Protein AF-A0AA88PFM5-F1 (afdb_monomer_lite)

pLDDT: mean 82.97, std 17.05, range [23.45, 98.25]

Organism: NCBI:txid172907

Secondary structure (DSSP, 8-state):
-----SSHHHHHHHHHHHHTT----------EEEEESS--SS--TTEEEEEEEEESSSEEEEEEEEEEETTS-EEEEEEEEEEE-SSS-EEEEEEE---HHHHS---SSS-----EEEEEEEEEEESS----SS--SS-EEEEEEPPPPTTTSPPP-----TTSHHHHHHHHTTT-SPPPPPPPSEEEEESS-EEEESSS-EEEE-PPPPSSHHHHHHHHHHTTS-EEEEEEEEEESS--SSSEEEEEEEE-TTS-EEEEEEEEETTSEEEEEEEBTTS-EEEEEEEEEPPBTSEEEEEEEEETTEEEEEEEEEETTEEEEEEEEEE-SS-B---TTSSEEEEE-BTTBEE-EEEEEEEEEEETS---GGGGS----HHHHHH-HHHHHHHHHHHHHHHH--HHHHHHHHHHHHTT---HHHHHHHTT------------S-HHHHHHHHHHHHHHHHHHSS--HHHHHHHHHHHHHHHHHT-SSTHHHHHHHHHHHHHHHTT-HHHHHHHHHHHHHTSSS---HHHHHHHHHHHHTTT-HHHHHHHHHHHHH-BTTB---HHHHHHHHHHHHHHHHHHHHS--TT--------TT-HHHHHT---TTSHHHHHHHHHHHHT-HHHHHHHHHHHHHT-TTPPP-HHHHHHHHHHIIIII--HHHHHHHHHHHHHTSSS---HHHHHHHHHHHHHTT-HHHHHHHHHHIIIII--HHHHHHHHHHHHHTT-HHHHHHHHHHHHHT-STT----HHHHHHHHHHHHHTT-HHHHHHHHHHHHH-BTTTB---HHHHHHHHHHHHHT-HHHHHHHHHHHHHHHTT-HHHHHHHHHHHHTTT-HHHHHHHHHHHHHTTTTS-HHHHHHHHHHHHHHHHTSSS--HHHHHHHHHHHH-HHHHSS--HHHHHHHHHHHHHTT-HHHHHHHHHHHHTTPPPPHHHHHHTT-GGGSSS-HHHHHHHHHHHHHHHSPP-

InterPro domains:
  IPR006597 Sel1-like repeat [PF08238] (511-538)
  IPR006597 Sel1-like repeat [PF08238] (543-575)
  IPR006597 Sel1-like repeat [PF08238] (624-657)
  IPR006597 Sel1-like repeat [PF08238] (663-697)
  IPR006597 Sel1-like repeat [PF08238] (700-725)
  IPR006597 Sel1-like repeat [PF08238] (731-768)
  IPR006597 Sel1-like repeat [PF08238] (881-915)
  IPR006597 Sel1-like repeat [SM00671] (505-540)
  IPR006597 Sel1-like repeat [SM00671] (541-577)
  IPR006597 Sel1-like repeat [SM00671] (624-660)
  IPR006597 Sel1-like repeat [SM00671] (662-697)
  IPR006597 Sel1-like repeat [SM00671] (698-730)
  IPR006597 Sel1-like repeat [SM00671] (731-768)
  IPR006597 Sel1-like repeat [SM00671] (881-917)
  IPR011990 Tetratricopeptide-like helical domain superfamily [G3DSA:1.25.40.10] (489-587)
  IPR011990 Tetratricopeptide-like helical domain superfamily [G3DSA:1.25.40.10] (594-814)
  IPR011990 Tetratricopeptide-like helical domain superfamily [G3DSA:1.25.40.10] (815-942)
  IPR013320 Concanavalin A-like lectin/glucanase domain superfamily [SSF49899] (226-376)
  IPR042756 Protein sel-1 homolog 3 [PTHR44444] (17-961)

Foldseek 3Di:
DDDDDDPVVVVVVVVVVVVPPPPDDDDDPAFWAKDWPDDDQADDAWDWTKIKIAGQAWWKKKKWKWWQALLRDIDTQDIDMDIHHHDDIDIDIDTDGGDCLQQAADDPVNHHNGHTDWIKIKIWIGRDDDDDDDDDPYYMDIDTHDGDDSVVHHHDDDPDDPPPPVVVVVCVVVPVDDDPPDDDLKDWQDAAKAQAQQAQFFFKFADAADPDPVLNVLLVSCQQWFWKKKKWKWAAQDARPDQWWFAKFFAFLVRDTAPWTWIAGSQQWIKTWFAFPVRDIDIDTDPDGDDHLWIKMWMWTGGFQKIKIKIWTDDPPDIDIDIDIDGHPGTTGDDRNGFIMGGAHHPVHTGGRGMIGIMMMRGRHHDDPVCPPDDDPPNCVLLCLSVLLVVLVVLVCVLPDDPVVCVVVVVVVVVPDDDPVVVVVVVPDDDDDPPPDPPPDDDPVSVVLSVVSVVCCVVPNDDQLLVSLVVLVVVLLVQLLPDPAQLSVLVSLVSLSSSVSSPDLVSLLLSLLCLCLVRNHDNDNSNSVSSLSSSPHPNNLLSLLLQLQCLCPPDPPHHRDLSSSLSSLLSLLVVQVVCVLPPDLLFAFADLDFPVPVVLVVQQDECPGPVVVVLVVCLVVPPLVSLQVNLCCQCRVPSPYRHDNLVSLVSLCCSVPPVVHLVSLQVNLVCLCSVPNHDRDNVSSLVSLVSSVVVPDLSSLQVVLVCCVPPVVNNVSSLVSLVVSVVVQALVSLQVQLVCLCCVVRPPGGRDNLSSLVSLVSSVVSPNSVSLSVNLVCQCRDNPPRGHRDSSSSSVSSSVSSSRHRNLNSLQSQLSVCVVVVSLSSVLSSLSSVQSSLDQSSLSNNLVSLVVVVVNDDVLSNLSSLQVSLVSNCPDPDHDLVSLQSNLVSLCDCVRPVDRDNASSLVSLLVSVVVLNLVSLVVNLVCLVVVHQYDPVSCVVVVNNVCNPPDSVVVSVVSNVSSVVSDPDD

Structure (mmCIF, N/CA/C/O backbone):
data_AF-A0AA88PFM5-F1
#
_entry.id   AF-A0AA88PFM5-F1
#
loop_
_atom_site.group_PDB
_atom_site.id
_atom_site.type_symbol
_atom_site.label_atom_id
_atom_site.label_alt_id
_atom_site.label_comp_id
_atom_site.label_asym_id
_atom_site.label_entity_id
_atom_site.label_seq_id
_atom_site.pdbx_PDB_ins_code
_atom_site.Cartn_x
_atom_site.Cartn_y
_atom_site.Cartn_z
_atom_site.occupancy
_atom_site.B_iso_or_equiv
_atom_site.auth_seq_id
_atom_site.auth_comp_id
_atom_site.auth_asym_id
_atom_site.auth_atom_id
_atom_site.pdbx_PDB_model_num
ATOM 1 N N . MET A 1 1 ? 43.210 20.206 -13.735 1.00 28.59 1 MET A N 1
ATOM 2 C CA . MET A 1 1 ? 44.020 18.973 -13.771 1.00 28.59 1 MET A CA 1
ATOM 3 C C . MET A 1 1 ? 43.053 17.826 -13.563 1.00 28.59 1 MET A C 1
ATOM 5 O O . MET A 1 1 ? 42.715 17.518 -12.433 1.00 28.59 1 MET A O 1
ATOM 9 N N . MET A 1 2 ? 42.473 17.347 -14.661 1.00 23.45 2 MET A N 1
ATOM 10 C CA . MET A 1 2 ? 41.419 16.332 -14.698 1.00 23.45 2 MET A CA 1
ATOM 11 C C . MET A 1 2 ? 41.977 15.132 -15.452 1.00 23.45 2 MET A C 1
ATOM 13 O O . MET A 1 2 ? 42.693 15.314 -16.435 1.00 23.45 2 MET A O 1
ATOM 17 N N . GLY A 1 3 ? 41.715 13.945 -14.912 1.00 24.78 3 GLY A N 1
ATOM 18 C CA . GLY A 1 3 ? 42.299 12.685 -15.337 1.00 24.78 3 GLY A CA 1
ATOM 19 C C . GLY A 1 3 ? 41.865 12.275 -16.737 1.00 24.78 3 GLY A C 1
ATOM 20 O O . GLY A 1 3 ? 40.743 11.827 -16.946 1.00 24.78 3 GLY A O 1
ATOM 21 N N . ASP A 1 4 ? 42.805 12.356 -17.668 1.00 31.19 4 ASP A N 1
ATOM 22 C CA . ASP A 1 4 ? 42.871 11.445 -18.800 1.00 31.19 4 ASP A CA 1
ATOM 23 C C . ASP A 1 4 ? 43.565 10.175 -18.309 1.00 31.19 4 ASP A C 1
ATOM 25 O O . ASP A 1 4 ? 44.770 10.219 -18.091 1.00 31.19 4 ASP A O 1
ATOM 29 N N . LEU A 1 5 ? 42.804 9.099 -18.073 1.00 33.84 5 LEU A N 1
ATOM 30 C CA . LEU A 1 5 ? 43.200 7.673 -17.999 1.00 33.84 5 LEU A CA 1
ATOM 31 C C . LEU A 1 5 ? 42.074 6.939 -17.239 1.00 33.84 5 LEU A C 1
ATOM 33 O O . LEU A 1 5 ? 42.089 6.923 -16.011 1.00 33.84 5 LEU A O 1
ATOM 37 N N . PRO A 1 6 ? 41.052 6.403 -17.944 1.00 32.19 6 PRO A N 1
ATOM 38 C CA . PRO A 1 6 ? 41.188 5.056 -18.499 1.00 32.19 6 PRO A CA 1
ATOM 39 C C . PRO A 1 6 ? 40.372 4.869 -19.801 1.00 32.19 6 PRO A C 1
ATOM 41 O O . PRO A 1 6 ? 39.325 4.235 -19.819 1.00 32.19 6 PRO A O 1
ATOM 44 N N . LYS A 1 7 ? 40.841 5.411 -20.933 1.00 33.88 7 LYS A N 1
ATOM 45 C CA . LYS A 1 7 ? 40.303 5.077 -22.278 1.00 33.88 7 LYS A CA 1
ATOM 46 C C . LYS A 1 7 ? 41.279 4.267 -23.139 1.00 33.88 7 LYS A C 1
ATOM 48 O O . LYS A 1 7 ? 40.929 3.815 -24.227 1.00 33.88 7 LYS A O 1
ATOM 53 N N . SER A 1 8 ? 42.493 4.036 -22.643 1.00 30.00 8 SER A N 1
ATOM 54 C CA . SER A 1 8 ? 43.540 3.289 -23.346 1.00 30.00 8 SER A CA 1
ATOM 55 C C . SER A 1 8 ? 43.314 1.772 -23.347 1.00 30.00 8 SER A C 1
ATOM 57 O O . SER A 1 8 ? 43.718 1.118 -24.304 1.00 30.00 8 SER A O 1
ATOM 59 N N . PHE A 1 9 ? 42.610 1.209 -22.356 1.00 30.11 9 PHE A N 1
ATOM 60 C CA . PHE A 1 9 ? 42.326 -0.236 -22.304 1.00 30.11 9 PHE A CA 1
ATOM 61 C C . PHE A 1 9 ? 41.206 -0.669 -23.273 1.00 30.11 9 PHE A C 1
ATOM 63 O O . PHE A 1 9 ? 41.288 -1.736 -23.879 1.00 30.11 9 PHE A O 1
ATOM 70 N N . TYR A 1 10 ? 40.215 0.198 -23.517 1.00 35.00 10 TYR A N 1
ATOM 71 C CA . TYR A 1 10 ? 39.125 -0.050 -24.475 1.00 35.00 10 TYR A CA 1
ATOM 72 C C . TYR A 1 10 ? 39.562 0.053 -25.947 1.00 35.00 10 TYR A C 1
ATOM 74 O O . TYR A 1 10 ? 38.996 -0.624 -26.805 1.00 35.00 10 TYR A O 1
ATOM 82 N N . ARG A 1 11 ? 40.609 0.841 -26.250 1.00 34.78 11 ARG A N 1
ATOM 83 C CA . ARG A 1 11 ? 41.174 0.941 -27.611 1.00 34.78 11 ARG A CA 1
ATOM 84 C C . ARG A 1 11 ? 41.787 -0.381 -28.095 1.00 34.78 11 ARG A C 1
ATOM 86 O O . ARG A 1 11 ? 41.722 -0.659 -29.287 1.00 34.78 11 ARG A O 1
ATOM 93 N N . LEU A 1 12 ? 42.313 -1.213 -27.190 1.00 31.00 12 LEU A N 1
ATOM 94 C CA . LEU A 1 12 ? 42.986 -2.471 -27.539 1.00 31.00 12 LEU A CA 1
ATOM 95 C C . LEU A 1 12 ? 42.020 -3.652 -27.746 1.00 31.00 12 LEU A C 1
ATOM 97 O O . LEU A 1 12 ? 42.253 -4.464 -28.637 1.00 31.00 12 LEU A O 1
ATOM 101 N N . CYS A 1 13 ? 40.906 -3.736 -27.006 1.00 27.70 13 CYS A N 1
ATOM 102 C CA . CYS A 1 13 ? 39.960 -4.857 -27.151 1.00 27.70 13 CYS A CA 1
ATOM 103 C C . CYS A 1 13 ? 39.036 -4.736 -28.378 1.00 27.70 13 CYS A C 1
ATOM 105 O O . CYS A 1 13 ? 38.772 -5.734 -29.044 1.00 27.70 13 CYS A O 1
ATOM 107 N N . LEU A 1 14 ? 38.603 -3.526 -28.757 1.00 31.64 14 LEU A N 1
ATOM 108 C CA . LEU A 1 14 ? 37.796 -3.324 -29.974 1.00 31.64 14 LEU A CA 1
ATOM 109 C C . LEU A 1 14 ? 38.630 -3.415 -31.263 1.00 31.64 14 LEU A C 1
ATOM 111 O O . LEU A 1 14 ? 38.135 -3.900 -32.281 1.00 31.64 14 LEU A O 1
ATOM 115 N N . GLN A 1 15 ? 39.917 -3.045 -31.213 1.00 32.75 15 GLN A N 1
ATOM 116 C CA . GLN A 1 15 ? 40.853 -3.348 -32.301 1.00 32.75 15 GLN A CA 1
ATOM 117 C C . GLN A 1 15 ? 41.108 -4.857 -32.437 1.00 32.75 15 GLN A C 1
ATOM 119 O O . GLN A 1 15 ? 41.299 -5.325 -33.558 1.00 32.75 15 GLN A O 1
ATOM 124 N N . ALA A 1 16 ? 41.049 -5.633 -31.348 1.00 29.14 16 ALA A N 1
ATOM 125 C CA . ALA A 1 16 ? 41.217 -7.088 -31.383 1.00 29.14 16 ALA A CA 1
ATOM 126 C C . ALA A 1 16 ? 39.998 -7.826 -31.978 1.00 29.14 16 ALA A C 1
ATOM 128 O O . ALA A 1 16 ? 40.167 -8.771 -32.743 1.00 29.14 16 ALA A O 1
ATOM 129 N N . ILE A 1 17 ? 38.769 -7.371 -31.714 1.00 29.95 17 ILE A N 1
ATOM 130 C CA . ILE A 1 17 ? 37.552 -8.068 -32.178 1.00 29.95 17 ILE A CA 1
ATOM 131 C C . ILE A 1 17 ? 37.249 -7.791 -33.662 1.00 29.95 17 ILE A C 1
ATOM 133 O O . ILE A 1 17 ? 36.758 -8.671 -34.364 1.00 29.95 17 ILE A O 1
ATOM 137 N N . ILE A 1 18 ? 37.628 -6.622 -34.189 1.00 30.45 18 ILE A N 1
ATOM 138 C CA . ILE A 1 18 ? 37.511 -6.331 -35.632 1.00 30.45 18 ILE A CA 1
ATOM 139 C C . ILE A 1 18 ? 38.681 -6.946 -36.430 1.00 30.45 18 ILE A C 1
ATOM 141 O O . ILE A 1 18 ? 38.562 -7.160 -37.635 1.00 30.45 18 ILE A O 1
ATOM 145 N N . SER A 1 19 ? 39.799 -7.293 -35.777 1.00 27.27 19 SER A N 1
ATOM 146 C CA . SER A 1 19 ? 40.944 -7.951 -36.431 1.00 27.27 19 SER A CA 1
ATOM 147 C C . SER A 1 19 ? 40.929 -9.485 -36.356 1.00 27.27 19 SER A C 1
ATOM 149 O O . SER A 1 19 ? 41.592 -10.129 -37.168 1.00 27.27 19 SER A O 1
ATOM 151 N N . MET A 1 20 ? 40.138 -10.097 -35.466 1.00 27.77 20 MET A N 1
ATOM 152 C CA . MET A 1 20 ? 40.022 -11.558 -35.330 1.00 27.77 20 MET A CA 1
ATOM 153 C C . MET A 1 20 ? 38.760 -12.133 -35.991 1.00 27.77 20 MET A C 1
ATOM 155 O O . MET A 1 20 ? 37.938 -12.776 -35.349 1.00 27.77 20 MET A O 1
ATOM 159 N N . SER A 1 21 ? 38.605 -11.933 -37.299 1.00 29.52 21 SER A N 1
ATOM 160 C CA . SER A 1 21 ? 37.746 -12.796 -38.135 1.00 29.52 21 SER A CA 1
ATOM 161 C C . SER A 1 21 ? 38.097 -12.720 -39.624 1.00 29.52 21 SER A C 1
ATOM 163 O O . SER A 1 21 ? 37.223 -12.758 -40.476 1.00 29.52 21 SER A O 1
ATOM 165 N N . LEU A 1 22 ? 39.385 -12.631 -39.968 1.00 30.34 22 LEU A N 1
ATOM 166 C CA . LEU A 1 22 ? 39.854 -12.735 -41.357 1.00 30.34 22 LEU A CA 1
ATOM 167 C C . LEU A 1 22 ? 41.203 -13.471 -41.416 1.00 30.34 22 LEU A C 1
ATOM 169 O O . LEU A 1 22 ? 42.197 -12.965 -41.925 1.00 30.34 22 LEU A O 1
ATOM 173 N N . THR A 1 23 ? 41.248 -14.695 -40.893 1.00 32.56 23 THR A N 1
ATOM 174 C CA . THR A 1 23 ? 42.270 -15.675 -41.290 1.00 32.56 23 THR A CA 1
ATOM 175 C C . THR A 1 23 ? 41.589 -16.802 -42.044 1.00 32.56 23 THR A C 1
ATOM 177 O O . THR A 1 23 ? 41.511 -17.920 -41.550 1.00 32.56 23 THR A O 1
ATOM 180 N N . ASP A 1 24 ? 41.095 -16.492 -43.240 1.00 26.11 24 ASP A N 1
ATOM 181 C CA . ASP A 1 24 ? 40.798 -17.508 -44.243 1.00 26.11 24 ASP A CA 1
ATOM 182 C C . ASP A 1 24 ? 41.775 -17.347 -45.405 1.00 26.11 24 ASP A C 1
ATOM 184 O O . ASP A 1 24 ? 41.869 -16.302 -46.054 1.00 26.11 24 ASP A O 1
ATOM 188 N N . CYS A 1 25 ? 42.544 -18.411 -45.627 1.00 31.27 25 CYS A N 1
ATOM 189 C CA . CYS A 1 25 ? 43.410 -18.590 -46.777 1.00 31.27 25 CYS A CA 1
ATOM 190 C C . CYS A 1 25 ? 42.574 -18.518 -48.058 1.00 31.27 25 CYS A C 1
ATOM 192 O O . CYS A 1 25 ? 41.950 -19.501 -48.448 1.00 31.27 25 CYS A O 1
ATOM 194 N N . VAL A 1 26 ? 42.604 -17.379 -48.749 1.00 27.22 26 VAL A N 1
ATOM 195 C CA . VAL A 1 26 ? 42.110 -17.279 -50.123 1.00 27.22 26 VAL A CA 1
ATOM 196 C C . VAL A 1 26 ? 43.232 -16.764 -51.014 1.00 27.22 26 VAL A C 1
ATOM 198 O O . VAL A 1 26 ? 43.815 -15.703 -50.811 1.00 27.22 26 VAL A O 1
ATOM 201 N N . SER A 1 27 ? 43.555 -17.622 -51.974 1.00 27.89 27 SER A N 1
ATOM 202 C CA . SER A 1 27 ? 44.432 -17.456 -53.127 1.00 27.89 27 SER A CA 1
ATOM 203 C C . SER A 1 27 ? 44.691 -16.011 -53.567 1.00 27.89 27 SER A C 1
ATOM 205 O O . SER A 1 27 ? 43.766 -15.272 -53.899 1.00 27.89 27 SER A O 1
ATOM 207 N N . ARG A 1 28 ? 45.980 -15.668 -53.695 1.00 36.91 28 ARG A N 1
ATOM 208 C CA . ARG A 1 28 ? 46.483 -14.511 -54.450 1.00 36.91 28 ARG A CA 1
ATOM 209 C C . ARG A 1 28 ? 45.888 -14.489 -55.866 1.00 36.91 28 ARG A C 1
ATOM 211 O O . ARG A 1 28 ? 46.415 -15.140 -56.763 1.00 36.91 28 ARG A O 1
ATOM 218 N N . SER A 1 29 ? 44.863 -13.676 -56.087 1.00 38.53 29 SER A N 1
ATOM 219 C CA . SER A 1 29 ? 44.572 -13.077 -57.392 1.00 38.53 29 SER A CA 1
ATOM 220 C C . SER A 1 29 ? 44.890 -11.586 -57.292 1.00 38.53 29 SER A C 1
ATOM 222 O O . SER A 1 29 ? 44.063 -10.775 -56.887 1.00 38.53 29 SER A O 1
ATOM 224 N N . SER A 1 30 ? 46.144 -11.234 -57.573 1.00 50.00 30 SER A N 1
ATOM 225 C CA . SER A 1 30 ? 46.660 -9.865 -57.520 1.00 50.00 30 SER A CA 1
ATOM 226 C C . SER A 1 30 ? 46.014 -8.995 -58.604 1.00 50.00 30 SER A C 1
ATOM 228 O O . SER A 1 30 ? 46.403 -9.070 -59.768 1.00 50.00 30 SER A O 1
ATOM 230 N N . THR A 1 31 ? 45.039 -8.164 -58.235 1.00 56.03 31 THR A N 1
ATOM 231 C CA . THR A 1 31 ? 44.350 -7.235 -59.155 1.00 56.03 31 THR A CA 1
ATOM 232 C C . THR A 1 31 ? 44.933 -5.814 -59.171 1.00 56.03 31 THR A C 1
ATOM 234 O O . THR A 1 31 ? 44.548 -5.010 -60.018 1.00 56.03 31 THR A O 1
ATOM 237 N N . GLY A 1 32 ? 45.938 -5.508 -58.344 1.00 66.69 32 GLY A N 1
ATOM 238 C CA . GLY A 1 32 ? 46.648 -4.224 -58.359 1.00 66.69 32 GLY A CA 1
ATOM 239 C C . GLY A 1 32 ? 47.361 -3.918 -57.041 1.00 66.69 32 GLY A C 1
ATOM 240 O O . GLY A 1 32 ? 47.426 -4.787 -56.174 1.00 66.69 32 GLY A O 1
ATOM 241 N N . ASN A 1 33 ? 47.876 -2.698 -56.883 1.00 78.88 33 ASN A N 1
ATOM 242 C CA . ASN A 1 33 ? 48.358 -2.135 -55.616 1.00 78.88 33 ASN A CA 1
ATOM 243 C C . ASN A 1 33 ? 47.709 -0.758 -55.395 1.00 78.88 33 ASN A C 1
ATOM 245 O O . ASN A 1 33 ? 47.532 -0.019 -56.359 1.00 78.88 33 ASN A O 1
ATOM 249 N N . VAL A 1 34 ? 47.360 -0.405 -54.157 1.00 83.38 34 VAL A N 1
ATOM 250 C CA . VAL A 1 34 ? 46.882 0.936 -53.762 1.00 83.38 34 VAL A CA 1
ATOM 251 C C . VAL A 1 34 ? 47.581 1.308 -52.469 1.00 83.38 34 VAL A C 1
ATOM 253 O O . VAL A 1 34 ? 47.682 0.461 -51.593 1.00 83.38 34 VAL A O 1
ATOM 256 N N . ALA A 1 35 ? 48.036 2.550 -52.329 1.00 84.31 35 ALA A N 1
ATOM 257 C CA . ALA A 1 35 ? 48.615 3.077 -51.100 1.00 84.31 35 ALA A CA 1
ATOM 258 C C . ALA A 1 35 ? 48.273 4.563 -50.914 1.00 84.31 35 ALA A C 1
ATOM 260 O O . ALA A 1 35 ? 48.135 5.321 -51.879 1.00 84.31 35 ALA A O 1
ATOM 261 N N . PHE A 1 36 ? 48.150 4.986 -49.656 1.00 87.25 36 PHE A N 1
ATOM 262 C CA . PHE A 1 36 ? 48.034 6.393 -49.276 1.00 87.25 36 PHE A CA 1
ATOM 263 C C . PHE A 1 36 ? 49.404 6.897 -48.824 1.00 87.25 36 PHE A C 1
ATOM 265 O O . PHE A 1 36 ? 49.996 6.304 -47.927 1.00 87.25 36 PHE A O 1
ATOM 272 N N . LEU A 1 37 ? 49.907 7.966 -49.447 1.00 83.19 37 LEU A N 1
ATOM 273 C CA . LEU A 1 37 ? 51.243 8.497 -49.143 1.00 83.19 37 LEU A CA 1
ATOM 274 C C . LEU A 1 37 ? 51.230 9.510 -47.988 1.00 83.19 37 LEU A C 1
ATOM 276 O O . LEU A 1 37 ? 52.146 9.503 -47.176 1.00 83.19 37 LEU A O 1
ATOM 280 N N . ASP A 1 38 ? 50.182 10.338 -47.887 1.00 83.56 38 ASP A N 1
ATOM 281 C CA . ASP A 1 38 ? 50.009 11.326 -46.806 1.00 83.56 38 ASP A CA 1
ATOM 282 C C . ASP A 1 38 ? 48.564 11.300 -46.290 1.00 83.56 38 ASP A C 1
ATOM 284 O O . ASP A 1 38 ? 47.755 12.189 -46.567 1.00 83.56 38 ASP A O 1
ATOM 288 N N . ALA A 1 39 ? 48.194 10.229 -45.590 1.00 83.06 39 ALA A N 1
ATOM 289 C CA . ALA A 1 39 ? 46.927 10.218 -44.868 1.00 83.06 39 ALA A CA 1
ATOM 290 C C . ALA A 1 39 ? 47.018 11.186 -43.668 1.00 83.06 39 ALA A C 1
ATOM 292 O O . ALA A 1 39 ? 48.043 11.185 -42.987 1.00 83.06 39 ALA A O 1
ATOM 293 N N . PRO A 1 40 ? 45.996 12.023 -43.410 1.00 84.31 40 PRO A N 1
ATOM 294 C CA . PRO A 1 40 ? 46.003 12.899 -42.244 1.00 84.31 40 PRO A CA 1
ATOM 295 C C . PRO A 1 40 ? 45.894 12.075 -40.956 1.00 84.31 40 PRO A C 1
ATOM 297 O O . PRO A 1 40 ? 45.275 11.018 -40.962 1.00 84.31 40 PRO A O 1
ATOM 300 N N . ASP A 1 41 ? 46.427 12.583 -39.846 1.00 82.69 41 ASP A N 1
ATOM 301 C CA . ASP A 1 41 ? 46.273 11.912 -38.549 1.00 82.69 41 ASP A CA 1
ATOM 302 C C . ASP A 1 41 ? 44.845 12.069 -37.997 1.00 82.69 41 ASP A C 1
ATOM 304 O O . ASP A 1 41 ? 44.344 11.174 -37.328 1.00 82.69 41 ASP A O 1
ATOM 308 N N . ALA A 1 42 ? 44.151 13.171 -38.316 1.00 84.75 42 ALA A N 1
ATOM 309 C CA . ALA A 1 42 ? 42.802 13.487 -37.830 1.00 84.75 42 ALA A CA 1
ATOM 310 C C . ALA A 1 42 ? 41.897 14.081 -38.938 1.00 84.75 42 ALA A C 1
ATOM 312 O O . ALA A 1 42 ? 42.402 14.550 -39.963 1.00 84.75 42 ALA A O 1
ATOM 313 N N . PRO A 1 43 ? 40.557 14.107 -38.770 1.00 84.75 43 PRO A N 1
ATOM 314 C CA . PRO A 1 43 ? 39.641 14.748 -39.717 1.00 84.75 43 PRO A CA 1
ATOM 315 C C . PRO A 1 43 ? 39.879 16.264 -39.803 1.00 84.75 43 PRO A C 1
ATOM 317 O O . PRO A 1 43 ? 39.665 16.992 -38.835 1.00 84.75 43 PRO A O 1
ATOM 320 N N . VAL A 1 44 ? 40.281 16.759 -40.976 1.00 85.25 44 VAL A N 1
ATOM 321 C CA . VAL A 1 44 ? 40.549 18.188 -41.228 1.00 85.25 44 VAL A CA 1
ATOM 322 C C . VAL A 1 44 ? 39.794 18.644 -42.470 1.00 85.25 44 VAL A C 1
ATOM 324 O O . VAL A 1 44 ? 39.728 17.923 -43.461 1.00 85.25 44 VAL A O 1
ATOM 327 N N . SER A 1 45 ? 39.239 19.855 -42.452 1.00 81.44 45 SER A N 1
ATOM 328 C CA . SER A 1 45 ? 38.528 20.402 -43.612 1.00 81.44 45 SER A CA 1
ATOM 329 C C . SER A 1 45 ? 39.446 20.524 -44.842 1.00 81.44 45 SER A C 1
ATOM 331 O O . SER A 1 45 ? 40.513 21.129 -44.766 1.00 81.44 45 SER A O 1
ATOM 333 N N . ASN A 1 46 ? 39.004 19.970 -45.978 1.00 80.19 46 ASN A N 1
ATOM 334 C CA . ASN A 1 46 ? 39.641 20.057 -47.301 1.00 80.19 46 ASN A CA 1
ATOM 335 C C . ASN A 1 46 ? 41.117 19.604 -47.362 1.00 80.19 46 ASN A C 1
ATOM 337 O O . ASN A 1 46 ? 42.004 20.375 -47.729 1.00 80.19 46 ASN A O 1
ATOM 341 N N . CYS A 1 47 ? 41.378 18.327 -47.070 1.00 83.44 47 CYS A N 1
ATOM 342 C CA . CYS A 1 47 ? 42.723 17.742 -47.094 1.00 83.44 47 CYS A CA 1
ATOM 343 C C . CYS A 1 47 ? 43.087 17.155 -48.483 1.00 83.44 47 CYS A C 1
ATOM 345 O O . CYS A 1 47 ? 42.319 16.346 -49.014 1.00 83.44 47 CYS A O 1
ATOM 347 N N . PRO A 1 48 ? 44.233 17.517 -49.101 1.00 87.31 48 PRO A N 1
ATOM 348 C CA . PRO A 1 48 ? 44.707 16.893 -50.338 1.00 87.31 48 PRO A CA 1
ATOM 349 C C . PRO A 1 48 ? 45.415 15.553 -50.060 1.00 87.31 48 PRO A C 1
ATOM 351 O O . PRO A 1 48 ? 46.535 15.524 -49.564 1.00 87.31 48 PRO A O 1
ATOM 354 N N . LEU A 1 49 ? 44.788 14.440 -50.440 1.00 88.94 49 LEU A N 1
ATOM 355 C CA . LEU A 1 49 ? 45.304 13.080 -50.269 1.00 88.94 49 LEU A CA 1
ATOM 356 C C . LEU A 1 49 ? 45.998 12.584 -51.546 1.00 88.94 49 LEU A C 1
ATOM 358 O O . LEU A 1 49 ? 45.377 12.526 -52.611 1.00 88.94 49 LEU A O 1
ATOM 362 N N . ARG A 1 50 ? 47.272 12.181 -51.455 1.00 88.69 50 ARG A N 1
ATOM 363 C CA . ARG A 1 50 ? 48.000 11.522 -52.555 1.00 88.69 50 ARG A CA 1
ATOM 364 C C . ARG A 1 50 ? 47.776 10.010 -52.513 1.00 88.69 50 ARG A C 1
ATOM 366 O O . ARG A 1 50 ? 48.210 9.339 -51.579 1.00 88.69 50 ARG A O 1
ATOM 373 N N . VAL A 1 51 ? 47.106 9.489 -53.540 1.00 87.75 51 VAL A N 1
ATOM 374 C CA . VAL A 1 51 ? 46.794 8.062 -53.700 1.00 87.75 51 VAL A CA 1
ATOM 375 C C . VAL A 1 51 ? 47.672 7.486 -54.803 1.00 87.75 51 VAL A C 1
ATOM 377 O O . VAL A 1 51 ? 47.560 7.900 -55.959 1.00 87.75 51 VAL A O 1
ATOM 380 N N . GLU A 1 52 ? 48.545 6.550 -54.452 1.00 88.12 52 GLU A N 1
ATOM 381 C CA . GLU A 1 52 ? 49.333 5.764 -55.399 1.00 88.12 52 GLU A CA 1
ATOM 382 C C . GLU A 1 52 ? 48.573 4.484 -55.744 1.00 88.12 52 GLU A C 1
ATOM 384 O O . GLU A 1 52 ? 48.067 3.808 -54.851 1.00 88.12 52 GLU A O 1
ATOM 389 N N . TYR A 1 53 ? 48.459 4.155 -57.029 1.00 86.88 53 TYR A N 1
ATOM 390 C CA . TYR A 1 53 ? 47.762 2.950 -57.462 1.00 86.88 53 TYR A CA 1
ATOM 391 C C . TYR A 1 53 ? 48.350 2.352 -58.747 1.00 86.88 53 TYR A C 1
ATOM 393 O O . TYR A 1 53 ? 48.878 3.062 -59.605 1.00 86.88 53 TYR A O 1
ATOM 401 N N . SER A 1 54 ? 48.237 1.034 -58.895 1.00 84.38 54 SER A N 1
ATOM 402 C CA . SER A 1 54 ? 48.549 0.285 -60.116 1.00 84.38 54 SER A CA 1
ATOM 403 C C . SER A 1 54 ? 47.534 -0.833 -60.319 1.00 84.38 54 SER A C 1
ATOM 405 O O . SER A 1 54 ? 47.109 -1.468 -59.357 1.00 84.38 54 SER A O 1
ATOM 407 N N . CYS A 1 55 ? 47.138 -1.086 -61.566 1.00 79.62 55 CYS A N 1
ATOM 408 C CA . CYS A 1 55 ? 46.151 -2.114 -61.898 1.00 79.62 55 CYS A CA 1
ATOM 409 C C . CYS A 1 55 ? 46.687 -3.027 -62.998 1.00 79.62 55 CYS A C 1
ATOM 411 O O . CYS A 1 55 ? 47.412 -2.581 -63.885 1.00 79.62 55 CYS A O 1
ATOM 413 N N . PHE A 1 56 ? 46.338 -4.313 -62.937 1.00 72.12 56 PHE A N 1
ATOM 414 C CA . PHE A 1 56 ? 46.731 -5.299 -63.956 1.00 72.12 56 PHE A CA 1
ATOM 415 C C . PHE A 1 56 ? 45.697 -5.440 -65.083 1.00 72.12 56 PHE A C 1
ATOM 417 O O . PHE A 1 56 ? 46.034 -5.871 -66.182 1.00 72.12 56 PHE A O 1
ATOM 424 N N . GLN A 1 57 ? 44.444 -5.064 -64.823 1.00 73.38 57 GLN A N 1
ATOM 425 C CA . GLN A 1 57 ? 43.327 -5.047 -65.772 1.00 73.38 57 GLN A CA 1
ATOM 426 C C . GLN A 1 57 ? 42.569 -3.721 -65.628 1.00 73.38 57 GLN A C 1
ATOM 428 O O . GLN A 1 57 ? 42.784 -3.004 -64.651 1.00 73.38 57 GLN A O 1
ATOM 433 N N . SER A 1 58 ? 41.700 -3.384 -66.590 1.00 77.44 58 SER A N 1
ATOM 434 C CA . SER A 1 58 ? 40.840 -2.200 -66.472 1.00 77.44 58 SER A CA 1
ATOM 435 C C . SER A 1 58 ? 39.908 -2.362 -65.269 1.00 77.44 58 SER A C 1
ATOM 437 O O . SER A 1 58 ? 39.084 -3.274 -65.234 1.00 77.44 58 SER A O 1
ATOM 439 N N . SER A 1 59 ? 40.094 -1.518 -64.259 1.00 80.00 59 SER A N 1
ATOM 440 C CA . SER A 1 59 ? 39.407 -1.597 -62.967 1.00 80.00 59 SER A CA 1
ATOM 441 C C . SER A 1 59 ? 39.087 -0.198 -62.441 1.00 80.00 59 SER A C 1
ATOM 443 O O . SER A 1 59 ? 39.427 0.802 -63.069 1.00 80.00 59 SER A O 1
ATOM 445 N N . VAL A 1 60 ? 38.408 -0.096 -61.303 1.00 84.38 60 VAL A N 1
ATOM 446 C CA . VAL A 1 60 ? 38.033 1.172 -60.669 1.00 84.38 60 VAL A CA 1
ATOM 447 C C . VAL A 1 60 ? 38.709 1.267 -59.305 1.00 84.38 60 VAL A C 1
ATOM 449 O O . VAL A 1 60 ? 38.597 0.355 -58.488 1.00 84.38 60 VAL A O 1
ATOM 452 N N . VAL A 1 61 ? 39.420 2.369 -59.056 1.00 86.25 61 VAL A N 1
ATOM 453 C CA . VAL A 1 61 ? 39.951 2.700 -57.727 1.00 86.25 61 VAL A CA 1
ATOM 454 C C . VAL A 1 61 ? 38.881 3.470 -56.971 1.00 86.25 61 VAL A C 1
ATOM 456 O O . VAL A 1 61 ? 38.395 4.488 -57.466 1.00 86.25 61 VAL A O 1
ATOM 459 N N . HIS A 1 62 ? 38.545 3.018 -55.771 1.00 86.00 62 HIS A N 1
ATOM 460 C CA . HIS A 1 62 ? 37.632 3.697 -54.860 1.00 86.00 62 HIS A CA 1
ATOM 461 C C . HIS A 1 62 ? 38.408 4.269 -53.679 1.00 86.00 62 HIS A C 1
ATOM 463 O O . HIS A 1 62 ? 39.320 3.626 -53.167 1.00 86.00 62 HIS A O 1
ATOM 469 N N . VAL A 1 63 ? 38.017 5.460 -53.234 1.00 87.88 63 VAL A N 1
ATOM 470 C CA . VAL A 1 63 ? 38.452 6.088 -51.984 1.00 87.88 63 VAL A CA 1
ATOM 471 C C . VAL A 1 63 ? 37.204 6.472 -51.204 1.00 87.88 63 VAL A C 1
ATOM 473 O O . VAL A 1 63 ? 36.344 7.190 -51.718 1.00 87.88 63 VAL A O 1
ATOM 476 N N . GLN A 1 64 ? 37.095 5.992 -49.972 1.00 87.81 64 GLN A N 1
ATOM 477 C CA . GLN A 1 64 ? 35.923 6.176 -49.126 1.00 87.81 64 GLN A CA 1
ATOM 478 C C . GLN A 1 64 ? 36.337 6.536 -47.699 1.00 87.81 64 GLN A C 1
ATOM 480 O O . GLN A 1 64 ? 37.299 5.983 -47.173 1.00 87.81 64 GLN A O 1
ATOM 485 N N . VAL A 1 65 ? 35.593 7.435 -47.060 1.00 87.12 65 VAL A N 1
ATOM 486 C CA . VAL A 1 65 ? 35.685 7.688 -45.618 1.00 87.12 65 VAL A CA 1
ATOM 487 C C . VAL A 1 65 ? 34.449 7.102 -44.965 1.00 87.12 65 VAL A C 1
ATOM 489 O O . VAL A 1 65 ? 33.329 7.505 -45.283 1.00 87.12 65 VAL A O 1
ATOM 492 N N . LEU A 1 66 ? 34.662 6.161 -44.055 1.00 86.31 66 LEU A N 1
ATOM 493 C CA . LEU A 1 66 ? 33.607 5.493 -43.312 1.00 86.31 66 LEU A CA 1
ATOM 494 C C . LEU A 1 66 ? 33.672 5.930 -41.853 1.00 86.31 66 LEU A C 1
ATOM 496 O O . LEU A 1 66 ? 34.709 5.809 -41.204 1.00 86.31 66 LEU A O 1
ATOM 500 N N . VAL A 1 67 ? 32.564 6.465 -41.362 1.00 85.75 67 VAL A N 1
ATOM 501 C CA . VAL A 1 67 ? 32.425 6.988 -40.007 1.00 85.75 67 VAL A CA 1
ATOM 502 C C . VAL A 1 67 ? 31.474 6.082 -39.248 1.00 85.75 67 VAL A C 1
ATOM 504 O O . VAL A 1 67 ? 30.355 5.848 -39.701 1.00 85.75 67 VAL A O 1
ATOM 507 N N . SER A 1 68 ? 31.929 5.568 -38.110 1.00 82.12 68 SER A N 1
ATOM 508 C CA . SER A 1 68 ? 31.117 4.768 -37.197 1.00 82.12 68 SER A CA 1
ATOM 509 C C . SER A 1 68 ? 30.713 5.630 -36.012 1.00 82.12 68 SER A C 1
ATOM 511 O O . SER A 1 68 ? 31.576 6.148 -35.294 1.00 82.12 68 SER A O 1
ATOM 513 N N . PHE A 1 69 ? 29.414 5.789 -35.812 1.00 77.31 69 PHE A N 1
ATOM 514 C CA . PHE A 1 69 ? 28.852 6.572 -34.719 1.00 77.31 69 PHE A CA 1
ATOM 515 C C . PHE A 1 69 ? 28.800 5.758 -33.424 1.00 77.31 69 PHE A C 1
ATOM 517 O O . PHE A 1 69 ? 28.863 4.529 -33.441 1.00 77.31 69 PHE A O 1
ATOM 524 N N . ASP A 1 70 ? 28.666 6.454 -32.300 1.00 64.38 70 ASP A N 1
ATOM 525 C CA . ASP A 1 70 ? 28.366 5.876 -30.981 1.00 64.38 70 ASP A CA 1
ATOM 526 C C . ASP A 1 70 ? 27.056 5.073 -30.946 1.00 64.38 70 ASP A C 1
ATOM 528 O O . ASP A 1 70 ? 26.941 4.122 -30.181 1.00 64.38 70 ASP A O 1
ATOM 532 N N . THR A 1 71 ? 26.124 5.381 -31.847 1.00 61.31 71 THR A N 1
ATOM 533 C CA . THR A 1 71 ? 24.885 4.624 -32.096 1.00 61.31 71 THR A CA 1
ATOM 534 C C . THR A 1 71 ? 25.091 3.269 -32.790 1.00 61.31 71 THR A C 1
ATOM 536 O O . THR A 1 71 ? 24.121 2.577 -33.086 1.00 61.31 71 THR A O 1
ATOM 539 N N . GLY A 1 72 ? 26.329 2.892 -33.130 1.00 64.75 72 GLY A N 1
ATOM 540 C CA . GLY A 1 72 ? 26.644 1.652 -33.853 1.00 64.75 72 GLY A CA 1
ATOM 541 C C . GLY A 1 72 ? 26.372 1.701 -35.364 1.00 64.75 72 GLY A C 1
ATOM 542 O O . GLY A 1 72 ? 26.722 0.766 -36.084 1.00 64.75 72 GLY A O 1
ATOM 543 N N . SER A 1 73 ? 25.796 2.794 -35.875 1.00 69.81 73 SER A N 1
ATOM 544 C CA . SER A 1 73 ? 25.609 3.008 -37.312 1.00 69.81 73 SER A CA 1
ATOM 545 C C . SER A 1 73 ? 26.931 3.352 -38.005 1.00 69.81 73 SER A C 1
ATOM 547 O O . SER A 1 73 ? 27.796 4.030 -37.446 1.00 69.81 73 SER A O 1
ATOM 549 N N . THR A 1 74 ? 27.096 2.890 -39.246 1.00 78.19 74 THR A N 1
ATOM 550 C CA . THR A 1 74 ? 28.242 3.247 -40.088 1.00 78.19 74 THR A CA 1
ATOM 551 C C . THR A 1 74 ? 27.757 3.982 -41.328 1.00 78.19 74 THR A C 1
ATOM 553 O O . THR A 1 74 ? 26.842 3.528 -42.010 1.00 78.19 74 THR A O 1
ATOM 556 N N . SER A 1 75 ? 28.345 5.142 -41.613 1.00 80.94 75 SER A N 1
ATOM 557 C CA . SER A 1 75 ? 27.989 5.956 -42.775 1.00 80.94 75 SER A CA 1
ATOM 558 C C . SER A 1 75 ? 29.220 6.302 -43.597 1.00 80.94 75 SER A C 1
ATOM 560 O O . SER A 1 75 ? 30.280 6.641 -43.064 1.00 80.94 75 SER A O 1
ATOM 562 N N . ALA A 1 76 ? 29.075 6.227 -44.918 1.00 83.44 76 ALA A N 1
ATOM 563 C CA . ALA A 1 76 ? 30.083 6.687 -45.855 1.00 83.44 76 ALA A CA 1
ATOM 564 C C . ALA A 1 76 ? 29.942 8.201 -46.040 1.00 83.44 76 ALA A C 1
ATOM 566 O O . ALA A 1 76 ? 29.075 8.680 -46.766 1.00 83.44 76 ALA A O 1
ATOM 567 N N . VAL A 1 77 ? 30.807 8.956 -45.372 1.00 85.56 77 VAL A N 1
ATOM 568 C CA . VAL A 1 77 ? 30.750 10.423 -45.345 1.00 85.56 77 VAL A CA 1
ATOM 569 C C . VAL A 1 77 ? 31.410 11.050 -46.579 1.00 85.56 77 VAL A C 1
ATOM 571 O O . VAL A 1 77 ? 31.092 12.172 -46.968 1.00 85.56 77 VAL A O 1
ATOM 574 N N . PHE A 1 78 ? 32.308 10.312 -47.231 1.00 85.81 78 PHE A N 1
ATOM 575 C CA . PHE A 1 78 ? 32.938 10.702 -48.489 1.00 85.81 78 PHE A CA 1
ATOM 576 C C . PHE A 1 78 ? 33.154 9.461 -49.353 1.00 85.81 78 PHE A C 1
ATOM 578 O O . PHE A 1 78 ? 33.613 8.437 -48.849 1.00 85.81 78 PHE A O 1
ATOM 585 N N . HIS A 1 79 ? 32.871 9.549 -50.652 1.00 87.00 79 HIS A N 1
ATOM 586 C CA . HIS A 1 79 ? 33.167 8.491 -51.620 1.00 87.00 79 HIS A CA 1
ATOM 587 C C . HIS A 1 79 ? 33.536 9.104 -52.966 1.00 87.00 79 HIS A C 1
ATOM 589 O O . HIS A 1 79 ? 32.820 9.952 -53.495 1.00 87.00 79 HIS A O 1
ATOM 595 N N . LYS A 1 80 ? 34.669 8.681 -53.526 1.00 87.31 80 LYS A N 1
ATOM 596 C CA . LYS A 1 80 ? 35.119 9.086 -54.857 1.00 87.31 80 LYS A CA 1
ATOM 597 C C . LYS A 1 80 ? 35.798 7.914 -55.543 1.00 87.31 80 LYS A C 1
ATOM 599 O O . LYS A 1 80 ? 36.543 7.176 -54.905 1.00 87.31 80 LYS A O 1
ATOM 604 N N . TYR A 1 81 ? 35.562 7.755 -56.838 1.00 88.38 81 TYR A N 1
ATOM 605 C CA . TYR A 1 81 ? 36.138 6.663 -57.611 1.00 88.38 81 TYR A CA 1
ATOM 606 C C . TYR A 1 81 ? 36.577 7.117 -59.002 1.00 88.38 81 TYR A C 1
ATOM 608 O O . TYR A 1 81 ? 36.152 8.169 -59.487 1.00 88.38 81 TYR A O 1
ATOM 616 N N . TRP A 1 82 ? 37.482 6.362 -59.621 1.00 87.19 82 TRP A N 1
ATOM 617 C CA . TRP A 1 82 ? 37.925 6.605 -60.993 1.00 87.19 82 TRP A CA 1
ATOM 618 C C . TRP A 1 82 ? 38.467 5.346 -61.664 1.00 87.19 82 TRP A C 1
ATOM 620 O O . TRP A 1 82 ? 38.932 4.419 -61.005 1.00 87.19 82 TRP A O 1
ATOM 630 N N . THR A 1 83 ? 38.446 5.344 -62.994 1.00 83.50 83 THR A N 1
ATOM 631 C CA . THR A 1 83 ? 38.959 4.245 -63.812 1.00 83.50 83 THR A CA 1
ATOM 632 C C . THR A 1 83 ? 40.483 4.170 -63.768 1.00 83.50 83 THR A C 1
ATOM 634 O O . THR A 1 83 ? 41.187 5.176 -63.881 1.00 83.50 83 THR A O 1
ATOM 637 N N . CYS A 1 84 ? 40.985 2.953 -63.636 1.00 80.56 84 CYS A N 1
ATOM 638 C CA . CYS A 1 84 ? 42.382 2.582 -63.640 1.00 80.56 84 CYS A CA 1
ATOM 639 C C . CYS A 1 84 ? 42.706 1.826 -64.926 1.00 80.56 84 CYS A C 1
ATOM 641 O O . CYS A 1 84 ? 42.108 0.791 -65.227 1.00 80.56 84 CYS A O 1
ATOM 643 N N . GLU A 1 85 ? 43.658 2.346 -65.689 1.00 79.00 85 GLU A N 1
ATOM 644 C CA . GLU A 1 85 ? 44.180 1.667 -66.871 1.00 79.00 85 GLU A CA 1
ATOM 645 C C . GLU A 1 85 ? 45.358 0.769 -66.475 1.00 79.00 85 GLU A C 1
ATOM 647 O O . GLU A 1 85 ? 46.150 1.156 -65.609 1.00 79.00 85 GLU A O 1
ATOM 652 N N . PRO A 1 86 ? 45.505 -0.410 -67.099 1.00 76.31 86 PRO A N 1
ATOM 653 C CA . PRO A 1 86 ? 46.574 -1.334 -66.756 1.00 76.31 86 PRO A CA 1
ATOM 654 C C . PRO A 1 86 ? 47.960 -0.764 -67.102 1.00 76.31 86 PRO A C 1
ATOM 656 O O . PRO A 1 86 ? 48.171 -0.287 -68.218 1.00 76.31 86 PRO A O 1
ATOM 659 N N . GLY A 1 87 ? 48.915 -0.807 -66.163 1.00 72.75 87 GLY A N 1
ATOM 660 C CA . GLY A 1 87 ? 50.268 -0.273 -66.384 1.00 72.75 87 GLY A CA 1
ATOM 661 C C . GLY A 1 87 ? 51.028 0.166 -65.123 1.00 72.75 87 GLY A C 1
ATOM 662 O O . GLY A 1 87 ? 50.770 -0.318 -64.022 1.00 72.75 87 GLY A O 1
ATOM 663 N N . HIS A 1 88 ? 52.003 1.068 -65.304 1.00 73.12 88 HIS A N 1
ATOM 664 C CA . HIS A 1 88 ? 52.883 1.596 -64.247 1.00 73.12 88 HIS A CA 1
ATOM 665 C C . HIS A 1 88 ? 52.117 2.320 -63.124 1.00 73.12 88 HIS A C 1
ATOM 667 O O . HIS A 1 88 ? 51.024 2.842 -63.350 1.00 73.12 88 HIS A O 1
ATOM 673 N N . THR A 1 89 ? 52.709 2.384 -61.926 1.00 80.50 89 THR A N 1
ATOM 674 C CA . THR A 1 89 ? 52.158 3.098 -60.764 1.00 80.50 89 THR A CA 1
ATOM 675 C C . THR A 1 89 ? 51.874 4.565 -61.094 1.00 80.50 89 THR A C 1
ATOM 677 O O . THR A 1 89 ? 52.743 5.294 -61.573 1.00 80.50 89 THR A O 1
ATOM 680 N N . ARG A 1 90 ? 50.635 5.001 -60.847 1.00 84.56 90 ARG A N 1
ATOM 681 C CA . ARG A 1 90 ? 50.183 6.388 -61.011 1.00 84.56 90 ARG A CA 1
ATOM 682 C C . ARG A 1 90 ? 49.849 6.968 -59.641 1.00 84.56 90 ARG A C 1
ATOM 684 O O . ARG A 1 90 ? 49.248 6.297 -58.807 1.00 84.56 90 ARG A O 1
ATOM 691 N N . THR A 1 91 ? 50.168 8.242 -59.437 1.00 86.69 91 THR A N 1
ATOM 692 C CA . THR A 1 91 ? 49.770 8.987 -58.236 1.00 86.69 91 THR A CA 1
ATOM 693 C C . THR A 1 91 ? 48.697 10.004 -58.607 1.00 86.69 91 THR A C 1
ATOM 695 O O . THR A 1 91 ? 48.879 10.791 -59.536 1.00 86.69 91 THR A O 1
ATOM 698 N N . ARG A 1 92 ? 47.570 10.013 -57.888 1.00 85.81 92 ARG A N 1
ATOM 699 C CA . ARG A 1 92 ? 46.494 11.001 -58.061 1.00 85.81 92 ARG A CA 1
ATOM 700 C C . ARG A 1 92 ? 46.244 11.745 -56.758 1.00 85.81 92 ARG A C 1
ATOM 702 O O . ARG A 1 92 ? 46.161 11.134 -55.698 1.00 85.81 92 ARG A O 1
ATOM 709 N N . VAL A 1 93 ? 46.091 13.063 -56.853 1.00 88.00 93 VAL A N 1
ATOM 710 C CA . VAL A 1 93 ? 45.701 13.908 -55.718 1.00 88.00 93 VAL A CA 1
ATOM 711 C C . VAL A 1 93 ? 44.176 13.977 -55.648 1.00 88.00 93 VAL A C 1
ATOM 713 O O . VAL A 1 93 ? 43.520 14.328 -56.632 1.00 88.00 93 VAL A O 1
ATOM 716 N N . VAL A 1 94 ? 43.610 13.640 -54.493 1.00 86.81 94 VAL A N 1
ATOM 717 C CA . VAL A 1 94 ? 42.175 13.688 -54.207 1.00 86.81 94 VAL A CA 1
ATOM 718 C C . VAL A 1 94 ? 41.939 14.597 -53.009 1.00 86.81 94 VAL A C 1
ATOM 720 O O . VAL A 1 94 ? 42.438 14.334 -51.926 1.00 86.81 94 VAL A O 1
ATOM 723 N N . THR A 1 95 ? 41.155 15.657 -53.180 1.00 87.56 95 THR A N 1
ATOM 724 C CA . THR A 1 95 ? 40.702 16.487 -52.061 1.00 87.56 95 THR A CA 1
ATOM 725 C C . THR A 1 95 ? 39.568 15.793 -51.311 1.00 87.56 95 THR A C 1
ATOM 727 O O . THR A 1 95 ? 38.489 15.580 -51.866 1.00 87.56 95 THR A O 1
ATOM 730 N N . VAL A 1 96 ? 39.827 15.429 -50.055 1.00 86.38 96 VAL A N 1
ATOM 731 C CA . VAL A 1 96 ? 38.856 14.824 -49.139 1.00 86.38 96 VAL A CA 1
ATOM 732 C C . VAL A 1 96 ? 38.249 15.930 -48.277 1.00 86.38 96 VAL A C 1
ATOM 734 O O . VAL A 1 96 ? 38.954 16.613 -47.531 1.00 86.38 96 VAL A O 1
ATOM 737 N N . SER A 1 97 ? 36.938 16.128 -48.398 1.00 84.75 97 SER A N 1
ATOM 738 C CA . SER A 1 97 ? 36.179 17.103 -47.610 1.00 84.75 97 SER A CA 1
ATOM 739 C C . SER A 1 97 ? 35.416 16.389 -46.496 1.00 84.75 97 SER A C 1
ATOM 741 O O . SER A 1 97 ? 34.479 15.639 -46.775 1.00 84.75 97 SER A O 1
ATOM 743 N N . PHE A 1 98 ? 35.802 16.630 -45.244 1.00 87.00 98 PHE A N 1
ATOM 744 C CA . PHE A 1 98 ? 35.061 16.150 -44.079 1.00 87.00 98 PHE A CA 1
ATOM 745 C C . PHE A 1 98 ? 33.950 17.152 -43.704 1.00 87.00 98 PHE A C 1
ATOM 747 O O . PHE A 1 98 ? 34.166 18.359 -43.840 1.00 87.00 98 PHE A O 1
ATOM 754 N N . PRO A 1 99 ? 32.777 16.695 -43.229 1.00 87.25 99 PRO A N 1
ATOM 755 C CA . PRO A 1 99 ? 31.693 17.571 -42.804 1.00 87.25 99 PRO A CA 1
ATOM 756 C C . PRO A 1 99 ? 32.064 18.412 -41.590 1.00 87.25 99 PRO A C 1
ATOM 758 O O . PRO A 1 99 ? 32.799 17.968 -40.707 1.00 87.25 99 PRO A O 1
ATOM 761 N N . ASP A 1 100 ? 31.456 19.592 -41.493 1.00 85.62 100 ASP A N 1
ATOM 762 C CA . ASP A 1 100 ? 31.714 20.522 -40.395 1.00 85.62 100 ASP A CA 1
ATOM 763 C C . ASP A 1 100 ? 31.399 19.931 -39.014 1.00 85.62 100 ASP A C 1
ATOM 765 O O . ASP A 1 100 ? 32.142 20.180 -38.069 1.00 85.62 100 ASP A O 1
ATOM 769 N N . TRP A 1 101 ? 30.353 19.105 -38.899 1.00 85.44 101 TRP A N 1
ATOM 770 C CA . TRP A 1 101 ? 29.973 18.458 -37.638 1.00 85.44 101 TRP A CA 1
ATOM 771 C C . TRP A 1 101 ? 31.022 17.457 -37.130 1.00 85.44 101 TRP A C 1
ATOM 773 O O . TRP A 1 101 ? 31.076 17.196 -35.932 1.00 85.44 101 TRP A O 1
ATOM 783 N N . LEU A 1 102 ? 31.870 16.909 -38.010 1.00 86.75 102 LEU A N 1
ATOM 784 C CA . LEU A 1 102 ? 32.931 15.961 -37.652 1.00 86.75 102 LEU A CA 1
ATOM 785 C C . LEU A 1 102 ? 34.232 16.676 -37.265 1.00 86.75 102 LEU A C 1
ATOM 787 O O . LEU A 1 102 ? 34.983 16.187 -36.423 1.00 86.75 102 LEU A O 1
ATOM 791 N N . VAL A 1 103 ? 34.500 17.824 -37.891 1.00 87.50 103 VAL A N 1
ATOM 792 C CA . VAL A 1 103 ? 35.760 18.569 -37.747 1.00 87.50 103 VAL A CA 1
ATOM 793 C C . VAL A 1 103 ? 35.683 19.608 -36.629 1.00 87.50 103 VAL A C 1
ATOM 795 O O . VAL A 1 103 ? 36.660 19.808 -35.911 1.00 87.50 103 VAL A O 1
ATOM 798 N N . TYR A 1 104 ? 34.535 20.266 -36.461 1.00 85.50 104 TYR A N 1
ATOM 799 C CA . TYR A 1 104 ? 34.396 21.430 -35.589 1.00 85.50 104 TYR A CA 1
ATOM 800 C C . TYR A 1 104 ? 33.472 21.174 -34.390 1.00 85.50 104 TYR A C 1
ATOM 802 O O . TYR A 1 104 ? 32.605 20.292 -34.394 1.00 85.50 104 TYR A O 1
ATOM 810 N N . ARG A 1 105 ? 33.692 21.964 -33.335 1.00 82.06 105 ARG A N 1
ATOM 811 C CA . ARG A 1 105 ? 32.856 22.022 -32.126 1.00 82.06 105 ARG A CA 1
ATOM 812 C C . ARG A 1 105 ? 31.452 22.555 -32.474 1.00 82.06 105 ARG A C 1
ATOM 814 O O . ARG A 1 105 ? 31.355 23.393 -33.371 1.00 82.06 105 ARG A O 1
ATOM 821 N N . PRO A 1 106 ? 30.375 22.116 -31.786 1.00 74.75 106 PRO A N 1
ATOM 822 C CA . PRO A 1 106 ? 29.043 22.630 -32.074 1.00 74.75 106 PRO A CA 1
ATOM 823 C C . PRO A 1 106 ? 28.932 24.106 -31.680 1.00 74.75 106 PRO A C 1
ATOM 825 O O . PRO A 1 106 ? 29.449 24.531 -30.645 1.00 74.75 106 PRO A O 1
ATOM 828 N N . ASP A 1 107 ? 28.233 24.870 -32.510 1.00 73.94 107 ASP A N 1
ATOM 829 C CA . ASP A 1 107 ? 27.915 26.279 -32.295 1.00 73.94 107 ASP A CA 1
ATOM 830 C C . ASP A 1 107 ? 26.512 26.591 -32.849 1.00 73.94 107 ASP A C 1
ATOM 832 O O . ASP A 1 107 ? 25.747 25.691 -33.195 1.00 73.94 107 ASP A O 1
ATOM 836 N N . TRP A 1 108 ? 26.122 27.866 -32.896 1.00 64.25 108 TRP A N 1
ATOM 837 C CA . TRP A 1 108 ? 24.782 28.244 -33.355 1.00 64.25 108 TRP A CA 1
ATOM 838 C C . TRP A 1 108 ? 24.513 27.897 -34.835 1.00 64.25 108 TRP A C 1
ATOM 840 O O .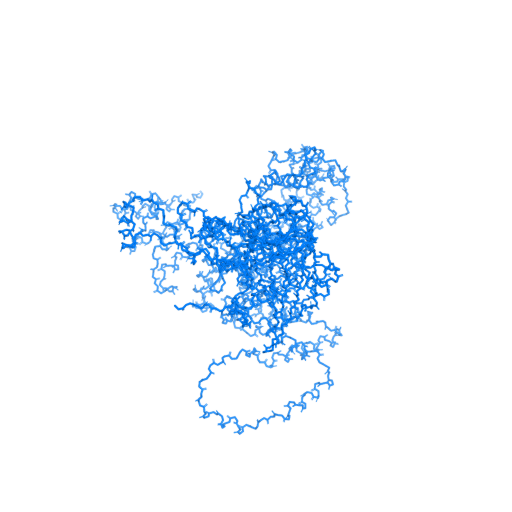 TRP A 1 108 ? 23.359 27.670 -35.213 1.00 64.25 108 TRP A O 1
ATOM 850 N N . ILE A 1 109 ? 25.558 27.860 -35.673 1.00 72.06 109 ILE A N 1
ATOM 851 C CA . ILE A 1 109 ? 25.478 27.555 -37.110 1.00 72.06 109 ILE A CA 1
ATOM 852 C C . ILE A 1 109 ? 25.676 26.053 -37.344 1.00 72.06 109 ILE A C 1
ATOM 854 O O . ILE A 1 109 ? 24.899 25.430 -38.067 1.00 72.06 109 ILE A O 1
ATOM 858 N N . ILE A 1 110 ? 26.687 25.459 -36.714 1.00 74.31 110 ILE A N 1
ATOM 859 C CA . ILE A 1 110 ? 26.954 24.021 -36.709 1.00 74.31 110 ILE A CA 1
ATOM 860 C C . ILE A 1 110 ? 26.133 23.403 -35.581 1.00 74.31 110 ILE A C 1
ATOM 862 O O . ILE A 1 110 ? 26.620 23.157 -34.473 1.00 74.31 110 ILE A O 1
ATOM 866 N N . ARG A 1 111 ? 24.854 23.163 -35.875 1.00 61.47 111 ARG A N 1
ATOM 867 C CA . ARG A 1 111 ? 23.948 22.487 -34.949 1.00 61.47 111 ARG A CA 1
ATOM 868 C C . ARG A 1 111 ? 24.321 21.008 -34.857 1.00 61.47 111 ARG A C 1
ATOM 870 O O . ARG A 1 111 ? 24.138 20.274 -35.819 1.00 61.47 111 ARG A O 1
ATOM 877 N N . GLY A 1 112 ? 24.805 20.597 -33.685 1.00 68.81 112 GLY A N 1
ATOM 878 C CA . GLY A 1 112 ? 25.084 19.199 -33.348 1.00 68.81 112 GLY A CA 1
ATOM 879 C C . GLY A 1 112 ? 26.404 18.683 -33.926 1.00 68.81 112 GLY A C 1
ATOM 880 O O . GLY A 1 112 ? 26.524 18.417 -35.114 1.00 68.81 112 GLY A O 1
ATOM 881 N N . SER A 1 113 ? 27.403 18.516 -33.061 1.00 75.25 113 SER A N 1
ATOM 882 C CA . SER A 1 113 ? 28.656 17.825 -33.372 1.00 75.25 113 SER A CA 1
ATOM 883 C C . SER A 1 113 ? 28.559 16.450 -32.724 1.00 75.25 113 SER A C 1
ATOM 885 O O . SER A 1 113 ? 28.523 16.348 -31.496 1.00 75.25 113 SER A O 1
ATOM 887 N N . ASP A 1 114 ? 28.419 15.409 -33.542 1.00 69.88 114 ASP A N 1
ATOM 888 C CA . ASP A 1 114 ? 28.152 14.060 -33.048 1.00 69.88 114 ASP A CA 1
ATOM 889 C C . ASP A 1 114 ? 29.415 13.384 -32.498 1.00 69.88 114 ASP A C 1
ATOM 891 O O . ASP A 1 114 ? 30.551 13.632 -32.943 1.00 69.88 114 ASP A O 1
ATOM 895 N N . TRP A 1 115 ? 29.203 12.513 -31.509 1.00 70.75 115 TRP A N 1
ATOM 896 C CA . TRP A 1 115 ? 30.222 11.605 -31.004 1.00 70.75 115 TRP A CA 1
ATOM 897 C C . TRP A 1 115 ? 30.445 10.486 -32.020 1.00 70.75 115 TRP A C 1
ATOM 899 O O . TRP A 1 115 ? 29.515 9.874 -32.537 1.00 70.75 115 TRP A O 1
ATOM 909 N N . VAL A 1 116 ? 31.711 10.242 -32.339 1.00 77.31 116 VAL A N 1
ATOM 910 C CA . VAL A 1 116 ? 32.116 9.278 -33.361 1.00 77.31 116 VAL A CA 1
ATOM 911 C C . VAL A 1 116 ? 33.108 8.313 -32.732 1.00 77.31 116 VAL A C 1
ATOM 913 O O . VAL A 1 116 ? 34.070 8.751 -32.100 1.00 77.31 116 VAL A O 1
ATOM 916 N N . LEU A 1 117 ? 32.873 7.011 -32.904 1.00 73.75 117 LEU A N 1
ATOM 917 C CA . LEU A 1 117 ? 33.721 5.947 -32.363 1.00 73.75 117 LEU A CA 1
ATOM 918 C C . LEU A 1 117 ? 34.957 5.710 -33.225 1.00 73.75 117 LEU A C 1
ATOM 920 O O . LEU A 1 117 ? 36.058 5.544 -32.704 1.00 73.75 117 LEU A O 1
ATOM 924 N N . SER A 1 118 ? 34.779 5.660 -34.545 1.00 82.75 118 SER A N 1
ATOM 925 C CA . SER A 1 118 ? 35.877 5.424 -35.482 1.00 82.75 118 SER A CA 1
ATOM 926 C C . SER A 1 118 ? 35.652 6.128 -36.814 1.00 82.75 118 SER A C 1
ATOM 928 O O . SER A 1 118 ? 34.523 6.311 -37.263 1.00 82.75 118 SER A O 1
ATOM 930 N N . CYS A 1 119 ? 36.747 6.539 -37.446 1.00 86.88 119 CYS A N 1
ATOM 931 C CA . CYS A 1 119 ? 36.759 7.128 -38.775 1.00 86.88 119 CYS A CA 1
ATOM 932 C C . CYS A 1 119 ? 37.858 6.419 -39.561 1.00 86.88 119 CYS A C 1
ATOM 934 O O . CYS A 1 119 ? 39.020 6.416 -39.152 1.00 86.88 119 CYS A O 1
ATOM 936 N N . LEU A 1 120 ? 37.477 5.748 -40.643 1.00 87.19 120 LEU A N 1
ATOM 937 C CA . LEU A 1 120 ? 38.359 4.908 -41.442 1.00 87.19 120 LEU A CA 1
ATOM 938 C C . LEU A 1 120 ? 38.445 5.471 -42.856 1.00 87.19 120 LEU A C 1
ATOM 940 O O . LEU A 1 120 ? 37.436 5.565 -43.556 1.00 87.19 120 LEU A O 1
ATOM 944 N N . LEU A 1 121 ? 39.659 5.787 -43.294 1.00 87.62 121 LEU A N 1
ATOM 945 C CA . LEU A 1 121 ? 39.963 6.106 -44.681 1.00 87.62 121 LEU A CA 1
ATOM 946 C C . LEU A 1 121 ? 40.305 4.808 -45.418 1.00 87.62 121 LEU A C 1
ATOM 948 O O . LEU A 1 121 ? 41.288 4.140 -45.099 1.00 87.62 121 LEU A O 1
ATOM 952 N N . ARG A 1 122 ? 39.482 4.432 -46.394 1.00 86.94 122 ARG A N 1
ATOM 953 C CA . ARG A 1 122 ? 39.587 3.177 -47.144 1.00 86.94 122 ARG A CA 1
ATOM 954 C C . ARG A 1 122 ? 39.859 3.445 -48.616 1.00 86.94 122 ARG A C 1
ATOM 956 O O . ARG A 1 122 ? 39.268 4.350 -49.202 1.00 86.94 122 ARG A O 1
ATOM 963 N N . GLY A 1 123 ? 40.715 2.631 -49.223 1.00 86.12 123 GLY A N 1
ATOM 964 C CA . GLY A 1 123 ? 40.947 2.615 -50.662 1.00 86.12 123 GLY A CA 1
ATOM 965 C C . GLY A 1 123 ? 41.045 1.191 -51.189 1.00 86.12 123 GLY A C 1
ATOM 966 O O . GLY A 1 123 ? 41.740 0.376 -50.592 1.00 86.12 123 GLY A O 1
ATOM 967 N N . TRP A 1 124 ? 40.353 0.867 -52.280 1.00 85.31 124 TRP A N 1
ATOM 968 C CA . TRP A 1 124 ? 40.401 -0.471 -52.886 1.00 85.31 124 TRP A CA 1
ATOM 969 C C . TRP A 1 124 ? 40.223 -0.426 -54.404 1.00 85.31 124 TRP A C 1
ATOM 971 O O . TRP A 1 124 ? 39.735 0.563 -54.952 1.00 85.31 124 TRP A O 1
ATOM 981 N N . ILE A 1 125 ? 40.613 -1.509 -55.080 1.00 81.06 125 ILE A N 1
ATOM 982 C CA . ILE A 1 125 ? 40.419 -1.697 -56.526 1.00 81.06 125 ILE A CA 1
ATOM 983 C C . ILE A 1 125 ? 39.308 -2.725 -56.759 1.00 81.06 125 ILE A C 1
ATOM 985 O O . ILE A 1 125 ? 39.398 -3.852 -56.273 1.00 81.06 125 ILE A O 1
ATOM 989 N N . GLY A 1 126 ? 38.274 -2.347 -57.515 1.00 75.50 126 GLY A N 1
ATOM 990 C CA . GLY A 1 126 ? 37.130 -3.195 -57.869 1.00 75.50 126 GLY A CA 1
ATOM 991 C C . GLY A 1 126 ? 36.870 -3.260 -59.378 1.00 75.50 126 GLY A C 1
ATOM 992 O O . GLY A 1 126 ? 37.360 -2.434 -60.143 1.00 75.50 126 GLY A O 1
ATOM 993 N N . LEU A 1 127 ? 36.095 -4.255 -59.820 1.00 62.03 127 LEU A N 1
ATOM 994 C CA . LEU A 1 127 ? 35.726 -4.470 -61.233 1.00 62.03 127 LEU A CA 1
ATOM 995 C C . LEU A 1 127 ? 34.422 -3.745 -61.649 1.00 62.03 127 LEU A C 1
ATOM 997 O O . LEU A 1 127 ? 33.968 -3.914 -62.776 1.00 62.03 127 LEU A O 1
ATOM 1001 N N . GLY A 1 128 ? 33.818 -2.930 -60.773 1.00 63.53 128 GLY A N 1
ATOM 1002 C CA . GLY A 1 128 ? 32.590 -2.175 -61.060 1.00 63.53 128 GLY A CA 1
ATOM 1003 C C . GLY A 1 128 ? 32.224 -1.165 -59.966 1.00 63.53 128 GLY A C 1
ATOM 1004 O O . GLY A 1 128 ? 32.882 -1.106 -58.932 1.00 63.53 128 GLY A O 1
ATOM 1005 N N . GLU A 1 129 ? 31.154 -0.391 -60.177 1.00 56.12 129 GLU A N 1
ATOM 1006 C CA . GLU A 1 129 ? 30.671 0.693 -59.291 1.00 56.12 129 GLU A CA 1
ATOM 1007 C C . GLU A 1 129 ? 29.933 0.206 -58.018 1.00 56.12 129 GLU A C 1
ATOM 1009 O O . GLU A 1 129 ? 29.040 0.881 -57.509 1.00 56.12 129 GLU A O 1
ATOM 1014 N N . PHE A 1 130 ? 30.256 -0.977 -57.486 1.00 54.72 130 PHE A N 1
ATOM 1015 C CA . PHE A 1 130 ? 29.529 -1.542 -56.340 1.00 54.72 130 PHE A CA 1
ATOM 1016 C C . PHE A 1 130 ? 29.862 -0.832 -55.014 1.00 54.72 130 PHE A C 1
ATOM 1018 O O . PHE A 1 130 ? 31.025 -0.605 -54.682 1.00 54.72 130 PHE A O 1
ATOM 1025 N N . THR A 1 131 ? 28.821 -0.528 -54.233 1.00 50.44 131 THR A N 1
ATOM 1026 C CA . THR A 1 131 ? 28.850 0.239 -52.970 1.00 50.44 131 THR A CA 1
ATOM 1027 C C . THR A 1 131 ? 28.611 -0.612 -51.708 1.00 50.44 131 THR A C 1
ATOM 1029 O O . THR A 1 131 ? 28.403 -0.062 -50.629 1.00 50.44 131 THR A O 1
ATOM 1032 N N . GLY A 1 132 ? 28.625 -1.947 -51.819 1.00 47.81 132 GLY A N 1
ATOM 1033 C CA . GLY A 1 132 ? 28.337 -2.872 -50.711 1.00 47.81 132 GLY A CA 1
ATOM 1034 C C . GLY A 1 132 ? 29.489 -3.051 -49.710 1.00 47.81 132 GLY A C 1
ATOM 1035 O O . GLY A 1 132 ? 30.657 -2.998 -50.085 1.00 47.81 132 GLY A O 1
ATOM 1036 N N . VAL A 1 133 ? 29.141 -3.283 -48.436 1.00 49.00 133 VAL A N 1
ATOM 1037 C CA . VAL A 1 133 ? 30.058 -3.328 -47.274 1.00 49.00 133 VAL A CA 1
ATOM 1038 C C . VAL A 1 133 ? 30.810 -4.664 -47.131 1.00 49.00 133 VAL A C 1
ATOM 1040 O O . VAL A 1 133 ? 31.857 -4.698 -46.486 1.00 49.00 133 VAL A O 1
ATOM 1043 N N . ASP A 1 134 ? 30.362 -5.737 -47.793 1.00 45.03 134 ASP A N 1
ATOM 1044 C CA . ASP A 1 134 ? 30.880 -7.087 -47.552 1.00 45.03 134 ASP A CA 1
ATOM 1045 C C . ASP A 1 134 ? 31.624 -7.695 -48.758 1.00 45.03 134 ASP A C 1
ATOM 1047 O O . ASP A 1 134 ? 31.038 -8.007 -49.793 1.00 45.03 134 ASP A O 1
ATOM 1051 N N . ARG A 1 135 ? 32.926 -7.941 -48.529 1.00 45.28 135 ARG A N 1
ATOM 1052 C CA . ARG A 1 135 ? 33.927 -8.696 -49.322 1.00 45.28 135 ARG A CA 1
ATOM 1053 C C . ARG A 1 135 ? 34.511 -8.016 -50.573 1.00 45.28 135 ARG A C 1
ATOM 1055 O O . ARG A 1 135 ? 33.852 -7.803 -51.584 1.00 45.28 135 ARG A O 1
ATOM 1062 N N . PHE A 1 136 ? 35.832 -7.802 -50.525 1.00 52.28 136 PHE A N 1
ATOM 1063 C CA . PHE A 1 136 ? 36.641 -7.222 -51.602 1.00 52.28 136 PHE A CA 1
ATOM 1064 C C . PHE A 1 136 ? 37.445 -8.306 -52.345 1.00 52.28 136 PHE A C 1
ATOM 1066 O O . PHE A 1 136 ? 38.216 -9.019 -51.705 1.00 52.28 136 PHE A O 1
ATOM 1073 N N . PRO A 1 137 ? 37.355 -8.415 -53.683 1.00 47.59 137 PRO A N 1
ATOM 1074 C CA . PRO A 1 137 ? 38.170 -9.360 -54.457 1.00 47.59 137 PRO A CA 1
ATOM 1075 C C . PRO A 1 137 ? 39.596 -8.866 -54.795 1.00 47.59 137 PRO A C 1
ATOM 1077 O O . PRO A 1 137 ? 40.263 -9.480 -55.627 1.00 47.59 137 PRO A O 1
ATOM 1080 N N . GLY A 1 138 ? 40.067 -7.739 -54.239 1.00 59.97 138 GLY A N 1
ATOM 1081 C CA . GLY A 1 138 ? 41.288 -7.061 -54.703 1.00 59.97 138 GLY A CA 1
ATOM 1082 C C . GLY A 1 138 ? 42.104 -6.335 -53.629 1.00 59.97 138 GLY A C 1
ATOM 1083 O O . GLY A 1 138 ? 41.795 -6.411 -52.444 1.00 59.97 138 GLY A O 1
ATOM 1084 N N . ALA A 1 139 ? 43.171 -5.643 -54.048 1.00 60.88 139 ALA A N 1
ATOM 1085 C CA . ALA A 1 139 ? 44.062 -4.908 -53.144 1.00 60.88 139 ALA A CA 1
ATOM 1086 C C . ALA A 1 139 ? 43.332 -3.754 -52.438 1.00 60.88 139 ALA A C 1
ATOM 1088 O O . ALA A 1 139 ? 42.682 -2.933 -53.092 1.00 60.88 139 ALA A O 1
ATOM 1089 N N . SER A 1 140 ? 43.463 -3.692 -51.110 1.00 79.31 140 SER A N 1
ATOM 1090 C CA . SER A 1 140 ? 42.798 -2.713 -50.246 1.00 79.31 140 SER A CA 1
ATOM 1091 C C . SER A 1 140 ? 43.748 -2.136 -49.198 1.00 79.31 140 SER A C 1
ATOM 1093 O O . SER A 1 140 ? 44.510 -2.882 -48.584 1.00 79.31 140 SER A O 1
ATOM 1095 N N . VAL A 1 141 ? 43.636 -0.837 -48.925 1.00 81.25 141 VAL A N 1
ATOM 1096 C CA . VAL A 1 141 ? 44.318 -0.133 -47.830 1.00 81.25 141 VAL A CA 1
ATOM 1097 C C . VAL A 1 141 ? 43.287 0.549 -46.944 1.00 81.25 141 VAL A C 1
ATOM 1099 O O . VAL A 1 141 ? 42.357 1.185 -47.433 1.00 81.25 141 VAL A O 1
ATOM 1102 N N . THR A 1 142 ? 43.458 0.417 -45.629 1.00 82.69 142 THR A N 1
ATOM 1103 C CA . THR A 1 142 ? 42.624 1.079 -44.619 1.00 82.69 142 THR A CA 1
ATOM 1104 C C . THR A 1 142 ? 43.522 1.791 -43.615 1.00 82.69 142 THR A C 1
ATOM 1106 O O . THR A 1 142 ? 44.413 1.163 -43.049 1.00 82.69 142 THR A O 1
ATOM 1109 N N . VAL A 1 143 ? 43.281 3.082 -43.389 1.00 85.00 143 VAL A N 1
ATOM 1110 C CA . VAL A 1 143 ? 43.990 3.914 -42.407 1.00 85.00 143 VAL A CA 1
ATOM 1111 C C . VAL A 1 143 ? 42.977 4.458 -41.391 1.00 85.00 143 VAL A C 1
ATOM 1113 O O . VAL A 1 143 ? 42.005 5.099 -41.802 1.00 85.00 143 VAL A O 1
ATOM 1116 N N . PRO A 1 144 ? 43.146 4.195 -40.083 1.00 85.62 144 PRO A N 1
ATOM 1117 C CA . PRO A 1 144 ? 42.319 4.805 -39.047 1.00 85.62 144 PRO A CA 1
ATOM 1118 C C . PRO A 1 144 ? 42.744 6.257 -38.786 1.00 85.62 144 PRO A C 1
ATOM 1120 O O . PRO A 1 144 ? 43.934 6.541 -38.710 1.00 85.62 144 PRO A O 1
ATOM 1123 N N . LEU A 1 145 ? 41.770 7.156 -38.629 1.00 86.44 145 LEU A N 1
ATOM 1124 C CA . LEU A 1 145 ? 41.984 8.557 -38.250 1.00 86.44 145 LEU A CA 1
ATOM 1125 C C . LEU A 1 145 ? 41.689 8.757 -36.756 1.00 86.44 145 LEU A C 1
ATOM 1127 O O . LEU A 1 145 ? 40.701 8.222 -36.241 1.00 86.44 145 LEU A O 1
ATOM 1131 N N . ASP A 1 146 ? 42.496 9.565 -36.070 1.00 83.31 146 ASP A N 1
ATOM 1132 C CA . ASP A 1 146 ? 42.284 9.960 -34.681 1.00 83.31 146 ASP A CA 1
ATOM 1133 C C . ASP A 1 146 ? 41.134 10.968 -34.566 1.00 83.31 146 ASP A C 1
ATOM 1135 O O . ASP A 1 146 ? 41.138 12.055 -35.146 1.00 83.31 146 ASP A O 1
ATOM 1139 N N . ILE A 1 147 ? 40.116 10.601 -33.788 1.00 81.50 147 ILE A N 1
ATOM 1140 C CA . ILE A 1 147 ? 38.927 11.423 -33.567 1.00 81.50 147 ILE A CA 1
ATOM 1141 C C . ILE A 1 147 ? 39.031 12.146 -32.230 1.00 81.50 147 ILE A C 1
ATOM 1143 O O . ILE A 1 147 ? 39.245 11.538 -31.180 1.00 81.50 147 ILE A O 1
ATOM 1147 N N . HIS A 1 148 ? 38.774 13.449 -32.271 1.00 80.12 148 HIS A N 1
ATOM 1148 C CA . HIS A 1 148 ? 38.604 14.284 -31.089 1.00 80.12 148 HIS A CA 1
ATOM 1149 C C . HIS A 1 148 ? 37.143 14.294 -30.617 1.00 80.12 148 HIS A C 1
ATOM 1151 O O . HIS A 1 148 ? 36.206 14.222 -31.426 1.00 80.12 148 HIS A O 1
ATOM 1157 N N . SER A 1 149 ? 36.938 14.412 -29.300 1.00 71.19 149 SER A N 1
ATOM 1158 C CA . SER A 1 149 ? 35.598 14.581 -28.733 1.00 71.19 149 SER A CA 1
ATOM 1159 C C . SER A 1 149 ? 34.965 15.876 -29.257 1.00 71.19 149 SER A C 1
ATOM 1161 O O . SER A 1 149 ? 35.692 16.842 -29.493 1.00 71.19 149 SER A O 1
ATOM 1163 N N . PRO A 1 150 ? 33.631 15.950 -29.421 1.00 78.38 150 PRO A N 1
ATOM 1164 C CA . PRO A 1 150 ? 32.951 17.151 -29.917 1.00 78.38 150 PRO A CA 1
ATOM 1165 C C . PRO A 1 150 ? 33.375 18.440 -29.207 1.00 78.38 150 PRO A C 1
ATOM 1167 O O . PRO A 1 150 ? 33.495 19.495 -29.826 1.00 78.38 150 PRO A O 1
ATOM 1170 N N . LEU A 1 151 ? 33.665 18.343 -27.906 1.00 74.25 151 LEU A N 1
ATOM 1171 C CA . LEU A 1 151 ? 34.146 19.460 -27.106 1.00 74.25 151 LEU A CA 1
ATOM 1172 C C . LEU A 1 151 ? 35.641 19.744 -27.299 1.00 74.25 151 LEU A C 1
ATOM 1174 O O . LEU A 1 151 ? 36.019 20.900 -27.195 1.00 74.25 151 LEU A O 1
ATOM 1178 N N . SER A 1 152 ? 36.516 18.786 -27.602 1.00 79.44 152 SER A N 1
ATOM 1179 C CA . SER A 1 152 ? 37.937 19.091 -27.857 1.00 79.44 152 SER A CA 1
ATOM 1180 C C . SER A 1 152 ? 38.235 19.536 -29.295 1.00 79.44 152 SER A C 1
ATOM 1182 O O . SER A 1 152 ? 39.360 19.941 -29.583 1.00 79.44 152 SER A O 1
ATOM 1184 N N . ARG A 1 153 ? 37.233 19.522 -30.186 1.00 84.50 153 ARG A N 1
ATOM 1185 C CA . ARG A 1 153 ? 37.342 20.015 -31.568 1.00 84.50 153 ARG A CA 1
ATOM 1186 C C . ARG A 1 153 ? 37.554 21.541 -31.632 1.00 84.50 153 ARG A C 1
ATOM 1188 O O . ARG A 1 153 ? 37.072 22.270 -30.758 1.00 84.50 153 ARG A O 1
ATOM 1195 N N . PRO A 1 154 ? 38.245 22.048 -32.671 1.00 83.19 154 PRO A N 1
ATOM 1196 C CA . PRO A 1 154 ? 38.422 23.482 -32.886 1.00 83.19 154 PRO A CA 1
ATOM 1197 C C . PRO A 1 154 ? 37.098 24.182 -33.234 1.00 83.19 154 PRO A C 1
ATOM 1199 O O . PRO A 1 154 ? 36.169 23.576 -33.768 1.00 83.19 154 PRO A O 1
ATOM 1202 N N . PHE A 1 155 ? 37.018 25.486 -32.964 1.00 77.81 155 PHE A N 1
ATOM 1203 C CA . PHE A 1 155 ? 35.900 26.324 -33.408 1.00 77.81 155 PHE A CA 1
ATOM 1204 C C . PHE A 1 155 ? 36.012 26.631 -34.904 1.00 77.81 155 PHE A C 1
ATOM 1206 O O . PHE A 1 155 ? 37.100 26.958 -35.389 1.00 77.81 155 PHE A O 1
ATOM 1213 N N . LYS A 1 156 ? 34.889 26.593 -35.633 1.00 81.75 156 LYS A N 1
ATOM 1214 C CA . LYS A 1 156 ? 34.848 27.111 -37.003 1.00 81.75 156 LYS A CA 1
ATOM 1215 C C . LYS A 1 156 ? 34.767 28.634 -36.949 1.00 81.75 156 LYS A C 1
ATOM 1217 O O . LYS A 1 156 ? 33.881 29.198 -36.314 1.00 81.75 156 LYS A O 1
ATOM 1222 N N . GLN A 1 157 ? 35.695 29.316 -37.614 1.00 74.12 157 GLN A N 1
ATOM 1223 C CA . GLN A 1 157 ? 35.609 30.765 -37.775 1.00 74.12 157 GLN A CA 1
ATOM 1224 C C . GLN A 1 157 ? 34.501 31.087 -38.782 1.00 74.12 157 GLN A C 1
ATOM 1226 O O . GLN A 1 157 ? 34.706 31.024 -39.994 1.00 74.12 157 GLN A O 1
ATOM 1231 N N . HIS A 1 158 ? 33.311 31.405 -38.276 1.00 71.12 158 HIS A N 1
ATOM 1232 C CA . HIS A 1 158 ? 32.226 31.932 -39.099 1.00 71.12 158 HIS A CA 1
ATOM 1233 C C . HIS A 1 158 ? 32.495 33.400 -39.416 1.00 71.12 158 HIS A C 1
ATOM 1235 O O . HIS A 1 158 ? 32.863 34.176 -38.536 1.00 71.12 158 HIS A O 1
ATOM 1241 N N . GLN A 1 159 ? 32.283 33.809 -40.665 1.00 66.12 159 GLN A N 1
ATOM 1242 C CA . GLN A 1 159 ? 32.276 35.226 -41.026 1.00 66.12 159 GLN A CA 1
ATOM 1243 C C . GLN A 1 159 ? 30.980 35.873 -40.505 1.00 66.12 159 GLN A C 1
ATOM 1245 O O . GLN A 1 159 ? 30.028 36.059 -41.257 1.00 66.12 159 GLN A O 1
ATOM 1250 N N . LEU A 1 160 ? 30.911 36.179 -39.206 1.00 57.03 160 LEU A N 1
ATOM 1251 C CA . LEU A 1 160 ? 29.795 36.905 -38.589 1.00 57.03 160 LEU A CA 1
ATOM 1252 C C . LEU A 1 160 ? 30.267 38.224 -37.958 1.00 57.03 160 LEU A C 1
ATOM 1254 O O . LEU A 1 160 ? 31.372 38.331 -37.435 1.00 57.03 160 LEU A O 1
ATOM 1258 N N . CYS A 1 161 ? 29.422 39.255 -38.053 1.00 54.78 161 CYS A N 1
ATOM 1259 C CA . CYS A 1 161 ? 29.732 40.637 -37.679 1.00 54.78 161 CYS A CA 1
ATOM 1260 C C . CYS A 1 161 ? 29.992 40.841 -36.170 1.00 54.78 161 CYS A C 1
ATOM 1262 O O . CYS A 1 161 ? 29.220 40.396 -35.325 1.00 54.78 161 CYS A O 1
ATOM 1264 N N . ALA A 1 162 ? 30.995 41.667 -35.854 1.00 54.12 162 ALA A N 1
ATOM 1265 C CA . ALA A 1 162 ? 31.572 41.940 -34.527 1.00 54.12 162 ALA A CA 1
ATOM 1266 C C . ALA A 1 162 ? 30.675 42.635 -33.463 1.00 54.12 162 ALA A C 1
ATOM 1268 O O . ALA A 1 162 ? 31.191 43.200 -32.501 1.00 54.12 162 ALA A O 1
ATOM 1269 N N . LYS A 1 163 ? 29.341 42.660 -33.607 1.00 56.34 163 LYS A N 1
ATOM 1270 C CA . LYS A 1 163 ? 28.443 43.339 -32.641 1.00 56.34 163 LYS A CA 1
ATOM 1271 C C . LYS A 1 163 ? 27.928 42.445 -31.507 1.00 56.34 163 LYS A C 1
ATOM 1273 O O . LYS A 1 163 ? 27.350 42.969 -30.562 1.00 56.34 163 LYS A O 1
ATOM 1278 N N . TRP A 1 164 ? 28.107 41.129 -31.593 1.00 55.12 164 TRP A N 1
ATOM 1279 C CA . TRP A 1 164 ? 27.539 40.174 -30.632 1.00 55.12 164 TRP A CA 1
ATOM 1280 C C . TRP A 1 164 ? 28.413 39.937 -29.387 1.00 55.12 164 TRP A C 1
ATOM 1282 O O . TRP A 1 164 ? 27.881 39.728 -28.295 1.00 55.12 164 TRP A O 1
ATOM 1292 N N . ASP A 1 165 ? 29.737 40.041 -29.513 1.00 56.75 165 ASP A N 1
ATOM 1293 C CA . ASP A 1 165 ? 30.670 39.533 -28.494 1.00 56.75 165 ASP A CA 1
ATOM 1294 C C . ASP A 1 165 ? 30.720 40.397 -27.223 1.00 56.75 165 ASP A C 1
ATOM 1296 O O . ASP A 1 165 ? 30.846 39.888 -26.107 1.00 56.75 165 ASP A O 1
ATOM 1300 N N . THR A 1 166 ? 30.558 41.715 -27.360 1.00 60.69 166 THR A N 1
ATOM 1301 C CA . THR A 1 166 ? 30.640 42.658 -26.232 1.00 60.69 166 THR A CA 1
ATOM 1302 C C . THR A 1 166 ? 29.438 42.563 -25.294 1.00 60.69 166 THR A C 1
ATOM 1304 O O . THR A 1 166 ? 29.602 42.682 -24.082 1.00 60.69 166 THR A O 1
ATOM 1307 N N . TYR A 1 167 ? 28.240 42.296 -25.822 1.00 61.59 167 TYR A N 1
ATOM 1308 C CA . TYR A 1 167 ? 27.009 42.159 -25.035 1.00 61.59 167 TYR A CA 1
ATOM 1309 C C . TYR A 1 167 ? 27.021 40.906 -24.144 1.00 61.59 167 TYR A C 1
ATOM 1311 O O . TYR A 1 167 ? 26.591 40.947 -22.990 1.00 61.59 167 TYR A O 1
ATOM 1319 N N . LEU A 1 168 ? 27.558 39.797 -24.660 1.00 58.12 168 LEU A N 1
ATOM 1320 C CA . LEU A 1 168 ? 27.637 38.517 -23.953 1.00 58.12 168 LEU A CA 1
ATOM 1321 C C . LEU A 1 168 ? 28.717 38.541 -22.859 1.00 58.12 168 LEU A C 1
ATOM 1323 O O . LEU A 1 168 ? 28.439 38.153 -21.724 1.00 58.12 168 LEU A O 1
ATOM 1327 N N . LEU A 1 169 ? 29.897 39.104 -23.151 1.00 59.31 169 LEU A N 1
ATOM 1328 C CA . LEU A 1 169 ? 30.950 39.359 -22.154 1.00 59.31 169 LEU A CA 1
ATOM 1329 C C . LEU A 1 169 ? 30.458 40.256 -21.004 1.00 59.31 169 LEU A C 1
ATOM 1331 O O . LEU A 1 169 ? 30.817 40.033 -19.846 1.00 59.31 169 LEU A O 1
ATOM 1335 N N . TRP A 1 170 ? 29.597 41.233 -21.307 1.00 60.31 170 TRP A N 1
ATOM 1336 C CA . TRP A 1 170 ? 29.008 42.133 -20.312 1.00 60.31 170 TRP A CA 1
ATOM 1337 C C . TRP A 1 170 ? 27.980 41.444 -19.395 1.00 60.31 170 TRP A C 1
ATOM 1339 O O . TRP A 1 170 ? 27.855 41.816 -18.233 1.00 60.31 170 TRP A O 1
ATOM 1349 N N . ARG A 1 171 ? 27.270 40.410 -19.873 1.00 55.09 171 ARG A N 1
ATOM 1350 C CA . ARG A 1 171 ? 26.361 39.593 -19.041 1.00 55.09 171 ARG A CA 1
ATOM 1351 C C . ARG A 1 171 ? 27.090 38.540 -18.205 1.00 55.09 171 ARG A C 1
ATOM 1353 O O . ARG A 1 171 ? 26.703 38.305 -17.063 1.00 55.09 171 ARG A O 1
ATOM 1360 N N . VAL A 1 172 ? 28.149 37.927 -18.742 1.00 57.16 172 VAL A N 1
ATOM 1361 C CA . VAL A 1 172 ? 28.974 36.939 -18.015 1.00 57.16 172 VAL A CA 1
ATOM 1362 C C . VAL A 1 172 ? 29.624 37.578 -16.783 1.00 57.16 172 VAL A C 1
ATOM 1364 O O . VAL A 1 172 ? 29.646 36.973 -15.712 1.00 57.16 172 VAL A O 1
ATOM 1367 N N . SER A 1 173 ? 30.106 38.821 -16.904 1.00 56.22 173 SER A N 1
ATOM 1368 C CA . SER A 1 173 ? 30.777 39.526 -15.805 1.00 56.22 173 SER A CA 1
ATOM 1369 C C . SER A 1 173 ? 29.852 39.880 -14.633 1.00 56.22 173 SER A C 1
ATOM 1371 O O . SER A 1 173 ? 30.335 40.013 -13.510 1.00 56.22 173 SER A O 1
ATOM 1373 N N . ARG A 1 174 ? 28.532 39.973 -14.852 1.00 58.06 174 ARG A N 1
ATOM 1374 C CA . ARG A 1 174 ? 27.551 40.343 -13.817 1.00 58.06 174 ARG A CA 1
ATOM 1375 C C . ARG A 1 174 ? 26.981 39.194 -12.984 1.00 58.06 174 ARG A C 1
ATOM 1377 O O . ARG A 1 174 ? 26.212 39.470 -12.077 1.00 58.06 174 ARG A O 1
ATOM 1384 N N . HIS A 1 175 ? 27.343 37.933 -13.244 1.00 56.53 175 HIS A N 1
ATOM 1385 C CA . HIS A 1 175 ? 26.671 36.774 -12.618 1.00 56.53 175 HIS A CA 1
ATOM 1386 C C . HIS A 1 175 ? 25.140 36.742 -12.868 1.00 56.53 175 HIS A C 1
ATOM 1388 O O . HIS A 1 175 ? 24.418 36.030 -12.180 1.00 56.53 175 HIS A O 1
ATOM 1394 N N . ASP A 1 176 ? 24.648 37.449 -13.896 1.00 56.81 176 ASP A N 1
ATOM 1395 C CA . ASP A 1 176 ? 23.228 37.497 -14.290 1.00 56.81 176 ASP A CA 1
ATOM 1396 C C . ASP A 1 176 ? 22.809 36.292 -15.163 1.00 56.81 176 ASP A C 1
ATOM 1398 O O . ASP A 1 176 ? 21.683 36.237 -15.661 1.00 56.81 176 ASP A O 1
ATOM 1402 N N . MET A 1 177 ? 23.708 35.326 -15.404 1.00 56.88 177 MET A N 1
ATOM 1403 C CA . MET A 1 177 ? 23.347 34.100 -16.117 1.00 56.88 177 MET A CA 1
ATOM 1404 C C . MET A 1 177 ? 22.765 33.069 -15.147 1.00 56.88 177 MET A C 1
ATOM 1406 O O . MET A 1 177 ? 23.453 32.684 -14.197 1.00 56.88 177 MET A O 1
ATOM 1410 N N . PRO A 1 178 ? 21.536 32.578 -15.390 1.00 57.34 178 PRO A N 1
ATOM 1411 C CA . PRO A 1 178 ? 20.987 31.483 -14.611 1.00 57.34 178 PRO A CA 1
ATOM 1412 C C . PRO A 1 178 ? 21.916 30.274 -14.748 1.00 57.34 178 PRO A C 1
ATOM 1414 O O . PRO A 1 178 ? 22.176 29.793 -15.853 1.00 57.34 178 PRO A O 1
ATOM 1417 N N . LYS A 1 179 ? 22.455 29.799 -13.622 1.00 62.47 179 LYS A N 1
ATOM 1418 C CA . LYS A 1 179 ? 23.166 28.520 -13.585 1.00 62.47 179 LYS A CA 1
ATOM 1419 C C . LYS A 1 179 ? 22.150 27.432 -13.928 1.00 62.47 179 LYS A C 1
ATOM 1421 O O . LYS A 1 179 ? 21.081 27.389 -13.321 1.00 62.47 179 LYS A O 1
ATOM 1426 N N . CYS A 1 180 ? 22.460 26.595 -14.916 1.00 59.81 180 CYS A N 1
ATOM 1427 C CA . CYS A 1 180 ? 21.627 25.437 -15.226 1.00 59.81 180 CYS A CA 1
ATOM 1428 C C . CYS A 1 180 ? 21.536 24.563 -13.972 1.00 59.81 180 CYS A C 1
ATOM 1430 O O . CYS A 1 180 ? 22.553 24.335 -13.316 1.00 59.81 180 CYS A O 1
ATOM 1432 N N . ALA A 1 181 ? 20.330 24.121 -13.620 1.00 64.38 181 ALA A N 1
ATOM 1433 C CA . ALA A 1 181 ? 20.172 23.145 -12.554 1.00 64.38 181 ALA A CA 1
ATOM 1434 C C . ALA A 1 181 ? 20.936 21.874 -12.951 1.00 64.38 181 ALA A C 1
ATOM 1436 O O . ALA A 1 181 ? 20.782 21.395 -14.075 1.00 64.38 181 ALA A O 1
ATOM 1437 N N . GLU A 1 182 ? 21.782 21.367 -12.056 1.00 70.00 182 GLU A N 1
ATOM 1438 C CA . GLU A 1 182 ? 22.452 20.085 -12.258 1.00 70.00 182 GLU A CA 1
ATOM 1439 C C . GLU A 1 182 ? 21.383 18.985 -12.285 1.00 70.00 182 GLU A C 1
ATOM 1441 O O . GLU A 1 182 ? 20.586 18.851 -11.355 1.00 70.00 182 GLU A O 1
ATOM 1446 N N . GLU A 1 183 ? 21.320 18.244 -13.389 1.00 79.38 183 GLU A N 1
ATOM 1447 C CA . GLU A 1 183 ? 20.408 17.119 -13.563 1.00 79.38 183 GLU A CA 1
ATOM 1448 C C . GLU A 1 183 ? 21.201 15.821 -13.413 1.00 79.38 183 GLU A C 1
ATOM 1450 O O . GLU A 1 183 ? 22.210 15.621 -14.087 1.00 79.38 183 GLU A O 1
ATOM 1455 N N . ASN A 1 184 ? 20.766 14.954 -12.497 1.00 79.88 184 ASN A N 1
ATOM 1456 C CA . ASN A 1 184 ? 21.464 13.707 -12.208 1.00 79.88 184 ASN A CA 1
ATOM 1457 C C . ASN A 1 184 ? 21.134 12.644 -13.262 1.00 79.88 184 ASN A C 1
ATOM 1459 O O . ASN A 1 184 ? 19.977 12.273 -13.449 1.00 79.88 184 ASN A O 1
ATOM 1463 N N . GLU A 1 185 ? 22.171 12.077 -13.874 1.00 84.94 185 GLU A N 1
ATOM 1464 C CA . GLU A 1 185 ? 22.076 10.931 -14.790 1.00 84.94 185 GLU A CA 1
ATOM 1465 C C . GLU A 1 185 ? 21.810 9.599 -14.057 1.00 84.94 185 GLU A C 1
ATOM 1467 O O . GLU A 1 185 ? 21.545 8.572 -14.679 1.00 84.94 185 GLU A O 1
ATOM 1472 N N . VAL A 1 186 ? 21.865 9.593 -12.721 1.00 89.12 186 VAL A N 1
ATOM 1473 C CA . VAL A 1 186 ? 21.583 8.419 -11.884 1.00 89.12 186 VAL A CA 1
ATOM 1474 C C . VAL A 1 186 ? 20.205 8.558 -11.249 1.00 89.12 186 VAL A C 1
ATOM 1476 O O . VAL A 1 186 ? 19.955 9.481 -10.471 1.00 89.12 186 VAL A O 1
ATOM 1479 N N . ALA A 1 187 ? 19.323 7.608 -11.541 1.00 90.44 187 ALA A N 1
ATOM 1480 C CA . ALA A 1 187 ? 18.013 7.496 -10.922 1.00 90.44 187 ALA A CA 1
ATOM 1481 C C . ALA A 1 187 ? 18.047 6.477 -9.772 1.00 90.44 187 ALA A C 1
ATOM 1483 O O . ALA A 1 187 ? 18.506 5.346 -9.925 1.00 90.44 187 ALA A O 1
ATOM 1484 N N . SER A 1 188 ? 17.535 6.864 -8.604 1.00 91.38 188 SER A N 1
ATOM 1485 C CA . SER A 1 188 ? 17.319 5.937 -7.488 1.00 91.38 188 SER A CA 1
ATOM 1486 C C . SER A 1 188 ? 15.935 5.304 -7.629 1.00 91.38 188 SER A C 1
ATOM 1488 O O . SER A 1 188 ? 14.926 5.993 -7.476 1.00 91.38 188 SER A O 1
ATOM 1490 N N . LEU A 1 189 ? 15.881 4.008 -7.951 1.00 92.94 189 LEU A N 1
ATOM 1491 C CA . LEU A 1 189 ? 14.621 3.263 -8.047 1.00 92.94 189 LEU A CA 1
ATOM 1492 C C . LEU A 1 189 ? 14.128 2.817 -6.664 1.00 92.94 189 LEU A C 1
ATOM 1494 O O . LEU A 1 189 ? 12.927 2.738 -6.433 1.00 92.94 189 LEU A O 1
ATOM 1498 N N . LEU A 1 190 ? 15.045 2.554 -5.732 1.00 94.12 190 LEU A N 1
ATOM 1499 C CA . LEU A 1 190 ? 14.740 2.276 -4.331 1.00 94.12 190 LEU A CA 1
ATOM 1500 C C . LEU A 1 190 ? 15.894 2.785 -3.467 1.00 94.12 190 LEU A C 1
ATOM 1502 O O . LEU A 1 190 ? 17.039 2.395 -3.666 1.00 94.12 190 LEU A O 1
ATOM 1506 N N . SER A 1 191 ? 15.609 3.645 -2.493 1.00 90.69 191 SER A N 1
ATOM 1507 C CA . SER A 1 191 ? 16.624 4.177 -1.572 1.00 90.69 191 SER A CA 1
ATOM 1508 C C . SER A 1 191 ? 16.708 3.408 -0.249 1.00 90.69 191 SER A C 1
ATOM 1510 O O . SER A 1 191 ? 17.705 3.533 0.460 1.00 90.69 191 SER A O 1
ATOM 1512 N N . THR A 1 192 ? 15.687 2.615 0.095 1.00 91.94 192 THR A N 1
ATOM 1513 C CA . THR A 1 192 ? 15.537 1.962 1.407 1.00 91.94 192 THR A CA 1
ATOM 1514 C C . THR A 1 192 ? 15.411 0.440 1.286 1.00 91.94 192 THR A C 1
ATOM 1516 O O . THR A 1 192 ? 15.607 -0.134 0.220 1.00 91.94 192 THR A O 1
ATOM 1519 N N . LEU A 1 193 ? 15.095 -0.234 2.396 1.00 93.31 193 LEU A N 1
ATOM 1520 C CA . LEU A 1 193 ? 14.744 -1.654 2.398 1.00 93.31 193 LEU A CA 1
ATOM 1521 C C . LEU A 1 193 ? 13.264 -1.867 2.059 1.00 93.31 193 LEU A C 1
ATOM 1523 O O . LEU A 1 193 ? 12.410 -1.113 2.527 1.00 93.31 193 LEU A O 1
ATOM 1527 N N . TYR A 1 194 ? 12.970 -2.936 1.324 1.00 94.56 194 TYR A N 1
ATOM 1528 C CA . TYR A 1 194 ? 11.624 -3.423 1.031 1.00 94.56 194 TYR A CA 1
ATOM 1529 C C . TYR A 1 194 ? 11.507 -4.904 1.408 1.00 94.56 194 TYR A C 1
ATOM 1531 O O . TYR A 1 194 ? 12.275 -5.734 0.926 1.00 94.56 194 TYR A O 1
ATOM 1539 N N . ALA A 1 195 ? 10.565 -5.233 2.294 1.00 94.88 195 ALA A N 1
ATOM 1540 C CA . ALA A 1 195 ? 10.235 -6.602 2.671 1.00 94.88 195 ALA A CA 1
ATOM 1541 C C . ALA A 1 195 ? 9.202 -7.163 1.690 1.00 94.88 195 ALA A C 1
ATOM 1543 O O . ALA A 1 195 ? 8.022 -6.817 1.752 1.00 94.88 195 ALA A O 1
ATOM 1544 N N . SER A 1 196 ? 9.663 -8.028 0.794 1.00 94.06 196 SER A N 1
ATOM 1545 C CA . SER A 1 196 ? 8.815 -8.701 -0.182 1.00 94.06 196 SER A CA 1
ATOM 1546 C C . SER A 1 196 ? 8.337 -10.033 0.371 1.00 94.06 196 SER A C 1
ATOM 1548 O O . SER A 1 196 ? 9.138 -10.848 0.835 1.00 94.06 196 SER A O 1
ATOM 1550 N N . THR A 1 197 ? 7.029 -10.259 0.295 1.00 90.94 197 THR A N 1
ATOM 1551 C CA . THR A 1 197 ? 6.369 -11.476 0.781 1.00 90.94 197 THR A CA 1
ATOM 1552 C C . THR A 1 197 ? 6.280 -12.580 -0.270 1.00 90.94 197 THR A C 1
ATOM 1554 O O . THR A 1 197 ? 5.783 -13.657 0.034 1.00 90.94 197 THR A O 1
ATOM 1557 N N . GLY A 1 198 ? 6.780 -12.335 -1.488 1.00 90.06 198 GLY A N 1
ATOM 1558 C CA . GLY A 1 198 ? 6.672 -13.266 -2.615 1.00 90.06 198 GLY A CA 1
ATOM 1559 C C . GLY A 1 198 ? 5.374 -13.129 -3.419 1.00 90.06 198 GLY A C 1
ATOM 1560 O O . GLY A 1 198 ? 5.108 -13.936 -4.303 1.00 90.06 198 GLY A O 1
ATOM 1561 N N . GLU A 1 199 ? 4.563 -12.110 -3.142 1.00 91.06 199 GLU A N 1
ATOM 1562 C CA . GLU A 1 199 ? 3.305 -11.854 -3.848 1.00 91.06 199 GLU A CA 1
ATOM 1563 C C . GLU A 1 199 ? 3.509 -11.195 -5.227 1.00 91.06 199 GLU A C 1
ATOM 1565 O O . GLU A 1 199 ? 4.619 -10.835 -5.622 1.00 91.06 199 GLU A O 1
ATOM 1570 N N . ARG A 1 200 ? 2.423 -11.028 -5.993 1.00 91.12 200 ARG A N 1
ATOM 1571 C CA . ARG A 1 200 ? 2.420 -10.442 -7.358 1.00 91.12 200 ARG A CA 1
ATOM 1572 C C . ARG A 1 200 ? 2.450 -8.909 -7.390 1.00 91.12 200 ARG A C 1
ATOM 1574 O O . ARG A 1 200 ? 1.964 -8.287 -8.332 1.00 91.12 200 ARG A O 1
ATOM 1581 N N . TYR A 1 201 ? 2.988 -8.299 -6.344 1.00 87.38 201 TYR A N 1
ATOM 1582 C CA . TYR A 1 201 ? 3.028 -6.851 -6.182 1.00 87.38 201 TYR A CA 1
ATOM 1583 C C . TYR A 1 201 ? 4.454 -6.406 -5.878 1.00 87.38 201 TYR A C 1
ATOM 1585 O O . TYR A 1 201 ? 5.255 -7.156 -5.316 1.00 87.38 201 TYR A O 1
ATOM 1593 N N . GLY A 1 202 ? 4.762 -5.177 -6.265 1.00 90.81 202 GLY A N 1
ATOM 1594 C CA . GLY A 1 202 ? 6.101 -4.623 -6.187 1.00 90.81 202 GLY A CA 1
ATOM 1595 C C . GLY A 1 202 ? 6.070 -3.105 -6.230 1.00 90.81 202 GLY A C 1
ATOM 1596 O O . GLY A 1 202 ? 5.010 -2.478 -6.292 1.00 90.81 202 GLY A O 1
ATOM 1597 N N . ILE A 1 203 ? 7.252 -2.508 -6.177 1.00 95.19 203 ILE A N 1
ATOM 1598 C CA . ILE A 1 203 ? 7.432 -1.059 -6.199 1.00 95.19 203 ILE A CA 1
ATOM 1599 C C . ILE A 1 203 ? 7.438 -0.605 -7.651 1.00 95.19 203 ILE A C 1
ATOM 1601 O O . ILE A 1 203 ? 8.306 -1.024 -8.413 1.00 95.19 203 ILE A O 1
ATOM 1605 N N . ILE A 1 204 ? 6.500 0.265 -8.016 1.00 94.44 204 ILE A N 1
ATOM 1606 C CA . ILE A 1 204 ? 6.347 0.773 -9.382 1.00 94.44 204 ILE A CA 1
ATOM 1607 C C . ILE A 1 204 ? 6.999 2.152 -9.490 1.00 94.44 204 ILE A C 1
ATOM 1609 O O . ILE A 1 204 ? 6.602 3.086 -8.791 1.00 94.44 204 ILE A O 1
ATOM 1613 N N . LYS A 1 205 ? 7.973 2.298 -10.389 1.00 93.50 205 LYS A N 1
ATOM 1614 C CA . LYS A 1 205 ? 8.703 3.546 -10.648 1.00 93.50 205 LYS A CA 1
ATOM 1615 C C . LYS A 1 205 ? 8.643 3.903 -12.127 1.00 93.50 205 LYS A C 1
ATOM 1617 O O . LYS A 1 205 ? 8.871 3.064 -12.986 1.00 93.50 205 LYS A O 1
ATOM 1622 N N . THR A 1 206 ? 8.402 5.172 -12.425 1.00 92.19 206 THR A N 1
ATOM 1623 C CA . THR A 1 206 ? 8.462 5.719 -13.790 1.00 92.19 206 THR A CA 1
ATOM 1624 C C . THR A 1 206 ? 9.611 6.707 -13.887 1.00 92.19 206 THR A C 1
ATOM 1626 O O . THR A 1 206 ? 9.717 7.590 -13.030 1.00 92.19 206 THR A O 1
ATOM 1629 N N . LEU A 1 207 ? 10.429 6.608 -14.932 1.00 91.62 207 LEU A N 1
ATOM 1630 C CA . LEU A 1 207 ? 11.474 7.588 -15.212 1.00 91.62 207 LEU A CA 1
ATOM 1631 C C . LEU A 1 207 ? 10.944 8.638 -16.186 1.00 91.62 207 LEU A C 1
ATOM 1633 O O . LEU A 1 207 ? 10.291 8.314 -17.171 1.00 91.62 207 LEU A O 1
ATOM 1637 N N . GLN A 1 208 ? 11.211 9.906 -15.890 1.00 89.38 208 GLN A N 1
ATOM 1638 C CA . GLN A 1 208 ? 10.826 11.009 -16.766 1.00 89.38 208 GLN A CA 1
ATOM 1639 C C . GLN A 1 208 ? 11.940 11.297 -17.790 1.00 89.38 208 GLN A C 1
ATOM 1641 O O . GLN A 1 208 ? 13.116 11.007 -17.516 1.00 89.38 208 GLN A O 1
ATOM 1646 N N . PRO A 1 209 ? 11.599 11.879 -18.954 1.00 91.06 209 PRO A N 1
ATOM 1647 C CA . PRO A 1 209 ? 12.583 12.435 -19.880 1.00 91.06 209 PRO A CA 1
ATOM 1648 C C . PRO A 1 209 ? 13.508 13.438 -19.187 1.00 91.06 209 PRO A C 1
ATOM 1650 O O . PRO A 1 209 ? 13.108 14.082 -18.208 1.00 91.06 209 PRO A O 1
ATOM 1653 N N . PHE A 1 210 ? 14.736 13.579 -19.687 1.00 89.62 210 PHE A N 1
ATOM 1654 C CA . PHE A 1 210 ? 15.647 14.596 -19.165 1.00 89.62 210 PHE A CA 1
ATOM 1655 C C . PHE A 1 210 ? 15.111 15.995 -19.480 1.00 89.62 210 PHE A C 1
ATOM 1657 O O . PHE A 1 210 ? 14.609 16.262 -20.572 1.00 89.62 210 PHE A O 1
ATOM 1664 N N . ARG A 1 211 ? 15.236 16.917 -18.522 1.00 87.19 211 ARG A N 1
ATOM 1665 C CA . ARG A 1 211 ? 14.936 18.340 -18.740 1.00 87.19 211 ARG A CA 1
ATOM 1666 C C . ARG A 1 211 ? 15.995 18.990 -19.624 1.00 87.19 211 ARG A C 1
ATOM 1668 O O . ARG A 1 211 ? 15.699 19.947 -20.335 1.00 87.19 211 ARG A O 1
ATOM 1675 N N . ASN A 1 212 ? 17.228 18.496 -19.561 1.00 84.56 212 ASN A N 1
ATOM 1676 C CA . ASN A 1 212 ? 18.318 18.919 -20.419 1.00 84.56 212 ASN A CA 1
ATOM 1677 C C . ASN A 1 212 ? 18.174 18.315 -21.826 1.00 84.56 212 ASN A C 1
ATOM 1679 O O . ASN A 1 212 ? 18.324 17.109 -22.015 1.00 84.56 212 ASN A O 1
ATOM 1683 N N . GLU A 1 213 ? 17.967 19.174 -22.826 1.00 81.94 213 GLU A N 1
ATOM 1684 C CA . GLU A 1 213 ? 17.798 18.773 -24.230 1.00 81.94 213 GLU A CA 1
ATOM 1685 C C . GLU A 1 213 ? 18.992 17.983 -24.796 1.00 81.94 213 GLU A C 1
ATOM 1687 O O . GLU A 1 213 ? 18.814 17.142 -25.675 1.00 81.94 213 GLU A O 1
ATOM 1692 N N . VAL A 1 214 ? 20.215 18.226 -24.305 1.00 79.25 214 VAL A N 1
ATOM 1693 C CA . VAL A 1 214 ? 21.414 17.503 -24.757 1.00 79.25 214 VAL A CA 1
ATOM 1694 C C . VAL A 1 214 ? 21.409 16.072 -24.227 1.00 79.25 214 VAL A C 1
ATOM 1696 O O . VAL A 1 214 ? 21.646 15.147 -25.003 1.00 79.25 214 VAL A O 1
ATOM 1699 N N . LEU A 1 215 ? 21.118 15.889 -22.935 1.00 82.69 215 LEU A N 1
ATOM 1700 C CA . LEU A 1 215 ? 21.020 14.560 -22.321 1.00 82.69 215 LEU A CA 1
ATOM 1701 C C . LEU A 1 215 ? 19.843 13.777 -22.906 1.00 82.69 215 LEU A C 1
ATOM 1703 O O . LEU A 1 215 ? 19.993 12.605 -23.239 1.00 82.69 215 LEU A O 1
ATOM 1707 N N . GLU A 1 216 ? 18.704 14.434 -23.128 1.00 88.75 216 GLU A N 1
ATOM 1708 C CA . GLU A 1 216 ? 17.552 13.811 -23.781 1.00 88.75 216 GLU A CA 1
ATOM 1709 C C . GLU A 1 216 ? 17.864 13.424 -25.232 1.00 88.75 216 GLU A C 1
ATOM 1711 O O . GLU A 1 216 ? 17.557 12.316 -25.668 1.00 88.75 216 GLU A O 1
ATOM 1716 N N . GLY A 1 217 ? 18.561 14.287 -25.976 1.00 84.12 217 GLY A N 1
ATOM 1717 C CA . GLY A 1 217 ? 19.025 13.972 -27.325 1.00 84.12 217 GLY A CA 1
ATOM 1718 C C . GLY A 1 217 ? 19.987 12.779 -27.363 1.00 84.12 217 GLY A C 1
ATOM 1719 O O . GLY A 1 217 ? 19.933 11.981 -28.299 1.00 84.12 217 GLY A O 1
ATOM 1720 N N . GLN A 1 218 ? 20.848 12.624 -26.354 1.00 81.69 218 GLN A N 1
ATOM 1721 C CA . GLN A 1 218 ? 21.724 11.455 -26.211 1.00 81.69 218 GLN A CA 1
ATOM 1722 C C . GLN A 1 218 ? 20.942 10.190 -25.851 1.00 81.69 218 GLN A C 1
ATOM 1724 O O . GLN A 1 218 ? 21.188 9.141 -26.443 1.00 81.69 218 GLN A O 1
ATOM 1729 N N . ARG A 1 219 ? 19.968 10.297 -24.944 1.00 88.62 219 ARG A N 1
ATOM 1730 C CA . ARG A 1 219 ? 19.066 9.206 -24.560 1.00 88.62 219 ARG A CA 1
ATOM 1731 C C . ARG A 1 219 ? 18.308 8.650 -25.762 1.00 88.62 219 ARG A C 1
ATOM 1733 O O . ARG A 1 219 ? 18.314 7.451 -25.998 1.00 88.62 219 ARG A O 1
ATOM 1740 N N . ILE A 1 220 ? 17.701 9.528 -26.563 1.00 88.00 220 ILE A N 1
ATOM 1741 C CA . ILE A 1 220 ? 16.937 9.129 -27.753 1.00 88.00 220 ILE A CA 1
ATOM 1742 C C . ILE A 1 220 ? 17.850 8.430 -28.772 1.00 88.00 220 ILE A C 1
ATOM 1744 O O . ILE A 1 220 ? 17.457 7.441 -29.389 1.00 88.00 220 ILE A O 1
ATOM 1748 N N . LYS A 1 221 ? 19.092 8.905 -28.933 1.00 83.56 221 LYS A N 1
ATOM 1749 C CA . LYS A 1 221 ? 20.083 8.265 -29.813 1.00 83.56 221 LYS A CA 1
ATOM 1750 C C . LYS A 1 221 ? 20.513 6.882 -29.316 1.00 83.56 221 LYS A C 1
ATOM 1752 O O . LYS A 1 221 ? 20.784 6.016 -30.146 1.00 83.56 221 LYS A O 1
ATOM 1757 N N . SER A 1 222 ? 20.566 6.658 -28.003 1.00 84.38 222 SER A N 1
ATOM 1758 C CA . SER A 1 222 ? 20.990 5.381 -27.420 1.00 84.38 222 SER A CA 1
ATOM 1759 C C . SER A 1 222 ? 19.893 4.311 -27.385 1.00 84.38 222 SER A C 1
ATOM 1761 O O . SER A 1 222 ? 20.200 3.170 -27.058 1.00 84.38 222 SER A O 1
ATOM 1763 N N . ILE A 1 223 ? 18.654 4.603 -27.807 1.00 88.38 223 ILE A N 1
ATOM 1764 C CA . ILE A 1 223 ? 17.546 3.625 -27.791 1.00 88.38 223 ILE A CA 1
ATOM 1765 C C . ILE A 1 223 ? 17.890 2.322 -28.532 1.00 88.38 223 ILE A C 1
ATOM 1767 O O . ILE A 1 223 ? 17.585 1.236 -28.043 1.00 88.38 223 ILE A O 1
ATOM 1771 N N . TYR A 1 224 ? 18.548 2.418 -29.692 1.00 85.31 224 TYR A N 1
ATOM 1772 C CA . TYR A 1 224 ? 18.914 1.268 -30.539 1.00 85.31 224 TYR A CA 1
ATOM 1773 C C . TYR A 1 224 ? 20.316 0.706 -30.257 1.00 85.31 224 TYR A C 1
ATOM 1775 O O . TYR A 1 224 ? 20.709 -0.317 -30.821 1.00 85.31 224 TYR A O 1
ATOM 1783 N N . TYR A 1 225 ? 21.087 1.393 -29.415 1.00 84.62 225 TYR A N 1
ATOM 1784 C CA . TYR A 1 225 ? 22.406 0.965 -28.965 1.00 84.62 225 TYR A CA 1
ATOM 1785 C C . TYR A 1 225 ? 22.600 1.424 -27.514 1.00 84.62 225 TYR A C 1
ATOM 1787 O O . TYR A 1 225 ? 23.269 2.430 -27.252 1.00 84.62 225 TYR A O 1
ATOM 1795 N N . PRO A 1 226 ? 21.945 0.743 -26.560 1.00 88.88 226 PRO A N 1
ATOM 1796 C CA . PRO A 1 226 ? 21.845 1.249 -25.205 1.00 88.88 226 PRO A CA 1
ATOM 1797 C C . PRO A 1 226 ? 23.152 1.078 -24.444 1.00 88.88 226 PRO A C 1
ATOM 1799 O O . PRO A 1 226 ? 23.847 0.070 -24.574 1.00 88.88 226 PRO A O 1
ATOM 1802 N N . TRP A 1 227 ? 23.457 2.068 -23.611 1.00 88.38 227 TRP A N 1
ATOM 1803 C CA . TRP A 1 227 ? 24.527 2.004 -22.627 1.00 88.38 227 TRP A CA 1
ATOM 1804 C C . TRP A 1 227 ? 23.955 2.377 -21.265 1.00 88.38 227 TRP A C 1
ATOM 1806 O O . TRP A 1 227 ? 23.612 3.533 -21.030 1.00 88.38 227 TRP A O 1
ATOM 1816 N N . PHE A 1 228 ? 23.774 1.394 -20.390 1.00 92.19 228 PHE A N 1
ATOM 1817 C CA . PHE A 1 228 ? 23.218 1.626 -19.060 1.00 92.19 228 PHE A CA 1
ATOM 1818 C C . PHE A 1 228 ? 23.686 0.561 -18.076 1.00 92.19 228 PHE A C 1
ATOM 1820 O O . PHE A 1 228 ? 24.099 -0.536 -18.466 1.00 92.19 228 PHE A O 1
ATOM 1827 N N . ALA A 1 229 ? 23.549 0.870 -16.791 1.00 93.69 229 ALA A N 1
ATOM 1828 C CA . ALA A 1 229 ? 23.764 -0.099 -15.735 1.00 93.69 229 ALA A CA 1
ATOM 1829 C C . ALA A 1 229 ? 22.678 -0.038 -14.661 1.00 93.69 229 ALA A C 1
ATOM 1831 O O . ALA A 1 229 ? 22.100 1.007 -14.367 1.00 93.69 229 ALA A O 1
ATOM 1832 N N . VAL A 1 230 ? 22.431 -1.179 -14.034 1.00 94.69 230 VAL A N 1
ATOM 1833 C CA . VAL A 1 230 ? 21.506 -1.340 -12.915 1.00 94.69 230 VAL A CA 1
ATOM 1834 C C . VAL A 1 230 ? 22.246 -2.019 -11.782 1.00 94.69 230 VAL A C 1
ATOM 1836 O O . VAL A 1 230 ? 22.921 -3.020 -12.003 1.00 94.69 230 VAL A O 1
ATOM 1839 N N . SER A 1 231 ? 22.090 -1.518 -10.562 1.00 93.94 231 SER A N 1
ATOM 1840 C CA . SER A 1 231 ? 22.567 -2.175 -9.348 1.00 93.94 231 SER A CA 1
ATOM 1841 C C . SER A 1 231 ? 21.409 -2.369 -8.378 1.00 93.94 231 SER A C 1
ATOM 1843 O O . SER A 1 231 ? 20.716 -1.411 -8.052 1.00 93.94 231 SER A O 1
ATOM 1845 N N . LEU A 1 232 ? 21.226 -3.590 -7.879 1.00 95.06 232 LEU A N 1
ATOM 1846 C CA . LEU A 1 232 ? 20.152 -3.977 -6.968 1.00 95.06 232 LEU A CA 1
ATOM 1847 C C . LEU A 1 232 ? 20.707 -4.831 -5.825 1.00 95.06 232 LEU A C 1
ATOM 1849 O O . LEU A 1 232 ? 21.359 -5.845 -6.066 1.00 95.06 232 LEU A O 1
ATOM 1853 N N . TRP A 1 233 ? 20.418 -4.460 -4.579 1.00 95.06 233 TRP A N 1
ATOM 1854 C CA . TRP A 1 233 ? 20.714 -5.306 -3.419 1.00 95.06 233 TRP A CA 1
ATOM 1855 C C . TRP A 1 233 ? 19.556 -6.253 -3.113 1.00 95.06 233 TRP A C 1
ATOM 1857 O O . TRP A 1 233 ? 18.403 -5.830 -3.072 1.00 95.06 233 TRP A O 1
ATOM 1867 N N . VAL A 1 234 ? 19.861 -7.524 -2.860 1.00 95.50 234 VAL A N 1
ATOM 1868 C CA . VAL A 1 234 ? 18.867 -8.565 -2.575 1.00 95.50 234 VAL A CA 1
ATOM 1869 C C . VAL A 1 234 ? 19.335 -9.464 -1.433 1.00 95.50 234 VAL A C 1
ATOM 1871 O O . VAL A 1 234 ? 20.522 -9.771 -1.311 1.00 95.50 234 VAL A O 1
ATOM 1874 N N . TRP A 1 235 ? 18.378 -9.901 -0.620 1.00 94.56 235 TRP A N 1
ATOM 1875 C CA . TRP A 1 235 ? 18.502 -10.946 0.388 1.00 94.56 235 TRP A CA 1
ATOM 1876 C C . TRP A 1 235 ? 17.381 -11.963 0.201 1.00 94.56 235 TRP A C 1
ATOM 1878 O O . TRP A 1 235 ? 16.205 -11.609 0.302 1.00 94.56 235 TRP A O 1
ATOM 1888 N N . LEU A 1 236 ? 17.725 -13.234 0.006 1.00 93.69 236 LEU A N 1
ATOM 1889 C CA . LEU A 1 236 ? 16.744 -14.312 -0.123 1.00 93.69 236 LEU A CA 1
ATOM 1890 C C . LEU A 1 236 ? 16.510 -15.010 1.221 1.00 93.69 236 LEU A C 1
ATOM 1892 O O . LEU A 1 236 ? 17.460 -15.465 1.862 1.00 93.69 236 LEU A O 1
ATOM 1896 N N . GLU A 1 237 ? 15.248 -15.104 1.652 1.00 90.00 237 GLU A N 1
ATOM 1897 C CA . GLU A 1 237 ? 14.862 -15.936 2.802 1.00 90.00 237 GLU A CA 1
ATOM 1898 C C . GLU A 1 237 ? 14.594 -17.379 2.365 1.00 90.00 237 GLU A C 1
ATOM 1900 O O . GLU A 1 237 ? 15.013 -18.319 3.040 1.00 90.00 237 GLU A O 1
ATOM 1905 N N . LYS A 1 238 ? 13.919 -17.557 1.227 1.00 90.12 238 LYS A N 1
ATOM 1906 C CA . LYS A 1 238 ? 13.625 -18.863 0.632 1.00 90.12 238 LYS A CA 1
ATOM 1907 C C . LYS A 1 238 ? 13.964 -18.866 -0.860 1.00 90.12 238 LYS A C 1
ATOM 1909 O O . LYS A 1 238 ? 13.981 -17.799 -1.476 1.00 90.12 238 LYS A O 1
ATOM 1914 N N . PRO A 1 239 ? 14.233 -20.044 -1.454 1.00 92.12 239 PRO A N 1
ATOM 1915 C CA . PRO A 1 239 ? 14.336 -20.153 -2.904 1.00 92.12 239 PRO A CA 1
ATOM 1916 C C . PRO A 1 239 ? 13.010 -19.761 -3.568 1.00 92.12 239 PRO A C 1
ATOM 1918 O O . PRO A 1 239 ? 11.945 -19.851 -2.951 1.00 92.12 239 PRO A O 1
ATOM 1921 N N . CYS A 1 240 ? 13.078 -19.337 -4.831 1.00 91.44 240 CYS A N 1
ATOM 1922 C CA . CYS A 1 240 ? 11.887 -19.022 -5.611 1.00 91.44 240 CYS A CA 1
ATOM 1923 C C . CYS A 1 240 ? 10.988 -20.266 -5.712 1.00 91.44 240 CYS A C 1
ATOM 1925 O O . CYS A 1 240 ? 11.440 -21.344 -6.091 1.00 91.44 240 CYS A O 1
ATOM 1927 N N . THR A 1 241 ? 9.720 -20.126 -5.327 1.00 87.12 241 THR A N 1
ATOM 1928 C CA . THR A 1 241 ? 8.740 -21.227 -5.321 1.00 87.12 241 THR A CA 1
ATOM 1929 C C . THR A 1 241 ? 8.120 -21.474 -6.694 1.00 87.12 241 THR A C 1
ATOM 1931 O O . THR A 1 241 ? 7.616 -22.564 -6.956 1.00 87.12 241 THR A O 1
ATOM 1934 N N . ASN A 1 242 ? 8.153 -20.466 -7.566 1.00 89.94 242 ASN A N 1
ATOM 1935 C CA . ASN A 1 242 ? 7.651 -20.517 -8.934 1.00 89.94 242 ASN A CA 1
ATOM 1936 C C . ASN A 1 242 ? 8.803 -20.716 -9.929 1.00 89.94 242 ASN A C 1
ATOM 1938 O O . ASN A 1 242 ? 9.969 -20.589 -9.574 1.00 89.94 242 ASN A O 1
ATOM 1942 N N . SER A 1 243 ? 8.482 -20.968 -11.201 1.00 91.56 243 SER A N 1
ATOM 1943 C CA . SER A 1 243 ? 9.503 -21.089 -12.254 1.00 91.56 243 SER A CA 1
ATOM 1944 C C . SER A 1 243 ? 10.335 -19.814 -12.426 1.00 91.56 243 SER A C 1
ATOM 1946 O O . SER A 1 243 ? 11.514 -19.888 -12.757 1.00 91.56 243 SER A O 1
ATOM 1948 N N . LEU A 1 244 ? 9.712 -18.648 -12.220 1.00 94.19 244 LEU A N 1
ATOM 1949 C CA . LEU A 1 244 ? 10.342 -17.333 -12.272 1.00 94.19 244 LEU A CA 1
ATOM 1950 C C . LEU A 1 244 ? 9.778 -16.446 -11.158 1.00 94.19 244 LEU A C 1
ATOM 1952 O O . LEU A 1 244 ? 8.559 -16.370 -10.980 1.00 94.19 244 LEU A O 1
ATOM 1956 N N . CYS A 1 245 ? 10.665 -15.742 -10.460 1.00 95.62 245 CYS A N 1
ATOM 1957 C CA . CYS A 1 245 ? 10.345 -14.672 -9.522 1.00 95.62 245 CYS A CA 1
ATOM 1958 C C . CYS A 1 245 ? 10.949 -13.349 -10.015 1.00 95.62 245 CYS A C 1
ATOM 1960 O O . CYS A 1 245 ? 12.077 -13.327 -10.501 1.00 95.62 245 CYS A O 1
ATOM 1962 N N . GLY A 1 246 ? 10.230 -12.236 -9.904 1.00 95.31 246 GLY A N 1
ATOM 1963 C CA . GLY A 1 246 ? 10.689 -10.929 -10.377 1.00 95.31 246 GLY A CA 1
ATOM 1964 C C . GLY A 1 246 ? 11.794 -10.342 -9.497 1.00 95.31 246 GLY A C 1
ATOM 1965 O O . GLY A 1 246 ? 11.691 -10.351 -8.270 1.00 95.31 246 GLY A O 1
ATOM 1966 N N . LEU A 1 247 ? 12.859 -9.817 -10.111 1.00 95.69 247 LEU A N 1
ATOM 1967 C CA . LEU A 1 247 ? 13.883 -9.018 -9.425 1.00 95.69 247 LEU A CA 1
ATOM 1968 C C . LEU A 1 247 ? 13.729 -7.537 -9.782 1.00 95.69 247 LEU A C 1
ATOM 1970 O O . LEU A 1 247 ? 13.442 -6.717 -8.913 1.00 95.69 247 LEU A O 1
ATOM 1974 N N . LEU A 1 248 ? 13.874 -7.226 -11.069 1.00 96.25 248 LEU A N 1
ATOM 1975 C CA . LEU A 1 248 ? 13.581 -5.925 -11.662 1.00 96.25 248 LEU A CA 1
ATOM 1976 C C . LEU A 1 248 ? 12.942 -6.171 -13.022 1.00 96.25 248 LEU A C 1
ATOM 1978 O O . LEU A 1 248 ? 13.531 -6.848 -13.860 1.00 96.25 248 LEU A O 1
ATOM 1982 N N . LEU A 1 249 ? 11.764 -5.613 -13.243 1.00 95.31 249 LEU A N 1
ATOM 1983 C CA . LEU A 1 249 ? 10.994 -5.796 -14.465 1.00 95.31 249 LEU A CA 1
ATOM 1984 C C . LEU A 1 249 ? 10.812 -4.435 -15.121 1.00 95.31 249 LEU A C 1
ATOM 1986 O O . LEU A 1 249 ? 10.382 -3.501 -14.449 1.00 95.31 249 LEU A O 1
ATOM 1990 N N . HIS A 1 250 ? 11.110 -4.318 -16.408 1.00 94.62 250 HIS A N 1
ATOM 1991 C CA . HIS A 1 250 ? 10.691 -3.170 -17.200 1.00 94.62 250 HIS A CA 1
ATOM 1992 C C . HIS A 1 250 ? 9.452 -3.565 -18.005 1.00 94.62 250 HIS A C 1
ATOM 1994 O O . HIS A 1 250 ? 9.451 -4.607 -18.662 1.00 94.62 250 HIS A O 1
ATOM 2000 N N . ILE A 1 251 ? 8.383 -2.781 -17.902 1.00 92.06 251 ILE A N 1
ATOM 2001 C CA . ILE A 1 251 ? 7.102 -3.031 -18.562 1.00 92.06 251 ILE A CA 1
ATOM 2002 C C . ILE A 1 251 ? 6.784 -1.821 -19.432 1.00 92.06 251 ILE A C 1
ATOM 2004 O O . ILE A 1 251 ? 6.787 -0.696 -18.937 1.00 92.06 251 ILE A O 1
ATOM 2008 N N . ASP A 1 252 ? 6.525 -2.056 -20.715 1.00 89.31 252 ASP A N 1
ATOM 2009 C CA . ASP A 1 252 ? 6.177 -1.007 -21.671 1.00 89.31 252 ASP A CA 1
ATOM 2010 C C . ASP A 1 252 ? 4.726 -0.509 -21.508 1.00 89.31 252 ASP A C 1
ATOM 2012 O O . ASP A 1 252 ? 3.954 -0.985 -20.670 1.00 89.31 252 ASP A O 1
ATOM 2016 N N . THR A 1 253 ? 4.331 0.481 -22.313 1.00 85.06 253 THR A N 1
ATOM 2017 C CA . THR A 1 253 ? 2.966 1.038 -22.258 1.00 85.06 253 THR A CA 1
ATOM 2018 C C . THR A 1 253 ? 1.879 0.071 -22.736 1.00 85.06 253 THR A C 1
ATOM 2020 O O . THR A 1 253 ? 0.705 0.274 -22.425 1.00 85.06 253 THR A O 1
ATOM 2023 N N . GLU A 1 254 ? 2.253 -1.003 -23.435 1.00 82.62 254 GLU A N 1
ATOM 2024 C CA . GLU A 1 254 ? 1.353 -2.067 -23.887 1.00 82.62 254 GLU A CA 1
ATOM 2025 C C . GLU A 1 254 ? 1.230 -3.203 -22.850 1.00 82.62 254 GLU A C 1
ATOM 2027 O O . GLU A 1 254 ? 0.561 -4.208 -23.100 1.00 82.62 254 GLU A O 1
ATOM 2032 N N . ASN A 1 255 ? 1.815 -3.035 -21.656 1.00 84.19 255 ASN A N 1
ATOM 2033 C CA . ASN A 1 255 ? 1.906 -4.035 -20.587 1.00 84.19 255 ASN A CA 1
ATOM 2034 C C . ASN A 1 255 ? 2.703 -5.301 -20.960 1.00 84.19 255 ASN A C 1
ATOM 2036 O O . ASN A 1 255 ? 2.459 -6.376 -20.398 1.00 84.19 255 ASN A O 1
ATOM 2040 N N . SER A 1 256 ? 3.669 -5.187 -21.870 1.00 88.44 256 SER A N 1
ATOM 2041 C CA . SER A 1 256 ? 4.602 -6.254 -22.236 1.00 88.44 256 SER A CA 1
ATOM 2042 C C . SER A 1 256 ? 5.964 -6.071 -21.562 1.00 88.44 256 SER A C 1
ATOM 2044 O O . SER A 1 256 ? 6.383 -4.966 -21.219 1.00 88.44 256 SER A O 1
ATOM 2046 N N . TYR A 1 257 ? 6.666 -7.183 -21.325 1.00 90.88 257 TYR A N 1
ATOM 2047 C CA . TYR A 1 257 ? 8.002 -7.151 -20.728 1.00 90.88 257 TYR A CA 1
ATOM 2048 C C . TYR A 1 257 ? 9.029 -6.588 -21.716 1.00 90.88 257 TYR A C 1
ATOM 2050 O O . TYR A 1 257 ? 9.275 -7.173 -22.773 1.00 90.88 257 TYR A O 1
ATOM 2058 N N . ALA A 1 258 ? 9.660 -5.485 -21.327 1.00 91.75 258 ALA A N 1
ATOM 2059 C CA . ALA A 1 258 ? 10.669 -4.763 -22.087 1.00 91.75 258 ALA A CA 1
ATOM 2060 C C . ALA A 1 258 ? 12.085 -4.979 -21.512 1.00 91.75 258 ALA A C 1
ATOM 2062 O O . ALA A 1 258 ? 12.298 -5.660 -20.502 1.00 91.75 258 ALA A O 1
ATOM 2063 N N . THR A 1 259 ? 13.090 -4.410 -22.179 1.00 91.69 259 THR A N 1
ATOM 2064 C CA . THR A 1 259 ? 14.492 -4.440 -21.734 1.00 91.69 259 THR A CA 1
ATOM 2065 C C . THR A 1 259 ? 14.714 -3.478 -20.564 1.00 91.69 259 THR A C 1
ATOM 2067 O O . THR A 1 259 ? 14.329 -2.328 -20.711 1.00 91.69 259 THR A O 1
ATOM 2070 N N . PRO A 1 260 ? 15.425 -3.835 -19.481 1.00 93.44 260 PRO A N 1
ATOM 2071 C CA . PRO A 1 260 ? 15.773 -5.182 -19.051 1.00 93.44 260 PRO A CA 1
ATOM 2072 C C . PRO A 1 260 ? 14.653 -5.793 -18.198 1.00 93.44 260 PRO A C 1
ATOM 2074 O O . PRO A 1 260 ? 14.067 -5.132 -17.341 1.00 93.44 260 PRO A O 1
ATOM 2077 N N . SER A 1 261 ? 14.435 -7.093 -18.352 1.00 94.81 261 SER A N 1
ATOM 2078 C CA . SER A 1 261 ? 13.609 -7.869 -17.430 1.00 94.81 261 SER A CA 1
ATOM 2079 C C . SER A 1 261 ? 14.470 -8.940 -16.763 1.00 94.81 261 SER A C 1
ATOM 2081 O O . SER A 1 261 ? 14.974 -9.848 -17.420 1.00 94.81 261 SER A O 1
ATOM 2083 N N . MET A 1 262 ? 14.687 -8.803 -15.454 1.00 95.94 262 MET A N 1
ATOM 2084 C CA . MET A 1 262 ? 15.505 -9.692 -14.630 1.00 95.94 262 MET A CA 1
ATOM 2085 C C . MET A 1 262 ? 14.629 -10.520 -13.691 1.00 95.94 262 MET A C 1
ATOM 2087 O O . MET A 1 262 ? 13.871 -9.980 -12.879 1.00 95.94 262 MET A O 1
ATOM 2091 N N . PHE A 1 263 ? 14.806 -11.834 -13.747 1.00 96.25 263 PHE A N 1
ATOM 2092 C CA . PHE A 1 263 ? 14.077 -12.809 -12.949 1.00 96.25 263 PHE A CA 1
ATOM 2093 C C . PHE A 1 263 ? 15.034 -13.754 -12.219 1.00 96.25 263 PHE A C 1
ATOM 2095 O O . PHE A 1 263 ? 16.167 -13.972 -12.642 1.00 96.25 263 PHE A O 1
ATOM 2102 N N . LEU A 1 264 ? 14.556 -14.356 -11.137 1.00 96.19 264 LEU A N 1
ATOM 2103 C CA . LEU A 1 264 ? 15.203 -15.444 -10.418 1.00 96.19 264 LEU A CA 1
ATOM 2104 C C . LEU A 1 264 ? 14.473 -16.751 -10.732 1.00 96.19 264 LEU A C 1
ATOM 2106 O O . LEU A 1 264 ? 13.255 -16.825 -10.590 1.00 96.19 264 LEU A O 1
ATOM 2110 N N . THR A 1 265 ? 15.209 -17.771 -11.151 1.00 95.44 265 THR A N 1
ATOM 2111 C CA . THR A 1 265 ? 14.669 -19.122 -11.379 1.00 95.44 265 THR A CA 1
ATOM 2112 C C . THR A 1 265 ? 14.501 -19.893 -10.066 1.00 95.44 265 THR A C 1
ATOM 2114 O O . THR A 1 265 ? 15.082 -19.529 -9.041 1.00 95.44 265 THR A O 1
ATOM 2117 N N . ASP A 1 266 ? 13.752 -20.992 -10.099 1.00 92.56 266 ASP A N 1
ATOM 2118 C CA . ASP A 1 266 ? 13.624 -21.953 -8.993 1.00 92.56 266 ASP A CA 1
ATOM 2119 C C . ASP A 1 266 ? 14.975 -22.556 -8.554 1.00 92.56 266 ASP A C 1
ATOM 2121 O O . ASP A 1 266 ? 15.210 -22.772 -7.365 1.00 92.56 266 ASP A O 1
ATOM 2125 N N . ALA A 1 267 ? 15.906 -22.745 -9.495 1.00 91.31 267 ALA A N 1
ATOM 2126 C CA . ALA A 1 267 ? 17.282 -23.164 -9.223 1.00 91.31 267 ALA A CA 1
ATOM 2127 C C . ALA A 1 267 ? 18.149 -22.067 -8.566 1.00 91.31 267 ALA A C 1
ATOM 2129 O O . ALA A 1 267 ? 19.217 -22.360 -8.023 1.00 91.31 267 ALA A O 1
ATOM 2130 N N . GLY A 1 268 ? 17.711 -20.805 -8.598 1.00 91.50 268 GLY A N 1
ATOM 2131 C CA . GLY A 1 268 ? 18.444 -19.652 -8.068 1.00 91.50 268 GLY A CA 1
ATOM 2132 C C . GLY A 1 268 ? 19.368 -18.959 -9.076 1.00 91.50 268 GLY A C 1
ATOM 2133 O O . GLY A 1 268 ? 20.085 -18.035 -8.695 1.00 91.50 268 GLY A O 1
ATOM 2134 N N . ASN A 1 269 ? 19.362 -19.369 -10.349 1.00 95.00 269 ASN A N 1
ATOM 2135 C CA . ASN A 1 269 ? 20.034 -18.663 -11.445 1.00 95.00 269 ASN A CA 1
ATOM 2136 C C . ASN A 1 269 ? 19.246 -17.405 -11.834 1.00 95.00 269 ASN A C 1
ATOM 2138 O O . ASN A 1 269 ? 18.013 -17.391 -11.764 1.00 95.00 269 ASN A O 1
ATOM 2142 N N . ILE A 1 270 ? 19.950 -16.371 -12.288 1.00 95.88 270 ILE A N 1
ATOM 2143 C CA . ILE A 1 270 ? 19.360 -15.127 -12.779 1.00 95.88 270 ILE A CA 1
ATOM 2144 C C . ILE A 1 270 ? 19.058 -15.282 -14.270 1.00 95.88 270 ILE A C 1
ATOM 2146 O O . ILE A 1 270 ? 19.943 -15.586 -15.069 1.00 95.88 270 ILE A O 1
ATOM 2150 N N . HIS A 1 271 ? 17.801 -15.068 -14.635 1.00 95.50 271 HIS A N 1
ATOM 2151 C CA . HIS A 1 271 ? 17.315 -15.044 -16.007 1.00 95.50 271 HIS A CA 1
ATOM 2152 C C . HIS A 1 271 ? 17.156 -13.593 -16.458 1.00 95.50 271 HIS A C 1
ATOM 2154 O O . HIS A 1 271 ? 16.395 -12.840 -15.851 1.00 95.50 271 HIS A O 1
ATOM 2160 N N . VAL A 1 272 ? 17.873 -13.195 -17.508 1.00 95.62 272 VAL A N 1
ATOM 2161 C CA . VAL A 1 272 ? 17.801 -11.839 -18.067 1.00 95.62 272 VAL A CA 1
ATOM 2162 C C . VAL A 1 272 ? 17.188 -11.915 -19.454 1.00 95.62 272 VAL A C 1
ATOM 2164 O O . VAL A 1 272 ? 17.739 -12.565 -20.343 1.00 95.62 272 VAL A O 1
ATOM 2167 N N . GLN A 1 273 ? 16.066 -11.227 -19.631 1.00 93.50 273 GLN A N 1
ATOM 2168 C CA . GLN A 1 273 ? 15.354 -11.082 -20.891 1.00 93.50 273 GLN A CA 1
ATOM 2169 C C . GLN A 1 273 ? 15.497 -9.650 -21.416 1.00 93.50 273 GLN A C 1
ATOM 2171 O O . GLN A 1 273 ? 15.374 -8.675 -20.668 1.00 93.50 273 GLN A O 1
ATOM 2176 N N . VAL A 1 274 ? 15.748 -9.537 -22.719 1.00 92.81 274 VAL A N 1
ATOM 2177 C CA . VAL A 1 274 ? 15.863 -8.274 -23.453 1.00 92.81 274 VAL A CA 1
ATOM 2178 C C . VAL A 1 274 ? 15.044 -8.336 -24.742 1.00 92.81 274 VAL A C 1
ATOM 2180 O O . VAL A 1 274 ? 14.841 -9.407 -25.319 1.00 92.81 274 VAL A O 1
ATOM 2183 N N . HIS A 1 275 ? 14.585 -7.178 -25.198 1.00 90.38 275 HIS A N 1
ATOM 2184 C CA . HIS A 1 275 ? 13.849 -6.999 -26.440 1.00 90.38 275 HIS A CA 1
ATOM 2185 C C . HIS A 1 275 ? 14.779 -6.462 -27.536 1.00 90.38 275 HIS A C 1
ATOM 2187 O O . HIS A 1 275 ? 15.528 -5.509 -27.305 1.00 90.38 275 HIS A O 1
ATOM 2193 N N . GLY A 1 276 ? 14.763 -7.093 -28.712 1.00 83.94 276 GLY A N 1
ATOM 2194 C CA . GLY A 1 276 ? 15.589 -6.699 -29.853 1.00 83.94 276 GLY A CA 1
ATOM 2195 C C . GLY A 1 276 ? 14.856 -5.841 -30.888 1.00 83.94 276 GLY A C 1
ATOM 2196 O O . GLY A 1 276 ? 13.630 -5.785 -30.909 1.00 83.94 276 GLY A O 1
ATOM 2197 N N . ASP A 1 277 ? 15.618 -5.224 -31.791 1.00 74.25 277 ASP A N 1
ATOM 2198 C CA . ASP A 1 277 ? 15.121 -4.385 -32.898 1.00 74.25 277 ASP A CA 1
ATOM 2199 C C . ASP A 1 277 ? 14.144 -5.095 -33.861 1.00 74.25 277 ASP A C 1
ATOM 2201 O O . ASP A 1 277 ? 13.236 -4.470 -34.404 1.00 74.25 277 ASP A O 1
ATOM 2205 N N . ALA A 1 278 ? 14.289 -6.409 -34.046 1.00 65.81 278 ALA A N 1
ATOM 2206 C CA . ALA A 1 278 ? 13.428 -7.228 -34.904 1.00 65.81 278 ALA A CA 1
ATOM 2207 C C . ALA A 1 278 ? 12.088 -7.649 -34.256 1.00 65.81 278 ALA A C 1
ATOM 2209 O O . ALA A 1 278 ? 11.394 -8.508 -34.799 1.00 65.81 278 ALA A O 1
ATOM 2210 N N . GLY A 1 279 ? 11.742 -7.126 -33.074 1.00 71.88 279 GLY A N 1
ATOM 2211 C CA . GLY A 1 279 ? 10.546 -7.535 -32.320 1.00 71.88 279 GLY A CA 1
ATOM 2212 C C . GLY A 1 279 ? 10.663 -8.911 -31.645 1.00 71.88 279 GLY A C 1
ATOM 2213 O O . GLY A 1 279 ? 9.714 -9.401 -31.034 1.00 71.88 279 GLY A O 1
ATOM 2214 N N . HIS A 1 280 ? 11.826 -9.562 -31.745 1.00 80.75 280 HIS A N 1
ATOM 2215 C CA . HIS A 1 280 ? 12.113 -10.828 -31.076 1.00 80.75 280 HIS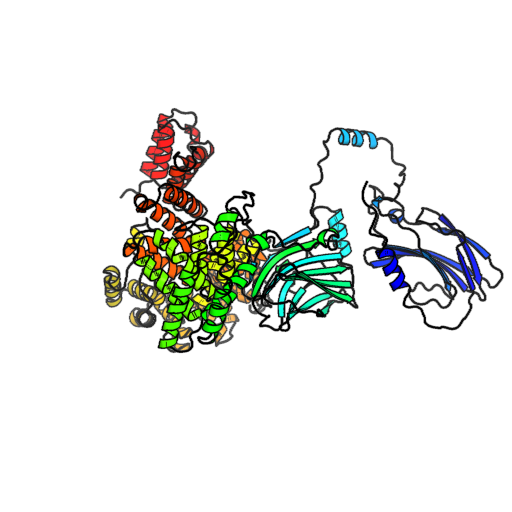 A CA 1
ATOM 2216 C C . HIS A 1 280 ? 12.761 -10.572 -29.713 1.00 80.75 280 HIS A C 1
ATOM 2218 O O . HIS A 1 280 ? 13.752 -9.849 -29.609 1.00 80.75 280 HIS A O 1
ATOM 2224 N N . SER A 1 281 ? 12.227 -11.200 -28.664 1.00 86.88 281 SER A N 1
ATOM 2225 C CA . SER A 1 281 ? 12.868 -11.219 -27.347 1.00 86.88 281 SER A CA 1
ATOM 2226 C C . SER A 1 281 ? 13.923 -12.319 -27.274 1.00 86.88 281 SER A C 1
ATOM 2228 O O . SER A 1 281 ? 13.700 -13.443 -27.725 1.00 86.88 281 SER A O 1
ATOM 2230 N N . SER A 1 282 ? 15.062 -12.002 -26.671 1.00 90.56 282 SER A N 1
ATOM 2231 C CA . SER A 1 282 ? 16.146 -12.943 -26.393 1.00 90.56 282 SER A CA 1
ATOM 2232 C C . SER A 1 282 ? 16.445 -12.959 -24.903 1.00 90.56 282 SER A C 1
ATOM 2234 O O . SER A 1 282 ? 16.297 -11.943 -24.225 1.00 90.56 282 SER A O 1
ATOM 2236 N N . ALA A 1 283 ? 16.888 -14.100 -24.384 1.00 92.38 283 ALA A N 1
ATOM 2237 C CA . ALA A 1 283 ? 17.201 -14.233 -22.971 1.00 92.38 283 ALA A CA 1
ATOM 2238 C C . ALA A 1 283 ? 18.390 -15.164 -22.736 1.00 92.38 283 ALA A C 1
ATOM 2240 O O . ALA A 1 283 ? 18.664 -16.052 -23.545 1.00 92.38 283 ALA A O 1
ATOM 2241 N N . PHE A 1 284 ? 19.064 -14.978 -21.605 1.00 93.81 284 PHE A N 1
ATOM 2242 C CA . PHE A 1 284 ? 20.129 -15.862 -21.141 1.00 93.81 284 PHE A CA 1
ATOM 2243 C C . PHE A 1 284 ? 20.013 -16.130 -19.637 1.00 93.81 284 PHE A C 1
ATOM 2245 O O . PHE A 1 284 ? 19.297 -15.439 -18.909 1.00 93.81 284 PHE A O 1
ATOM 2252 N N . LEU A 1 285 ? 20.710 -17.170 -19.182 1.00 94.62 285 LEU A N 1
ATOM 2253 C CA . LEU A 1 285 ? 20.782 -17.581 -17.781 1.00 94.62 285 LEU A CA 1
ATOM 2254 C C . LEU A 1 285 ? 22.198 -17.353 -17.245 1.00 94.62 285 LEU A C 1
ATOM 2256 O O . LEU A 1 285 ? 23.176 -17.632 -17.940 1.00 94.62 285 LEU A O 1
ATOM 2260 N N . SER A 1 286 ? 22.314 -16.874 -16.006 1.00 94.12 286 SER A N 1
ATOM 2261 C CA . SER A 1 286 ? 23.602 -16.743 -15.324 1.00 94.12 286 SER A CA 1
ATOM 2262 C C . SER A 1 286 ? 24.218 -18.110 -15.016 1.00 94.12 286 SER A C 1
ATOM 2264 O O . SER A 1 286 ? 23.523 -19.066 -14.671 1.00 94.12 286 SER A O 1
ATOM 2266 N N . SER A 1 287 ? 25.549 -18.185 -15.055 1.00 91.69 287 SER A N 1
ATOM 2267 C CA . SER A 1 287 ? 26.326 -19.383 -14.696 1.00 91.69 287 SER A CA 1
ATOM 2268 C C . SER A 1 287 ? 26.409 -19.646 -13.186 1.00 91.69 287 SER A C 1
ATOM 2270 O O . SER A 1 287 ? 26.944 -20.669 -12.766 1.00 91.69 287 SER A O 1
ATOM 2272 N N . PHE A 1 288 ? 25.901 -18.723 -12.371 1.00 91.94 288 PHE A N 1
ATOM 2273 C CA . PHE A 1 288 ? 25.954 -18.751 -10.913 1.00 91.94 288 PHE A CA 1
ATOM 2274 C C . PHE A 1 288 ? 24.569 -18.553 -10.294 1.00 91.94 288 PHE A C 1
ATOM 2276 O O . PHE A 1 288 ? 23.658 -18.031 -10.945 1.00 91.94 288 PHE A O 1
ATOM 2283 N N . ASN A 1 289 ? 24.455 -18.914 -9.014 1.00 92.62 289 ASN A N 1
ATOM 2284 C CA . ASN A 1 289 ? 23.208 -18.896 -8.258 1.00 92.62 289 ASN A CA 1
ATOM 2285 C C . ASN A 1 289 ? 23.280 -17.852 -7.135 1.00 92.62 289 ASN A C 1
ATOM 2287 O O . ASN A 1 289 ? 24.354 -17.593 -6.588 1.00 92.62 289 ASN A O 1
ATOM 2291 N N . VAL A 1 290 ? 22.137 -17.270 -6.778 1.00 92.75 290 VAL A N 1
ATOM 2292 C CA . VAL A 1 290 ? 22.029 -16.331 -5.653 1.00 92.75 290 VAL A CA 1
ATOM 2293 C C . VAL A 1 290 ? 21.944 -17.122 -4.334 1.00 92.75 290 VAL A C 1
ATOM 2295 O O . VAL A 1 290 ? 21.036 -17.944 -4.190 1.00 92.75 290 VAL A O 1
ATOM 2298 N N . PRO A 1 291 ? 22.860 -16.915 -3.367 1.00 92.31 291 PRO A N 1
ATOM 2299 C CA . PRO A 1 291 ? 22.838 -17.628 -2.093 1.00 92.31 291 PRO A CA 1
ATOM 2300 C C . PRO A 1 291 ? 21.689 -17.166 -1.183 1.00 92.31 291 PRO A C 1
ATOM 2302 O O . PRO A 1 291 ? 21.213 -16.032 -1.259 1.00 92.31 291 PRO A O 1
ATOM 2305 N N . LEU A 1 292 ? 21.262 -18.055 -0.284 1.00 91.75 292 LEU A N 1
ATOM 2306 C CA . LEU A 1 292 ? 20.262 -17.759 0.744 1.00 91.75 292 LEU A CA 1
ATOM 2307 C C . LEU A 1 292 ? 20.909 -17.094 1.965 1.00 91.75 292 LEU A C 1
ATOM 2309 O O . LEU A 1 292 ? 22.058 -17.375 2.299 1.00 91.75 292 LEU A O 1
ATOM 2313 N N . HIS A 1 293 ? 20.141 -16.258 2.668 1.00 90.12 293 HIS A N 1
ATOM 2314 C CA . HIS A 1 293 ? 20.526 -15.635 3.943 1.00 90.12 293 HIS A CA 1
ATOM 2315 C C . HIS A 1 293 ? 21.805 -14.777 3.901 1.00 90.12 293 HIS A C 1
ATOM 2317 O O . HIS A 1 293 ? 22.511 -14.652 4.904 1.00 90.12 293 HIS A O 1
ATOM 2323 N N . GLN A 1 294 ? 22.095 -14.169 2.749 1.00 90.69 294 GLN A N 1
ATOM 2324 C CA . GLN A 1 294 ? 23.221 -13.256 2.551 1.00 90.69 294 GLN A CA 1
ATOM 2325 C C . GLN A 1 294 ? 22.787 -12.047 1.715 1.00 90.69 294 GLN A C 1
ATOM 2327 O O . GLN A 1 294 ? 21.891 -12.148 0.877 1.00 90.69 294 GLN A O 1
ATOM 2332 N N . TRP A 1 295 ? 23.430 -10.897 1.941 1.00 92.19 295 TRP A N 1
ATOM 2333 C CA . TRP A 1 295 ? 23.230 -9.711 1.107 1.00 92.19 295 TRP A CA 1
ATOM 2334 C C . TRP A 1 295 ? 24.093 -9.808 -0.142 1.00 92.19 295 TRP A C 1
ATOM 2336 O O . TRP A 1 295 ? 25.319 -9.902 -0.040 1.00 92.19 295 TRP A O 1
ATOM 2346 N N . CYS A 1 296 ? 23.452 -9.716 -1.303 1.00 93.19 296 CYS A N 1
ATOM 2347 C CA . CYS A 1 296 ? 24.115 -9.725 -2.596 1.00 93.19 296 CYS A CA 1
ATOM 2348 C C . CYS A 1 296 ? 23.736 -8.491 -3.414 1.00 93.19 296 CYS A C 1
ATOM 2350 O O . CYS A 1 296 ? 22.557 -8.168 -3.553 1.00 93.19 296 CYS A O 1
ATOM 2352 N N . ARG A 1 297 ? 24.738 -7.819 -3.985 1.00 93.31 297 ARG A N 1
ATOM 2353 C CA . ARG A 1 297 ? 24.565 -6.782 -5.003 1.00 93.31 297 ARG A CA 1
ATOM 2354 C C . ARG A 1 297 ? 24.573 -7.445 -6.373 1.00 93.31 297 ARG A C 1
ATOM 2356 O O . ARG A 1 297 ? 25.598 -7.984 -6.781 1.00 93.31 297 ARG A O 1
ATOM 2363 N N . ILE A 1 298 ? 23.441 -7.408 -7.059 1.00 94.25 298 ILE A N 1
ATOM 2364 C CA . ILE A 1 298 ? 23.291 -7.837 -8.447 1.00 94.25 298 ILE A CA 1
ATOM 2365 C C . ILE A 1 298 ? 23.468 -6.602 -9.322 1.00 94.25 298 ILE A C 1
ATOM 2367 O O . ILE A 1 298 ? 22.787 -5.595 -9.125 1.00 94.25 298 ILE A O 1
ATOM 2371 N N . SER A 1 299 ? 24.383 -6.674 -10.278 1.00 93.88 299 SER A N 1
ATOM 2372 C CA . SER A 1 299 ? 24.699 -5.576 -11.180 1.00 93.88 299 SER A CA 1
ATOM 2373 C C . SER A 1 299 ? 24.610 -6.044 -12.629 1.00 93.88 299 SER A C 1
ATOM 2375 O O . SER A 1 299 ? 25.304 -6.983 -13.010 1.00 93.88 299 SER A O 1
ATOM 2377 N N . LEU A 1 300 ? 23.753 -5.399 -13.420 1.00 94.69 300 LEU A N 1
ATOM 2378 C CA . LEU A 1 300 ? 23.591 -5.643 -14.853 1.00 94.69 300 LEU A CA 1
ATOM 2379 C C . LEU A 1 300 ? 24.087 -4.417 -15.613 1.00 94.69 300 LEU A C 1
ATOM 2381 O O . LEU A 1 300 ? 23.548 -3.331 -15.429 1.00 94.69 300 LEU A O 1
ATOM 2385 N N . GLU A 1 301 ? 25.075 -4.600 -16.474 1.00 93.69 301 GLU A N 1
ATOM 2386 C CA . GLU A 1 301 ? 25.573 -3.582 -17.393 1.00 93.69 301 GLU A CA 1
ATOM 2387 C C . GLU A 1 301 ? 25.311 -4.041 -18.825 1.00 93.69 301 GLU A C 1
ATOM 2389 O O . GLU A 1 301 ? 25.619 -5.177 -19.189 1.00 93.69 301 GLU A O 1
ATOM 2394 N N . ILE A 1 302 ? 24.707 -3.172 -19.634 1.00 91.06 302 ILE A N 1
ATOM 2395 C CA . ILE A 1 302 ? 24.466 -3.434 -21.051 1.00 91.06 302 ILE A CA 1
ATOM 2396 C C . ILE A 1 302 ? 25.157 -2.352 -21.869 1.00 91.06 302 ILE A C 1
ATOM 2398 O O . ILE A 1 302 ? 24.948 -1.159 -21.645 1.00 91.06 302 ILE A O 1
ATOM 2402 N N . LEU A 1 303 ? 25.955 -2.795 -22.838 1.00 88.69 303 LEU A N 1
ATOM 2403 C CA . LEU A 1 303 ? 26.609 -1.962 -23.836 1.00 88.69 303 LEU A CA 1
ATOM 2404 C C . LEU A 1 303 ? 26.308 -2.524 -25.228 1.00 88.69 303 LEU A C 1
ATOM 2406 O O . LEU A 1 303 ? 26.935 -3.483 -25.690 1.00 88.69 303 LEU A O 1
ATOM 2410 N N . GLY A 1 304 ? 25.333 -1.927 -25.909 1.00 86.06 304 GLY A N 1
ATOM 2411 C CA . GLY A 1 304 ? 24.900 -2.344 -27.237 1.00 86.06 304 GLY A CA 1
ATOM 2412 C C . GLY A 1 304 ? 24.341 -3.767 -27.246 1.00 86.06 304 GLY A C 1
ATOM 2413 O O . GLY A 1 304 ? 23.183 -3.984 -26.910 1.00 86.06 304 GLY A O 1
ATOM 2414 N N . ARG A 1 305 ? 25.165 -4.743 -27.653 1.00 88.12 305 ARG A N 1
ATOM 2415 C CA . ARG A 1 305 ? 24.813 -6.180 -27.709 1.00 88.12 305 ARG A CA 1
ATOM 2416 C C . ARG A 1 305 ? 25.406 -7.012 -26.579 1.00 88.12 305 ARG A C 1
ATOM 2418 O O . ARG A 1 305 ? 25.088 -8.193 -26.465 1.00 88.12 305 ARG A O 1
ATOM 2425 N N . VAL A 1 306 ? 26.313 -6.434 -25.799 1.00 90.50 306 VAL A N 1
ATOM 2426 C CA . VAL A 1 306 ? 27.005 -7.138 -24.722 1.00 90.50 306 VAL A CA 1
ATOM 2427 C C . VAL A 1 306 ? 26.269 -6.846 -23.426 1.00 90.50 306 VAL A C 1
ATOM 2429 O O . VAL A 1 306 ? 26.103 -5.684 -23.060 1.00 90.50 306 VAL A O 1
ATOM 2432 N N . ALA A 1 307 ? 25.828 -7.896 -22.743 1.00 92.94 307 ALA A N 1
ATOM 2433 C CA . ALA A 1 307 ? 25.299 -7.812 -21.393 1.00 92.94 307 ALA A CA 1
ATOM 2434 C C . ALA A 1 307 ? 26.254 -8.510 -20.430 1.00 92.94 307 ALA A C 1
ATOM 2436 O O . ALA A 1 307 ? 26.581 -9.687 -20.594 1.00 92.94 307 ALA A O 1
ATOM 2437 N N . GLN A 1 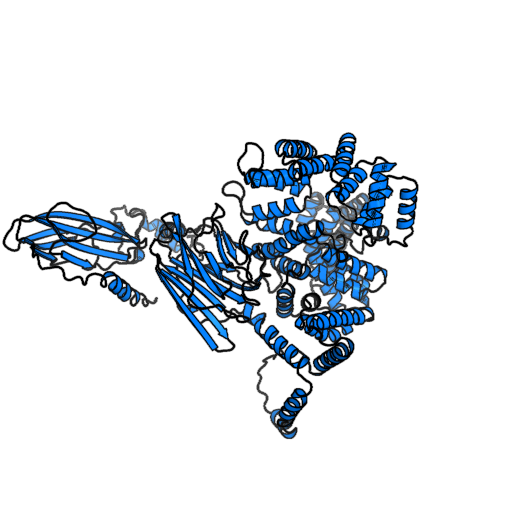308 ? 26.671 -7.781 -19.407 1.00 93.50 308 GLN A N 1
ATOM 2438 C CA . GLN A 1 308 ? 27.509 -8.270 -18.331 1.00 93.50 308 GLN A CA 1
ATOM 2439 C C . GLN A 1 308 ? 26.693 -8.257 -17.043 1.00 93.50 308 GLN A C 1
ATOM 2441 O O . GLN A 1 308 ? 26.229 -7.211 -16.592 1.00 93.50 308 GLN A O 1
ATOM 2446 N N . ILE A 1 309 ? 26.516 -9.429 -16.440 1.00 93.88 309 ILE A N 1
ATOM 2447 C CA . ILE A 1 309 ? 25.881 -9.564 -15.135 1.00 93.88 309 ILE A CA 1
ATOM 2448 C C . ILE A 1 309 ? 26.918 -9.981 -14.102 1.00 93.88 309 ILE A C 1
ATOM 2450 O O . ILE A 1 309 ? 27.666 -10.938 -14.296 1.00 93.88 309 ILE A O 1
ATOM 2454 N N . SER A 1 310 ? 26.958 -9.268 -12.985 1.00 92.38 310 SER A N 1
ATOM 2455 C CA . SER A 1 310 ? 27.813 -9.594 -11.850 1.00 92.38 310 SER A CA 1
ATOM 2456 C C . SER A 1 310 ? 27.004 -9.690 -10.565 1.00 92.38 310 SER A C 1
ATOM 2458 O O . SER A 1 310 ? 26.005 -8.995 -10.378 1.00 92.38 310 SER A O 1
ATOM 2460 N N . ILE A 1 311 ? 27.429 -10.583 -9.678 1.00 92.31 311 ILE A N 1
ATOM 2461 C CA . ILE A 1 311 ? 26.901 -10.708 -8.325 1.00 92.31 311 ILE A CA 1
ATOM 2462 C C . ILE A 1 311 ? 28.047 -10.561 -7.334 1.00 92.31 311 ILE A C 1
ATOM 2464 O O . ILE A 1 311 ? 29.080 -11.212 -7.472 1.00 92.31 311 ILE A O 1
ATOM 2468 N N . ALA A 1 312 ? 27.854 -9.709 -6.334 1.00 90.69 312 ALA A N 1
ATOM 2469 C CA . ALA A 1 312 ? 28.781 -9.521 -5.231 1.00 90.69 312 ALA A CA 1
ATOM 2470 C C . ALA A 1 312 ? 28.072 -9.790 -3.901 1.00 90.69 312 ALA A C 1
ATOM 2472 O O . ALA A 1 312 ? 27.228 -8.994 -3.490 1.00 90.69 312 ALA A O 1
ATOM 2473 N N . CYS A 1 313 ? 28.407 -10.891 -3.231 1.00 89.44 313 CYS A N 1
ATOM 2474 C CA . CYS A 1 313 ? 27.796 -11.287 -1.960 1.00 89.44 313 CYS A CA 1
ATOM 2475 C C . CYS A 1 313 ? 28.742 -11.052 -0.777 1.00 89.44 313 CYS A C 1
ATOM 2477 O O . CYS A 1 313 ? 29.960 -11.217 -0.892 1.00 89.44 313 CYS A O 1
ATOM 2479 N N . MET A 1 314 ? 28.162 -10.667 0.362 1.00 81.81 314 MET A N 1
ATOM 2480 C CA . MET A 1 314 ? 28.879 -10.393 1.609 1.00 81.81 314 MET A CA 1
ATOM 2481 C C . MET A 1 314 ? 28.682 -11.544 2.605 1.00 81.81 314 MET A C 1
ATOM 2483 O O . MET A 1 314 ? 27.581 -11.720 3.131 1.00 81.81 314 MET A O 1
ATOM 2487 N N . GLU A 1 315 ? 29.752 -12.282 2.915 1.00 70.88 315 GLU A N 1
ATOM 2488 C CA . GLU A 1 315 ? 29.764 -13.332 3.943 1.00 70.88 315 GLU A CA 1
ATOM 2489 C C . GLU A 1 315 ? 30.735 -12.946 5.071 1.00 70.88 315 GLU A C 1
ATOM 2491 O O . GLU A 1 315 ? 31.946 -13.177 5.021 1.00 70.88 315 GLU A O 1
ATOM 2496 N N . GLY A 1 316 ? 30.213 -12.268 6.096 1.00 66.62 316 GLY A N 1
ATOM 2497 C CA . GLY A 1 316 ? 31.047 -11.683 7.148 1.00 66.62 316 GLY A CA 1
ATOM 2498 C C . GLY A 1 316 ? 31.986 -10.608 6.584 1.00 66.62 316 GLY A C 1
ATOM 2499 O O . GLY A 1 316 ? 31.522 -9.563 6.132 1.00 66.62 316 GLY A O 1
ATOM 2500 N N . GLN A 1 317 ? 33.300 -10.858 6.622 1.00 58.09 317 GLN A N 1
ATOM 2501 C CA . GLN A 1 317 ? 34.328 -9.984 6.028 1.00 58.09 317 GLN A CA 1
ATOM 2502 C C . GLN A 1 317 ? 34.791 -10.438 4.631 1.00 58.09 317 GLN A C 1
ATOM 2504 O O . GLN A 1 317 ? 35.500 -9.691 3.956 1.00 58.09 317 GLN A O 1
ATOM 2509 N N . GLN A 1 318 ? 34.425 -11.646 4.193 1.00 61.69 318 GLN A N 1
ATOM 2510 C CA . GLN A 1 318 ? 34.838 -12.186 2.898 1.00 61.69 318 GLN A CA 1
ATOM 2511 C C . GLN A 1 318 ? 33.839 -11.786 1.809 1.00 61.69 318 GLN A C 1
ATOM 2513 O O . GLN A 1 318 ? 32.625 -11.767 2.022 1.00 61.69 318 GLN A O 1
ATOM 2518 N N . LYS A 1 319 ? 34.375 -11.427 0.639 1.00 74.56 319 LYS A N 1
ATOM 2519 C CA . LYS A 1 319 ? 33.608 -10.967 -0.521 1.00 74.56 319 LYS A CA 1
ATOM 2520 C C . LYS A 1 319 ? 33.757 -11.979 -1.641 1.00 74.56 319 LYS A C 1
ATOM 2522 O O . LYS A 1 319 ? 34.879 -12.324 -2.009 1.00 74.56 319 LYS A O 1
ATOM 2527 N N . PHE A 1 320 ? 32.635 -12.409 -2.197 1.00 80.56 320 PHE A N 1
ATOM 2528 C CA . PHE A 1 320 ? 32.609 -13.267 -3.372 1.00 80.56 320 PHE A CA 1
ATOM 2529 C C . PHE A 1 320 ? 32.007 -12.502 -4.543 1.00 80.56 320 PHE A C 1
ATOM 2531 O O . PHE A 1 320 ? 30.920 -11.938 -4.406 1.00 80.56 320 PHE A O 1
ATOM 2538 N N . VAL A 1 321 ? 32.719 -12.472 -5.672 1.00 84.38 321 VAL A N 1
ATOM 2539 C CA . VAL A 1 321 ? 32.279 -11.798 -6.896 1.00 84.38 321 VAL A CA 1
ATOM 2540 C C . VAL A 1 321 ? 32.313 -12.784 -8.052 1.00 84.38 321 VAL A C 1
ATOM 2542 O O . VAL A 1 321 ? 33.368 -13.329 -8.367 1.00 84.38 321 VAL A O 1
ATOM 2545 N N . ASN A 1 322 ? 31.164 -12.972 -8.691 1.00 88.00 322 ASN A N 1
ATOM 2546 C CA . ASN A 1 322 ? 31.022 -13.756 -9.909 1.00 88.00 322 ASN A CA 1
ATOM 2547 C C . ASN A 1 322 ? 30.495 -12.873 -11.032 1.00 88.00 322 ASN A C 1
ATOM 2549 O O . ASN A 1 322 ? 29.584 -12.077 -10.813 1.00 88.00 322 ASN A O 1
ATOM 2553 N N . THR A 1 323 ? 31.015 -13.075 -12.238 1.00 90.31 323 THR A N 1
ATOM 2554 C CA . THR A 1 323 ? 30.624 -12.320 -13.430 1.00 90.31 323 THR A CA 1
ATOM 2555 C C . THR A 1 323 ? 30.332 -13.285 -14.570 1.00 90.31 323 THR A C 1
ATOM 2557 O O . THR A 1 323 ? 31.050 -14.266 -14.759 1.00 90.31 323 THR A O 1
ATOM 2560 N N . ALA A 1 324 ? 29.276 -13.008 -15.326 1.00 90.81 324 ALA A N 1
ATOM 2561 C CA . ALA A 1 324 ? 28.936 -13.695 -16.558 1.00 90.81 324 ALA A CA 1
ATOM 2562 C C . ALA A 1 324 ? 28.684 -12.656 -17.653 1.00 90.81 324 ALA A C 1
ATOM 2564 O O . ALA A 1 324 ? 28.003 -11.657 -17.428 1.00 90.81 324 ALA A O 1
ATOM 2565 N N . GLU A 1 325 ? 29.228 -12.907 -18.837 1.00 92.12 325 GLU A N 1
ATOM 2566 C CA . GLU A 1 325 ? 29.047 -12.066 -20.016 1.00 92.12 325 GLU A CA 1
ATOM 2567 C C . GLU A 1 325 ? 28.280 -12.841 -21.083 1.00 92.12 325 GLU A C 1
ATOM 2569 O O . GLU A 1 325 ? 28.493 -14.040 -21.284 1.00 92.12 325 GLU A O 1
ATOM 2574 N N . HIS A 1 326 ? 27.380 -12.149 -21.772 1.00 92.62 326 HIS A N 1
ATOM 2575 C CA . HIS A 1 326 ? 26.602 -12.692 -22.869 1.00 92.62 326 HIS A CA 1
ATOM 2576 C C . HIS A 1 326 ? 26.549 -11.695 -24.026 1.00 92.62 326 HIS A C 1
ATOM 2578 O O . HIS A 1 326 ? 26.382 -10.494 -23.821 1.00 92.62 326 HIS A O 1
ATOM 2584 N N . ILE A 1 327 ? 26.675 -12.204 -25.251 1.00 91.94 327 ILE A N 1
ATOM 2585 C CA . ILE A 1 327 ? 26.613 -11.407 -26.476 1.00 91.94 327 ILE A CA 1
ATOM 2586 C C . ILE A 1 327 ? 25.356 -11.816 -27.235 1.00 91.94 327 ILE A C 1
ATOM 2588 O O . ILE A 1 327 ? 25.237 -12.961 -27.674 1.00 91.94 327 ILE A O 1
ATOM 2592 N N . PHE A 1 328 ? 24.431 -10.877 -27.407 1.00 88.06 328 PHE A N 1
ATOM 2593 C CA . PHE A 1 328 ? 23.206 -11.107 -28.161 1.00 88.06 328 PHE A CA 1
ATOM 2594 C C . PHE A 1 328 ? 23.455 -11.038 -29.674 1.00 88.06 328 PHE A C 1
ATOM 2596 O O . PHE A 1 328 ? 24.263 -10.244 -30.161 1.00 88.06 328 PHE A O 1
ATOM 2603 N N . GLY A 1 329 ? 22.735 -11.870 -30.434 1.00 82.81 329 GLY A N 1
ATOM 2604 C CA . GLY A 1 329 ? 22.839 -11.893 -31.899 1.00 82.81 329 GLY A CA 1
ATOM 2605 C C . GLY A 1 329 ? 22.290 -10.626 -32.569 1.00 82.81 329 GLY A C 1
ATOM 2606 O O . GLY A 1 329 ? 22.871 -10.148 -33.544 1.00 82.81 329 GLY A O 1
ATOM 2607 N N . ASN A 1 330 ? 21.220 -10.058 -32.006 1.00 83.44 330 ASN A N 1
ATOM 2608 C CA . ASN A 1 330 ? 20.539 -8.859 -32.503 1.00 83.44 330 ASN A CA 1
ATOM 2609 C C . ASN A 1 330 ? 20.864 -7.633 -31.634 1.00 83.44 330 ASN A C 1
ATOM 2611 O O . ASN A 1 330 ? 21.358 -7.776 -30.513 1.00 83.44 330 ASN A O 1
ATOM 2615 N N . ASN A 1 331 ? 20.588 -6.428 -32.145 1.00 83.31 331 ASN A N 1
ATOM 2616 C CA . ASN A 1 331 ? 20.708 -5.210 -31.342 1.00 83.31 331 ASN A CA 1
ATOM 2617 C C . ASN A 1 331 ? 19.623 -5.183 -30.266 1.00 83.31 331 ASN A C 1
ATOM 2619 O O . ASN A 1 331 ? 18.473 -5.530 -30.536 1.00 83.31 331 ASN A O 1
ATOM 2623 N N . ILE A 1 332 ? 19.994 -4.746 -29.066 1.00 89.19 332 ILE A N 1
ATOM 2624 C CA . ILE A 1 332 ? 19.068 -4.562 -27.953 1.00 89.19 332 ILE A CA 1
ATOM 2625 C C . ILE A 1 332 ? 18.418 -3.187 -28.084 1.00 89.19 332 ILE A C 1
ATOM 2627 O O . ILE A 1 332 ? 19.108 -2.206 -28.356 1.00 89.19 332 ILE A O 1
ATOM 2631 N N . MET A 1 333 ? 17.111 -3.115 -27.851 1.00 89.69 333 MET A N 1
ATOM 2632 C CA . MET A 1 333 ? 16.372 -1.860 -27.780 1.00 89.69 333 MET A CA 1
ATOM 2633 C C . MET A 1 333 ? 16.003 -1.543 -26.328 1.00 89.69 333 MET A C 1
ATOM 2635 O O . MET A 1 333 ? 15.557 -2.428 -25.592 1.00 89.69 333 MET A O 1
ATOM 2639 N N . LEU A 1 334 ? 16.171 -0.286 -25.917 1.00 90.88 334 LEU A N 1
ATOM 2640 C CA . LEU A 1 334 ? 15.764 0.214 -24.603 1.00 90.88 334 LEU A CA 1
ATOM 2641 C C . LEU A 1 334 ? 15.262 1.654 -24.721 1.00 90.88 334 LEU A C 1
ATOM 2643 O O . LEU A 1 334 ? 16.038 2.554 -25.019 1.00 90.88 334 LEU A O 1
ATOM 2647 N N . ASP A 1 335 ? 14.000 1.882 -24.371 1.00 91.25 335 ASP A N 1
ATOM 2648 C CA . ASP A 1 335 ? 13.497 3.216 -24.043 1.00 91.25 335 ASP A CA 1
ATOM 2649 C C . ASP A 1 335 ? 13.088 3.239 -22.570 1.00 91.25 335 ASP A C 1
ATOM 2651 O O . ASP A 1 335 ? 12.033 2.744 -22.196 1.00 91.25 335 ASP A O 1
ATOM 2655 N N . ASP A 1 336 ? 13.941 3.804 -21.722 1.00 90.75 336 ASP A N 1
ATOM 2656 C CA . ASP A 1 336 ? 13.755 3.846 -20.269 1.00 90.75 336 ASP A CA 1
ATOM 2657 C C . ASP A 1 336 ? 12.657 4.816 -19.796 1.00 90.75 336 ASP A C 1
ATOM 2659 O O . ASP A 1 336 ? 12.297 4.810 -18.620 1.00 90.75 336 ASP A O 1
ATOM 2663 N N . THR A 1 337 ? 12.133 5.659 -20.689 1.00 91.38 337 THR A N 1
ATOM 2664 C CA . THR A 1 337 ? 10.993 6.549 -20.408 1.00 91.38 337 THR A CA 1
ATOM 2665 C C . THR A 1 337 ? 9.659 5.944 -20.831 1.00 91.38 337 THR A C 1
ATOM 2667 O O . THR A 1 337 ? 8.600 6.472 -20.489 1.00 91.38 337 THR A O 1
ATOM 2670 N N . HIS A 1 338 ? 9.701 4.838 -21.573 1.00 89.88 338 HIS A N 1
ATOM 2671 C CA . HIS A 1 338 ? 8.522 4.190 -22.108 1.00 89.88 338 HIS A CA 1
ATOM 2672 C C . HIS A 1 338 ? 8.000 3.119 -21.148 1.00 89.88 338 HIS A C 1
ATOM 2674 O O . HIS A 1 338 ? 8.535 2.019 -21.074 1.00 89.88 338 HIS A O 1
ATOM 2680 N N . GLY A 1 339 ? 6.909 3.431 -20.449 1.00 90.69 339 GLY A N 1
ATOM 2681 C CA . GLY A 1 339 ? 6.298 2.526 -19.478 1.00 90.69 339 GLY A CA 1
ATOM 2682 C C . GLY A 1 339 ? 6.848 2.734 -18.067 1.00 90.69 339 GLY A C 1
ATOM 2683 O O . GLY A 1 339 ? 6.951 3.870 -17.594 1.00 90.69 339 GLY A O 1
ATOM 2684 N N . TYR A 1 340 ? 7.121 1.647 -17.347 1.00 93.19 340 TYR A N 1
ATOM 2685 C CA . TYR A 1 340 ? 7.485 1.690 -15.932 1.00 93.19 340 TYR A CA 1
ATOM 2686 C C . TYR A 1 340 ? 8.341 0.498 -15.488 1.00 93.19 340 TYR A C 1
ATOM 2688 O O . TYR A 1 340 ? 8.295 -0.598 -16.042 1.00 93.19 340 TYR A O 1
ATOM 2696 N N . PHE A 1 341 ? 9.107 0.709 -14.423 1.00 94.81 341 PHE A N 1
ATOM 2697 C CA . PHE A 1 341 ? 9.914 -0.304 -13.756 1.00 94.81 341 PHE A CA 1
ATOM 2698 C C . PHE A 1 341 ? 9.191 -0.847 -12.526 1.00 94.81 341 PHE A C 1
ATOM 2700 O O . PHE A 1 341 ? 8.563 -0.094 -11.782 1.00 94.81 341 PHE A O 1
ATOM 2707 N N . VAL A 1 342 ? 9.333 -2.146 -12.277 1.00 95.50 342 VAL A N 1
ATOM 2708 C CA . VAL A 1 342 ? 8.805 -2.835 -11.098 1.00 95.50 342 VAL A CA 1
ATOM 2709 C C . VAL A 1 342 ? 9.935 -3.549 -10.369 1.00 95.50 342 VAL A C 1
ATOM 2711 O O . VAL A 1 342 ? 10.620 -4.386 -10.952 1.00 95.50 342 VAL A O 1
ATOM 2714 N N . ILE A 1 343 ? 10.117 -3.248 -9.084 1.00 96.25 343 ILE A N 1
ATOM 2715 C CA . ILE A 1 343 ? 10.994 -4.014 -8.186 1.00 96.25 343 ILE A CA 1
ATOM 2716 C C . ILE A 1 343 ? 10.120 -4.966 -7.373 1.00 96.25 343 ILE A C 1
ATOM 2718 O O . ILE A 1 343 ? 9.224 -4.509 -6.661 1.00 96.25 343 ILE A O 1
ATOM 2722 N N . GLY A 1 344 ? 10.383 -6.270 -7.442 1.00 93.81 344 GLY A N 1
ATOM 2723 C CA . GLY A 1 344 ? 9.545 -7.276 -6.785 1.00 93.81 344 GLY A CA 1
ATOM 2724 C C . GLY A 1 344 ? 8.624 -8.023 -7.742 1.00 93.81 344 GLY A C 1
ATOM 2725 O O . GLY A 1 344 ? 8.999 -8.330 -8.875 1.00 93.81 344 GLY A O 1
ATOM 2726 N N . GLY A 1 345 ? 7.424 -8.351 -7.262 1.00 91.31 345 GLY A N 1
ATOM 2727 C CA . GLY A 1 345 ? 6.397 -9.007 -8.062 1.00 91.31 345 GLY A CA 1
ATOM 2728 C C . GLY A 1 345 ? 5.689 -8.037 -9.003 1.00 91.31 345 GLY A C 1
ATOM 2729 O O . GLY A 1 345 ? 5.510 -6.863 -8.691 1.00 91.31 345 GLY A O 1
ATOM 2730 N N . GLY A 1 346 ? 5.259 -8.539 -10.155 1.00 87.62 346 GLY A N 1
ATOM 2731 C CA . GLY A 1 346 ? 4.417 -7.815 -11.104 1.00 87.62 346 GLY A CA 1
ATOM 2732 C C . GLY A 1 346 ? 3.107 -8.555 -11.364 1.00 87.62 346 GLY A C 1
ATOM 2733 O O . GLY A 1 346 ? 2.887 -9.658 -10.871 1.00 87.62 346 GLY A O 1
ATOM 2734 N N . LYS A 1 347 ? 2.258 -7.994 -12.228 1.00 84.88 347 LYS A N 1
ATOM 2735 C CA . LYS A 1 347 ? 0.915 -8.520 -12.541 1.00 84.88 347 LYS A CA 1
ATOM 2736 C C . LYS A 1 347 ? 0.875 -10.027 -12.854 1.00 84.88 347 LYS A C 1
ATOM 2738 O O . LYS A 1 347 ? -0.064 -10.717 -12.453 1.00 84.88 347 LYS A O 1
ATOM 2743 N N . PHE A 1 348 ? 1.895 -10.539 -13.546 1.00 86.25 348 PHE A N 1
ATOM 2744 C CA . PHE A 1 348 ? 1.963 -11.932 -14.004 1.00 86.25 348 PHE A CA 1
ATOM 2745 C C . PHE A 1 348 ? 3.010 -12.791 -13.283 1.00 86.25 348 PHE A C 1
ATOM 2747 O O . PHE A 1 348 ? 2.991 -14.011 -13.434 1.00 86.25 348 PHE A O 1
ATOM 2754 N N . VAL A 1 349 ? 3.910 -12.189 -12.498 1.00 92.44 349 VAL A N 1
ATOM 2755 C CA . VAL A 1 349 ? 5.069 -12.875 -11.908 1.00 92.44 349 VAL A CA 1
ATOM 2756 C C . VAL A 1 349 ? 5.182 -12.529 -10.428 1.00 92.44 349 VAL A C 1
ATOM 2758 O O . VAL A 1 349 ? 5.071 -11.372 -10.038 1.00 92.44 349 VAL A O 1
ATOM 2761 N N . HIS A 1 350 ? 5.416 -13.540 -9.602 1.00 94.00 350 HIS A N 1
ATOM 2762 C CA . HIS A 1 350 ? 5.581 -13.379 -8.159 1.00 94.00 350 HIS A CA 1
ATOM 2763 C C . HIS A 1 350 ? 6.930 -12.735 -7.828 1.00 94.00 350 HIS A C 1
ATOM 2765 O O . HIS A 1 350 ? 7.904 -12.936 -8.549 1.00 94.00 350 HIS A O 1
ATOM 2771 N N . GLY A 1 351 ? 7.008 -11.959 -6.751 1.00 93.75 351 GLY A N 1
ATOM 2772 C CA . GLY A 1 351 ? 8.282 -11.475 -6.220 1.00 93.75 351 GLY A CA 1
ATOM 2773 C C . GLY A 1 351 ? 9.073 -12.587 -5.529 1.00 93.75 351 GLY A C 1
ATOM 2774 O O . GLY A 1 351 ? 8.615 -13.722 -5.406 1.00 93.75 351 GLY A O 1
ATOM 2775 N N . ILE A 1 352 ? 10.266 -12.262 -5.037 1.00 94.31 352 ILE A N 1
ATOM 2776 C CA . ILE A 1 352 ? 11.013 -13.168 -4.151 1.00 94.31 352 ILE A CA 1
ATOM 2777 C C . ILE A 1 352 ? 10.481 -13.077 -2.713 1.00 94.31 352 ILE A C 1
ATOM 2779 O O . ILE A 1 352 ? 10.038 -12.014 -2.275 1.00 94.31 352 ILE A O 1
ATOM 2783 N N . GLU A 1 353 ? 10.591 -14.163 -1.951 1.00 93.56 353 GLU A N 1
ATOM 2784 C CA . GLU A 1 353 ? 10.424 -14.126 -0.494 1.00 93.56 353 GLU A CA 1
ATOM 2785 C C . GLU A 1 353 ? 11.741 -13.671 0.154 1.00 93.56 353 GLU A C 1
ATOM 2787 O O . GLU A 1 353 ? 12.730 -14.416 0.195 1.00 93.56 353 GLU A O 1
ATOM 2792 N N . GLY A 1 354 ? 11.781 -12.428 0.635 1.00 93.88 354 GLY A N 1
ATOM 2793 C CA . GLY A 1 354 ? 12.999 -11.854 1.198 1.00 93.88 354 GLY A CA 1
ATOM 2794 C C . GLY A 1 354 ? 12.992 -10.332 1.256 1.00 93.88 354 GLY A C 1
ATOM 2795 O O . GLY A 1 354 ? 11.952 -9.702 1.461 1.00 93.88 354 GLY A O 1
ATOM 2796 N N . TYR A 1 355 ? 14.173 -9.734 1.097 1.00 95.31 355 TYR A N 1
ATOM 2797 C CA . TYR A 1 355 ? 14.363 -8.291 1.204 1.00 95.31 355 TYR A CA 1
ATOM 2798 C C . TYR A 1 355 ? 15.073 -7.731 -0.022 1.00 95.31 355 TYR A C 1
ATOM 2800 O O . TYR A 1 355 ? 16.125 -8.224 -0.428 1.00 95.31 355 TYR A O 1
ATOM 2808 N N . TYR A 1 356 ? 14.525 -6.653 -0.569 1.00 95.69 356 TYR A N 1
ATOM 2809 C CA . TYR A 1 356 ? 15.211 -5.799 -1.528 1.00 95.69 356 TYR A CA 1
ATOM 2810 C C . TYR A 1 356 ? 15.868 -4.648 -0.768 1.00 95.69 356 TYR A C 1
ATOM 2812 O O . TYR A 1 356 ? 15.300 -4.106 0.182 1.00 95.69 356 TYR A O 1
ATOM 2820 N N . GLY A 1 357 ? 17.087 -4.301 -1.157 1.00 93.88 357 GLY A N 1
ATOM 2821 C CA . GLY A 1 357 ? 17.806 -3.131 -0.674 1.00 93.88 357 GLY A CA 1
ATOM 2822 C C . GLY A 1 357 ? 17.886 -2.043 -1.742 1.00 93.88 357 GLY A C 1
ATOM 2823 O O . GLY A 1 357 ? 17.176 -2.114 -2.745 1.00 93.88 357 GLY A O 1
ATOM 2824 N N . PRO A 1 358 ? 18.768 -1.046 -1.557 1.00 93.94 358 PRO A N 1
ATOM 2825 C CA . PRO A 1 358 ? 18.874 0.072 -2.479 1.00 93.94 358 PRO A CA 1
ATOM 2826 C C . PRO A 1 358 ? 19.093 -0.376 -3.931 1.00 93.94 358 PRO A C 1
ATOM 2828 O O . PRO A 1 358 ? 19.925 -1.247 -4.205 1.00 93.94 358 PRO A O 1
ATOM 2831 N N . ALA A 1 359 ? 18.345 0.237 -4.846 1.00 94.69 359 ALA A N 1
ATOM 2832 C CA . ALA A 1 359 ? 18.366 -0.024 -6.275 1.00 94.69 359 ALA A CA 1
ATOM 2833 C C . ALA A 1 359 ? 18.665 1.270 -7.036 1.00 94.69 359 ALA A C 1
ATOM 2835 O O . ALA A 1 359 ? 17.917 2.248 -6.937 1.00 94.69 359 ALA A O 1
ATOM 2836 N N . THR A 1 360 ? 19.749 1.274 -7.805 1.00 93.56 360 THR A N 1
ATOM 2837 C CA . THR A 1 360 ? 20.195 2.422 -8.598 1.00 93.56 360 THR A CA 1
ATOM 2838 C C . THR A 1 360 ? 20.218 2.077 -10.079 1.00 93.56 360 THR A C 1
ATOM 2840 O O . THR A 1 360 ? 20.649 0.996 -10.484 1.00 93.56 360 THR A O 1
ATOM 2843 N N . TYR A 1 361 ? 19.735 3.015 -10.883 1.00 94.31 361 TYR A N 1
ATOM 2844 C CA . TYR A 1 361 ? 19.682 2.943 -12.332 1.00 94.31 361 TYR A CA 1
ATOM 2845 C C . TYR A 1 361 ? 20.551 4.056 -12.914 1.00 94.31 361 TYR A C 1
ATOM 2847 O O . TYR A 1 361 ? 20.289 5.242 -12.709 1.00 94.31 361 TYR A O 1
ATOM 2855 N N . TYR A 1 362 ? 21.612 3.671 -13.609 1.00 91.88 362 TYR A N 1
ATOM 2856 C CA . TYR A 1 362 ? 22.573 4.570 -14.227 1.00 91.88 362 TYR A CA 1
ATOM 2857 C C . TYR A 1 362 ? 22.176 4.768 -15.689 1.00 91.88 362 TYR A C 1
ATOM 2859 O O . TYR A 1 362 ? 22.280 3.845 -16.499 1.00 91.88 362 TYR A O 1
ATOM 2867 N N . ARG A 1 363 ? 21.685 5.966 -16.023 1.00 89.75 363 ARG A N 1
ATOM 2868 C CA . ARG A 1 363 ? 21.240 6.305 -17.379 1.00 89.75 363 ARG A CA 1
ATOM 2869 C C . ARG A 1 363 ? 22.451 6.715 -18.214 1.00 89.75 363 ARG A C 1
ATOM 2871 O O . ARG A 1 363 ? 23.220 7.559 -17.770 1.00 89.75 363 ARG A O 1
ATOM 2878 N N . ILE A 1 364 ? 22.591 6.154 -19.419 1.00 82.44 364 ILE A N 1
ATOM 2879 C CA . ILE A 1 364 ? 23.602 6.559 -20.424 1.00 82.44 364 ILE A CA 1
ATOM 2880 C C . ILE A 1 364 ? 25.048 6.432 -19.897 1.00 82.44 364 ILE A C 1
ATOM 2882 O O . ILE A 1 364 ? 25.964 7.103 -20.361 1.00 82.44 364 ILE A O 1
ATOM 2886 N N . GLN A 1 365 ? 25.272 5.567 -18.908 1.00 82.62 365 GLN A N 1
ATOM 2887 C CA . GLN A 1 365 ? 26.594 5.321 -18.345 1.00 82.62 365 GLN A CA 1
ATOM 2888 C C . GLN A 1 365 ? 26.682 3.918 -17.740 1.00 82.62 365 GLN A C 1
ATOM 2890 O O . GLN A 1 365 ? 25.680 3.340 -17.311 1.00 82.62 365 GLN A O 1
ATOM 2895 N N . GLY A 1 366 ? 27.902 3.388 -17.702 1.00 80.06 366 GLY A N 1
ATOM 2896 C CA . GLY A 1 366 ? 28.241 2.155 -16.996 1.00 80.06 366 GLY A CA 1
ATOM 2897 C C . GLY A 1 366 ? 28.398 2.380 -15.492 1.00 80.06 366 GLY A C 1
ATOM 2898 O O . GLY A 1 366 ? 28.198 3.483 -14.978 1.00 80.06 366 GLY A O 1
ATOM 2899 N N . LEU A 1 367 ? 28.791 1.333 -14.768 1.00 79.38 367 LEU A N 1
ATOM 2900 C CA . LEU A 1 367 ? 29.068 1.461 -13.337 1.00 79.38 367 LEU A CA 1
ATOM 2901 C C . LEU A 1 367 ? 30.306 2.348 -13.100 1.00 79.38 367 LEU A C 1
ATOM 2903 O O . LEU A 1 367 ? 31.331 2.151 -13.757 1.00 79.38 367 LEU A O 1
ATOM 2907 N N . PRO A 1 368 ? 30.262 3.301 -12.148 1.00 75.00 368 PRO A N 1
ATOM 2908 C CA . PRO A 1 368 ? 31.420 4.132 -11.829 1.00 75.00 368 PRO A CA 1
ATOM 2909 C C . PRO A 1 368 ? 32.614 3.283 -11.375 1.00 75.00 368 PRO A C 1
ATOM 2911 O O . PRO A 1 368 ? 32.466 2.407 -10.520 1.00 75.00 368 PRO A O 1
ATOM 2914 N N . THR A 1 369 ? 33.816 3.588 -11.873 1.00 59.53 369 THR A N 1
ATOM 2915 C CA . THR A 1 369 ? 35.060 2.876 -11.515 1.00 59.53 369 THR A CA 1
ATOM 2916 C C . THR A 1 369 ? 35.380 2.922 -10.017 1.00 59.53 369 THR A C 1
ATOM 2918 O O . THR A 1 369 ? 35.916 1.954 -9.483 1.00 59.53 369 THR A O 1
ATOM 2921 N N . ASP A 1 370 ? 34.984 3.990 -9.315 1.00 52.34 370 ASP A N 1
ATOM 2922 C CA . ASP A 1 370 ? 35.202 4.154 -7.867 1.00 52.34 370 ASP A CA 1
ATOM 2923 C C . ASP A 1 370 ? 34.300 3.240 -7.008 1.00 52.34 370 ASP A C 1
ATOM 2925 O O . ASP A 1 370 ? 34.580 3.010 -5.834 1.00 52.34 370 ASP A O 1
ATOM 2929 N N . GLN A 1 371 ? 33.239 2.650 -7.581 1.00 53.12 371 GLN A N 1
ATOM 2930 C CA . GLN A 1 371 ? 32.353 1.693 -6.893 1.00 53.12 371 GLN A CA 1
ATOM 2931 C C . GLN A 1 371 ? 32.830 0.229 -6.979 1.00 53.12 371 GLN A C 1
ATOM 2933 O O . GLN A 1 371 ? 32.085 -0.696 -6.616 1.00 53.12 371 GLN A O 1
ATOM 2938 N N . ALA A 1 372 ? 34.074 0.009 -7.426 1.00 48.84 372 ALA A N 1
ATOM 2939 C CA . ALA A 1 372 ? 34.761 -1.279 -7.332 1.00 48.84 372 ALA A CA 1
ATOM 2940 C C . ALA A 1 372 ? 34.923 -1.742 -5.869 1.00 48.84 372 ALA A C 1
ATOM 2942 O O . ALA A 1 372 ? 34.927 -2.944 -5.591 1.00 48.84 372 ALA A O 1
ATOM 2943 N N . GLU A 1 373 ? 34.960 -0.811 -4.909 1.00 57.72 373 GLU A N 1
ATOM 2944 C CA . GLU A 1 373 ? 34.838 -1.141 -3.492 1.00 57.72 373 GLU A CA 1
ATOM 2945 C C . GLU A 1 373 ? 33.368 -1.382 -3.113 1.00 57.72 373 GLU A C 1
ATOM 2947 O O . GLU A 1 373 ? 32.604 -0.469 -2.802 1.00 57.72 373 GLU A O 1
ATOM 2952 N N . ILE A 1 374 ? 32.950 -2.650 -3.137 1.00 68.12 374 ILE A N 1
ATOM 2953 C CA . ILE A 1 374 ? 31.629 -3.064 -2.646 1.00 68.12 374 ILE A CA 1
ATOM 2954 C C . ILE A 1 374 ? 31.588 -2.859 -1.127 1.00 68.12 374 ILE A C 1
ATOM 2956 O O . ILE A 1 374 ? 32.138 -3.668 -0.372 1.00 68.12 374 ILE A O 1
ATOM 2960 N N . HIS A 1 375 ? 30.944 -1.782 -0.686 1.00 75.88 375 HIS A N 1
ATOM 2961 C CA . HIS A 1 375 ? 30.607 -1.533 0.714 1.00 75.88 375 HIS A CA 1
ATOM 2962 C C . HIS A 1 375 ? 29.119 -1.785 0.938 1.00 75.88 375 HIS A C 1
ATOM 2964 O O . HIS A 1 375 ? 28.289 -1.484 0.077 1.00 75.88 375 HIS A O 1
ATOM 2970 N N . LEU A 1 376 ? 28.782 -2.354 2.096 1.00 80.38 376 LEU A N 1
ATOM 2971 C CA . LEU A 1 376 ? 27.388 -2.545 2.479 1.00 80.38 376 LEU A CA 1
ATOM 2972 C C . LEU A 1 376 ? 26.762 -1.158 2.726 1.00 80.38 376 LEU A C 1
ATOM 2974 O O . LEU A 1 376 ? 27.328 -0.388 3.506 1.00 80.38 376 LEU A O 1
ATOM 2978 N N . PRO A 1 377 ? 25.624 -0.812 2.097 1.00 85.19 377 PRO A N 1
ATOM 2979 C CA . PRO A 1 377 ? 24.980 0.474 2.333 1.00 85.19 377 PRO A CA 1
ATOM 2980 C C . PRO A 1 377 ? 24.671 0.684 3.827 1.00 85.19 377 PRO A C 1
ATOM 2982 O O . PRO A 1 377 ? 24.240 -0.266 4.489 1.00 85.19 377 PRO A O 1
ATOM 2985 N N . PRO A 1 378 ? 24.806 1.916 4.356 1.00 86.25 378 PRO A N 1
ATOM 2986 C CA . PRO A 1 378 ? 24.655 2.199 5.788 1.00 86.25 378 PRO A CA 1
ATOM 2987 C C . PRO A 1 378 ? 23.270 1.813 6.326 1.00 86.25 378 PRO A C 1
ATOM 2989 O O . PRO A 1 378 ? 23.119 1.378 7.463 1.00 86.25 378 PRO A O 1
ATOM 2992 N N . ILE A 1 379 ? 22.243 1.907 5.480 1.00 87.00 379 ILE A N 1
ATOM 2993 C CA . ILE A 1 379 ? 20.877 1.488 5.809 1.00 87.00 379 ILE A CA 1
ATOM 2994 C C . ILE A 1 379 ? 20.825 -0.016 6.118 1.00 87.00 379 ILE A C 1
ATOM 2996 O O . ILE A 1 379 ? 20.187 -0.432 7.083 1.00 87.00 379 ILE A O 1
ATOM 3000 N N . ILE A 1 380 ? 21.531 -0.835 5.332 1.00 87.75 380 ILE A N 1
ATOM 3001 C CA . ILE A 1 380 ? 21.575 -2.286 5.530 1.00 87.75 380 ILE A CA 1
ATOM 3002 C C . ILE A 1 380 ? 22.355 -2.625 6.807 1.00 87.75 380 ILE A C 1
ATOM 3004 O O . ILE A 1 380 ? 21.909 -3.468 7.592 1.00 87.75 380 ILE A O 1
ATOM 3008 N N . SER A 1 381 ? 23.487 -1.952 7.052 1.00 86.56 381 SER A N 1
ATOM 3009 C CA . SER A 1 381 ? 24.295 -2.189 8.255 1.00 86.56 381 SER A CA 1
ATOM 3010 C C . SER A 1 381 ? 23.573 -1.780 9.539 1.00 86.56 381 SER A C 1
ATOM 3012 O O . SER A 1 381 ? 23.655 -2.504 10.527 1.00 86.56 381 SER A O 1
ATOM 3014 N N . ASN A 1 382 ? 22.833 -0.667 9.526 1.00 88.44 382 ASN A N 1
ATOM 3015 C CA . ASN A 1 382 ? 22.140 -0.154 10.713 1.00 88.44 382 ASN A CA 1
ATOM 3016 C C . ASN A 1 382 ? 20.949 -1.033 11.122 1.00 88.44 382 ASN A C 1
ATOM 3018 O O . ASN A 1 382 ? 20.719 -1.245 12.312 1.00 88.44 382 ASN A O 1
ATOM 3022 N N . VAL A 1 383 ? 20.199 -1.567 10.150 1.00 85.69 383 VAL A N 1
ATOM 3023 C CA . VAL A 1 383 ? 19.054 -2.458 10.412 1.00 85.69 383 VAL A CA 1
ATOM 3024 C C . VAL A 1 383 ? 19.518 -3.858 10.837 1.00 85.69 383 VAL A C 1
ATOM 3026 O O . VAL A 1 383 ? 18.871 -4.477 11.677 1.00 85.69 383 VAL A O 1
ATOM 3029 N N . ASN A 1 384 ? 20.654 -4.345 10.319 1.00 88.12 384 ASN A N 1
ATOM 3030 C CA . ASN A 1 384 ? 21.320 -5.589 10.735 1.00 88.12 384 ASN A CA 1
ATOM 3031 C C . ASN A 1 384 ? 20.424 -6.854 10.712 1.00 88.12 384 ASN A C 1
ATOM 3033 O O . ASN A 1 384 ? 20.308 -7.593 11.695 1.00 88.12 384 ASN A O 1
ATOM 3037 N N . ILE A 1 385 ? 19.796 -7.126 9.560 1.00 88.81 385 ILE A N 1
ATOM 3038 C CA . ILE A 1 385 ? 18.995 -8.348 9.331 1.00 88.81 385 ILE A CA 1
ATOM 3039 C C . ILE A 1 385 ? 19.855 -9.616 9.499 1.00 88.81 385 ILE A C 1
ATOM 3041 O O . ILE A 1 385 ? 19.420 -10.588 10.117 1.00 88.81 385 ILE A O 1
ATOM 3045 N N . THR A 1 386 ? 21.100 -9.575 9.013 1.00 87.62 386 THR A N 1
ATOM 3046 C CA . THR A 1 386 ? 22.115 -10.636 9.144 1.00 87.62 386 THR A CA 1
ATOM 3047 C C . THR A 1 386 ? 22.292 -11.081 10.591 1.00 87.62 386 THR A C 1
ATOM 3049 O O . THR A 1 386 ? 22.134 -12.263 10.903 1.00 87.62 386 THR A O 1
ATOM 3052 N N . GLY A 1 387 ? 22.574 -10.131 11.485 1.00 86.12 387 GLY A N 1
ATOM 3053 C CA . GLY A 1 387 ? 22.810 -10.397 12.899 1.00 86.12 387 GLY A CA 1
ATOM 3054 C C . GLY A 1 387 ? 21.586 -10.971 13.610 1.00 86.12 387 GLY A C 1
ATOM 3055 O O . GLY A 1 387 ? 21.734 -11.842 14.470 1.00 86.12 387 GLY A O 1
ATOM 3056 N N . TRP A 1 388 ? 20.373 -10.553 13.227 1.00 88.62 388 TRP A N 1
ATOM 3057 C CA . TRP A 1 388 ? 19.144 -11.138 13.768 1.00 88.62 388 TRP A CA 1
ATOM 3058 C C . TRP A 1 388 ? 19.017 -12.622 13.418 1.00 88.62 388 TRP A C 1
ATOM 3060 O O . TRP A 1 388 ? 18.840 -13.442 14.320 1.00 88.62 388 TRP A O 1
ATOM 3070 N N . PHE A 1 389 ? 19.144 -12.981 12.136 1.00 88.00 389 PHE A N 1
ATOM 3071 C CA . PHE A 1 389 ? 19.020 -14.376 11.701 1.00 88.00 389 PHE A CA 1
ATOM 3072 C C . PHE A 1 389 ? 20.104 -15.267 12.315 1.00 88.00 389 PHE A C 1
ATOM 3074 O O . PHE A 1 389 ? 19.774 -16.329 12.839 1.00 88.00 389 PHE A O 1
ATOM 3081 N N . GLN A 1 390 ? 21.361 -14.815 12.351 1.00 87.00 390 GLN A N 1
ATOM 3082 C CA . GLN A 1 390 ? 22.459 -15.555 12.988 1.00 87.00 390 GLN A CA 1
ATOM 3083 C C . GLN A 1 390 ? 22.196 -15.802 14.480 1.00 87.00 390 GLN A C 1
ATOM 3085 O O . GLN A 1 390 ? 22.316 -16.926 14.968 1.00 87.00 390 GLN A O 1
ATOM 3090 N N . SER A 1 391 ? 21.777 -14.767 15.213 1.00 85.06 391 SER A N 1
ATOM 3091 C CA . SER A 1 391 ? 21.432 -14.891 16.633 1.00 85.06 391 SER A CA 1
ATOM 3092 C C . SER A 1 391 ? 20.243 -15.832 16.855 1.00 85.06 391 SER A C 1
ATOM 3094 O O . SER A 1 391 ? 20.235 -16.630 17.795 1.00 85.06 391 SER A O 1
ATOM 3096 N N . CYS A 1 392 ? 19.258 -15.791 15.957 1.00 88.06 392 CYS A N 1
ATOM 3097 C CA . CYS A 1 392 ? 18.089 -16.654 16.015 1.00 88.06 392 CYS A CA 1
ATOM 3098 C C . CYS A 1 392 ? 18.385 -18.125 15.723 1.00 88.06 392 CYS A C 1
ATOM 3100 O O . CYS A 1 392 ? 17.849 -18.992 16.410 1.00 88.06 392 CYS A O 1
ATOM 3102 N N . GLU A 1 393 ? 19.234 -18.420 14.742 1.00 86.12 393 GLU A N 1
ATOM 3103 C CA . GLU A 1 393 ? 19.714 -19.779 14.464 1.00 86.12 393 GLU A CA 1
ATOM 3104 C C . GLU A 1 393 ? 20.488 -20.346 15.664 1.00 86.12 393 GLU A C 1
ATOM 3106 O O . GLU A 1 393 ? 20.230 -21.468 16.111 1.00 86.12 393 GLU A O 1
ATOM 3111 N N . ASN A 1 394 ? 21.349 -19.532 16.283 1.00 84.12 394 ASN A N 1
ATOM 3112 C CA . ASN A 1 394 ? 22.049 -19.902 17.516 1.00 84.12 394 ASN A CA 1
ATOM 3113 C C . ASN A 1 394 ? 21.066 -20.198 18.664 1.00 84.12 394 ASN A C 1
ATOM 3115 O O . ASN A 1 394 ? 21.197 -21.198 19.362 1.00 84.12 394 ASN A O 1
ATOM 3119 N N . PHE A 1 395 ? 20.025 -19.381 18.833 1.00 83.50 395 PHE A N 1
ATOM 3120 C CA . PHE A 1 395 ? 19.006 -19.624 19.856 1.00 83.50 395 PHE A CA 1
ATOM 3121 C C . PHE A 1 395 ? 18.175 -20.887 19.582 1.00 83.50 395 PHE A C 1
ATOM 3123 O O . PHE A 1 395 ? 17.918 -21.672 20.495 1.00 83.50 395 PHE A O 1
ATOM 3130 N N . LYS A 1 396 ? 17.754 -21.114 18.332 1.00 84.00 396 LYS A N 1
ATOM 3131 C CA . LYS A 1 396 ? 16.999 -22.316 17.949 1.00 84.00 396 LYS A CA 1
ATOM 3132 C C . LYS A 1 396 ? 17.833 -23.577 18.153 1.00 84.00 396 LYS A C 1
ATOM 3134 O O . LYS A 1 396 ? 17.311 -24.558 18.679 1.00 84.00 396 LYS A O 1
ATOM 3139 N N . SER A 1 397 ? 19.110 -23.554 17.771 1.00 82.00 397 SER A N 1
ATOM 3140 C CA . SER A 1 397 ? 20.004 -24.692 17.986 1.00 82.00 397 SER A CA 1
ATOM 3141 C C . SER A 1 397 ? 20.167 -24.994 19.479 1.00 82.00 397 SER A C 1
ATOM 3143 O O . SER A 1 397 ? 19.927 -26.130 19.872 1.00 82.00 397 SER A O 1
ATOM 3145 N N . GLU A 1 398 ? 20.413 -23.994 20.337 1.00 77.50 398 GLU A N 1
ATOM 3146 C CA . GLU A 1 398 ? 20.446 -24.167 21.803 1.00 77.50 398 GLU A CA 1
ATOM 3147 C C . GLU A 1 398 ? 19.177 -24.840 22.362 1.00 77.50 398 GLU A C 1
ATOM 3149 O O . GLU A 1 398 ? 19.256 -25.683 23.257 1.00 77.50 398 GLU A O 1
ATOM 3154 N N . LEU A 1 399 ? 18.007 -24.488 21.824 1.00 75.56 399 LEU A N 1
ATOM 3155 C CA . LEU A 1 399 ? 16.701 -24.923 22.319 1.00 75.56 399 LEU A CA 1
ATOM 3156 C C . LEU A 1 399 ? 16.338 -26.371 21.940 1.00 75.56 399 LEU A C 1
ATOM 3158 O O . LEU A 1 399 ? 15.596 -27.026 22.675 1.00 75.56 399 LEU A O 1
ATOM 3162 N N . PHE A 1 400 ? 16.840 -26.861 20.800 1.00 70.44 400 PHE A N 1
ATOM 3163 C CA . PHE A 1 400 ? 16.518 -28.184 20.243 1.00 70.44 400 PHE A CA 1
ATOM 3164 C C . PHE A 1 400 ? 17.677 -29.197 20.297 1.00 70.44 400 PHE A C 1
ATOM 3166 O O . PHE A 1 400 ? 17.549 -30.293 19.747 1.00 70.44 400 PHE A O 1
ATOM 3173 N N . LEU A 1 401 ? 18.786 -28.876 20.971 1.00 6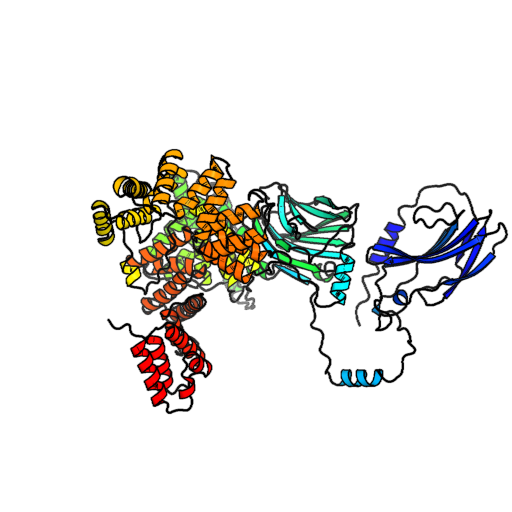4.50 401 LEU A N 1
ATOM 3174 C CA . LEU A 1 401 ? 19.875 -29.829 21.214 1.00 64.50 401 LEU A CA 1
ATOM 3175 C C . LEU A 1 401 ? 19.424 -31.024 22.076 1.00 64.50 401 LEU A C 1
ATOM 3177 O O . LEU A 1 401 ? 18.608 -30.901 22.992 1.00 64.50 401 LEU A O 1
ATOM 3181 N N . SER A 1 402 ? 19.990 -32.200 21.784 1.00 51.34 402 SER A N 1
ATOM 3182 C CA . SER A 1 402 ? 19.692 -33.445 22.495 1.00 51.34 402 SER A CA 1
ATOM 3183 C C . SER A 1 402 ? 20.256 -33.442 23.936 1.00 51.34 402 SER A C 1
ATOM 3185 O O . SER A 1 402 ? 21.282 -32.804 24.199 1.00 51.34 402 SER A O 1
ATOM 3187 N N . PRO A 1 403 ? 19.654 -34.184 24.893 1.00 47.19 403 PRO A N 1
ATOM 3188 C CA . PRO A 1 403 ? 20.141 -34.255 26.277 1.00 47.19 403 PRO A CA 1
ATOM 3189 C C . PRO A 1 403 ? 21.562 -34.823 26.407 1.00 47.19 403 PRO A C 1
ATOM 3191 O O . PRO A 1 403 ? 22.259 -34.514 27.373 1.00 47.19 403 PRO A O 1
ATOM 3194 N N . THR A 1 404 ? 21.997 -35.653 25.455 1.00 43.28 404 THR A N 1
ATOM 3195 C CA . THR A 1 404 ? 23.332 -36.266 25.445 1.00 43.28 404 THR A CA 1
ATOM 3196 C C . THR A 1 404 ? 24.426 -35.255 25.088 1.00 43.28 404 THR A C 1
ATOM 3198 O O . THR A 1 404 ? 25.508 -35.303 25.677 1.00 43.28 404 THR A O 1
ATOM 3201 N N . ASP A 1 405 ? 24.123 -34.264 24.243 1.00 43.84 405 ASP A N 1
ATOM 3202 C CA . ASP A 1 405 ? 25.094 -33.259 23.784 1.00 43.84 405 ASP A CA 1
ATOM 3203 C C . ASP A 1 405 ? 25.308 -32.116 24.779 1.00 43.84 405 ASP A C 1
ATOM 3205 O O . ASP A 1 405 ? 26.402 -31.556 24.848 1.00 43.84 405 ASP A O 1
ATOM 3209 N N . HIS A 1 406 ? 24.315 -31.810 25.623 1.00 42.06 406 HIS A N 1
ATOM 3210 C CA . HIS A 1 406 ? 24.481 -30.843 26.716 1.00 42.06 406 HIS A CA 1
ATOM 3211 C C . HIS A 1 406 ? 25.581 -31.256 27.710 1.00 42.06 406 HIS A C 1
ATOM 3213 O O . HIS A 1 406 ? 26.244 -30.394 28.284 1.00 42.06 406 HIS A O 1
ATOM 3219 N N . SER A 1 407 ? 25.821 -32.562 27.892 1.00 39.53 407 SER A N 1
ATOM 3220 C CA . SER A 1 407 ? 26.908 -33.062 28.748 1.00 39.53 407 SER A CA 1
ATOM 3221 C C . SER A 1 407 ? 28.305 -32.862 28.135 1.00 39.53 407 SER A C 1
ATOM 3223 O O . SER A 1 407 ? 29.289 -32.753 28.869 1.00 39.53 407 SER A O 1
ATOM 3225 N N . LEU A 1 408 ? 28.395 -32.765 26.801 1.00 39.44 408 LEU A N 1
ATOM 3226 C CA . LEU A 1 408 ? 29.640 -32.576 26.050 1.00 39.44 408 LEU A CA 1
ATOM 3227 C C . LEU A 1 408 ? 29.979 -31.090 25.858 1.00 39.44 408 LEU A C 1
ATOM 3229 O O . LEU A 1 408 ? 31.148 -30.718 25.953 1.00 39.44 408 LEU A O 1
ATOM 3233 N N . THR A 1 409 ? 28.984 -30.220 25.659 1.00 36.56 409 THR A N 1
ATOM 3234 C CA . THR A 1 409 ? 29.195 -28.762 25.578 1.00 36.56 409 THR A CA 1
ATOM 3235 C C . THR A 1 409 ? 29.405 -28.118 26.948 1.00 36.56 409 THR A C 1
ATOM 3237 O O . THR A 1 409 ? 30.261 -27.244 27.069 1.00 36.56 409 THR A O 1
ATOM 3240 N N . ALA A 1 410 ? 28.733 -28.596 28.005 1.00 32.69 410 ALA A N 1
ATOM 3241 C CA . ALA A 1 410 ? 28.991 -28.133 29.373 1.00 32.69 410 ALA A CA 1
ATOM 3242 C C . ALA A 1 410 ? 30.414 -28.473 29.857 1.00 32.69 410 ALA A C 1
ATOM 3244 O O . ALA A 1 410 ? 31.004 -27.680 30.583 1.00 32.69 410 ALA A O 1
ATOM 3245 N N . LYS A 1 411 ? 30.994 -29.598 29.404 1.00 34.56 411 LYS A N 1
ATOM 3246 C CA . LYS A 1 411 ? 32.401 -29.949 29.670 1.00 34.56 411 LYS A CA 1
ATOM 3247 C C . LYS A 1 411 ? 33.407 -29.099 28.887 1.00 34.56 411 LYS A C 1
ATOM 3249 O O . LYS A 1 411 ? 34.493 -28.857 29.384 1.00 34.56 411 LYS A O 1
ATOM 3254 N N . ARG A 1 412 ? 33.064 -28.608 27.689 1.00 31.88 412 ARG A N 1
ATOM 3255 C CA . ARG A 1 412 ? 33.945 -27.690 26.936 1.00 31.88 412 ARG A CA 1
ATOM 3256 C C . ARG A 1 412 ? 33.930 -26.259 27.479 1.00 31.88 412 ARG A C 1
ATOM 3258 O O . ARG A 1 412 ? 34.933 -25.572 27.360 1.00 31.88 412 ARG A O 1
ATOM 3265 N N . LEU A 1 413 ? 32.819 -25.819 28.074 1.00 31.48 413 LEU A N 1
ATOM 3266 C CA . LEU A 1 413 ? 32.694 -24.490 28.689 1.00 31.48 413 LEU A CA 1
ATOM 3267 C C . LEU A 1 413 ? 33.289 -24.413 30.107 1.00 31.48 413 LEU A C 1
ATOM 3269 O O . LEU A 1 413 ? 33.619 -23.317 30.549 1.00 31.48 413 LEU A O 1
ATOM 3273 N N . SER A 1 414 ? 33.451 -25.539 30.816 1.00 29.38 414 SER A N 1
ATOM 3274 C CA . SER A 1 414 ? 34.113 -25.562 32.132 1.00 29.38 414 SER A CA 1
ATOM 3275 C C . SER A 1 414 ? 35.637 -25.446 32.062 1.00 29.38 414 SER A C 1
ATOM 3277 O O . SER A 1 414 ? 36.251 -25.048 33.046 1.00 29.38 414 SER A O 1
ATOM 3279 N N . ASP A 1 415 ? 36.242 -25.756 30.913 1.00 33.44 415 ASP A N 1
ATOM 3280 C CA . ASP A 1 415 ? 37.703 -25.779 30.751 1.00 33.44 415 ASP A CA 1
ATOM 3281 C C . ASP A 1 415 ? 38.295 -24.410 30.357 1.00 33.44 415 ASP A C 1
ATOM 3283 O O . ASP A 1 415 ? 39.505 -24.277 30.193 1.00 33.44 415 ASP A O 1
ATOM 3287 N N . SER A 1 416 ? 37.464 -23.366 30.255 1.00 37.56 416 SER A N 1
ATOM 3288 C CA . SER A 1 416 ? 37.909 -21.981 30.055 1.00 37.56 416 SER A CA 1
ATOM 3289 C C . SER A 1 416 ? 37.254 -21.018 31.051 1.00 37.56 416 SER A C 1
ATOM 3291 O O . SER A 1 416 ? 36.701 -19.987 30.667 1.00 37.56 416 SER A O 1
ATOM 3293 N N . CYS A 1 417 ? 37.287 -21.343 32.344 1.00 32.97 417 CYS A N 1
ATOM 3294 C CA . CYS A 1 417 ? 37.141 -20.314 33.370 1.00 32.97 417 CYS A CA 1
ATOM 3295 C C . CYS A 1 417 ? 38.492 -19.610 33.533 1.00 32.97 417 CYS A C 1
ATOM 3297 O O . CYS A 1 417 ? 39.433 -20.169 34.089 1.00 32.97 417 CYS A O 1
ATOM 3299 N N . LEU A 1 418 ? 38.582 -18.389 33.008 1.00 37.56 418 LEU A N 1
ATOM 3300 C CA . LEU A 1 418 ? 39.668 -17.467 33.314 1.00 37.56 418 LEU A CA 1
ATOM 3301 C C . LEU A 1 418 ? 39.576 -17.106 34.808 1.00 37.56 418 LEU A C 1
ATOM 3303 O O . LEU A 1 418 ? 38.514 -16.696 35.277 1.00 37.56 418 LEU A O 1
ATOM 3307 N N . ASP A 1 419 ? 40.665 -17.301 35.552 1.00 35.03 419 ASP A N 1
ATOM 3308 C CA . ASP A 1 419 ? 40.734 -17.064 36.996 1.00 35.03 419 ASP A CA 1
ATOM 3309 C C . ASP A 1 419 ? 40.378 -15.611 37.347 1.00 35.03 419 ASP A C 1
ATOM 3311 O O . ASP A 1 419 ? 40.926 -14.665 36.775 1.00 35.03 419 ASP A O 1
ATOM 3315 N N . THR A 1 420 ? 39.547 -15.431 38.376 1.00 40.16 420 THR A N 1
ATOM 3316 C CA . THR A 1 420 ? 39.104 -14.145 38.957 1.00 40.16 420 THR A CA 1
ATOM 3317 C C . THR A 1 420 ? 40.242 -13.183 39.338 1.00 40.16 420 THR A C 1
ATOM 3319 O O . THR A 1 420 ? 40.012 -11.997 39.559 1.00 40.16 420 THR A O 1
ATOM 3322 N N . TYR A 1 421 ? 41.487 -13.663 39.390 1.00 40.19 421 TYR A N 1
ATOM 3323 C CA . TYR A 1 421 ? 42.683 -12.842 39.593 1.00 40.19 421 TYR A CA 1
ATOM 3324 C C . TYR A 1 421 ? 43.060 -12.003 38.353 1.00 40.19 421 TYR A C 1
ATOM 3326 O O . TYR A 1 421 ? 43.622 -10.918 38.485 1.00 40.19 421 TYR A O 1
ATOM 3334 N N . THR A 1 422 ? 42.709 -12.461 37.146 1.00 41.22 422 THR A N 1
ATOM 3335 C CA . THR A 1 422 ? 43.001 -11.755 35.883 1.00 41.22 422 THR A CA 1
ATOM 3336 C C . THR A 1 422 ? 42.000 -10.643 35.554 1.00 41.22 422 THR A C 1
ATOM 3338 O O . THR A 1 422 ? 42.401 -9.631 34.981 1.00 41.22 422 THR A O 1
ATOM 3341 N N . GLU A 1 423 ? 40.741 -10.747 36.001 1.00 43.75 423 GLU A N 1
ATOM 3342 C CA . GLU A 1 423 ? 39.752 -9.655 35.887 1.00 43.75 423 GLU A CA 1
ATOM 3343 C C . GLU A 1 423 ? 40.141 -8.419 36.714 1.00 43.75 423 GLU A C 1
ATOM 3345 O O . GLU A 1 423 ? 39.917 -7.287 36.288 1.00 43.75 423 GLU A O 1
ATOM 3350 N N . LEU A 1 424 ? 40.786 -8.606 37.871 1.00 39.75 424 LEU A N 1
ATOM 3351 C CA . LEU A 1 424 ? 41.237 -7.491 38.711 1.00 39.75 424 LEU A CA 1
ATOM 3352 C C . LEU A 1 424 ? 42.444 -6.743 38.120 1.00 39.75 424 LEU A C 1
ATOM 3354 O O . LEU A 1 424 ? 42.600 -5.550 38.375 1.00 39.75 424 LEU A O 1
ATOM 3358 N N . LEU A 1 425 ? 43.265 -7.405 37.298 1.00 36.16 425 LEU A N 1
ATOM 3359 C CA . LEU A 1 425 ? 44.435 -6.797 36.651 1.00 36.16 425 LEU A CA 1
ATOM 3360 C C . LEU A 1 425 ? 44.077 -5.940 35.424 1.00 36.16 425 LEU A C 1
ATOM 3362 O O . LEU A 1 425 ? 44.815 -5.010 35.102 1.00 36.16 425 LEU A O 1
ATOM 3366 N N . LEU A 1 426 ? 42.938 -6.193 34.770 1.00 38.88 426 LEU A N 1
ATOM 3367 C CA . LEU A 1 426 ? 42.489 -5.449 33.581 1.00 38.88 426 LEU A CA 1
ATOM 3368 C C . LEU A 1 426 ? 41.714 -4.158 33.905 1.00 38.88 426 LEU A C 1
ATOM 3370 O O . LEU A 1 426 ? 41.537 -3.315 33.028 1.00 38.88 426 LEU A O 1
ATOM 3374 N N . ASN A 1 427 ? 41.329 -3.938 35.166 1.00 38.84 427 ASN A N 1
ATOM 3375 C CA . ASN A 1 427 ? 40.624 -2.724 35.597 1.00 38.84 427 ASN A CA 1
ATOM 3376 C C . ASN A 1 427 ? 41.516 -1.467 35.727 1.00 38.84 427 ASN A C 1
ATOM 3378 O O . ASN A 1 427 ? 41.009 -0.403 36.081 1.00 38.84 427 ASN A O 1
ATOM 3382 N N . HIS A 1 428 ? 42.819 -1.543 35.420 1.00 33.91 428 HIS A N 1
ATOM 3383 C CA . HIS A 1 428 ? 43.738 -0.398 35.526 1.00 33.91 428 HIS A CA 1
ATOM 3384 C C . HIS A 1 428 ? 44.262 0.190 34.209 1.00 33.91 428 HIS A C 1
ATOM 3386 O O . HIS A 1 428 ? 45.039 1.143 34.246 1.00 33.91 428 HIS A O 1
ATOM 3392 N N . SER A 1 429 ? 43.792 -0.263 33.047 1.00 29.14 429 SER A N 1
ATOM 3393 C CA . SER A 1 429 ? 44.096 0.399 31.771 1.00 29.14 429 SER A CA 1
ATOM 3394 C C . SER A 1 429 ? 42.836 1.003 31.159 1.00 29.14 429 SER A C 1
ATOM 3396 O O . SER A 1 429 ? 42.148 0.381 30.354 1.00 29.14 429 SER A O 1
ATOM 3398 N N . ALA A 1 430 ? 42.545 2.243 31.547 1.00 40.16 430 ALA A N 1
ATOM 3399 C CA . ALA A 1 430 ? 41.587 3.089 30.856 1.00 40.16 430 ALA A CA 1
ATOM 3400 C C . ALA A 1 430 ? 42.073 3.355 29.421 1.00 40.16 430 ALA A C 1
ATOM 3402 O O . ALA A 1 430 ? 43.008 4.126 29.210 1.00 40.16 430 ALA A O 1
ATOM 3403 N N . VAL A 1 431 ? 41.418 2.738 28.437 1.00 28.84 431 VAL A N 1
ATOM 3404 C CA . VAL A 1 431 ? 41.443 3.186 27.042 1.00 28.84 431 VAL A CA 1
ATOM 3405 C C . VAL A 1 431 ? 40.006 3.223 26.538 1.00 28.84 431 VAL A C 1
ATOM 3407 O O . VAL A 1 431 ? 39.325 2.205 26.434 1.00 28.84 431 VAL A O 1
ATOM 3410 N N . ASN A 1 432 ? 39.555 4.443 26.260 1.00 34.28 432 ASN A N 1
ATOM 3411 C CA . ASN A 1 432 ? 38.270 4.768 25.665 1.00 34.28 432 ASN A CA 1
ATOM 3412 C C . ASN A 1 432 ? 38.112 4.073 24.305 1.00 34.28 432 ASN A C 1
ATOM 3414 O O . ASN A 1 432 ? 38.697 4.501 23.314 1.00 34.28 432 ASN A O 1
ATOM 3418 N N . SER A 1 433 ? 37.269 3.047 24.246 1.00 27.86 433 SER A N 1
ATOM 3419 C CA . SER A 1 433 ? 36.594 2.633 23.017 1.00 27.86 433 SER A CA 1
ATOM 3420 C C . SER A 1 433 ? 35.142 2.326 23.366 1.00 27.86 433 SER A C 1
ATOM 3422 O O . SER A 1 433 ? 34.786 1.283 23.906 1.00 27.86 433 SER A O 1
ATOM 3424 N N . THR A 1 434 ? 34.285 3.310 23.126 1.00 29.94 434 THR A N 1
ATOM 3425 C CA . THR A 1 434 ? 32.833 3.165 23.168 1.00 29.94 434 THR A CA 1
ATOM 3426 C C . THR A 1 434 ? 32.375 2.391 21.934 1.00 29.94 434 THR A C 1
ATOM 3428 O O . THR A 1 434 ? 31.753 2.957 21.040 1.00 29.94 434 THR A O 1
ATOM 3431 N N . GLU A 1 435 ? 32.678 1.097 21.871 1.00 29.50 435 GLU A N 1
ATOM 3432 C CA . GLU A 1 435 ? 31.887 0.161 21.077 1.00 29.50 435 GLU A CA 1
ATOM 3433 C C . GLU A 1 435 ? 30.773 -0.365 21.981 1.00 29.50 435 GLU A C 1
ATOM 3435 O O . GLU A 1 435 ? 30.954 -1.276 22.789 1.00 29.50 435 GLU A O 1
ATOM 3440 N N . GLN A 1 436 ? 29.598 0.260 21.882 1.00 31.47 436 GLN A N 1
ATOM 3441 C CA . GLN A 1 436 ? 28.363 -0.284 22.439 1.00 31.47 436 GLN A CA 1
ATOM 3442 C C . GLN A 1 436 ? 28.018 -1.577 21.689 1.00 31.47 436 GLN A C 1
ATOM 3444 O O . GLN A 1 436 ? 27.240 -1.587 20.738 1.00 31.47 436 GLN A O 1
ATOM 3449 N N . CYS A 1 437 ? 28.621 -2.683 22.120 1.00 26.75 437 CYS A N 1
ATOM 3450 C CA . CYS A 1 437 ? 28.255 -4.022 21.695 1.00 26.75 437 CYS A CA 1
ATOM 3451 C C . CYS A 1 437 ? 26.794 -4.306 22.075 1.00 26.75 437 CYS A C 1
ATOM 3453 O O . CYS A 1 437 ? 26.434 -4.368 23.251 1.00 26.75 437 CYS A O 1
ATOM 3455 N N . MET A 1 438 ? 25.959 -4.527 21.058 1.00 27.02 438 MET A N 1
ATOM 3456 C CA . MET A 1 438 ? 24.596 -5.054 21.160 1.00 27.02 438 MET A CA 1
ATOM 3457 C C . MET A 1 438 ? 24.621 -6.535 21.576 1.00 27.02 438 MET A C 1
ATOM 3459 O O . MET A 1 438 ? 24.312 -7.431 20.795 1.00 27.02 438 MET A O 1
ATOM 3463 N N . PHE A 1 439 ? 24.976 -6.806 22.830 1.00 33.66 439 PHE A N 1
ATOM 3464 C CA . PHE A 1 439 ? 24.658 -8.072 23.484 1.00 33.66 439 PHE A CA 1
ATOM 3465 C C . PHE A 1 439 ? 23.183 -8.033 23.879 1.00 33.66 439 PHE A C 1
ATOM 3467 O O . PHE A 1 439 ? 22.812 -7.350 24.832 1.00 33.66 439 PHE A O 1
ATOM 3474 N N . PHE A 1 440 ? 22.317 -8.740 23.151 1.00 37.41 440 PHE A N 1
ATOM 3475 C CA . PHE A 1 440 ? 20.920 -8.853 23.559 1.00 37.41 440 PHE A CA 1
ATOM 3476 C C . PHE A 1 440 ? 20.791 -9.754 24.803 1.00 37.41 440 PHE A C 1
ATOM 3478 O O . PHE A 1 440 ? 20.701 -10.975 24.715 1.00 37.41 440 PHE A O 1
ATOM 3485 N N . GLU A 1 441 ? 20.890 -9.092 25.956 1.00 37.03 441 GLU A N 1
ATOM 3486 C CA . GLU A 1 441 ? 20.341 -9.361 27.289 1.00 37.03 441 GLU A CA 1
ATOM 3487 C C . GLU A 1 441 ? 20.091 -10.828 27.701 1.00 37.03 441 GLU A C 1
ATOM 3489 O O . GLU A 1 441 ? 18.980 -11.351 27.698 1.00 37.03 441 GLU A O 1
ATOM 3494 N N . THR A 1 442 ? 21.145 -11.397 28.292 1.00 41.09 442 THR A N 1
ATOM 3495 C CA . THR A 1 442 ? 21.149 -12.337 29.428 1.00 41.09 442 THR A CA 1
ATOM 3496 C C . THR A 1 442 ? 20.714 -13.804 29.189 1.00 41.09 442 THR A C 1
ATOM 3498 O O . THR A 1 442 ? 19.603 -14.158 28.797 1.00 41.09 442 THR A O 1
ATOM 3501 N N . ASN A 1 443 ? 21.607 -14.701 29.620 1.00 55.72 443 ASN A N 1
ATOM 3502 C CA . ASN A 1 443 ? 21.497 -16.165 29.661 1.00 55.72 443 ASN A CA 1
ATOM 3503 C C . ASN A 1 443 ? 20.294 -16.764 30.471 1.00 55.72 443 ASN A C 1
ATOM 3505 O O . ASN A 1 443 ? 19.885 -17.885 30.158 1.00 55.72 443 ASN A O 1
ATOM 3509 N N . PRO A 1 444 ? 19.663 -16.111 31.485 1.00 60.94 444 PRO A N 1
ATOM 3510 C CA . PRO A 1 444 ? 18.618 -16.754 32.285 1.00 60.94 444 PRO A CA 1
ATOM 3511 C C . PRO A 1 444 ? 17.270 -16.876 31.560 1.00 60.94 444 PRO A C 1
ATOM 3513 O O . PRO A 1 444 ? 16.569 -17.865 31.773 1.00 60.94 444 PRO A O 1
ATOM 3516 N N . TYR A 1 445 ? 16.905 -15.948 30.668 1.00 70.19 445 TYR A N 1
ATOM 3517 C CA . TYR A 1 445 ? 15.632 -16.031 29.936 1.00 70.19 445 TYR A CA 1
ATOM 3518 C C . TYR A 1 445 ? 15.629 -17.171 28.916 1.00 70.19 445 TYR A C 1
ATOM 3520 O O . TYR A 1 445 ? 14.635 -17.887 28.797 1.00 70.19 445 TYR A O 1
ATOM 3528 N N . ARG A 1 446 ? 16.765 -17.408 28.243 1.00 74.25 446 ARG A N 1
ATOM 3529 C CA . ARG A 1 446 ? 16.931 -18.555 27.335 1.00 74.25 446 ARG A CA 1
ATOM 3530 C C . ARG A 1 446 ? 16.694 -19.880 28.059 1.00 74.25 446 ARG A C 1
ATOM 3532 O O . ARG A 1 446 ? 15.958 -20.729 27.560 1.00 74.25 446 ARG A O 1
ATOM 3539 N N . ARG A 1 447 ? 17.216 -20.019 29.287 1.00 72.81 447 ARG A N 1
ATOM 3540 C CA . ARG A 1 447 ? 16.986 -21.201 30.138 1.00 72.81 447 ARG A CA 1
ATOM 3541 C C . ARG A 1 447 ? 15.509 -21.406 30.468 1.00 72.81 447 ARG A C 1
ATOM 3543 O O . ARG A 1 447 ? 15.040 -22.539 30.441 1.00 72.81 447 ARG A O 1
ATOM 3550 N N . GLN A 1 448 ? 14.765 -20.338 30.753 1.00 77.06 448 GLN A N 1
ATOM 3551 C CA . GLN A 1 448 ? 13.333 -20.438 31.056 1.00 77.06 448 GLN A CA 1
ATOM 3552 C C . GLN A 1 448 ? 12.516 -20.892 29.838 1.00 77.06 448 GLN A C 1
ATOM 3554 O O . GLN A 1 448 ? 11.645 -21.753 29.971 1.00 77.06 448 GLN A O 1
ATOM 3559 N N . VAL A 1 449 ? 12.824 -20.388 28.637 1.00 79.00 449 VAL A N 1
ATOM 3560 C CA . VAL A 1 449 ? 12.157 -20.847 27.403 1.00 79.00 449 VAL A CA 1
ATOM 3561 C C . VAL A 1 449 ? 12.548 -22.293 27.070 1.00 79.00 449 VAL A C 1
ATOM 3563 O O . VAL A 1 449 ? 11.690 -23.087 26.678 1.00 79.00 449 VAL A O 1
ATOM 3566 N N . ALA A 1 450 ? 13.803 -22.687 27.301 1.00 78.25 450 ALA A N 1
ATOM 3567 C CA . ALA A 1 450 ? 14.238 -24.076 27.155 1.00 78.25 450 ALA A CA 1
ATOM 3568 C C . ALA A 1 450 ? 13.501 -25.018 28.131 1.00 78.25 450 ALA A C 1
ATOM 3570 O O . ALA A 1 450 ? 13.022 -26.078 27.729 1.00 78.25 450 ALA A O 1
ATOM 3571 N N . GLN A 1 451 ? 13.318 -24.614 29.395 1.00 78.88 451 GLN A N 1
ATOM 3572 C CA . GLN A 1 451 ? 12.524 -25.364 30.379 1.00 78.88 451 GLN A CA 1
ATOM 3573 C C . GLN A 1 451 ? 11.054 -25.498 29.961 1.00 78.88 451 GLN A C 1
ATOM 3575 O O . GLN A 1 451 ? 10.500 -26.596 30.026 1.00 78.88 451 GLN A O 1
ATOM 3580 N N . LEU A 1 452 ? 10.432 -24.415 29.483 1.00 81.44 452 LEU A N 1
ATOM 3581 C CA . LEU A 1 452 ? 9.070 -24.443 28.940 1.00 81.44 452 LEU A CA 1
ATOM 3582 C C . LEU A 1 452 ? 8.965 -25.433 27.769 1.00 81.44 452 LEU A C 1
ATOM 3584 O O . LEU A 1 452 ? 8.060 -26.265 27.730 1.00 81.44 452 LEU A O 1
ATOM 3588 N N . THR A 1 453 ? 9.916 -25.382 26.839 1.00 81.00 453 THR A N 1
ATOM 3589 C CA . THR A 1 453 ? 9.959 -26.271 25.669 1.00 81.00 453 THR A CA 1
ATOM 3590 C C . THR A 1 453 ? 10.134 -27.730 26.084 1.00 81.00 453 THR A C 1
ATOM 3592 O O . THR A 1 453 ? 9.474 -28.621 25.546 1.00 81.00 453 THR A O 1
ATOM 3595 N N . LYS A 1 454 ? 10.960 -27.990 27.102 1.00 80.69 454 LYS A N 1
ATOM 3596 C CA . LYS A 1 454 ? 11.121 -29.320 27.694 1.00 80.69 454 LYS A CA 1
ATOM 3597 C C . LYS A 1 454 ? 9.813 -29.839 28.298 1.00 80.69 454 LYS A C 1
ATOM 3599 O O . LYS A 1 454 ? 9.436 -30.975 28.041 1.00 80.69 454 LYS A O 1
ATOM 3604 N N . LEU A 1 455 ? 9.084 -29.012 29.046 1.00 82.50 455 LEU A N 1
ATOM 3605 C CA . LEU A 1 455 ? 7.783 -29.393 29.610 1.00 82.50 455 LEU A CA 1
ATOM 3606 C C . LEU A 1 455 ? 6.743 -29.679 28.518 1.00 82.50 455 LEU A C 1
ATOM 3608 O O . LEU A 1 455 ? 5.994 -30.652 28.603 1.00 82.50 455 LEU A O 1
ATOM 3612 N N . LEU A 1 456 ? 6.709 -28.855 27.469 1.00 83.38 456 LEU A N 1
ATOM 3613 C CA . LEU A 1 456 ? 5.801 -29.052 26.339 1.00 83.38 456 LEU A CA 1
ATOM 3614 C C . LEU A 1 456 ? 6.141 -30.322 25.557 1.00 83.38 456 LEU A C 1
ATOM 3616 O O . LEU A 1 456 ? 5.231 -31.059 25.182 1.00 83.38 456 LEU A O 1
ATOM 3620 N N . SER A 1 457 ? 7.429 -30.607 25.360 1.00 83.31 457 SER A N 1
ATOM 3621 C CA . SER A 1 457 ? 7.859 -31.821 24.666 1.00 83.31 457 SER A CA 1
ATOM 3622 C C . SER A 1 457 ? 7.620 -33.095 25.469 1.00 83.31 457 SER A C 1
ATOM 3624 O O . SER A 1 457 ? 7.232 -34.111 24.899 1.00 83.31 457 SER A O 1
ATOM 3626 N N . GLN A 1 458 ? 7.733 -33.034 26.797 1.00 83.81 458 GLN A N 1
ATOM 3627 C CA . GLN A 1 458 ? 7.325 -34.131 27.678 1.00 83.81 458 GLN A CA 1
ATOM 3628 C C . GLN A 1 458 ? 5.819 -34.413 27.604 1.00 83.81 458 GLN A C 1
ATOM 3630 O O . GLN A 1 458 ? 5.414 -35.568 27.683 1.00 83.81 458 GLN A O 1
ATOM 3635 N N . LYS A 1 459 ? 4.986 -33.375 27.449 1.00 85.31 459 LYS A N 1
ATOM 3636 C CA . LYS A 1 459 ? 3.523 -33.515 27.446 1.00 85.31 459 LYS A CA 1
ATOM 3637 C C . LYS A 1 459 ? 2.937 -33.889 26.080 1.00 85.31 459 LYS A C 1
ATOM 3639 O O . LYS A 1 459 ? 1.963 -34.633 26.031 1.00 85.31 459 LYS A O 1
ATOM 3644 N N . TYR A 1 460 ? 3.492 -33.357 24.991 1.00 82.75 460 TYR A N 1
ATOM 3645 C CA . TYR A 1 460 ? 2.913 -33.460 23.643 1.00 82.75 460 TYR A CA 1
ATOM 3646 C C . TYR A 1 460 ? 3.849 -34.103 22.605 1.00 82.75 460 TYR A C 1
ATOM 3648 O O . TYR A 1 460 ? 3.487 -34.193 21.434 1.00 82.75 460 TYR A O 1
ATOM 3656 N N . GLY A 1 461 ? 5.043 -34.557 22.996 1.00 79.44 461 GLY A N 1
ATOM 3657 C CA . GLY A 1 461 ? 6.026 -35.138 22.077 1.00 79.44 461 GLY A CA 1
ATOM 3658 C C . GLY A 1 461 ? 6.829 -34.080 21.312 1.00 79.44 461 GLY A C 1
ATOM 3659 O O . GLY A 1 461 ? 7.178 -33.034 21.851 1.00 79.44 461 GLY A O 1
ATOM 3660 N N . LYS A 1 462 ? 7.184 -34.334 20.048 1.00 78.50 462 LYS A N 1
ATOM 3661 C CA . LYS A 1 462 ? 7.992 -33.394 19.250 1.00 78.50 462 LYS A CA 1
ATOM 3662 C C . LYS A 1 462 ? 7.195 -32.111 18.965 1.00 78.50 462 LYS A C 1
ATOM 3664 O O . LYS A 1 462 ? 6.216 -32.142 18.226 1.00 78.50 462 LYS A O 1
ATOM 3669 N N . VAL A 1 463 ? 7.628 -30.980 19.528 1.00 80.50 463 VAL A N 1
ATOM 3670 C CA . VAL A 1 463 ? 6.945 -29.680 19.386 1.00 80.50 463 VAL A CA 1
ATOM 3671 C C . VAL A 1 463 ? 7.619 -28.836 18.305 1.00 80.50 463 VAL A C 1
ATOM 3673 O O . VAL A 1 463 ? 8.842 -28.734 18.261 1.00 80.50 463 VAL A O 1
ATOM 3676 N N . ASN A 1 464 ? 6.819 -28.205 17.443 1.00 85.44 464 ASN A N 1
ATOM 3677 C CA . ASN A 1 464 ? 7.309 -27.244 16.455 1.00 85.44 464 ASN A CA 1
ATOM 3678 C C . ASN A 1 464 ? 7.702 -25.917 17.136 1.00 85.44 464 ASN A C 1
ATOM 3680 O O . ASN A 1 464 ? 6.958 -25.418 17.982 1.00 85.44 464 ASN A O 1
ATOM 3684 N N . ALA A 1 465 ? 8.819 -25.311 16.726 1.00 85.31 465 ALA A N 1
ATOM 3685 C CA . ALA A 1 465 ? 9.296 -24.019 17.226 1.00 85.31 465 ALA A CA 1
ATOM 3686 C C . ALA A 1 465 ? 8.205 -22.936 17.189 1.00 85.31 465 ALA A C 1
ATOM 3688 O O . ALA A 1 465 ? 7.947 -22.278 18.195 1.00 85.31 465 ALA A O 1
ATOM 3689 N N . SER A 1 466 ? 7.477 -22.839 16.075 1.00 88.25 466 SER A N 1
ATOM 3690 C CA . SER A 1 466 ? 6.389 -21.863 15.915 1.00 88.25 466 SER A CA 1
ATOM 3691 C C . SER A 1 466 ? 5.251 -22.040 16.923 1.00 88.25 466 SER A C 1
ATOM 3693 O O . SER A 1 466 ? 4.671 -21.055 17.378 1.00 88.25 466 SER A O 1
ATOM 3695 N N . ALA A 1 467 ? 4.947 -23.275 17.334 1.00 87.25 467 ALA A N 1
ATOM 3696 C CA . ALA A 1 467 ? 3.933 -23.537 18.351 1.00 87.25 467 ALA A CA 1
ATOM 3697 C C . ALA A 1 467 ? 4.392 -23.051 19.734 1.00 87.25 467 ALA A C 1
ATOM 3699 O O . ALA A 1 467 ? 3.608 -22.433 20.456 1.00 87.25 467 ALA A O 1
ATOM 3700 N N . VAL A 1 468 ? 5.670 -23.261 20.074 1.00 88.88 468 VAL A N 1
ATOM 3701 C CA . VAL A 1 468 ? 6.277 -22.720 21.302 1.00 88.88 468 VAL A CA 1
ATOM 3702 C C . VAL A 1 468 ? 6.225 -21.192 21.291 1.00 88.88 468 VAL A C 1
ATOM 3704 O O . VAL A 1 468 ? 5.804 -20.595 22.281 1.00 88.88 468 VAL A O 1
ATOM 3707 N N . GLY A 1 469 ? 6.560 -20.564 20.159 1.00 90.50 469 GLY A N 1
ATOM 3708 C CA . GLY A 1 469 ? 6.467 -19.113 19.975 1.00 90.50 469 GLY A CA 1
ATOM 3709 C C . GLY A 1 469 ? 5.062 -18.571 20.256 1.00 90.50 469 GLY A C 1
ATOM 3710 O O . GLY A 1 469 ? 4.917 -17.638 21.047 1.00 90.50 469 GLY A O 1
ATOM 3711 N N . ARG A 1 470 ? 4.020 -19.210 19.705 1.00 91.56 470 ARG A N 1
ATOM 3712 C CA . ARG A 1 470 ? 2.613 -18.819 19.922 1.00 91.56 470 ARG A CA 1
ATOM 3713 C C . ARG A 1 470 ? 2.174 -18.931 21.380 1.00 91.56 470 ARG A C 1
ATOM 3715 O O . ARG A 1 470 ? 1.464 -18.055 21.873 1.00 91.56 470 ARG A O 1
ATOM 3722 N N . ILE A 1 471 ? 2.581 -20.000 22.066 1.00 90.31 471 ILE A N 1
ATOM 3723 C CA . ILE A 1 471 ? 2.284 -20.191 23.493 1.00 90.31 471 ILE A CA 1
ATOM 3724 C C . ILE A 1 471 ? 2.997 -19.120 24.318 1.00 90.31 471 ILE A C 1
ATOM 3726 O O . ILE A 1 471 ? 2.390 -18.530 25.209 1.00 90.31 471 ILE A O 1
ATOM 3730 N N . LEU A 1 472 ? 4.263 -18.836 24.002 1.00 92.00 472 LEU A N 1
ATOM 3731 C CA . LEU A 1 472 ? 5.042 -17.820 24.697 1.00 92.00 472 LEU A CA 1
ATOM 3732 C C . LEU A 1 472 ? 4.410 -16.431 24.553 1.00 92.00 472 LEU A C 1
ATOM 3734 O O . LEU A 1 472 ? 4.253 -15.732 25.551 1.00 92.00 472 LEU A O 1
ATOM 3738 N N . TYR A 1 473 ? 3.964 -16.070 23.348 1.00 94.50 473 TYR A N 1
ATOM 3739 C CA . TYR A 1 473 ? 3.240 -14.822 23.103 1.00 94.50 473 TYR A CA 1
ATOM 3740 C C . TYR A 1 473 ? 1.959 -14.726 23.944 1.00 94.50 473 TYR A C 1
ATOM 3742 O O . TYR A 1 473 ? 1.732 -13.727 24.625 1.00 94.50 473 TYR A O 1
ATOM 3750 N N . ALA A 1 474 ? 1.151 -15.791 23.977 1.00 93.25 474 ALA A N 1
ATOM 3751 C CA . ALA A 1 474 ? -0.069 -15.828 24.784 1.00 93.25 474 ALA A CA 1
ATOM 3752 C C . ALA A 1 474 ? 0.213 -15.711 26.296 1.00 93.25 474 ALA A C 1
ATOM 3754 O O . ALA A 1 474 ? -0.524 -15.034 27.016 1.00 93.25 474 ALA A O 1
ATOM 3755 N N . LEU A 1 475 ? 1.290 -16.336 26.788 1.00 91.31 475 LEU A N 1
ATOM 3756 C CA . LEU A 1 475 ? 1.724 -16.213 28.183 1.00 91.31 475 LEU A CA 1
ATOM 3757 C C . LEU A 1 475 ? 2.165 -14.787 28.521 1.00 91.31 475 LEU A C 1
ATOM 3759 O O . LEU A 1 475 ? 1.826 -14.298 29.600 1.00 91.31 475 LEU A O 1
ATOM 3763 N N . VAL A 1 476 ? 2.876 -14.120 27.608 1.00 92.44 476 VAL A N 1
ATOM 3764 C CA . VAL A 1 476 ? 3.268 -12.717 27.774 1.00 92.44 476 VAL A CA 1
ATOM 3765 C C . VAL A 1 476 ? 2.036 -11.822 27.869 1.00 92.44 476 VAL A C 1
ATOM 3767 O O . VAL A 1 476 ? 1.914 -11.085 28.845 1.00 92.44 476 VAL A O 1
ATOM 3770 N N . LEU A 1 477 ? 1.091 -11.925 26.929 1.00 92.25 477 LEU A N 1
ATOM 3771 C CA . LEU A 1 477 ? -0.136 -11.121 26.970 1.00 92.25 477 LEU A CA 1
ATOM 3772 C C . LEU A 1 477 ? -0.926 -11.351 28.263 1.00 92.25 477 LEU A C 1
ATOM 3774 O O . LEU A 1 477 ? -1.374 -10.396 28.891 1.00 92.25 477 LEU A O 1
ATOM 3778 N N . ARG A 1 478 ? -1.022 -12.604 28.726 1.00 91.62 478 ARG A N 1
ATOM 3779 C CA . ARG A 1 478 ? -1.668 -12.919 30.006 1.00 91.62 478 ARG A CA 1
ATOM 3780 C C . ARG A 1 478 ? -0.962 -12.245 31.184 1.00 91.62 478 ARG A C 1
ATOM 3782 O O . ARG A 1 478 ? -1.633 -11.725 32.069 1.00 91.62 478 ARG A O 1
ATOM 3789 N N . LYS A 1 479 ? 0.374 -12.239 31.214 1.00 91.12 479 LYS A N 1
ATOM 3790 C CA . LYS A 1 479 ? 1.143 -11.573 32.278 1.00 91.12 479 LYS A CA 1
ATOM 3791 C C . LYS A 1 479 ? 0.970 -10.058 32.261 1.00 91.12 479 LYS A C 1
ATOM 3793 O O . LYS A 1 479 ? 0.865 -9.472 33.335 1.00 91.12 479 LYS A O 1
ATOM 3798 N N . ILE A 1 480 ? 0.895 -9.456 31.077 1.00 89.75 480 ILE A N 1
ATOM 3799 C CA . ILE A 1 480 ? 0.642 -8.021 30.920 1.00 89.75 480 ILE A CA 1
ATOM 3800 C C . ILE A 1 480 ? -0.778 -7.666 31.385 1.00 89.75 480 ILE A C 1
ATOM 3802 O O . ILE A 1 480 ? -0.918 -6.737 32.166 1.00 89.75 480 ILE A O 1
ATOM 3806 N N . SER A 1 481 ? -1.803 -8.453 31.031 1.00 88.19 481 SER A N 1
ATOM 3807 C CA . SER A 1 481 ? -3.194 -8.199 31.467 1.00 88.19 481 SER A CA 1
ATOM 3808 C C . SER A 1 481 ? -3.405 -8.255 32.985 1.00 88.19 481 SER A C 1
ATOM 3810 O O . SER A 1 481 ? -4.336 -7.674 33.522 1.00 88.19 481 SER A O 1
ATOM 3812 N N . THR A 1 482 ? -2.539 -8.970 33.710 1.00 86.75 482 THR A N 1
ATOM 3813 C CA . THR A 1 482 ? -2.591 -9.031 35.181 1.00 86.75 482 THR A CA 1
ATOM 3814 C C . THR A 1 482 ? -1.765 -7.939 35.861 1.00 86.75 482 THR A C 1
ATOM 3816 O O . THR A 1 482 ? -1.698 -7.903 37.087 1.00 86.75 482 THR A O 1
ATOM 3819 N N . ALA A 1 483 ? -1.058 -7.112 35.092 1.00 83.19 483 ALA A N 1
ATOM 3820 C CA . ALA A 1 483 ? -0.151 -6.110 35.621 1.00 83.19 483 ALA A CA 1
ATOM 3821 C C . ALA A 1 483 ? -0.857 -4.771 35.847 1.00 83.19 483 ALA A C 1
ATOM 3823 O O . ALA A 1 483 ? -1.744 -4.386 35.098 1.00 83.19 483 ALA A O 1
ATOM 3824 N N . HIS A 1 484 ? -0.387 -4.027 36.849 1.00 77.62 484 HIS A N 1
ATOM 3825 C CA . HIS A 1 484 ? -0.835 -2.657 37.126 1.00 77.62 484 HIS A CA 1
ATOM 3826 C C . HIS A 1 484 ? 0.205 -1.594 36.736 1.00 77.62 484 HIS A C 1
ATOM 3828 O O . HIS A 1 484 ? -0.056 -0.406 36.870 1.00 77.62 484 HIS A O 1
ATOM 3834 N N . SER A 1 485 ? 1.394 -2.010 36.278 1.00 82.75 485 SER A N 1
ATOM 3835 C CA . SER A 1 485 ? 2.506 -1.119 35.928 1.00 82.75 485 SER A CA 1
ATOM 3836 C C . SER A 1 485 ? 3.135 -1.503 34.591 1.00 82.75 485 SER A C 1
ATOM 3838 O O . SER A 1 485 ? 3.276 -2.687 34.262 1.00 82.75 485 SER A O 1
ATOM 3840 N N . LEU A 1 486 ? 3.578 -0.480 33.856 1.00 81.94 486 LEU A N 1
ATOM 3841 C CA . LEU A 1 486 ? 4.242 -0.602 32.560 1.00 81.94 486 LEU A CA 1
ATOM 3842 C C . LEU A 1 486 ? 5.620 -1.289 32.650 1.00 81.94 486 LEU A C 1
ATOM 3844 O O . LEU A 1 486 ? 6.107 -1.807 31.650 1.00 81.94 486 LEU A O 1
ATOM 3848 N N . GLU A 1 487 ? 6.228 -1.387 33.838 1.00 83.50 487 GLU A N 1
ATOM 3849 C CA . GLU A 1 487 ? 7.493 -2.119 34.041 1.00 83.50 487 GLU A CA 1
ATOM 3850 C C . GLU A 1 487 ? 7.413 -3.600 33.648 1.00 83.50 487 GLU A C 1
ATOM 3852 O O . GLU A 1 487 ? 8.422 -4.232 33.318 1.00 83.50 487 GLU A O 1
ATOM 3857 N N . VAL A 1 488 ? 6.214 -4.191 33.706 1.00 87.31 488 VAL A N 1
ATOM 3858 C CA . VAL A 1 488 ? 6.017 -5.582 33.286 1.00 87.31 488 VAL A CA 1
ATOM 3859 C C . VAL A 1 488 ? 6.310 -5.732 31.798 1.00 87.31 488 VAL A C 1
ATOM 3861 O O . VAL A 1 488 ? 6.886 -6.745 31.408 1.00 87.31 488 VAL A O 1
ATOM 3864 N N . VAL A 1 489 ? 6.017 -4.714 30.984 1.00 85.56 489 VAL A N 1
ATOM 3865 C CA . VAL A 1 489 ? 6.356 -4.714 29.557 1.00 85.56 489 VAL A CA 1
ATOM 3866 C C . VAL A 1 489 ? 7.866 -4.856 29.386 1.00 85.56 489 VAL A C 1
ATOM 3868 O O . VAL A 1 489 ? 8.299 -5.767 28.685 1.00 85.56 489 VAL A O 1
ATOM 3871 N N . THR A 1 490 ? 8.672 -4.072 30.113 1.00 87.06 490 THR A N 1
ATOM 3872 C CA . THR A 1 490 ? 10.144 -4.151 30.081 1.00 87.06 490 THR A CA 1
ATOM 3873 C C . THR A 1 490 ? 10.646 -5.567 30.366 1.00 87.06 490 THR A C 1
ATOM 3875 O O . THR A 1 490 ? 11.465 -6.101 29.621 1.00 87.06 490 THR A O 1
ATOM 3878 N N . ARG A 1 491 ? 10.112 -6.217 31.410 1.00 86.75 491 ARG A N 1
ATOM 3879 C CA . ARG A 1 491 ? 10.498 -7.588 31.795 1.00 86.75 491 ARG A CA 1
ATOM 3880 C C . ARG A 1 491 ? 10.040 -8.640 30.783 1.00 86.75 491 ARG A C 1
ATOM 3882 O O . ARG A 1 491 ? 10.660 -9.695 30.680 1.00 86.75 491 ARG A O 1
ATOM 3889 N N . MET A 1 492 ? 8.944 -8.384 30.069 1.00 90.12 492 MET A N 1
ATOM 3890 C CA . MET A 1 492 ? 8.379 -9.322 29.097 1.00 90.12 492 MET A CA 1
ATOM 3891 C C . MET A 1 492 ? 8.996 -9.205 27.695 1.00 90.12 492 MET A C 1
ATOM 3893 O O . MET A 1 492 ? 8.898 -10.153 26.913 1.00 90.12 492 MET A O 1
ATOM 3897 N N . MET A 1 493 ? 9.672 -8.098 27.374 1.00 90.31 493 MET A N 1
ATOM 3898 C CA . MET A 1 493 ? 10.258 -7.868 26.047 1.00 90.31 493 MET A CA 1
ATOM 3899 C C . MET A 1 493 ? 11.202 -8.970 25.545 1.00 90.31 493 MET A C 1
ATOM 3901 O O . MET A 1 493 ? 11.056 -9.367 24.386 1.00 90.31 493 MET A O 1
ATOM 3905 N N . PRO A 1 494 ? 12.114 -9.542 26.358 1.00 89.31 494 PRO A N 1
ATOM 3906 C CA . PRO A 1 494 ? 12.946 -10.657 25.905 1.00 89.31 494 PRO A CA 1
ATOM 3907 C C . PRO A 1 494 ? 12.125 -11.872 25.449 1.00 89.31 494 PRO A C 1
ATOM 3909 O O . PRO A 1 494 ? 12.464 -12.515 24.457 1.00 89.31 494 PRO A O 1
ATOM 3912 N N . PHE A 1 495 ? 11.003 -12.173 26.115 1.00 90.25 495 PHE A N 1
ATOM 3913 C CA . PHE A 1 495 ? 10.123 -13.277 25.720 1.00 90.25 495 PHE A CA 1
ATOM 3914 C C . PHE A 1 495 ? 9.360 -12.990 24.428 1.00 90.25 495 PHE A C 1
ATOM 3916 O O . PHE A 1 495 ? 9.153 -13.912 23.640 1.00 90.25 495 PHE A O 1
ATOM 3923 N N . LEU A 1 496 ? 8.974 -11.735 24.177 1.00 92.19 496 LEU A N 1
ATOM 3924 C CA . LEU A 1 496 ? 8.382 -11.349 22.894 1.00 92.19 496 LEU A CA 1
ATOM 3925 C C . LEU A 1 496 ? 9.384 -11.524 21.749 1.00 92.19 496 LEU A C 1
ATOM 3927 O O . LEU A 1 496 ? 9.036 -12.082 20.711 1.00 92.19 496 LEU A O 1
ATOM 3931 N N . LEU A 1 497 ? 10.644 -11.140 21.956 1.00 91.94 497 LEU A N 1
ATOM 3932 C CA . LEU A 1 497 ? 11.691 -11.303 20.946 1.00 91.94 497 LEU A CA 1
ATOM 3933 C C . LEU A 1 497 ? 12.036 -12.777 20.704 1.00 91.94 497 LEU A C 1
ATOM 3935 O O . LEU A 1 497 ? 12.152 -13.189 19.551 1.00 91.94 497 LEU A O 1
ATOM 3939 N N . HIS A 1 498 ? 12.101 -13.603 21.755 1.00 90.56 498 HIS A N 1
ATOM 3940 C CA . HIS A 1 498 ? 12.236 -15.056 21.604 1.00 90.56 498 HIS A CA 1
ATOM 3941 C C . HIS A 1 498 ? 11.027 -15.679 20.888 1.00 90.56 498 HIS A C 1
ATOM 3943 O O . HIS A 1 498 ? 11.200 -16.549 20.040 1.00 90.56 498 HIS A O 1
ATOM 3949 N N . SER A 1 499 ? 9.804 -15.228 21.182 1.00 93.25 499 SER A N 1
ATOM 3950 C CA . SER A 1 499 ? 8.591 -15.681 20.488 1.00 93.25 499 SER A CA 1
ATOM 3951 C C . SER A 1 499 ? 8.637 -15.341 18.994 1.00 93.25 499 SER A C 1
ATOM 3953 O O . SER A 1 499 ? 8.377 -16.204 18.152 1.00 93.25 499 SER A O 1
ATOM 3955 N N . GLY A 1 500 ? 9.065 -14.121 18.661 1.00 91.56 500 GLY A N 1
ATOM 3956 C CA . GLY A 1 500 ? 9.270 -13.686 17.284 1.00 91.56 500 GLY A CA 1
ATOM 3957 C C . GLY A 1 500 ? 10.340 -14.495 16.554 1.00 91.56 500 GLY A C 1
ATOM 3958 O O . GLY A 1 500 ? 10.123 -14.950 15.436 1.00 91.56 500 GLY A O 1
ATOM 3959 N N . CYS A 1 501 ? 11.457 -14.774 17.225 1.00 90.88 501 CYS A N 1
ATOM 3960 C CA . CYS A 1 501 ? 12.531 -15.626 16.716 1.00 90.88 501 CYS A CA 1
ATOM 3961 C C . CYS A 1 501 ? 12.074 -17.062 16.392 1.00 90.88 501 CYS A C 1
ATOM 3963 O O . CYS A 1 501 ? 12.532 -17.687 15.432 1.00 90.88 501 CYS A O 1
ATOM 3965 N N . LEU A 1 502 ? 11.123 -17.579 17.174 1.00 90.06 502 LEU A N 1
ATOM 3966 C CA . LEU A 1 502 ? 10.476 -18.871 16.949 1.00 90.06 502 LEU A CA 1
ATOM 3967 C C . LEU A 1 502 ? 9.405 -18.827 15.840 1.00 90.06 502 LEU A C 1
ATOM 3969 O O . LEU A 1 502 ? 8.831 -19.864 15.510 1.00 90.06 502 LEU A O 1
ATOM 3973 N N . GLY A 1 503 ? 9.165 -17.662 15.229 1.00 87.75 503 GLY A N 1
ATOM 3974 C CA . GLY A 1 503 ? 8.321 -17.487 14.047 1.00 87.75 503 GLY A CA 1
ATOM 3975 C C . GLY A 1 503 ? 6.916 -16.940 14.315 1.00 87.75 503 GLY A C 1
ATOM 3976 O O . GLY A 1 503 ? 6.034 -17.165 13.483 1.00 87.75 503 GLY A O 1
ATOM 3977 N N . ASP A 1 504 ? 6.670 -16.274 15.453 1.00 93.00 504 ASP A N 1
ATOM 3978 C CA . ASP A 1 504 ? 5.409 -15.556 15.699 1.00 93.00 504 ASP A CA 1
ATOM 3979 C C . ASP A 1 504 ? 5.493 -14.082 15.261 1.00 93.00 504 ASP A C 1
ATOM 3981 O O . ASP A 1 504 ? 6.036 -13.224 15.963 1.00 93.00 504 ASP A O 1
ATOM 3985 N N . ASN A 1 505 ? 4.898 -13.772 14.108 1.00 93.88 505 ASN A N 1
ATOM 3986 C CA . ASN A 1 505 ? 4.899 -12.421 13.537 1.00 93.88 505 ASN A CA 1
ATOM 3987 C C . ASN A 1 505 ? 4.169 -11.395 14.422 1.00 93.88 505 ASN A C 1
ATOM 3989 O O . ASN A 1 505 ? 4.530 -10.218 14.422 1.00 93.88 505 ASN A O 1
ATOM 3993 N N . ARG A 1 506 ? 3.196 -11.828 15.240 1.00 92.31 506 ARG A N 1
ATOM 3994 C CA . ARG A 1 506 ? 2.470 -10.939 16.167 1.00 92.31 506 ARG A CA 1
ATOM 3995 C C . ARG A 1 506 ? 3.398 -10.410 17.253 1.00 92.31 506 ARG A C 1
ATOM 3997 O O . ARG A 1 506 ? 3.325 -9.240 17.621 1.00 92.31 506 ARG A O 1
ATOM 4004 N N . ALA A 1 507 ? 4.291 -11.270 17.744 1.00 94.69 507 ALA A N 1
ATOM 4005 C CA . ALA A 1 507 ? 5.281 -10.906 18.745 1.00 94.69 507 ALA A CA 1
ATOM 4006 C C . ALA A 1 507 ? 6.331 -9.948 18.167 1.00 94.69 507 ALA A C 1
ATOM 4008 O O . ALA A 1 507 ? 6.700 -8.986 18.840 1.00 94.69 507 ALA A O 1
ATOM 4009 N N . LEU A 1 508 ? 6.762 -10.161 16.917 1.00 95.31 508 LEU A N 1
ATOM 4010 C CA . LEU A 1 508 ? 7.673 -9.253 16.210 1.00 95.31 508 LEU A CA 1
ATOM 4011 C C . LEU A 1 508 ? 7.051 -7.868 16.011 1.00 95.31 508 LEU A C 1
ATOM 4013 O O . LEU A 1 508 ? 7.677 -6.866 16.355 1.00 95.31 508 LEU A O 1
ATOM 4017 N N . HIS A 1 509 ? 5.807 -7.803 15.532 1.00 95.44 509 HIS A N 1
ATOM 4018 C CA . HIS A 1 509 ? 5.126 -6.526 15.347 1.00 95.44 509 HIS A CA 1
ATOM 4019 C C . HIS A 1 509 ? 4.893 -5.794 16.664 1.00 95.44 509 HIS A C 1
ATOM 4021 O O . HIS A 1 509 ? 5.256 -4.626 16.761 1.00 95.44 509 HIS A O 1
ATOM 4027 N N . LEU A 1 510 ? 4.363 -6.469 17.691 1.00 95.06 510 LEU A N 1
ATOM 4028 C CA . LEU A 1 510 ? 4.169 -5.849 19.002 1.00 95.06 510 LEU A CA 1
ATOM 4029 C C . LEU A 1 510 ? 5.500 -5.335 19.566 1.00 95.06 510 LEU A C 1
ATOM 4031 O O . LEU A 1 510 ? 5.583 -4.205 20.036 1.00 95.06 510 LEU A O 1
ATOM 4035 N N . SER A 1 511 ? 6.568 -6.133 19.464 1.00 94.94 511 SER A N 1
ATOM 4036 C CA . SER A 1 511 ? 7.904 -5.710 19.902 1.00 94.94 511 SER A CA 1
ATOM 4037 C C . SER A 1 511 ? 8.368 -4.462 19.156 1.00 94.94 511 SER A C 1
ATOM 4039 O O . SER A 1 511 ? 8.955 -3.556 19.743 1.00 94.94 511 SER A O 1
ATOM 4041 N N . SER A 1 512 ? 8.092 -4.406 17.857 1.00 94.81 512 SER A N 1
ATOM 4042 C CA . SER A 1 512 ? 8.429 -3.267 17.024 1.00 94.81 512 SER A CA 1
ATOM 4043 C C . SER A 1 512 ? 7.650 -1.999 17.396 1.00 94.81 512 SER A C 1
ATOM 4045 O O . SER A 1 512 ? 8.240 -0.923 17.501 1.00 94.81 512 SER A O 1
ATOM 4047 N N . VAL A 1 513 ? 6.348 -2.129 17.657 1.00 94.75 513 VAL A N 1
ATOM 4048 C CA . VAL A 1 513 ? 5.469 -1.055 18.147 1.00 94.75 513 VAL A CA 1
ATOM 4049 C C . VAL A 1 513 ? 5.986 -0.505 19.477 1.00 94.75 513 VAL A C 1
ATOM 4051 O O . VAL A 1 513 ? 6.100 0.710 19.641 1.00 94.75 513 VAL A O 1
ATOM 4054 N N . LEU A 1 514 ? 6.388 -1.375 20.407 1.00 93.62 514 LEU A N 1
ATOM 4055 C CA . LEU A 1 514 ? 6.927 -0.971 21.709 1.00 93.62 514 LEU A CA 1
ATOM 4056 C C . LEU A 1 514 ? 8.266 -0.223 21.580 1.00 93.62 514 LEU A C 1
ATOM 4058 O O . LEU A 1 514 ? 8.429 0.837 22.182 1.00 93.62 514 LEU A O 1
ATOM 4062 N N . TYR A 1 515 ? 9.198 -0.694 20.741 1.00 92.19 515 TYR A N 1
ATOM 4063 C CA . TYR A 1 515 ? 10.462 0.018 20.483 1.00 92.19 515 TYR A CA 1
ATOM 4064 C C . TYR A 1 515 ? 10.284 1.337 19.719 1.00 92.19 515 TYR A C 1
ATOM 4066 O O . TYR A 1 515 ? 11.076 2.259 19.919 1.00 92.19 515 TYR A O 1
ATOM 4074 N N . SER A 1 516 ? 9.276 1.437 18.850 1.00 90.94 516 SER A N 1
ATOM 4075 C CA . SER A 1 516 ? 8.961 2.662 18.100 1.00 90.94 516 SER A CA 1
ATOM 4076 C C . SER A 1 516 ? 8.365 3.742 18.999 1.00 90.94 516 SER A C 1
ATOM 4078 O O . SER A 1 516 ? 8.782 4.904 18.967 1.00 90.94 516 SER A O 1
ATOM 4080 N N . SER A 1 517 ? 7.395 3.347 19.819 1.00 89.88 517 SER A N 1
ATOM 4081 C CA . SER A 1 517 ? 6.633 4.238 20.693 1.00 89.88 517 SER A CA 1
ATOM 4082 C C . SER A 1 517 ? 7.378 4.586 21.986 1.00 89.88 517 SER A C 1
ATOM 4084 O O . SER A 1 517 ? 7.226 5.690 22.505 1.00 89.88 517 SER A O 1
ATOM 4086 N N . GLY A 1 518 ? 8.236 3.687 22.477 1.00 88.50 518 GLY A N 1
ATOM 4087 C CA . GLY A 1 518 ? 8.974 3.861 23.727 1.00 88.50 518 GLY A CA 1
ATOM 4088 C C . GLY A 1 518 ? 8.169 3.512 24.985 1.00 88.50 518 GLY A C 1
ATOM 4089 O O . GLY A 1 518 ? 8.544 3.923 26.082 1.00 88.50 518 GLY A O 1
ATOM 4090 N N . PHE A 1 519 ? 7.062 2.771 24.858 1.00 87.12 519 PHE A N 1
ATOM 4091 C CA . PHE A 1 519 ? 6.293 2.298 26.014 1.00 87.12 519 PHE A CA 1
ATOM 4092 C C . PHE A 1 519 ? 6.966 1.084 26.656 1.00 87.12 519 PHE A C 1
ATOM 4094 O O . PHE A 1 519 ? 7.082 0.021 26.050 1.00 87.12 519 PHE A O 1
ATOM 4101 N N . GLY A 1 520 ? 7.427 1.242 27.899 1.00 82.88 520 GLY A N 1
ATOM 4102 C CA . GLY A 1 520 ? 8.097 0.181 28.657 1.00 82.88 520 GLY A CA 1
ATOM 4103 C C . GLY A 1 520 ? 9.514 -0.151 28.169 1.00 82.88 520 GLY A C 1
ATOM 4104 O O . GLY A 1 520 ? 10.182 -0.985 28.773 1.00 82.88 520 GLY A O 1
ATOM 4105 N N . VAL A 1 521 ? 10.006 0.497 27.111 1.00 87.94 521 VAL A N 1
ATOM 4106 C CA . VAL A 1 521 ? 11.368 0.335 26.581 1.00 87.94 521 VAL A CA 1
ATOM 4107 C C . VAL A 1 521 ? 11.917 1.649 26.045 1.00 87.94 521 VAL A C 1
ATOM 4109 O O . VAL A 1 521 ? 11.172 2.524 25.618 1.00 87.94 521 VAL A O 1
ATOM 4112 N N . LYS A 1 522 ? 13.245 1.782 26.007 1.00 88.44 522 LYS A N 1
ATOM 4113 C CA . LYS A 1 522 ? 13.891 2.923 25.349 1.00 88.44 522 LYS A CA 1
ATOM 4114 C C . LYS A 1 522 ? 13.620 2.881 23.840 1.00 88.44 522 LYS A C 1
ATOM 4116 O O . LYS A 1 522 ? 13.773 1.827 23.220 1.00 88.44 522 LYS A O 1
ATOM 4121 N N . ARG A 1 523 ? 13.270 4.033 23.252 1.00 88.81 523 ARG A N 1
ATOM 4122 C CA . ARG A 1 523 ? 13.031 4.166 21.806 1.00 88.81 523 ARG A CA 1
ATOM 4123 C C . ARG A 1 523 ? 14.280 3.755 21.019 1.00 88.81 523 ARG A C 1
ATOM 4125 O O . ARG A 1 523 ? 15.363 4.284 21.266 1.00 88.81 523 ARG A O 1
ATOM 4132 N N . GLN A 1 524 ? 14.114 2.814 20.091 1.00 89.69 524 GLN A N 1
ATOM 4133 C CA . GLN A 1 524 ? 15.163 2.312 19.195 1.00 89.69 524 GLN A CA 1
ATOM 4134 C C . GLN A 1 524 ? 14.588 2.164 17.775 1.00 89.69 524 GLN A C 1
ATOM 4136 O O . GLN A 1 524 ? 14.049 1.104 17.446 1.00 89.69 524 GLN A O 1
ATOM 4141 N N . PRO A 1 525 ? 14.660 3.212 16.941 1.00 88.56 525 PRO A N 1
ATOM 4142 C CA . PRO A 1 525 ? 13.970 3.264 15.649 1.00 88.56 525 PRO A CA 1
ATOM 4143 C C . PRO A 1 525 ? 14.487 2.230 14.629 1.00 88.56 525 PRO A C 1
ATOM 4145 O O . PRO A 1 525 ? 13.679 1.426 14.173 1.00 88.56 525 PRO A O 1
ATOM 4148 N N . TYR A 1 526 ? 15.799 2.102 14.382 1.00 88.62 526 TYR A N 1
ATOM 4149 C CA . TYR A 1 526 ? 16.346 1.030 13.522 1.00 88.62 526 TYR A CA 1
ATOM 4150 C C . TYR A 1 526 ? 15.935 -0.384 13.949 1.00 88.62 526 TYR A C 1
ATOM 4152 O O . TYR A 1 526 ? 15.607 -1.226 13.113 1.00 88.62 526 TYR A O 1
ATOM 4160 N N . LYS A 1 527 ? 15.907 -0.658 15.259 1.00 90.12 527 LYS A N 1
ATOM 4161 C CA . LYS A 1 527 ? 15.486 -1.965 15.775 1.00 90.12 527 LYS A CA 1
ATOM 4162 C C . LYS A 1 527 ? 13.988 -2.188 15.592 1.00 90.12 527 LYS A C 1
ATOM 4164 O O . LYS A 1 527 ? 13.566 -3.289 15.242 1.00 90.12 527 LYS A O 1
ATOM 4169 N N . ALA A 1 528 ? 13.178 -1.157 15.816 1.00 92.31 528 ALA A N 1
ATOM 4170 C CA . ALA A 1 528 ? 11.766 -1.209 15.483 1.00 92.31 528 ALA A CA 1
ATOM 4171 C C . ALA A 1 528 ? 11.603 -1.491 13.980 1.00 92.31 528 ALA A C 1
ATOM 4173 O O . ALA A 1 528 ? 10.908 -2.434 13.600 1.00 92.31 528 ALA A O 1
ATOM 4174 N N . TRP A 1 529 ? 12.303 -0.769 13.111 1.00 92.38 529 TRP A N 1
ATOM 4175 C CA . TRP A 1 529 ? 12.225 -0.976 11.670 1.00 92.38 529 TRP A CA 1
ATOM 4176 C C . TRP A 1 529 ? 12.589 -2.411 11.260 1.00 92.38 529 TRP A C 1
ATOM 4178 O O . TRP A 1 529 ? 11.771 -3.066 10.613 1.00 92.38 529 TRP A O 1
ATOM 4188 N N . LEU A 1 530 ? 13.706 -2.955 11.761 1.00 93.12 530 LEU A N 1
ATOM 4189 C CA . LEU A 1 530 ? 14.097 -4.364 11.599 1.00 93.12 530 LEU A CA 1
ATOM 4190 C C . LEU A 1 530 ? 12.950 -5.324 11.939 1.00 93.12 530 LEU A C 1
ATOM 4192 O O . LEU A 1 530 ? 12.560 -6.161 11.127 1.00 93.12 530 LEU A O 1
ATOM 4196 N N . LEU A 1 531 ? 12.386 -5.197 13.142 1.00 94.88 531 LEU A N 1
ATOM 4197 C CA . LEU A 1 531 ? 11.315 -6.078 13.611 1.00 94.88 531 LEU A CA 1
ATOM 4198 C C . LEU A 1 531 ? 10.036 -5.938 12.771 1.00 94.88 531 LEU A C 1
ATOM 4200 O O . LEU A 1 531 ? 9.285 -6.901 12.650 1.00 94.88 531 LEU A O 1
ATOM 4204 N N . SER A 1 532 ? 9.803 -4.771 12.164 1.00 94.94 532 SER A N 1
ATOM 4205 C CA . SER A 1 532 ? 8.681 -4.543 11.240 1.00 94.94 532 SER A CA 1
ATOM 4206 C C . SER A 1 532 ? 8.879 -5.295 9.930 1.00 94.94 532 SER A C 1
ATOM 4208 O O . SER A 1 532 ? 7.967 -5.986 9.487 1.00 94.94 532 SER A O 1
ATOM 4210 N N . LEU A 1 533 ? 10.080 -5.198 9.346 1.00 94.50 533 LEU A N 1
ATOM 4211 C CA . LEU A 1 533 ? 10.460 -5.904 8.120 1.00 94.50 533 LEU A CA 1
ATOM 4212 C C . LEU A 1 533 ? 10.388 -7.427 8.309 1.00 94.50 533 LEU A C 1
ATOM 4214 O O . LEU A 1 533 ? 9.923 -8.143 7.428 1.00 94.50 533 LEU A O 1
ATOM 4218 N N . LEU A 1 534 ? 10.803 -7.931 9.475 1.00 94.12 534 LEU A N 1
ATOM 4219 C CA . LEU A 1 534 ? 10.676 -9.348 9.831 1.00 94.12 534 LEU A CA 1
ATOM 4220 C C . LEU A 1 534 ? 9.210 -9.763 10.025 1.00 94.12 534 LEU A C 1
ATOM 4222 O O . LEU A 1 534 ? 8.803 -10.820 9.553 1.00 94.12 534 LEU A O 1
ATOM 4226 N N . ALA A 1 535 ? 8.408 -8.938 10.705 1.00 95.12 535 ALA A N 1
ATOM 4227 C CA . ALA A 1 535 ? 6.999 -9.232 10.955 1.00 95.12 535 ALA A CA 1
ATOM 4228 C C . ALA A 1 535 ? 6.153 -9.241 9.675 1.00 95.12 535 ALA A C 1
ATOM 4230 O O . ALA A 1 535 ? 5.186 -9.992 9.616 1.00 95.12 535 ALA A O 1
ATOM 4231 N N . ALA A 1 536 ? 6.504 -8.417 8.683 1.00 94.25 536 ALA A N 1
ATOM 4232 C CA . ALA A 1 536 ? 5.783 -8.279 7.418 1.00 94.25 536 ALA A CA 1
ATOM 4233 C C . ALA A 1 536 ? 5.821 -9.536 6.539 1.00 94.25 536 ALA A C 1
ATOM 4235 O O . ALA A 1 536 ? 4.914 -9.737 5.732 1.00 94.25 536 ALA A O 1
ATOM 4236 N N . GLN A 1 537 ? 6.825 -10.398 6.727 1.00 90.56 537 GLN A N 1
ATOM 4237 C CA . GLN A 1 537 ? 6.926 -11.673 6.020 1.00 90.56 537 GLN A CA 1
ATOM 4238 C C . GLN A 1 537 ? 5.675 -12.539 6.233 1.00 90.56 537 GLN A C 1
ATOM 4240 O O . GLN A 1 537 ? 5.029 -12.473 7.282 1.00 90.56 537 GLN A O 1
ATOM 4245 N N . LYS A 1 538 ? 5.345 -13.396 5.256 1.00 85.94 538 LYS A N 1
ATOM 4246 C CA . LYS A 1 538 ? 4.107 -14.209 5.240 1.00 85.94 538 LYS A CA 1
ATOM 4247 C C . LYS A 1 538 ? 2.823 -13.373 5.300 1.00 85.94 538 LYS A C 1
ATOM 4249 O O . LYS A 1 538 ? 1.855 -13.777 5.949 1.00 85.94 538 LYS A O 1
ATOM 4254 N N . ASP A 1 539 ? 2.845 -12.195 4.686 1.00 88.75 539 ASP A N 1
ATOM 4255 C CA . ASP A 1 539 ? 1.661 -11.356 4.498 1.00 88.75 539 ASP A CA 1
ATOM 4256 C C . ASP A 1 539 ? 0.930 -10.987 5.791 1.00 88.75 539 ASP A C 1
ATOM 4258 O O . ASP A 1 539 ? -0.305 -10.965 5.892 1.00 88.75 539 ASP A O 1
ATOM 4262 N N . TRP A 1 540 ? 1.705 -10.695 6.835 1.00 91.69 540 TRP A N 1
ATOM 4263 C CA . TRP A 1 540 ? 1.112 -10.302 8.099 1.00 91.69 540 TRP A CA 1
ATOM 4264 C C . TRP A 1 540 ? 0.636 -8.843 8.035 1.00 91.69 540 TRP A C 1
ATOM 4266 O O . TRP A 1 540 ? 1.401 -7.886 8.183 1.00 91.69 540 TRP A O 1
ATOM 4276 N N . ARG A 1 541 ? -0.675 -8.705 7.815 1.00 90.94 541 ARG A N 1
ATOM 4277 C CA . ARG A 1 541 ? -1.406 -7.472 7.473 1.00 90.94 541 ARG A CA 1
ATOM 4278 C C . ARG A 1 541 ? -1.020 -6.246 8.302 1.00 90.94 541 ARG A C 1
ATOM 4280 O O . ARG A 1 541 ? -0.698 -5.214 7.735 1.00 90.94 541 ARG A O 1
ATOM 4287 N N . LEU A 1 542 ? -0.996 -6.346 9.630 1.00 92.31 542 LEU A N 1
ATOM 4288 C CA . LEU A 1 542 ? -0.715 -5.201 10.510 1.00 92.31 542 LEU A CA 1
ATOM 4289 C C . LEU A 1 542 ? 0.742 -4.693 10.402 1.00 92.31 542 LEU A C 1
ATOM 4291 O O . LEU A 1 542 ? 0.993 -3.503 10.567 1.00 92.31 542 LEU A O 1
ATOM 4295 N N . ALA A 1 543 ? 1.723 -5.548 10.089 1.00 94.69 543 ALA A N 1
ATOM 4296 C CA . ALA A 1 543 ? 3.106 -5.095 9.901 1.00 94.69 543 ALA A CA 1
ATOM 4297 C C . ALA A 1 543 ? 3.287 -4.478 8.521 1.00 94.69 543 ALA A C 1
ATOM 4299 O O . ALA A 1 543 ? 3.994 -3.480 8.412 1.00 94.69 543 ALA A O 1
ATOM 4300 N N . LEU A 1 544 ? 2.615 -5.028 7.504 1.00 95.19 544 LEU A N 1
ATOM 4301 C CA . LEU A 1 544 ? 2.532 -4.400 6.190 1.00 95.19 544 LEU A CA 1
ATOM 4302 C C . LEU A 1 544 ? 1.851 -3.024 6.286 1.00 95.19 544 LEU A C 1
ATOM 4304 O O . LEU A 1 544 ? 2.375 -2.070 5.724 1.00 95.19 544 LEU A O 1
ATOM 4308 N N . LEU A 1 545 ? 0.762 -2.892 7.060 1.00 95.12 545 LEU A N 1
ATOM 4309 C CA . LEU A 1 545 ? 0.064 -1.616 7.288 1.00 95.12 545 LEU A CA 1
ATOM 4310 C C . LEU A 1 545 ? 1.024 -0.597 7.900 1.00 95.12 545 LEU A C 1
ATOM 4312 O O . LEU A 1 545 ? 1.168 0.515 7.403 1.00 95.12 545 LEU A O 1
ATOM 4316 N N . ARG A 1 546 ? 1.760 -1.014 8.934 1.00 94.12 546 ARG A N 1
ATOM 4317 C CA . ARG A 1 546 ? 2.765 -0.171 9.578 1.00 94.12 546 ARG A CA 1
ATOM 4318 C C . ARG A 1 546 ? 3.912 0.240 8.659 1.00 94.12 546 ARG A C 1
ATOM 4320 O O . ARG A 1 546 ? 4.306 1.402 8.692 1.00 94.12 546 ARG A O 1
ATOM 4327 N N . LEU A 1 547 ? 4.457 -0.668 7.850 1.00 94.69 547 LEU A N 1
ATOM 4328 C CA . LEU A 1 547 ? 5.488 -0.312 6.868 1.00 94.69 547 LEU A CA 1
ATOM 4329 C C . LEU A 1 547 ? 4.930 0.648 5.805 1.00 94.69 547 LEU A C 1
ATOM 4331 O O . LEU A 1 547 ? 5.578 1.642 5.483 1.00 94.69 547 LEU A O 1
ATOM 4335 N N . GLY A 1 548 ? 3.704 0.410 5.333 1.00 94.81 548 GLY A N 1
ATOM 4336 C CA . GLY A 1 548 ? 2.985 1.311 4.434 1.00 94.81 548 GLY A CA 1
ATOM 4337 C C . GLY A 1 548 ? 2.832 2.715 5.020 1.00 94.81 548 GLY A C 1
ATOM 4338 O O . GLY A 1 548 ? 3.147 3.693 4.342 1.00 94.81 548 GLY A O 1
ATOM 4339 N N . HIS A 1 549 ? 2.433 2.821 6.292 1.00 93.19 549 HIS A N 1
ATOM 4340 C CA . HIS A 1 549 ? 2.296 4.090 7.012 1.00 93.19 549 HIS A CA 1
ATOM 4341 C C . HIS A 1 549 ? 3.640 4.797 7.214 1.00 93.19 549 HIS A C 1
ATOM 4343 O O . HIS A 1 549 ? 3.752 5.992 6.942 1.00 93.19 549 HIS A O 1
ATOM 4349 N N . MET A 1 550 ? 4.675 4.052 7.608 1.00 92.19 550 MET A N 1
ATOM 4350 C CA . MET A 1 550 ? 6.031 4.573 7.795 1.00 92.19 550 MET A CA 1
ATOM 4351 C C . MET A 1 550 ? 6.576 5.218 6.516 1.00 92.19 550 MET A C 1
ATOM 4353 O O . MET A 1 550 ? 7.138 6.305 6.581 1.00 92.19 550 MET A O 1
ATOM 4357 N N . HIS A 1 551 ? 6.369 4.598 5.351 1.00 93.12 551 HIS A N 1
ATOM 4358 C CA . HIS A 1 551 ? 6.782 5.172 4.066 1.00 93.12 551 HIS A CA 1
ATOM 4359 C C . HIS A 1 551 ? 5.790 6.204 3.502 1.00 93.12 551 HIS A C 1
ATOM 4361 O O . HIS A 1 551 ? 6.153 6.956 2.603 1.00 93.12 551 HIS A O 1
ATOM 4367 N N . HIS A 1 552 ? 4.556 6.268 4.013 1.00 92.44 552 HIS A N 1
ATOM 4368 C CA . HIS A 1 552 ? 3.577 7.285 3.624 1.00 92.44 552 HIS A CA 1
ATOM 4369 C C . HIS A 1 552 ? 3.873 8.640 4.273 1.00 92.44 552 HIS A C 1
ATOM 4371 O O . HIS A 1 552 ? 3.993 9.644 3.573 1.00 92.44 552 HIS A O 1
ATOM 4377 N N . VAL A 1 553 ? 3.982 8.648 5.605 1.00 88.44 553 VAL A N 1
ATOM 4378 C CA . VAL A 1 553 ? 4.174 9.860 6.419 1.00 88.44 553 VAL A CA 1
ATOM 4379 C C . VAL A 1 553 ? 5.659 10.198 6.565 1.00 88.44 553 VAL A C 1
ATOM 4381 O O . VAL A 1 553 ? 6.032 11.368 6.589 1.00 88.44 553 VAL A O 1
ATOM 4384 N N . GLY A 1 554 ? 6.517 9.176 6.605 1.00 84.44 554 GLY A N 1
ATOM 4385 C CA . GLY A 1 554 ? 7.905 9.300 7.038 1.00 84.44 554 GLY A CA 1
ATOM 4386 C C . GLY A 1 554 ? 8.043 9.224 8.565 1.00 84.44 554 GLY A C 1
ATOM 4387 O O . GLY A 1 554 ? 7.097 9.451 9.316 1.00 84.44 554 GLY A O 1
ATOM 4388 N N . ASP A 1 555 ? 9.246 8.899 9.032 1.00 72.50 555 ASP A N 1
ATOM 4389 C CA . ASP A 1 555 ? 9.691 9.074 10.428 1.00 72.50 555 ASP A CA 1
ATOM 4390 C C . ASP A 1 555 ? 11.121 9.649 10.382 1.00 72.50 555 ASP A C 1
ATOM 4392 O O . ASP A 1 555 ? 11.717 9.735 9.310 1.00 72.50 555 ASP A O 1
ATOM 4396 N N . LEU A 1 556 ? 11.699 10.027 11.525 1.00 66.06 556 LEU A N 1
ATOM 4397 C CA . LEU A 1 556 ? 13.016 10.684 11.628 1.00 66.06 556 LEU A CA 1
ATOM 4398 C C . LEU A 1 556 ? 14.144 10.003 10.822 1.00 66.06 556 LEU A C 1
ATOM 4400 O O . LEU A 1 556 ? 15.097 10.672 10.433 1.00 66.06 556 LEU A O 1
ATOM 4404 N N . GLU A 1 557 ? 14.048 8.692 10.581 1.00 73.75 557 GLU A N 1
ATOM 4405 C CA . GLU A 1 557 ? 15.065 7.888 9.884 1.00 73.75 557 GLU A CA 1
ATOM 4406 C C . GLU A 1 557 ? 14.629 7.381 8.501 1.00 73.75 557 GLU A C 1
ATOM 4408 O O . GLU A 1 557 ? 15.457 6.872 7.745 1.00 73.75 557 GLU A O 1
ATOM 4413 N N . VAL A 1 558 ? 13.343 7.498 8.155 1.00 81.00 558 VAL A N 1
ATOM 4414 C CA . VAL A 1 558 ? 12.774 6.916 6.934 1.00 81.00 558 VAL A CA 1
ATOM 4415 C C . VAL A 1 558 ? 12.134 8.013 6.104 1.00 81.00 558 VAL A C 1
ATOM 4417 O O . VAL A 1 558 ? 11.149 8.629 6.507 1.00 81.00 558 VAL A O 1
ATOM 4420 N N . THR A 1 559 ? 12.695 8.233 4.915 1.00 85.00 559 THR A N 1
ATOM 4421 C CA . THR A 1 559 ? 12.131 9.187 3.957 1.00 85.00 559 THR A CA 1
ATOM 4422 C C . THR A 1 559 ? 10.803 8.669 3.397 1.00 85.00 559 THR A C 1
ATOM 4424 O O . THR A 1 559 ? 10.685 7.467 3.129 1.00 85.00 559 THR A O 1
ATOM 4427 N N . PRO A 1 560 ? 9.799 9.547 3.226 1.00 91.50 560 PRO A N 1
ATOM 4428 C CA . PRO A 1 560 ? 8.531 9.152 2.640 1.00 91.50 560 PRO A CA 1
ATOM 4429 C C . PRO A 1 560 ? 8.730 8.775 1.167 1.00 91.50 560 PRO A C 1
ATOM 4431 O O . PRO A 1 560 ? 9.271 9.550 0.377 1.00 91.50 560 PRO A O 1
ATOM 4434 N N . ASP A 1 561 ? 8.264 7.587 0.794 1.00 94.00 561 ASP A N 1
ATOM 4435 C CA . ASP A 1 561 ? 8.237 7.088 -0.579 1.00 94.00 561 ASP A CA 1
ATOM 4436 C C . ASP A 1 561 ? 6.837 6.540 -0.863 1.00 94.00 561 ASP A C 1
ATOM 4438 O O . ASP A 1 561 ? 6.429 5.489 -0.361 1.00 94.00 561 ASP A O 1
ATOM 4442 N N . ARG A 1 562 ? 6.088 7.280 -1.686 1.00 94.88 562 ARG A N 1
ATOM 4443 C CA . ARG A 1 562 ? 4.702 6.956 -2.042 1.00 94.88 562 ARG A CA 1
ATOM 4444 C C . ARG A 1 562 ? 4.601 5.645 -2.818 1.00 94.88 562 ARG A C 1
ATOM 4446 O O . ARG A 1 562 ? 3.628 4.924 -2.640 1.00 94.88 562 ARG A O 1
ATOM 4453 N N . ASP A 1 563 ? 5.595 5.315 -3.634 1.00 94.75 563 ASP A N 1
ATOM 4454 C CA . ASP A 1 563 ? 5.559 4.113 -4.468 1.00 94.75 563 ASP A CA 1
ATOM 4455 C C . ASP A 1 563 ? 5.828 2.861 -3.624 1.00 94.75 563 ASP A C 1
ATOM 4457 O O . ASP A 1 563 ? 5.181 1.828 -3.794 1.00 94.75 563 ASP A O 1
ATOM 4461 N N . LEU A 1 564 ? 6.738 2.975 -2.653 1.00 95.00 564 LEU A N 1
ATOM 4462 C CA . LEU A 1 564 ? 6.990 1.927 -1.665 1.00 95.00 564 LEU A CA 1
ATOM 4463 C C . LEU A 1 564 ? 5.815 1.768 -0.690 1.00 95.00 564 LEU A C 1
ATOM 4465 O O . LEU A 1 564 ? 5.418 0.649 -0.366 1.00 95.00 564 LEU A O 1
ATOM 4469 N N . SER A 1 565 ? 5.225 2.881 -0.250 1.00 95.81 565 SER A N 1
ATOM 4470 C CA . SER A 1 565 ? 4.008 2.879 0.564 1.00 95.81 565 SER A CA 1
ATOM 4471 C C . SER A 1 565 ? 2.852 2.181 -0.161 1.00 95.81 565 SER A C 1
ATOM 4473 O O . SER A 1 565 ? 2.207 1.301 0.412 1.00 95.81 565 SER A O 1
ATOM 4475 N N . TYR A 1 566 ? 2.652 2.501 -1.445 1.00 96.38 566 TYR A N 1
ATOM 4476 C CA . TYR A 1 566 ? 1.676 1.834 -2.302 1.00 96.38 566 TYR A CA 1
ATOM 4477 C C . TYR A 1 566 ? 1.918 0.323 -2.355 1.00 96.38 566 TYR A C 1
ATOM 4479 O O . TYR A 1 566 ? 0.976 -0.430 -2.126 1.00 96.38 566 TYR A O 1
ATOM 4487 N N . ALA A 1 567 ? 3.161 -0.122 -2.579 1.00 95.25 567 ALA A N 1
ATOM 4488 C CA . ALA A 1 567 ? 3.504 -1.544 -2.680 1.00 95.25 567 ALA A CA 1
ATOM 4489 C C . ALA A 1 567 ? 3.113 -2.353 -1.428 1.00 95.25 567 ALA A C 1
ATOM 4491 O O . ALA A 1 567 ? 2.645 -3.488 -1.541 1.00 95.25 567 ALA A O 1
ATOM 4492 N N . TYR A 1 568 ? 3.252 -1.773 -0.231 1.00 95.81 568 TYR A N 1
ATOM 4493 C CA . TYR A 1 568 ? 2.782 -2.413 0.999 1.00 95.81 568 TYR A CA 1
ATOM 4494 C C . TYR A 1 568 ? 1.255 -2.394 1.122 1.00 95.81 568 TYR A C 1
ATOM 4496 O O . TYR A 1 568 ? 0.654 -3.429 1.412 1.00 95.81 568 TYR A O 1
ATOM 4504 N N . TYR A 1 569 ? 0.612 -1.247 0.888 1.00 96.56 569 TYR A N 1
ATOM 4505 C CA . TYR A 1 569 ? -0.836 -1.121 1.057 1.00 96.56 569 TYR A CA 1
ATOM 4506 C C . TYR A 1 569 ? -1.641 -1.914 0.025 1.00 96.56 569 TYR A C 1
ATOM 4508 O O . TYR A 1 569 ? -2.644 -2.524 0.395 1.00 96.56 569 TYR A O 1
ATOM 4516 N N . ILE A 1 570 ? -1.212 -1.965 -1.241 1.00 95.25 570 ILE A N 1
ATOM 4517 C CA . ILE A 1 570 ? -1.926 -2.701 -2.295 1.00 95.25 570 ILE A CA 1
ATOM 4518 C C . ILE A 1 570 ? -2.000 -4.196 -1.983 1.00 95.25 570 ILE A C 1
ATOM 4520 O O . ILE A 1 570 ? -3.052 -4.807 -2.177 1.00 95.25 570 ILE A O 1
ATOM 4524 N N . ASN A 1 571 ? -0.928 -4.766 -1.422 1.00 93.62 571 ASN A N 1
ATOM 4525 C CA . ASN A 1 571 ? -0.904 -6.160 -0.995 1.00 93.62 571 ASN A CA 1
ATOM 4526 C C . ASN A 1 571 ? -2.026 -6.431 0.032 1.00 93.62 571 ASN A C 1
ATOM 4528 O O . ASN A 1 571 ? -2.839 -7.343 -0.120 1.00 93.62 571 ASN A O 1
ATOM 4532 N N . ILE A 1 572 ? -2.162 -5.554 1.029 1.00 95.12 572 ILE A N 1
ATOM 4533 C CA . ILE A 1 572 ? -3.175 -5.674 2.088 1.00 95.12 572 ILE A CA 1
ATOM 4534 C C . ILE A 1 572 ? -4.579 -5.401 1.554 1.00 95.12 572 ILE A C 1
ATOM 4536 O O . ILE A 1 572 ? -5.523 -6.090 1.933 1.00 95.12 572 ILE A O 1
ATOM 4540 N N . ALA A 1 573 ? -4.745 -4.405 0.686 1.00 95.31 573 ALA A N 1
ATOM 4541 C CA . ALA A 1 573 ? -6.037 -4.055 0.109 1.00 95.31 573 ALA A CA 1
ATOM 4542 C C . ALA A 1 573 ? -6.604 -5.223 -0.718 1.00 95.31 573 ALA A C 1
ATOM 4544 O O . ALA A 1 573 ? -7.773 -5.590 -0.577 1.00 95.31 573 ALA A O 1
ATOM 4545 N N . ARG A 1 574 ? -5.754 -5.887 -1.513 1.00 92.75 574 ARG A N 1
ATOM 4546 C CA . ARG A 1 574 ? -6.122 -7.090 -2.274 1.00 92.75 574 ARG A CA 1
ATOM 4547 C C . ARG A 1 574 ? -6.459 -8.262 -1.351 1.00 92.75 574 ARG A C 1
ATOM 4549 O O . ARG A 1 574 ? -7.479 -8.914 -1.563 1.00 92.75 574 ARG A O 1
ATOM 4556 N N . GLN A 1 575 ? -5.687 -8.476 -0.285 1.00 91.06 575 GLN A N 1
ATOM 4557 C CA . GLN A 1 575 ? -6.025 -9.469 0.744 1.00 91.06 575 GLN A CA 1
ATOM 4558 C C . GLN A 1 575 ? -7.349 -9.156 1.444 1.00 91.06 575 GLN A C 1
ATOM 4560 O O . GLN A 1 575 ? -8.138 -10.062 1.678 1.00 91.06 575 GLN A O 1
ATOM 4565 N N . THR A 1 576 ? -7.634 -7.885 1.718 1.00 93.50 576 THR A N 1
ATOM 4566 C CA . THR A 1 576 ? -8.878 -7.446 2.366 1.00 93.50 576 THR A CA 1
ATOM 4567 C C . THR A 1 576 ? -10.094 -7.788 1.505 1.00 93.50 576 THR A C 1
ATOM 4569 O O . THR A 1 576 ? -11.088 -8.296 2.017 1.00 93.50 576 THR A O 1
ATOM 4572 N N . SER A 1 577 ? -9.988 -7.618 0.183 1.00 91.50 577 SER A N 1
ATOM 4573 C CA . SER A 1 577 ? -11.014 -8.068 -0.768 1.00 91.50 577 SER A CA 1
ATOM 4574 C C . SER A 1 577 ? -11.256 -9.585 -0.713 1.00 91.50 577 SER A C 1
ATOM 4576 O O . SER A 1 577 ? -12.398 -10.042 -0.790 1.00 91.50 577 SER A O 1
ATOM 4578 N N . VAL A 1 578 ? -10.193 -10.384 -0.560 1.00 90.19 578 VAL A N 1
ATOM 4579 C CA . VAL A 1 578 ? -10.293 -11.848 -0.417 1.00 90.19 578 VAL A CA 1
ATOM 4580 C C . VAL A 1 578 ? -10.891 -12.235 0.940 1.00 90.19 578 VAL A C 1
ATOM 4582 O O . VAL A 1 578 ? -11.753 -13.111 0.998 1.00 90.19 578 VAL A O 1
ATOM 4585 N N . ASP A 1 579 ? -10.476 -11.562 2.012 1.00 87.38 579 ASP A N 1
ATOM 4586 C CA . ASP A 1 579 ? -10.935 -11.799 3.381 1.00 87.38 579 ASP A CA 1
ATOM 4587 C C . ASP A 1 579 ? -12.438 -11.515 3.524 1.00 87.38 579 ASP A C 1
ATOM 4589 O O . ASP A 1 579 ? -13.162 -12.333 4.087 1.00 87.38 579 ASP A O 1
ATOM 4593 N N . GLN A 1 580 ? -12.940 -10.422 2.935 1.00 83.50 580 GLN A N 1
ATOM 4594 C CA . GLN A 1 580 ? -14.373 -10.094 2.950 1.00 83.50 580 GLN A CA 1
ATOM 4595 C C . GLN A 1 580 ? -15.240 -11.149 2.249 1.00 83.50 580 GLN A C 1
ATOM 4597 O O . GLN A 1 580 ? -16.376 -11.385 2.657 1.00 83.50 580 GLN A O 1
ATOM 4602 N N . LYS A 1 581 ? -14.710 -11.813 1.213 1.00 81.81 581 LYS A N 1
ATOM 4603 C CA . LYS A 1 581 ? -15.405 -12.915 0.526 1.00 81.81 581 LYS A CA 1
ATOM 4604 C C . LYS A 1 581 ? -15.406 -14.207 1.347 1.00 81.81 581 LYS A C 1
ATOM 4606 O O . LYS A 1 581 ? -16.329 -15.004 1.207 1.00 81.81 581 LYS A O 1
ATOM 4611 N N . ASN A 1 582 ? -14.390 -14.409 2.188 1.00 82.62 582 ASN A N 1
ATOM 4612 C CA . ASN A 1 582 ? -14.189 -15.608 3.002 1.00 82.62 582 ASN A CA 1
ATOM 4613 C C . ASN A 1 582 ? -14.043 -15.241 4.492 1.00 82.62 582 ASN A C 1
ATOM 4615 O O . ASN A 1 582 ? -12.948 -15.371 5.054 1.00 82.62 582 ASN A O 1
ATOM 4619 N N . PRO A 1 583 ? -15.124 -14.789 5.154 1.00 73.25 583 PRO A N 1
ATOM 4620 C CA . PRO A 1 583 ? -15.039 -14.324 6.529 1.00 73.25 583 PRO A CA 1
ATOM 4621 C C . PRO A 1 583 ? -14.636 -15.465 7.467 1.00 73.25 583 PRO A C 1
ATOM 4623 O O . PRO A 1 583 ? -15.164 -16.579 7.410 1.00 73.25 583 PRO A O 1
ATOM 4626 N N . SER A 1 584 ? -13.691 -15.169 8.355 1.00 79.62 584 SER A N 1
ATOM 4627 C CA . SER A 1 584 ? -13.221 -16.086 9.394 1.00 79.62 584 SER A CA 1
ATOM 4628 C C . SER A 1 584 ? -13.640 -15.580 10.779 1.00 79.62 584 SER A C 1
ATOM 4630 O O . SER A 1 584 ? -13.777 -14.374 10.966 1.00 79.62 584 SER A O 1
ATOM 4632 N N . PRO A 1 585 ? -13.775 -16.451 11.796 1.00 77.06 585 PRO A N 1
ATOM 4633 C CA . PRO A 1 585 ? -14.123 -16.023 13.158 1.00 77.06 585 PRO A CA 1
ATOM 4634 C C . PRO A 1 585 ? -13.034 -15.169 13.834 1.00 77.06 585 PRO A C 1
ATOM 4636 O O . PRO A 1 585 ? -13.234 -14.670 14.933 1.00 77.06 585 PRO A O 1
ATOM 4639 N N . GLN A 1 586 ? -11.860 -15.039 13.208 1.00 79.88 586 GLN A N 1
ATOM 4640 C CA . GLN A 1 586 ? -10.766 -14.175 13.659 1.00 79.88 586 GLN A CA 1
ATOM 4641 C C . GLN A 1 586 ? -10.854 -12.759 13.082 1.00 79.88 586 GLN A C 1
ATOM 4643 O O . GLN A 1 586 ? -9.952 -11.962 13.324 1.00 79.88 586 GLN A O 1
ATOM 4648 N N . GLN A 1 587 ? -11.873 -12.484 12.268 1.00 84.12 587 GLN A N 1
ATOM 4649 C CA . GLN A 1 587 ? -12.136 -11.184 11.680 1.00 84.12 587 GLN A CA 1
ATOM 4650 C C . GLN A 1 587 ? -13.359 -10.571 12.356 1.00 84.12 587 GLN A C 1
ATOM 4652 O O . GLN A 1 587 ? -14.314 -11.255 12.723 1.00 84.12 587 GLN A O 1
ATOM 4657 N N . THR A 1 588 ? -13.324 -9.261 12.514 1.00 85.81 588 THR A N 1
ATOM 4658 C CA . THR A 1 588 ? -14.424 -8.460 13.043 1.00 85.81 588 THR A CA 1
ATOM 4659 C C . THR A 1 588 ? -14.507 -7.210 12.193 1.00 85.81 588 THR A C 1
ATOM 4661 O O . THR A 1 588 ? -13.482 -6.740 11.699 1.00 85.81 588 THR A O 1
ATOM 4664 N N . PHE A 1 589 ? -15.710 -6.684 11.992 1.00 86.69 589 PHE A N 1
ATOM 4665 C CA . PHE A 1 589 ? -15.884 -5.436 11.263 1.00 86.69 589 PHE A CA 1
ATOM 4666 C C . PHE A 1 589 ? -15.037 -4.303 11.877 1.00 86.69 589 PHE A C 1
ATOM 4668 O O . PHE A 1 589 ? -14.821 -4.252 13.089 1.00 86.69 589 PHE A O 1
ATOM 4675 N N . VAL A 1 590 ? -14.506 -3.423 11.028 1.00 90.44 590 VAL A N 1
ATOM 4676 C CA . VAL A 1 590 ? -13.666 -2.303 11.465 1.00 90.44 590 VAL A CA 1
ATOM 4677 C C . VAL A 1 590 ? -14.567 -1.140 11.846 1.00 90.44 590 VAL A C 1
ATOM 4679 O O . VAL A 1 590 ? -15.265 -0.588 11.002 1.00 90.44 590 VAL A O 1
ATOM 4682 N N . GLU A 1 591 ? -14.533 -0.750 13.116 1.00 87.31 591 GLU A N 1
ATOM 4683 C CA . GLU A 1 591 ? -15.313 0.374 13.630 1.00 87.31 591 GLU A CA 1
ATOM 4684 C C . GLU A 1 591 ? -14.392 1.534 14.006 1.00 87.31 591 GLU A C 1
ATOM 4686 O O . GLU A 1 591 ? -13.433 1.379 14.768 1.00 87.31 591 GLU A O 1
ATOM 4691 N N . LEU A 1 592 ? -14.705 2.715 13.477 1.00 89.12 592 LEU A N 1
ATOM 4692 C CA . LEU A 1 592 ? -14.043 3.966 13.824 1.00 89.12 592 LEU A CA 1
ATOM 4693 C C . LEU A 1 592 ? -14.697 4.536 15.093 1.00 89.12 592 LEU A C 1
ATOM 4695 O O . LEU A 1 592 ? -15.638 5.317 15.010 1.00 89.12 592 LEU A O 1
ATOM 4699 N N . ILE A 1 593 ? -14.224 4.111 16.266 1.00 91.88 593 ILE A N 1
ATOM 4700 C CA . ILE A 1 593 ? -14.750 4.563 17.565 1.00 91.88 593 ILE A CA 1
ATOM 4701 C C . ILE A 1 593 ? -13.667 5.344 18.302 1.00 91.88 593 ILE A C 1
ATOM 4703 O O . ILE A 1 593 ? -12.583 4.813 18.573 1.00 91.88 593 ILE A O 1
ATOM 4707 N N . ARG A 1 594 ? -13.981 6.591 18.658 1.00 93.88 594 ARG A N 1
ATOM 4708 C CA . ARG A 1 594 ? -13.152 7.425 19.531 1.00 93.88 594 ARG A CA 1
ATOM 4709 C C . ARG A 1 594 ? -13.654 7.298 20.967 1.00 93.88 594 ARG A C 1
ATOM 4711 O O . ARG A 1 594 ? -14.852 7.349 21.214 1.00 93.88 594 ARG A O 1
ATOM 4718 N N . LEU A 1 595 ? -12.748 7.119 21.924 1.00 93.00 595 LEU A N 1
ATOM 4719 C CA . LEU A 1 595 ? -13.099 6.831 23.322 1.00 93.00 595 LEU A CA 1
ATOM 4720 C C . LEU A 1 595 ? -13.758 8.005 24.068 1.00 93.00 595 LEU A C 1
ATOM 4722 O O . LEU A 1 595 ? -14.263 7.805 25.167 1.00 93.00 595 LEU A O 1
ATOM 4726 N N . ASN A 1 596 ? -13.743 9.213 23.504 1.00 91.62 596 ASN A N 1
ATOM 4727 C CA . ASN A 1 596 ? -14.426 10.380 24.064 1.00 91.62 596 ASN A CA 1
ATOM 4728 C C . ASN A 1 596 ? -15.880 10.527 23.573 1.00 91.62 596 ASN A C 1
ATOM 4730 O O . ASN A 1 596 ? -16.601 11.380 24.082 1.00 91.62 596 ASN A O 1
ATOM 4734 N N . ASP A 1 597 ? -16.306 9.738 22.584 1.00 90.50 597 ASP A N 1
ATOM 4735 C CA . ASP A 1 597 ? -17.648 9.799 22.010 1.00 90.50 597 ASP A CA 1
ATOM 4736 C C . ASP A 1 597 ? -18.606 8.908 22.818 1.00 90.50 597 ASP A C 1
ATOM 4738 O O . ASP A 1 597 ? -18.738 7.703 22.591 1.00 90.50 597 ASP A O 1
ATOM 4742 N N . GLU A 1 598 ? -19.271 9.502 23.810 1.00 87.19 598 GLU A N 1
ATOM 4743 C CA . GLU A 1 598 ? -20.179 8.766 24.693 1.00 87.19 598 GLU A CA 1
ATOM 4744 C C . GLU A 1 598 ? -21.382 8.147 23.972 1.00 87.19 598 GLU A C 1
ATOM 4746 O O . GLU A 1 598 ? -21.898 7.124 24.425 1.00 87.19 598 GLU A O 1
ATOM 4751 N N . GLU A 1 599 ? -21.873 8.767 22.899 1.00 86.62 599 GLU A N 1
ATOM 4752 C CA . GLU A 1 599 ? -23.063 8.298 22.189 1.00 86.62 599 GLU A CA 1
ATOM 4753 C C . GLU A 1 599 ? -22.752 7.007 21.432 1.00 86.62 599 GLU A C 1
ATOM 4755 O O . GLU A 1 599 ? -23.442 5.997 21.603 1.00 86.62 599 GLU A O 1
ATOM 4760 N N . THR A 1 600 ? -21.651 6.997 20.677 1.00 87.56 600 THR A N 1
ATOM 4761 C CA . THR A 1 600 ? -21.202 5.792 19.968 1.00 87.56 600 THR A CA 1
ATOM 4762 C C . THR A 1 600 ? -20.800 4.677 20.924 1.00 87.56 600 THR A C 1
ATOM 4764 O O . THR A 1 600 ? -21.047 3.509 20.615 1.00 87.56 600 THR A O 1
ATOM 4767 N N . LEU A 1 601 ? -20.236 5.010 22.093 1.00 87.56 601 LEU A N 1
ATOM 4768 C CA . LEU A 1 601 ? -19.932 4.043 23.147 1.00 87.56 601 LEU A CA 1
ATOM 4769 C C . LEU A 1 601 ? -21.200 3.438 23.761 1.00 87.56 601 LEU A C 1
ATOM 4771 O O . LEU A 1 601 ? -21.228 2.229 23.973 1.00 87.56 601 LEU A O 1
ATOM 4775 N N . LYS A 1 602 ? -22.259 4.227 23.996 1.00 83.62 602 LYS A N 1
ATOM 4776 C CA . LYS A 1 602 ? -23.568 3.728 24.476 1.00 83.62 602 LYS A CA 1
ATOM 4777 C C . LYS A 1 602 ? -24.271 2.843 23.445 1.00 83.62 602 LYS A C 1
ATOM 4779 O O . LYS A 1 602 ? -25.031 1.958 23.822 1.00 83.62 602 LYS A O 1
ATOM 4784 N N . ALA A 1 603 ? -24.011 3.059 22.156 1.00 83.94 603 ALA A N 1
ATOM 4785 C CA . ALA A 1 603 ? -24.503 2.197 21.085 1.00 83.94 603 ALA A CA 1
ATOM 4786 C C . ALA A 1 603 ? -23.745 0.857 20.979 1.00 83.94 603 ALA A C 1
ATOM 4788 O O . ALA A 1 603 ? -24.188 -0.035 20.252 1.00 83.94 603 ALA A O 1
ATOM 4789 N N . GLN A 1 604 ? -22.609 0.693 21.672 1.00 84.31 604 GLN A N 1
ATOM 4790 C CA . GLN A 1 604 ? -21.911 -0.590 21.741 1.00 84.31 604 GLN A CA 1
ATOM 4791 C C . GLN A 1 604 ? -22.656 -1.531 22.677 1.00 84.31 604 GLN A C 1
ATOM 4793 O O . GLN A 1 604 ? -22.858 -1.229 23.846 1.00 84.31 604 GLN A O 1
ATOM 4798 N N . THR A 1 605 ? -23.018 -2.698 22.161 1.00 77.06 605 THR A N 1
ATOM 4799 C CA . THR A 1 605 ? -23.755 -3.721 22.900 1.00 77.06 605 THR A CA 1
ATOM 4800 C C . THR A 1 605 ? -22.914 -4.981 23.043 1.00 77.06 605 THR A C 1
ATOM 4802 O O . THR A 1 605 ? -21.819 -5.103 22.502 1.00 77.06 605 THR A O 1
ATOM 4805 N N . ASN A 1 606 ? -23.428 -5.955 23.771 1.00 82.31 606 ASN A N 1
ATOM 4806 C CA . ASN A 1 606 ? -23.017 -7.345 23.645 1.00 82.31 606 ASN A CA 1
ATOM 4807 C C . ASN A 1 606 ? -24.274 -8.216 23.718 1.00 82.31 606 ASN A C 1
ATOM 4809 O O . ASN A 1 606 ? -25.381 -7.715 23.909 1.00 82.31 606 ASN A O 1
ATOM 4813 N N . GLU A 1 607 ? -24.127 -9.529 23.584 1.00 82.06 607 GLU A N 1
ATOM 4814 C CA . GLU A 1 607 ? -25.265 -10.452 23.542 1.00 82.06 607 GLU A CA 1
ATOM 4815 C C . GLU A 1 607 ? -26.099 -10.477 24.835 1.00 82.06 607 GLU A C 1
ATOM 4817 O O . GLU A 1 607 ? -27.218 -10.995 24.819 1.00 82.06 607 GLU A O 1
ATOM 4822 N N . ASN A 1 608 ? -25.559 -9.938 25.933 1.00 82.94 608 ASN A N 1
ATOM 4823 C CA . ASN A 1 608 ? -26.208 -9.846 27.241 1.00 82.94 608 ASN A CA 1
ATOM 4824 C C . ASN A 1 608 ? -26.717 -8.431 27.560 1.00 82.94 608 ASN A C 1
ATOM 4826 O O . ASN A 1 608 ? -27.231 -8.213 28.654 1.00 82.94 608 ASN A O 1
ATOM 4830 N N . ASP A 1 609 ? -26.535 -7.472 26.653 1.00 85.31 609 ASP A N 1
ATOM 4831 C CA . ASP A 1 609 ? -26.932 -6.083 26.858 1.00 85.31 609 ASP A CA 1
ATOM 4832 C C . ASP A 1 609 ? -28.444 -5.896 26.645 1.00 85.31 609 ASP A C 1
ATOM 4834 O O . ASP A 1 609 ? -29.065 -6.546 25.792 1.00 85.31 609 ASP A O 1
ATOM 4838 N N . ASP A 1 610 ? -29.041 -4.973 27.397 1.00 87.06 610 ASP A N 1
ATOM 4839 C CA . ASP A 1 610 ? -30.456 -4.624 27.304 1.00 87.06 610 ASP A CA 1
ATOM 4840 C C . ASP A 1 610 ? -30.826 -4.133 25.898 1.00 87.06 610 ASP A C 1
ATOM 4842 O O . ASP A 1 610 ? -31.892 -4.491 25.388 1.00 87.06 610 ASP A O 1
ATOM 4846 N N . LEU A 1 611 ? -29.942 -3.381 25.227 1.00 85.94 611 LEU A N 1
ATOM 4847 C CA . LEU A 1 611 ? -30.192 -2.901 23.863 1.00 85.94 611 LEU A CA 1
ATOM 4848 C C . LEU A 1 611 ? -30.265 -4.065 22.862 1.00 85.94 611 LEU A C 1
ATOM 4850 O O . LEU A 1 611 ? -31.167 -4.108 22.019 1.00 85.94 611 LEU A O 1
ATOM 4854 N N . PHE A 1 612 ? -29.383 -5.060 22.993 1.00 89.88 612 PHE A N 1
ATOM 4855 C CA . PHE A 1 612 ? -29.422 -6.263 22.160 1.00 89.88 612 PHE A CA 1
ATOM 4856 C C . PHE A 1 612 ? -30.694 -7.083 22.419 1.00 89.88 612 PHE A C 1
ATOM 4858 O O . PHE A 1 612 ? -31.359 -7.544 21.486 1.00 89.88 612 PHE A O 1
ATOM 4865 N N . HIS A 1 613 ? -31.089 -7.236 23.686 1.00 90.19 613 HIS A N 1
ATOM 4866 C CA . HIS A 1 613 ? -32.333 -7.911 24.048 1.00 90.19 613 HIS A CA 1
ATOM 4867 C C . HIS A 1 613 ? -33.579 -7.175 23.541 1.00 90.19 613 HIS A C 1
ATOM 4869 O O . HIS A 1 613 ? -34.518 -7.826 23.067 1.00 90.19 613 HIS A O 1
ATOM 4875 N N . TRP A 1 614 ? -33.578 -5.843 23.582 1.00 90.75 614 TRP A N 1
ATOM 4876 C CA . TRP A 1 614 ? -34.640 -5.010 23.032 1.00 90.75 614 TRP A CA 1
ATOM 4877 C C . TRP A 1 614 ? -34.738 -5.150 21.508 1.00 90.75 614 TRP A C 1
ATOM 4879 O O . TRP A 1 614 ? -35.824 -5.439 21.001 1.00 90.75 614 TRP A O 1
ATOM 4889 N N . LEU A 1 615 ? -33.619 -5.073 20.777 1.00 91.12 615 LEU A N 1
ATOM 4890 C CA . LEU A 1 615 ? -33.582 -5.313 19.326 1.00 91.12 615 LEU A CA 1
ATOM 4891 C C . LEU A 1 615 ? -34.099 -6.711 18.979 1.00 91.12 615 LEU A C 1
ATOM 4893 O O . LEU A 1 615 ? -34.936 -6.874 18.092 1.00 91.12 615 LEU A O 1
ATOM 4897 N N . LYS A 1 616 ? -33.683 -7.729 19.735 1.00 91.50 616 LYS A N 1
ATOM 4898 C CA . LYS A 1 616 ? -34.159 -9.107 19.572 1.00 91.50 616 LYS A CA 1
ATOM 4899 C C . LYS A 1 616 ? -35.663 -9.246 19.822 1.00 91.50 616 LYS A C 1
ATOM 4901 O O . LYS A 1 616 ? -36.312 -10.072 19.174 1.00 91.50 616 LYS A O 1
ATOM 4906 N N . LEU A 1 617 ? -36.229 -8.477 20.753 1.00 93.62 617 LEU A N 1
ATOM 4907 C CA . LEU A 1 617 ? -37.671 -8.435 20.996 1.00 93.62 617 LEU A CA 1
ATOM 4908 C C . LEU A 1 617 ? -38.415 -7.771 19.828 1.00 93.62 617 LEU A C 1
ATOM 4910 O O . LEU A 1 617 ? -39.399 -8.343 19.364 1.00 93.62 617 LEU A O 1
ATOM 4914 N N . GLN A 1 618 ? -37.924 -6.635 19.321 1.00 94.19 618 GLN A N 1
ATOM 4915 C CA . GLN A 1 618 ? -38.497 -5.942 18.155 1.00 94.19 618 GLN A CA 1
ATOM 4916 C C . GLN A 1 618 ? -38.441 -6.803 16.885 1.00 94.19 618 GLN A C 1
ATOM 4918 O O . GLN A 1 618 ? -39.398 -6.909 16.121 1.00 94.19 618 GLN A O 1
ATOM 4923 N N . ALA A 1 619 ? -37.335 -7.516 16.697 1.00 92.25 619 ALA A N 1
ATOM 4924 C CA . ALA A 1 619 ? -37.182 -8.494 15.632 1.00 92.25 619 ALA A CA 1
ATOM 4925 C C . ALA A 1 619 ? -38.277 -9.587 15.761 1.00 92.25 619 ALA A C 1
ATOM 4927 O O . ALA A 1 619 ? -39.044 -9.879 14.840 1.00 92.25 619 ALA A O 1
ATOM 4928 N N . ARG A 1 620 ? -38.472 -10.135 16.970 1.00 88.81 620 ARG A N 1
ATOM 4929 C CA . ARG A 1 620 ? -39.540 -11.118 17.242 1.00 88.81 620 ARG A CA 1
ATOM 4930 C C . ARG A 1 620 ? -40.959 -10.586 17.036 1.00 88.81 620 ARG A C 1
ATOM 4932 O O . ARG A 1 620 ? -41.803 -11.388 16.637 1.00 88.81 620 ARG A O 1
ATOM 4939 N N . SER A 1 621 ? -41.224 -9.306 17.290 1.00 89.38 621 SER A N 1
ATOM 4940 C CA . SER A 1 621 ? -42.532 -8.691 17.027 1.00 89.38 621 SER A CA 1
ATOM 4941 C C . SER A 1 621 ? -42.781 -8.403 15.542 1.00 89.38 621 SER A C 1
ATOM 4943 O O . SER A 1 621 ? -43.907 -8.072 15.182 1.00 89.38 621 SER A O 1
ATOM 4945 N N . GLY A 1 622 ? -41.784 -8.605 14.674 1.00 88.44 622 GLY A N 1
ATOM 4946 C CA . GLY A 1 622 ? -41.917 -8.467 13.224 1.00 88.44 622 GLY A CA 1
ATOM 4947 C C . GLY A 1 622 ? -41.519 -7.096 12.684 1.00 88.44 622 GLY A C 1
ATOM 4948 O O . GLY A 1 622 ? -41.918 -6.758 11.573 1.00 88.44 622 GLY A O 1
ATOM 4949 N N . VAL A 1 623 ? -40.742 -6.313 13.437 1.00 92.69 623 VAL A N 1
ATOM 4950 C CA . VAL A 1 623 ? -40.151 -5.064 12.938 1.00 92.69 623 VAL A CA 1
ATOM 4951 C C . VAL A 1 623 ? -39.029 -5.404 11.955 1.00 92.69 623 VAL A C 1
ATOM 4953 O O . VAL A 1 623 ? -38.041 -6.042 12.330 1.00 92.69 623 VAL A O 1
ATOM 4956 N N . ALA A 1 624 ? -39.185 -4.997 10.694 1.00 89.56 624 ALA A N 1
ATOM 4957 C CA . ALA A 1 624 ? -38.261 -5.346 9.615 1.00 89.56 624 ALA A CA 1
ATOM 4958 C C . ALA A 1 624 ? -36.862 -4.762 9.849 1.00 89.56 624 ALA A C 1
ATOM 4960 O O . ALA A 1 624 ? -35.865 -5.463 9.692 1.00 89.56 624 ALA A O 1
ATOM 4961 N N . GLU A 1 625 ? -36.781 -3.521 10.321 1.00 90.75 625 GLU A N 1
ATOM 4962 C CA . GLU A 1 625 ? -35.528 -2.832 10.631 1.00 90.75 625 GLU A CA 1
ATOM 4963 C C . GLU A 1 625 ? -34.742 -3.564 11.727 1.00 90.75 625 GLU A C 1
ATOM 4965 O O . GLU A 1 625 ? -33.521 -3.691 11.645 1.00 90.75 625 GLU A O 1
ATOM 4970 N N . ALA A 1 626 ? -35.440 -4.106 12.730 1.00 91.56 626 ALA A N 1
ATOM 4971 C CA . ALA A 1 626 ? -34.822 -4.882 13.799 1.00 91.56 626 ALA A CA 1
ATOM 4972 C C . ALA A 1 626 ? -34.362 -6.267 13.314 1.00 91.56 626 ALA A C 1
ATOM 4974 O O . ALA A 1 626 ? -33.295 -6.724 13.719 1.00 91.56 626 ALA A O 1
ATOM 4975 N N . GLU A 1 627 ? -35.110 -6.932 12.423 1.00 91.88 627 GLU A N 1
ATOM 4976 C CA . GLU A 1 627 ? -34.637 -8.161 11.763 1.00 91.88 627 GLU A CA 1
ATOM 4977 C C . GLU A 1 627 ? -33.364 -7.916 10.952 1.00 91.88 627 GLU A C 1
ATOM 4979 O O . GLU A 1 627 ? -32.411 -8.687 11.071 1.00 91.88 627 GLU A O 1
ATOM 4984 N N . GLN A 1 628 ? -33.334 -6.838 10.166 1.00 90.31 628 GLN A N 1
ATOM 4985 C CA . GLN A 1 628 ? -32.165 -6.450 9.380 1.00 90.31 628 GLN A CA 1
ATOM 4986 C C . GLN A 1 628 ? -30.969 -6.140 10.284 1.00 90.31 628 GLN A C 1
ATOM 4988 O O . GLN A 1 628 ? -29.867 -6.625 10.030 1.00 90.31 628 GLN A O 1
ATOM 4993 N N . ALA A 1 629 ? -31.174 -5.351 11.345 1.00 89.88 629 ALA A N 1
ATOM 4994 C CA . ALA A 1 629 ? -30.127 -5.008 12.302 1.00 89.88 629 ALA A CA 1
ATOM 4995 C C . ALA A 1 629 ? -29.553 -6.267 12.965 1.00 89.88 629 ALA A C 1
ATOM 4997 O O . ALA A 1 629 ? -28.347 -6.487 12.905 1.00 89.88 629 ALA A O 1
ATOM 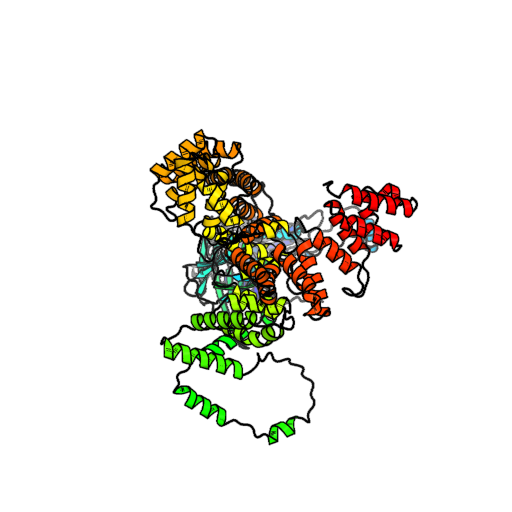4998 N N . MET A 1 630 ? -30.412 -7.145 13.490 1.00 91.62 630 MET A N 1
ATOM 4999 C CA . MET A 1 630 ? -29.995 -8.416 14.091 1.00 91.62 630 MET A CA 1
ATOM 5000 C C . MET A 1 630 ? -29.252 -9.309 13.092 1.00 91.62 630 MET A C 1
ATOM 5002 O O . MET A 1 630 ? -28.219 -9.883 13.434 1.00 91.62 630 MET A O 1
ATOM 5006 N N . GLY A 1 631 ? -29.754 -9.410 11.856 1.00 90.75 631 GLY A N 1
ATOM 5007 C CA . GLY A 1 631 ? -29.105 -10.143 10.774 1.00 90.75 631 GLY A CA 1
ATOM 5008 C C . GLY A 1 631 ? -27.692 -9.628 10.508 1.00 90.75 631 GLY A C 1
ATOM 5009 O O . GLY A 1 631 ? -26.744 -10.406 10.565 1.00 90.75 631 GLY A O 1
ATOM 5010 N N . ARG A 1 632 ? -27.526 -8.314 10.310 1.00 87.94 632 ARG A N 1
ATOM 5011 C CA . ARG A 1 632 ? -26.222 -7.691 10.030 1.00 87.94 632 ARG A CA 1
ATOM 5012 C C . ARG A 1 632 ? -25.255 -7.771 11.209 1.00 87.94 632 ARG A C 1
ATOM 5014 O O . ARG A 1 632 ? -24.109 -8.169 11.003 1.00 87.94 632 ARG A O 1
ATOM 5021 N N . MET A 1 633 ? -25.714 -7.461 12.426 1.00 88.56 633 MET A N 1
ATOM 5022 C CA . MET A 1 633 ? -24.901 -7.529 13.648 1.00 88.56 633 MET A CA 1
ATOM 5023 C C . MET A 1 633 ? -24.327 -8.931 13.847 1.00 88.56 633 MET A C 1
ATOM 5025 O O . MET A 1 633 ? -23.123 -9.076 14.039 1.00 88.56 633 MET A O 1
ATOM 5029 N N . LEU A 1 634 ? -25.167 -9.966 13.736 1.00 88.94 634 LEU A N 1
ATOM 5030 C CA . LEU A 1 634 ? -24.747 -11.358 13.901 1.00 88.94 634 LEU A CA 1
ATOM 5031 C C . LEU A 1 634 ? -23.948 -11.876 12.700 1.00 88.94 634 LEU A C 1
ATOM 5033 O O . LEU A 1 634 ? -23.103 -12.746 12.868 1.00 88.94 634 LEU A O 1
ATOM 5037 N N . PHE A 1 635 ? -24.185 -11.379 11.487 1.00 85.19 635 PHE A N 1
ATOM 5038 C CA . PHE A 1 635 ? -23.434 -11.832 10.317 1.00 85.19 635 PHE A CA 1
ATOM 5039 C C . PHE A 1 635 ? -21.995 -11.295 10.316 1.00 85.19 635 PHE A C 1
ATOM 5041 O O . PHE A 1 635 ? -21.062 -12.054 10.060 1.00 85.19 635 PHE A O 1
ATOM 5048 N N . TRP A 1 636 ? -21.815 -10.005 10.623 1.00 78.88 636 TRP A N 1
ATOM 5049 C CA . TRP A 1 636 ? -20.529 -9.298 10.523 1.00 78.88 636 TRP A CA 1
ATOM 5050 C C . TRP A 1 636 ? -19.806 -9.091 11.862 1.00 78.88 636 TRP A C 1
ATOM 5052 O O . TRP A 1 636 ? -18.644 -8.682 11.872 1.00 78.88 636 TRP A O 1
ATOM 5062 N N . GLY A 1 637 ? -20.473 -9.360 12.986 1.00 81.25 637 GLY A N 1
ATOM 5063 C CA . GLY A 1 637 ? -19.948 -9.096 14.326 1.00 81.25 637 GLY A CA 1
ATOM 5064 C C . GLY A 1 637 ? -19.812 -7.603 14.633 1.00 81.25 637 GLY A C 1
ATOM 5065 O O . GLY A 1 637 ? -18.744 -7.147 15.035 1.00 81.25 637 GLY A O 1
ATOM 5066 N N . GLN A 1 638 ? -20.861 -6.825 14.359 1.00 83.12 638 GLN A N 1
ATOM 5067 C CA . GLN A 1 638 ? -20.885 -5.368 14.563 1.00 83.12 638 GLN A CA 1
ATOM 5068 C C . GLN A 1 638 ? -21.422 -5.001 15.952 1.00 83.12 638 GLN A C 1
ATOM 5070 O O . GLN A 1 638 ? -22.126 -5.799 16.574 1.00 83.12 638 GLN A O 1
ATOM 5075 N N . GLN A 1 639 ? -21.128 -3.782 16.430 1.00 82.69 639 GLN A N 1
ATOM 5076 C CA . GLN A 1 639 ? -21.705 -3.225 17.666 1.00 82.69 639 GLN A CA 1
ATOM 5077 C C . GLN A 1 639 ? -21.497 -4.115 18.905 1.00 82.69 639 GLN A C 1
ATOM 5079 O O . GLN A 1 639 ? -22.338 -4.155 19.800 1.00 82.69 639 GLN A O 1
ATOM 5084 N N . GLY A 1 640 ? -20.376 -4.838 18.939 1.00 77.88 640 GLY A N 1
ATOM 5085 C CA . GLY A 1 640 ? -19.890 -5.637 20.066 1.00 77.88 640 GLY A CA 1
ATOM 5086 C C . GLY A 1 640 ? -20.494 -7.030 20.184 1.00 77.88 640 GLY A C 1
ATOM 5087 O O . GLY A 1 640 ? -20.158 -7.758 21.115 1.00 77.88 640 GLY A O 1
ATOM 5088 N N . VAL A 1 641 ? -21.308 -7.429 19.207 1.00 85.25 641 VAL A N 1
ATOM 5089 C CA . VAL A 1 641 ? -21.864 -8.778 19.097 1.00 85.25 641 VAL A CA 1
ATOM 5090 C C . VAL A 1 641 ? -20.882 -9.695 18.369 1.00 85.25 641 VAL A C 1
ATOM 5092 O O . VAL A 1 641 ? -20.276 -9.314 17.370 1.00 85.25 641 VAL A O 1
ATOM 5095 N N . SER A 1 642 ? -20.725 -10.923 18.852 1.00 83.00 642 SER A N 1
ATOM 5096 C CA . SER A 1 642 ? -19.907 -11.945 18.200 1.00 83.00 642 SER A CA 1
ATOM 5097 C C . SER A 1 642 ? -20.609 -12.474 16.942 1.00 83.00 642 SER A C 1
ATOM 5099 O O . SER A 1 642 ? -21.828 -12.666 16.959 1.00 83.00 642 SER A O 1
ATOM 5101 N N . PRO A 1 643 ? -19.872 -12.786 15.860 1.00 83.06 643 PRO A N 1
ATOM 5102 C CA . PRO A 1 643 ? -20.475 -13.370 14.669 1.00 83.06 643 PRO A CA 1
ATOM 5103 C C . PRO A 1 643 ? -21.181 -14.712 14.949 1.00 83.06 643 PRO A C 1
ATOM 5105 O O . PRO A 1 643 ? -20.565 -15.667 15.422 1.00 83.06 643 PRO A O 1
ATOM 5108 N N . ASP A 1 644 ? -22.457 -14.812 14.576 1.00 87.19 644 ASP A N 1
ATOM 5109 C CA . ASP A 1 644 ? -23.257 -16.038 14.508 1.00 87.19 644 ASP A CA 1
ATOM 5110 C C . ASP A 1 644 ? -24.031 -16.070 13.184 1.00 87.19 644 ASP A C 1
ATOM 5112 O O . ASP A 1 644 ? -25.203 -15.690 13.073 1.00 87.19 644 ASP A O 1
ATOM 5116 N N . ILE A 1 645 ? -23.342 -16.570 12.159 1.00 86.44 645 ILE A N 1
ATOM 5117 C CA . ILE A 1 645 ? -23.853 -16.664 10.790 1.00 86.44 645 ILE A CA 1
ATOM 5118 C C . ILE A 1 645 ? -25.145 -17.496 10.739 1.00 86.44 645 ILE A C 1
ATOM 5120 O O . ILE A 1 645 ? -26.066 -17.160 10.001 1.00 86.44 645 ILE A O 1
ATOM 5124 N N . GLN A 1 646 ? -25.261 -18.566 11.531 1.00 89.38 646 GLN A N 1
ATOM 5125 C CA . GLN A 1 646 ? -26.438 -19.441 11.492 1.00 89.38 646 GLN A CA 1
ATOM 5126 C C . GLN A 1 646 ? -27.691 -18.720 11.984 1.00 89.38 646 GLN A C 1
ATOM 5128 O O . GLN A 1 646 ? -28.770 -18.852 11.399 1.00 89.38 646 GLN A O 1
ATOM 5133 N N . THR A 1 647 ? -27.559 -17.943 13.056 1.00 90.81 647 THR A N 1
ATOM 5134 C CA . THR A 1 647 ? -28.676 -17.159 13.582 1.00 90.81 647 THR A CA 1
ATOM 5135 C C . THR A 1 647 ? -28.970 -15.954 12.689 1.00 90.81 647 THR A C 1
ATOM 5137 O O . THR A 1 647 ? -30.142 -15.690 12.416 1.00 90.81 647 THR A O 1
ATOM 5140 N N . ALA A 1 648 ? -27.944 -15.303 12.133 1.00 91.88 648 ALA A N 1
ATOM 5141 C CA . ALA A 1 648 ? -28.105 -14.232 11.150 1.00 91.88 648 ALA A CA 1
ATOM 5142 C C . ALA A 1 648 ? -28.929 -14.668 9.928 1.00 91.88 648 ALA A C 1
ATOM 5144 O O . ALA A 1 648 ? -29.876 -13.989 9.535 1.00 91.88 648 ALA A O 1
ATOM 5145 N N . ILE A 1 649 ? -28.644 -15.848 9.368 1.00 92.50 649 ILE A N 1
ATOM 5146 C CA . ILE A 1 649 ? -29.368 -16.364 8.198 1.00 92.50 649 ILE A CA 1
ATOM 5147 C C . ILE A 1 649 ? -30.844 -16.614 8.513 1.00 92.50 649 ILE A C 1
ATOM 5149 O O . ILE A 1 649 ? -31.694 -16.372 7.661 1.00 92.50 649 ILE A O 1
ATOM 5153 N N . LYS A 1 650 ? -31.181 -17.045 9.734 1.00 93.06 650 LYS A N 1
ATOM 5154 C CA . LYS A 1 650 ? -32.587 -17.191 10.150 1.00 93.06 650 LYS A CA 1
ATOM 5155 C C . LYS A 1 650 ? -33.307 -15.845 10.204 1.00 93.06 650 LYS A C 1
ATOM 5157 O O . LYS A 1 650 ? -34.491 -15.790 9.875 1.00 93.06 650 LYS A O 1
ATOM 5162 N N . HIS A 1 651 ? -32.611 -14.782 10.611 1.00 94.19 651 HIS A N 1
ATOM 5163 C CA . HIS A 1 651 ? -33.142 -13.420 10.564 1.00 94.19 651 HIS A CA 1
ATOM 5164 C C . HIS A 1 651 ? -33.375 -12.970 9.114 1.00 94.19 651 HIS A C 1
ATOM 5166 O O . HIS A 1 651 ? -34.497 -12.592 8.776 1.00 94.19 651 HIS A O 1
ATOM 5172 N N . TYR A 1 652 ? -32.389 -13.144 8.227 1.00 93.81 652 TYR A N 1
ATOM 5173 C CA . TYR A 1 652 ? -32.547 -12.839 6.799 1.00 93.81 652 TYR A CA 1
ATOM 5174 C C . TYR A 1 652 ? -33.668 -13.653 6.136 1.00 93.81 652 TYR A C 1
ATOM 5176 O O . TYR A 1 652 ? -34.512 -13.089 5.443 1.00 93.81 652 TYR A O 1
ATOM 5184 N N . GLU A 1 653 ? -33.753 -14.965 6.390 1.00 93.94 653 GLU A N 1
ATOM 5185 C CA . GLU A 1 653 ? -34.820 -15.814 5.849 1.00 93.94 653 GLU A CA 1
ATOM 5186 C C . GLU A 1 653 ? -36.196 -15.354 6.337 1.00 93.94 653 GLU A C 1
ATOM 5188 O O . GLU A 1 653 ? -37.146 -15.292 5.553 1.00 93.94 653 GLU A O 1
ATOM 5193 N N . ARG A 1 654 ? -36.329 -15.017 7.624 1.00 93.50 654 ARG A N 1
ATOM 5194 C CA . ARG A 1 654 ? -37.593 -14.536 8.187 1.00 93.50 654 ARG A CA 1
ATOM 5195 C C . ARG A 1 654 ? -37.994 -13.186 7.599 1.00 93.50 654 ARG A C 1
ATOM 5197 O O . ARG A 1 654 ? -39.160 -13.038 7.232 1.00 93.50 654 ARG A O 1
ATOM 5204 N N . GLY A 1 655 ? -37.061 -12.243 7.478 1.00 93.62 655 GLY A N 1
ATOM 5205 C CA . GLY A 1 655 ? -37.305 -10.960 6.819 1.00 93.62 655 GLY A CA 1
ATOM 5206 C C . GLY A 1 655 ? -37.752 -11.149 5.365 1.00 93.62 655 GLY A C 1
ATOM 5207 O O . GLY A 1 655 ? -38.778 -10.610 4.953 1.00 93.62 655 GLY A O 1
ATOM 5208 N N . ALA A 1 656 ? -37.066 -12.025 4.624 1.00 93.31 656 ALA A N 1
ATOM 5209 C CA . ALA A 1 656 ? -37.368 -12.320 3.226 1.00 93.31 656 ALA A CA 1
ATOM 5210 C C . ALA A 1 656 ? -38.719 -13.032 3.020 1.00 93.31 656 ALA A C 1
ATOM 5212 O O . ALA A 1 656 ? -39.428 -12.752 2.056 1.00 93.31 656 ALA A O 1
ATOM 5213 N N . THR A 1 657 ? -39.073 -13.984 3.891 1.00 93.56 657 THR A N 1
ATOM 5214 C CA . THR A 1 657 ? -40.242 -14.865 3.693 1.00 93.56 657 THR A CA 1
ATOM 5215 C C . THR A 1 657 ? -41.504 -14.407 4.408 1.00 93.56 657 THR A C 1
ATOM 5217 O O . THR A 1 657 ? -42.593 -14.600 3.872 1.00 93.56 657 THR A O 1
ATOM 5220 N N . LYS A 1 658 ? -41.387 -13.843 5.618 1.00 91.69 658 LYS A N 1
ATOM 5221 C CA . LYS A 1 658 ? -42.544 -13.454 6.440 1.00 91.69 658 LYS A CA 1
ATOM 5222 C C . LYS A 1 658 ? -42.852 -11.970 6.353 1.00 91.69 658 LYS A C 1
ATOM 5224 O O . LYS A 1 658 ? -44.021 -11.616 6.279 1.00 91.69 658 LYS A O 1
ATOM 5229 N N . LEU A 1 659 ? -41.820 -11.127 6.392 1.00 90.50 659 LEU A N 1
ATOM 5230 C CA . LEU A 1 659 ? -41.985 -9.670 6.370 1.00 90.50 659 LEU A CA 1
ATOM 5231 C C . LEU A 1 659 ? -41.989 -9.102 4.948 1.00 90.50 659 LEU A C 1
ATOM 5233 O O . LEU A 1 659 ? -42.386 -7.960 4.756 1.00 90.50 659 LEU A O 1
ATOM 5237 N N . ASN A 1 660 ? -41.598 -9.915 3.959 1.00 90.81 660 ASN A N 1
ATOM 5238 C CA . ASN A 1 660 ? -41.522 -9.528 2.552 1.00 90.81 660 ASN A CA 1
ATOM 5239 C C . ASN A 1 660 ? -40.637 -8.281 2.343 1.00 90.81 660 ASN A C 1
ATOM 5241 O O . ASN A 1 660 ? -40.917 -7.447 1.484 1.00 90.81 660 ASN A O 1
ATOM 5245 N N . ASP A 1 661 ? -39.581 -8.163 3.153 1.00 92.62 661 ASP A N 1
ATOM 5246 C CA . ASP A 1 661 ? -38.673 -7.020 3.173 1.00 92.62 661 ASP A CA 1
ATOM 5247 C C . ASP A 1 661 ? -37.633 -7.116 2.035 1.00 92.62 661 ASP A C 1
ATOM 5249 O O . ASP A 1 661 ? -36.888 -8.103 1.983 1.00 92.62 661 ASP A O 1
ATOM 5253 N N . PRO A 1 662 ? -37.535 -6.117 1.134 1.00 94.06 662 PRO A N 1
ATOM 5254 C CA . PRO A 1 662 ? -36.640 -6.166 -0.024 1.00 94.06 662 PRO A CA 1
ATOM 5255 C C . PRO A 1 662 ? -35.150 -6.273 0.335 1.00 94.06 662 PRO A C 1
ATOM 5257 O O . PRO A 1 662 ? -34.395 -6.890 -0.421 1.00 94.06 662 PRO A O 1
ATOM 5260 N N . VAL A 1 663 ? -34.716 -5.707 1.469 1.00 93.00 663 VAL A N 1
ATOM 5261 C CA . VAL A 1 663 ? -33.313 -5.783 1.921 1.00 93.00 663 VAL A CA 1
ATOM 5262 C C . VAL A 1 663 ? -32.988 -7.205 2.372 1.00 93.00 663 VAL A C 1
ATOM 5264 O O . VAL A 1 663 ? -32.062 -7.823 1.855 1.00 93.00 663 VAL A O 1
ATOM 5267 N N . SER A 1 664 ? -33.818 -7.777 3.244 1.00 93.81 664 S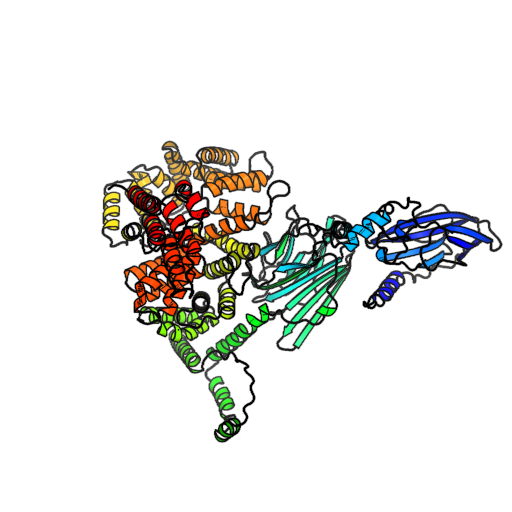ER A N 1
ATOM 5268 C CA . SER A 1 664 ? -33.665 -9.159 3.707 1.00 93.81 664 SER A CA 1
ATOM 5269 C C . SER A 1 664 ? -33.781 -10.173 2.567 1.00 93.81 664 SER A C 1
ATOM 5271 O O . SER A 1 664 ? -33.083 -11.185 2.575 1.00 93.81 664 SER A O 1
ATOM 5273 N N . MET A 1 665 ? -34.641 -9.923 1.569 1.00 95.75 665 MET A N 1
ATOM 5274 C CA . MET A 1 665 ? -34.715 -10.755 0.361 1.00 95.75 665 MET A CA 1
ATOM 5275 C C . MET A 1 665 ? -33.400 -10.766 -0.410 1.00 95.75 665 MET A C 1
ATOM 5277 O O . MET A 1 665 ? -32.964 -11.835 -0.838 1.00 95.75 665 MET A O 1
ATOM 5281 N N . TYR A 1 666 ? -32.787 -9.596 -0.593 1.00 95.19 666 TYR A N 1
ATOM 5282 C CA . TYR A 1 666 ? -31.481 -9.477 -1.226 1.00 95.19 666 TYR A CA 1
ATOM 5283 C C . TYR A 1 666 ? -30.410 -10.215 -0.412 1.00 95.19 666 TYR A C 1
ATOM 5285 O O . TYR A 1 666 ? -29.777 -11.124 -0.947 1.00 95.19 666 TYR A O 1
ATOM 5293 N N . ASP A 1 667 ? -30.274 -9.916 0.883 1.00 93.25 667 ASP A N 1
ATOM 5294 C CA . ASP A 1 667 ? -29.255 -10.525 1.749 1.00 93.25 667 ASP A CA 1
ATOM 5295 C C . ASP A 1 667 ? -29.403 -12.054 1.801 1.00 93.25 667 ASP A C 1
ATOM 5297 O O . ASP A 1 667 ? -28.434 -12.798 1.623 1.00 93.25 667 ASP A O 1
ATOM 5301 N N . TYR A 1 668 ? -30.634 -12.554 1.952 1.00 94.50 668 TYR A N 1
ATOM 5302 C CA . TYR A 1 668 ? -30.902 -13.989 1.938 1.00 94.50 668 TYR A CA 1
ATOM 5303 C C . TYR A 1 668 ? -30.607 -14.624 0.573 1.00 94.50 668 TYR A C 1
ATOM 5305 O O . TYR A 1 668 ? -30.081 -15.737 0.510 1.00 94.50 668 TYR A O 1
ATOM 5313 N N . ALA A 1 669 ? -30.897 -13.930 -0.532 1.00 95.38 669 ALA A N 1
ATOM 5314 C CA . ALA A 1 669 ? -30.541 -14.406 -1.863 1.00 95.38 669 ALA A CA 1
ATOM 5315 C C . ALA A 1 669 ? -29.020 -14.502 -2.052 1.00 95.38 669 ALA A C 1
ATOM 5317 O O . ALA A 1 669 ? -28.552 -15.502 -2.596 1.00 95.38 669 ALA A O 1
ATOM 5318 N N . ILE A 1 670 ? -28.244 -13.528 -1.564 1.00 92.25 670 ILE A N 1
ATOM 5319 C CA . ILE A 1 670 ? -26.776 -13.584 -1.594 1.00 92.25 670 ILE A CA 1
ATOM 5320 C C . ILE A 1 670 ? -26.269 -14.796 -0.814 1.00 92.25 670 ILE A C 1
ATOM 5322 O O . ILE A 1 670 ? -25.490 -15.581 -1.354 1.00 92.25 670 ILE A O 1
ATOM 5326 N N . VAL A 1 671 ? -26.769 -15.015 0.404 1.00 91.75 671 VAL A N 1
ATOM 5327 C CA . VAL A 1 671 ? -26.426 -16.192 1.218 1.00 91.75 671 VAL A CA 1
ATOM 5328 C C . VAL A 1 671 ? -26.732 -17.502 0.469 1.00 91.75 671 VAL A C 1
ATOM 5330 O O . VAL A 1 671 ? -25.918 -18.428 0.468 1.00 91.75 671 VAL A O 1
ATOM 5333 N N . LEU A 1 672 ? -27.882 -17.593 -0.209 1.00 94.00 672 LEU A N 1
ATOM 5334 C CA . LEU A 1 672 ? -28.255 -18.763 -1.014 1.00 94.00 672 LEU A CA 1
ATOM 5335 C C . LEU A 1 672 ? -27.381 -18.941 -2.270 1.00 94.00 672 LEU A C 1
ATOM 5337 O O . LEU A 1 672 ? -27.174 -20.078 -2.700 1.00 94.00 672 LEU A O 1
ATOM 5341 N N . LEU A 1 673 ? -26.877 -17.856 -2.869 1.00 91.12 673 LEU A N 1
ATOM 5342 C CA . LEU A 1 673 ? -25.967 -17.897 -4.022 1.00 91.12 673 LEU A CA 1
ATOM 5343 C C . LEU A 1 673 ? -24.551 -18.321 -3.628 1.00 91.12 673 LEU A C 1
ATOM 5345 O O . LEU A 1 673 ? -23.933 -19.115 -4.346 1.00 91.12 673 LEU A O 1
ATOM 5349 N N . THR A 1 674 ? -24.037 -17.804 -2.512 1.00 86.31 674 THR A N 1
ATOM 5350 C CA . THR A 1 674 ? -22.690 -18.117 -2.015 1.00 86.31 674 THR A CA 1
ATOM 5351 C C . THR A 1 674 ? -22.640 -19.480 -1.329 1.00 86.31 674 THR A C 1
ATOM 5353 O O . THR A 1 674 ? -21.616 -20.156 -1.390 1.00 86.31 674 THR A O 1
ATOM 5356 N N . GLY A 1 675 ? -23.748 -19.924 -0.727 1.00 86.81 675 GLY A N 1
ATOM 5357 C CA . GLY A 1 675 ? -23.793 -21.138 0.091 1.00 86.81 675 GLY A CA 1
ATOM 5358 C C . GLY A 1 675 ? -23.137 -20.953 1.462 1.00 86.81 675 GLY A C 1
ATOM 5359 O O . GLY A 1 675 ? -22.673 -21.915 2.076 1.00 86.81 675 GLY A O 1
ATOM 5360 N N . GLN A 1 676 ? -23.044 -19.712 1.941 1.00 80.81 676 GLN A N 1
ATOM 5361 C CA . GLN A 1 676 ? -22.423 -19.411 3.223 1.00 80.81 676 GLN A CA 1
ATOM 5362 C C . GLN A 1 676 ? -23.374 -19.785 4.363 1.00 80.81 676 GLN A C 1
ATOM 5364 O O . GLN A 1 676 ? -24.411 -19.164 4.547 1.00 80.81 676 GLN A O 1
ATOM 5369 N N . GLY A 1 677 ? -23.046 -20.827 5.130 1.00 79.75 677 GLY A N 1
ATOM 5370 C CA . GLY A 1 677 ? -23.857 -21.280 6.269 1.00 79.75 677 GLY A CA 1
ATOM 5371 C C . GLY A 1 677 ? -25.131 -22.061 5.907 1.00 79.75 677 GLY A C 1
ATOM 5372 O O . GLY A 1 677 ? -25.703 -22.703 6.785 1.00 79.75 677 GLY A O 1
ATOM 5373 N N . VAL A 1 678 ? -25.539 -22.088 4.636 1.00 88.81 678 VAL A N 1
ATOM 5374 C CA . VAL A 1 678 ? -26.663 -22.887 4.113 1.00 88.81 678 VAL A CA 1
ATOM 5375 C C . VAL A 1 678 ? -26.305 -23.535 2.775 1.00 88.81 678 VAL A C 1
ATOM 5377 O O . VAL A 1 678 ? -25.452 -23.017 2.057 1.00 88.81 678 VAL A O 1
ATOM 5380 N N . PRO A 1 679 ? -26.956 -24.648 2.386 1.00 91.25 679 PRO A N 1
ATOM 5381 C CA . PRO A 1 679 ? -26.757 -25.234 1.068 1.00 91.25 679 PRO A CA 1
ATOM 5382 C C . PRO A 1 679 ? -27.072 -24.232 -0.046 1.00 91.25 679 PRO A C 1
ATOM 5384 O O . PRO A 1 679 ? -28.129 -23.598 -0.049 1.00 91.25 679 PRO A O 1
ATOM 5387 N N . LYS A 1 680 ? -26.161 -24.132 -1.016 1.00 93.31 680 LYS A N 1
ATOM 5388 C CA . LYS A 1 680 ? -26.315 -23.271 -2.188 1.00 93.31 680 LYS A CA 1
ATOM 5389 C C . LYS A 1 680 ? -27.599 -23.618 -2.953 1.00 93.31 680 LYS A C 1
ATOM 5391 O O . LYS A 1 680 ? -27.810 -24.774 -3.319 1.00 93.31 680 LYS A O 1
ATOM 5396 N N . ASN A 1 681 ? -28.440 -22.621 -3.227 1.00 95.50 681 ASN A N 1
ATOM 5397 C CA . ASN A 1 681 ? -29.677 -22.776 -3.997 1.00 95.50 681 ASN A CA 1
ATOM 5398 C C . ASN A 1 681 ? -29.912 -21.561 -4.902 1.00 95.50 681 ASN A C 1
ATOM 5400 O O . ASN A 1 681 ? -30.585 -20.593 -4.540 1.00 95.50 681 ASN A O 1
ATOM 5404 N N . VAL A 1 682 ? -29.358 -21.647 -6.110 1.00 94.56 682 VAL A N 1
ATOM 5405 C CA . VAL A 1 682 ? -29.349 -20.555 -7.090 1.00 94.56 682 VAL A CA 1
ATOM 5406 C C . VAL A 1 682 ? -30.760 -20.200 -7.564 1.00 94.56 682 VAL A C 1
ATOM 5408 O O . VAL A 1 682 ? -31.106 -19.025 -7.618 1.00 94.56 682 VAL A O 1
ATOM 5411 N N . GLN A 1 683 ? -31.609 -21.194 -7.844 1.00 94.75 683 GLN A N 1
ATOM 5412 C CA . GLN A 1 683 ? -32.976 -20.945 -8.316 1.00 94.75 683 GLN A CA 1
ATOM 5413 C C . GLN A 1 683 ? -33.793 -20.173 -7.280 1.00 94.75 683 GLN A C 1
ATOM 5415 O O . GLN A 1 683 ? -34.414 -19.163 -7.612 1.00 94.75 683 GLN A O 1
ATOM 5420 N N . ARG A 1 684 ? -33.745 -20.611 -6.012 1.00 95.31 684 ARG A N 1
ATOM 5421 C CA . ARG A 1 684 ? -34.459 -19.942 -4.920 1.00 95.31 684 ARG A CA 1
ATOM 5422 C C . ARG A 1 684 ? -33.945 -18.514 -4.726 1.00 95.31 684 ARG A C 1
ATOM 5424 O O . ARG A 1 684 ? -34.761 -17.607 -4.562 1.00 95.31 684 ARG A O 1
ATOM 5431 N N . ALA A 1 685 ? -32.632 -18.304 -4.818 1.00 95.62 685 ALA A N 1
ATOM 5432 C CA . ALA A 1 685 ? -32.039 -16.974 -4.757 1.00 95.62 685 ALA A CA 1
ATOM 5433 C C . ALA A 1 685 ? -32.553 -16.050 -5.871 1.00 95.62 685 ALA A C 1
ATOM 5435 O O . ALA A 1 685 ? -33.014 -14.953 -5.577 1.00 95.62 685 ALA A O 1
ATOM 5436 N N . VAL A 1 686 ? -32.571 -16.508 -7.128 1.00 96.44 686 VAL A N 1
ATOM 5437 C CA . VAL A 1 686 ? -33.075 -15.719 -8.268 1.00 96.44 686 VAL A CA 1
ATOM 5438 C C . VAL A 1 686 ? -34.541 -15.330 -8.080 1.00 96.44 686 VAL A C 1
ATOM 5440 O O . VAL A 1 686 ? -34.911 -14.197 -8.384 1.00 96.44 686 VAL A O 1
ATOM 5443 N N . THR A 1 687 ? -35.385 -16.217 -7.539 1.00 96.69 687 THR A N 1
ATOM 5444 C CA . THR A 1 687 ? -36.772 -15.850 -7.196 1.00 96.69 687 THR A CA 1
ATOM 5445 C C . THR A 1 687 ? -36.849 -14.721 -6.173 1.00 96.69 687 THR A C 1
ATOM 5447 O O . THR A 1 687 ? -37.685 -13.835 -6.332 1.00 96.69 687 THR A O 1
ATOM 5450 N N . PHE A 1 688 ? -36.003 -14.727 -5.138 1.00 97.38 688 PHE A N 1
ATOM 5451 C CA . PHE A 1 688 ? -35.966 -13.631 -4.167 1.00 97.38 688 PHE A CA 1
ATOM 5452 C C . PHE A 1 688 ? -35.392 -12.349 -4.768 1.00 97.38 688 PHE A C 1
ATOM 5454 O O . PHE A 1 688 ? -35.956 -11.290 -4.523 1.00 97.38 688 PHE A O 1
ATOM 5461 N N . LEU A 1 689 ? -34.355 -12.431 -5.609 1.00 97.25 689 LEU A N 1
ATOM 5462 C CA . LEU A 1 689 ? -33.813 -11.264 -6.309 1.00 97.25 689 LEU A CA 1
ATOM 5463 C C . LEU A 1 689 ? -34.873 -10.596 -7.187 1.00 97.25 689 LEU A C 1
ATOM 5465 O O . LEU A 1 689 ? -35.075 -9.394 -7.076 1.00 97.25 689 LEU A O 1
ATOM 5469 N N . LYS A 1 690 ? -35.605 -11.362 -8.005 1.00 96.81 690 LYS A N 1
ATOM 5470 C CA . LYS A 1 690 ? -36.678 -10.812 -8.853 1.00 96.81 690 LYS A CA 1
ATOM 5471 C C . LYS A 1 690 ? -37.762 -10.113 -8.029 1.00 96.81 690 LYS A C 1
ATOM 5473 O O . LYS A 1 690 ? -38.124 -8.987 -8.348 1.00 96.81 690 LYS A O 1
ATOM 5478 N N . LYS A 1 691 ? -38.210 -10.730 -6.930 1.00 96.69 691 LYS A N 1
ATOM 5479 C CA . LYS A 1 691 ? -39.176 -10.108 -6.007 1.00 96.69 691 LYS A CA 1
ATOM 5480 C C . LYS A 1 691 ? -38.626 -8.844 -5.345 1.00 96.69 691 LYS A C 1
ATOM 5482 O O . LYS A 1 691 ? -39.339 -7.856 -5.229 1.00 96.69 691 LYS A O 1
ATOM 5487 N N . ALA A 1 692 ? -37.361 -8.853 -4.932 1.00 96.62 692 ALA A N 1
ATOM 5488 C CA . ALA A 1 692 ? -36.722 -7.681 -4.347 1.00 96.62 692 ALA A CA 1
ATOM 5489 C C . ALA A 1 692 ? -36.645 -6.525 -5.361 1.00 96.62 692 ALA A C 1
ATOM 5491 O O . ALA A 1 692 ? -36.892 -5.383 -4.985 1.00 96.62 692 ALA A O 1
ATOM 5492 N N . ILE A 1 693 ? -36.369 -6.813 -6.640 1.00 96.44 693 ILE A N 1
ATOM 5493 C CA . ILE A 1 693 ? -36.380 -5.820 -7.730 1.00 96.44 693 ILE A CA 1
ATOM 5494 C C . ILE A 1 693 ? -37.785 -5.244 -7.940 1.00 96.44 693 ILE A C 1
ATOM 5496 O O . ILE A 1 693 ? -37.923 -4.028 -8.040 1.00 96.44 693 ILE A O 1
ATOM 5500 N N . GLU A 1 694 ? -38.826 -6.086 -7.958 1.00 96.19 694 GLU A N 1
ATOM 5501 C CA . GLU A 1 694 ? -40.231 -5.640 -8.047 1.00 96.19 694 GLU A CA 1
ATOM 5502 C C . GLU A 1 694 ? -40.608 -4.686 -6.901 1.00 96.19 694 GLU A C 1
ATOM 5504 O O . GLU A 1 694 ? -41.404 -3.768 -7.088 1.00 96.19 694 GLU A O 1
ATOM 5509 N N . LEU A 1 695 ? -39.988 -4.866 -5.731 1.00 94.50 695 LEU A N 1
ATOM 5510 C CA . LEU A 1 695 ? -40.134 -4.014 -4.549 1.00 94.50 695 LEU A CA 1
ATOM 5511 C C . LEU A 1 695 ? -39.138 -2.836 -4.498 1.00 94.50 695 LEU A C 1
ATOM 5513 O O . LEU A 1 695 ? -39.072 -2.135 -3.491 1.00 94.50 695 LEU A O 1
ATOM 5517 N N . GLY A 1 696 ? -38.367 -2.598 -5.563 1.00 92.44 696 GLY A N 1
ATOM 5518 C CA . GLY A 1 696 ? -37.474 -1.442 -5.697 1.00 92.44 696 GLY A CA 1
ATOM 5519 C C . GLY A 1 696 ? -36.042 -1.631 -5.179 1.00 92.44 696 GLY A C 1
ATOM 5520 O O . GLY A 1 696 ? -35.300 -0.653 -5.091 1.00 92.44 696 GLY A O 1
ATOM 5521 N N . SER A 1 697 ? -35.612 -2.855 -4.856 1.00 94.75 697 SER A N 1
ATOM 5522 C CA . SER A 1 697 ? -34.240 -3.136 -4.408 1.00 94.75 697 SER A CA 1
ATOM 5523 C C . SER A 1 697 ? -33.233 -3.009 -5.553 1.00 94.75 697 SER A C 1
ATOM 5525 O O . SER A 1 697 ? -33.115 -3.890 -6.406 1.00 94.75 697 SER A O 1
ATOM 5527 N N . VAL A 1 698 ? -32.462 -1.919 -5.556 1.00 95.31 698 VAL A N 1
ATOM 5528 C CA . VAL A 1 698 ? -31.372 -1.696 -6.522 1.00 95.31 698 VAL A CA 1
ATOM 5529 C C . VAL A 1 698 ? -30.239 -2.730 -6.393 1.00 95.31 698 VAL A C 1
ATOM 5531 O O . VAL A 1 698 ? -29.817 -3.244 -7.430 1.00 95.31 698 VAL A O 1
ATOM 5534 N N . PRO A 1 699 ? -29.773 -3.117 -5.184 1.00 95.12 699 PRO A N 1
ATOM 5535 C CA . PRO A 1 699 ? -28.749 -4.160 -5.044 1.00 95.12 699 PRO A CA 1
ATOM 5536 C C . PRO A 1 699 ? -29.142 -5.492 -5.688 1.00 95.12 699 PRO A C 1
ATOM 5538 O O . PRO A 1 699 ? -28.306 -6.182 -6.279 1.00 95.12 699 PRO A O 1
ATOM 5541 N N . ALA A 1 700 ? -30.435 -5.830 -5.659 1.00 96.56 700 ALA A N 1
ATOM 5542 C CA . ALA A 1 700 ? -30.935 -7.045 -6.283 1.00 96.56 700 ALA A CA 1
ATOM 5543 C C . ALA A 1 700 ? -30.823 -7.033 -7.818 1.00 96.56 700 ALA A C 1
ATOM 5545 O O . ALA A 1 700 ? -30.574 -8.090 -8.400 1.00 96.56 700 ALA A O 1
ATOM 5546 N N . ILE A 1 701 ? -30.929 -5.864 -8.468 1.00 97.06 701 ILE A N 1
ATOM 5547 C CA . ILE A 1 701 ? -30.695 -5.707 -9.917 1.00 97.06 701 ILE A CA 1
ATOM 5548 C C . ILE A 1 701 ? -29.253 -6.103 -10.244 1.00 97.06 701 ILE A C 1
ATOM 5550 O O . ILE A 1 701 ? -29.015 -6.930 -11.127 1.00 97.06 701 ILE A O 1
ATOM 5554 N N . THR A 1 702 ? -28.291 -5.579 -9.480 1.00 96.12 702 THR A N 1
ATOM 5555 C CA . THR A 1 702 ? -26.869 -5.869 -9.684 1.00 96.12 702 THR A CA 1
ATOM 5556 C C . THR A 1 702 ? -26.547 -7.350 -9.489 1.00 96.12 702 THR A C 1
ATOM 5558 O O . THR A 1 702 ? -25.848 -7.946 -10.315 1.00 96.12 702 THR A O 1
ATOM 5561 N N . ALA A 1 703 ? -27.084 -7.967 -8.431 1.00 95.56 703 ALA A N 1
ATOM 5562 C CA . ALA A 1 703 ? -26.899 -9.392 -8.164 1.00 95.56 703 ALA A CA 1
ATOM 5563 C C . ALA A 1 703 ? -27.560 -10.284 -9.226 1.00 95.56 703 ALA A C 1
ATOM 5565 O O . ALA A 1 703 ? -27.020 -11.337 -9.569 1.00 95.56 703 ALA A O 1
ATOM 5566 N N . LEU A 1 704 ? -28.696 -9.863 -9.793 1.00 96.62 704 LEU A N 1
ATOM 5567 C CA . LEU A 1 704 ? -29.314 -10.566 -10.914 1.00 96.62 704 LEU A CA 1
ATOM 5568 C C . LEU A 1 704 ? -28.458 -10.458 -12.187 1.00 96.62 704 LEU A C 1
ATOM 5570 O O . LEU A 1 704 ? -28.336 -11.442 -12.914 1.00 96.62 704 LEU A O 1
ATOM 5574 N N . GLY A 1 705 ? -27.810 -9.313 -12.428 1.00 96.00 705 GLY A N 1
ATOM 5575 C CA . GLY A 1 705 ? -26.812 -9.176 -13.494 1.00 96.00 705 GLY A CA 1
ATOM 5576 C C . GLY A 1 705 ? -25.641 -10.150 -13.319 1.00 96.00 705 GLY A C 1
ATOM 5577 O O . GLY A 1 705 ? -25.291 -10.874 -14.249 1.00 96.00 705 GLY A O 1
ATOM 5578 N N . TRP A 1 706 ? -25.117 -10.275 -12.093 1.00 94.12 706 TRP A N 1
ATOM 5579 C CA . TRP A 1 706 ? -24.080 -11.262 -11.758 1.00 94.12 706 TRP A CA 1
ATOM 5580 C C . TRP A 1 706 ? -24.544 -12.709 -11.968 1.00 94.12 706 TRP A C 1
ATOM 5582 O O . TRP A 1 706 ? -23.775 -13.542 -12.445 1.00 94.12 706 TRP A O 1
ATOM 5592 N N . TYR A 1 707 ? -25.813 -13.021 -11.684 1.00 95.12 707 TYR A N 1
ATOM 5593 C CA . TYR A 1 707 ? -26.381 -14.332 -12.003 1.00 95.12 707 TYR A CA 1
ATOM 5594 C C . TYR A 1 707 ? -26.315 -14.641 -13.509 1.00 95.12 707 TYR A C 1
ATOM 5596 O O . TYR A 1 707 ? -25.862 -15.726 -13.884 1.00 95.12 707 TYR A O 1
ATOM 5604 N N . TYR A 1 708 ? -26.731 -13.703 -14.367 1.00 96.31 708 TYR A N 1
ATOM 5605 C CA . TYR A 1 708 ? -26.697 -13.909 -15.818 1.00 96.31 708 TYR A CA 1
ATOM 5606 C C . TYR A 1 708 ? -25.269 -14.064 -16.347 1.00 96.31 708 TYR A C 1
ATOM 5608 O O . TYR A 1 708 ? -25.026 -14.924 -17.190 1.00 96.31 708 TYR A O 1
ATOM 5616 N N . GLU A 1 709 ? -24.312 -13.309 -15.812 1.00 94.25 709 GLU A N 1
ATOM 5617 C CA . GLU A 1 709 ? -22.902 -13.423 -16.189 1.00 94.25 709 GLU A CA 1
ATOM 5618 C C . GLU A 1 709 ? -22.277 -14.759 -15.750 1.00 94.25 709 GLU A C 1
ATOM 5620 O O . GLU A 1 709 ? -21.605 -15.436 -16.538 1.00 94.25 709 GLU A O 1
ATOM 5625 N N . GLN A 1 710 ? -22.509 -15.184 -14.506 1.00 91.62 710 GLN A N 1
ATOM 5626 C CA . GLN A 1 710 ? -21.860 -16.379 -13.969 1.00 91.62 710 GLN A CA 1
ATOM 5627 C C . GLN A 1 710 ? -22.513 -17.691 -14.402 1.00 91.62 710 GLN A C 1
ATOM 5629 O O . GLN A 1 710 ? -21.787 -18.629 -14.738 1.00 91.62 710 GLN A O 1
ATOM 5634 N N . TYR A 1 711 ? -23.847 -17.778 -14.386 1.00 92.62 711 TYR A N 1
ATOM 5635 C CA . TYR A 1 711 ? -24.570 -19.044 -14.573 1.00 92.62 711 TYR A CA 1
ATOM 5636 C C . TYR A 1 711 ? -25.130 -19.216 -15.982 1.00 92.62 711 TYR A C 1
ATOM 5638 O O . TYR A 1 711 ? -25.007 -20.300 -16.542 1.00 92.62 711 TYR A O 1
ATOM 5646 N N . GLU A 1 712 ? -25.721 -18.166 -16.556 1.00 93.38 712 GLU A N 1
ATOM 5647 C CA . GLU A 1 712 ? -26.336 -18.230 -17.893 1.00 93.38 712 GLU A CA 1
ATOM 5648 C C . GLU A 1 712 ? -25.352 -17.853 -19.012 1.00 93.38 712 GLU A C 1
ATOM 5650 O O . GLU A 1 712 ? -25.611 -18.137 -20.178 1.00 93.38 712 GLU A O 1
ATOM 5655 N N . LYS A 1 713 ? -24.224 -17.213 -18.664 1.00 93.50 713 LYS A N 1
ATOM 5656 C CA . LYS A 1 713 ? -23.246 -16.635 -19.604 1.00 93.50 713 LYS A CA 1
ATOM 5657 C C . LYS A 1 713 ? -23.887 -15.669 -20.613 1.00 93.50 713 LYS A C 1
ATOM 5659 O O . LYS A 1 713 ? -23.413 -15.520 -21.734 1.00 93.50 713 LYS A O 1
ATOM 5664 N N . ASP A 1 714 ? -24.949 -14.985 -20.188 1.00 96.06 714 ASP A N 1
ATOM 5665 C CA . ASP A 1 714 ? -25.676 -13.988 -20.975 1.00 96.06 714 ASP A CA 1
ATOM 5666 C C . ASP A 1 714 ? -25.166 -12.584 -20.621 1.00 96.06 714 ASP A C 1
ATOM 5668 O O . ASP A 1 714 ? -25.672 -11.908 -19.719 1.00 96.06 714 ASP A O 1
ATOM 5672 N N . TYR A 1 715 ? -24.094 -12.178 -21.303 1.00 95.69 715 TYR A N 1
ATOM 5673 C CA . TYR A 1 715 ? -23.412 -10.907 -21.056 1.00 95.69 715 TYR A CA 1
ATOM 5674 C C . TYR A 1 715 ? -24.251 -9.687 -21.442 1.00 95.69 715 TYR A C 1
ATOM 5676 O O . TYR A 1 715 ? -24.160 -8.665 -20.768 1.00 95.69 715 TYR A O 1
ATOM 5684 N N . GLU A 1 716 ? -25.107 -9.792 -22.461 1.00 96.44 716 GLU A N 1
ATOM 5685 C CA . GLU A 1 716 ? -26.011 -8.703 -22.855 1.00 96.44 716 GLU A CA 1
ATOM 5686 C C . GLU A 1 716 ? -27.018 -8.394 -21.750 1.00 96.44 716 GLU A C 1
ATOM 5688 O O . GLU A 1 716 ? -27.157 -7.237 -21.341 1.00 96.44 716 GLU A O 1
ATOM 5693 N N . LYS A 1 717 ? -27.670 -9.423 -21.192 1.00 96.31 717 LYS A N 1
ATOM 5694 C CA . LYS A 1 717 ? -28.584 -9.220 -20.059 1.00 96.31 717 LYS A CA 1
ATOM 5695 C C . LYS A 1 717 ? -27.864 -8.724 -18.812 1.00 96.31 717 LYS A C 1
ATOM 5697 O O . LYS A 1 717 ? -28.408 -7.873 -18.108 1.00 96.31 717 LYS A O 1
ATOM 5702 N N . ALA A 1 718 ? -26.671 -9.247 -18.525 1.00 97.31 718 ALA A N 1
ATOM 5703 C CA . ALA A 1 718 ? -25.886 -8.811 -17.374 1.00 97.31 718 ALA A CA 1
ATOM 5704 C C . ALA A 1 718 ? -25.541 -7.317 -17.462 1.00 97.31 718 ALA A C 1
ATOM 5706 O O . ALA A 1 718 ? -25.827 -6.570 -16.526 1.00 97.31 718 ALA A O 1
ATOM 5707 N N . VAL A 1 719 ? -25.010 -6.877 -18.609 1.00 97.69 719 VAL A N 1
ATOM 5708 C CA . VAL A 1 719 ? -24.659 -5.473 -18.860 1.00 97.69 719 VAL A CA 1
ATOM 5709 C C . VAL A 1 719 ? -25.887 -4.573 -18.781 1.00 97.69 719 VAL A C 1
ATOM 5711 O O . VAL A 1 719 ? -25.835 -3.585 -18.058 1.00 97.69 719 VAL A O 1
ATOM 5714 N N . HIS A 1 720 ? -27.010 -4.939 -19.408 1.00 97.81 720 HIS A N 1
ATOM 5715 C CA . HIS A 1 720 ? -28.240 -4.141 -19.333 1.00 97.81 720 HIS A CA 1
ATOM 5716 C C . HIS A 1 720 ? -28.704 -3.918 -17.882 1.00 97.81 720 HIS A C 1
ATOM 5718 O O . HIS A 1 720 ? -29.056 -2.805 -17.491 1.00 97.81 720 HIS A O 1
ATOM 5724 N N . LEU A 1 721 ? -28.694 -4.970 -17.054 1.00 97.88 721 LEU A N 1
ATOM 5725 C CA . LEU A 1 721 ? -29.065 -4.862 -15.638 1.00 97.88 721 LEU A CA 1
ATOM 5726 C C . LEU A 1 721 ? -28.071 -4.002 -14.847 1.00 97.88 721 LEU A C 1
ATOM 5728 O O . LEU A 1 721 ? -28.475 -3.215 -13.992 1.00 97.88 721 LEU A O 1
ATOM 5732 N N . TRP A 1 722 ? -26.772 -4.122 -15.122 1.00 98.06 722 TRP A N 1
ATOM 5733 C CA . TRP A 1 722 ? -25.769 -3.288 -14.464 1.00 98.06 722 TRP A CA 1
ATOM 5734 C C . TRP A 1 722 ? -25.820 -1.829 -14.909 1.00 98.06 722 TRP A C 1
ATOM 5736 O O . TRP A 1 722 ? -25.618 -0.957 -14.074 1.00 98.06 722 TRP A O 1
ATOM 5746 N N . GLU A 1 723 ? -26.142 -1.527 -16.163 1.00 98.12 723 GLU A N 1
ATOM 5747 C CA . GLU A 1 723 ? -26.370 -0.150 -16.613 1.00 98.12 723 GLU A CA 1
ATOM 5748 C C . GLU A 1 723 ? -27.588 0.468 -15.921 1.00 98.12 723 GLU A C 1
ATOM 5750 O O . GLU A 1 723 ? -27.521 1.606 -15.450 1.00 98.12 723 GLU A O 1
ATOM 5755 N N . GLU A 1 724 ? -28.672 -0.301 -15.762 1.00 98.00 724 GLU A N 1
ATOM 5756 C CA . GLU A 1 724 ? -29.842 0.133 -14.995 1.00 98.00 724 GLU A CA 1
ATOM 5757 C C . GLU A 1 724 ? -29.476 0.433 -13.528 1.00 98.00 724 GLU A C 1
ATOM 5759 O O . GLU A 1 724 ? -29.874 1.460 -12.969 1.00 98.00 724 GLU A O 1
ATOM 5764 N N . ALA A 1 725 ? -28.691 -0.441 -12.895 1.00 97.44 725 ALA A N 1
ATOM 5765 C CA . ALA A 1 725 ? -28.238 -0.249 -11.522 1.00 97.44 725 ALA A CA 1
ATOM 5766 C C . ALA A 1 725 ? -27.201 0.890 -11.380 1.00 97.44 725 ALA A C 1
ATOM 5768 O O . ALA A 1 725 ? -27.240 1.621 -10.387 1.00 97.44 725 ALA A O 1
ATOM 5769 N N . ASP A 1 726 ? -26.313 1.099 -12.363 1.00 97.88 726 ASP A N 1
ATOM 5770 C CA . ASP A 1 726 ? -25.353 2.219 -12.407 1.00 97.88 726 ASP A CA 1
ATOM 5771 C C . ASP A 1 726 ? -26.074 3.566 -12.511 1.00 97.88 726 ASP A C 1
ATOM 5773 O O . ASP A 1 726 ? -25.702 4.517 -11.816 1.00 97.88 726 ASP A O 1
ATOM 5777 N N . ALA A 1 727 ? -27.134 3.636 -13.325 1.00 97.25 727 ALA A N 1
ATOM 5778 C CA . ALA A 1 727 ? -27.987 4.817 -13.452 1.00 97.25 727 ALA A CA 1
ATOM 5779 C C . ALA A 1 727 ? -28.695 5.164 -12.131 1.00 97.25 727 ALA A C 1
ATOM 5781 O O . ALA A 1 727 ? -28.915 6.336 -11.832 1.00 97.25 727 ALA A O 1
ATOM 5782 N N . LYS A 1 728 ? -28.989 4.150 -11.308 1.00 96.12 728 LYS A N 1
ATOM 5783 C CA . LYS A 1 728 ? -29.528 4.294 -9.945 1.00 96.12 728 LYS A CA 1
ATOM 5784 C C . LYS A 1 728 ? -28.447 4.500 -8.875 1.00 96.12 728 LYS A C 1
ATOM 5786 O O . LYS A 1 728 ? -28.772 4.583 -7.694 1.00 96.12 728 LYS A O 1
ATOM 5791 N N . GLY A 1 729 ? -27.175 4.599 -9.260 1.00 95.31 729 GLY A N 1
ATOM 5792 C CA . GLY A 1 729 ? -26.084 4.929 -8.347 1.00 95.31 729 GLY A CA 1
ATOM 5793 C C . GLY A 1 729 ? -25.457 3.743 -7.611 1.00 95.31 729 GLY A C 1
ATOM 5794 O O . GLY A 1 729 ? -24.733 3.972 -6.646 1.00 95.31 729 GLY A O 1
ATOM 5795 N N . HIS A 1 730 ? -25.690 2.490 -8.022 1.00 96.31 730 HIS A N 1
ATOM 5796 C CA . HIS A 1 730 ? -25.139 1.338 -7.301 1.00 96.31 730 HIS A CA 1
ATOM 5797 C C . HIS A 1 730 ? -23.611 1.199 -7.513 1.00 96.31 730 HIS A C 1
ATOM 5799 O O . HIS A 1 730 ? -23.158 1.174 -8.664 1.00 96.31 730 HIS A O 1
ATOM 5805 N N . PRO A 1 731 ? -22.796 1.083 -6.446 1.00 96.56 731 PRO A N 1
ATOM 5806 C CA . PRO A 1 731 ? -21.333 0.982 -6.544 1.00 96.56 731 PRO A CA 1
ATOM 5807 C C . PRO A 1 731 ? -20.847 -0.268 -7.297 1.00 96.56 731 PRO A C 1
ATOM 5809 O O . PRO A 1 731 ? -20.004 -0.162 -8.193 1.00 96.56 731 PRO A O 1
ATOM 5812 N N . ASP A 1 732 ? -21.402 -1.438 -6.967 1.00 95.12 732 ASP A N 1
ATOM 5813 C CA . ASP A 1 732 ? -20.983 -2.728 -7.539 1.00 95.12 732 ASP A CA 1
ATOM 5814 C C . ASP A 1 732 ? -21.309 -2.840 -9.035 1.00 95.12 732 ASP A C 1
ATOM 5816 O O . ASP A 1 732 ? -20.597 -3.500 -9.786 1.00 95.12 732 ASP A O 1
ATOM 5820 N N . ALA A 1 733 ? -22.373 -2.172 -9.492 1.00 97.31 733 ALA A N 1
ATOM 5821 C CA . ALA A 1 733 ? -22.762 -2.184 -10.897 1.00 97.31 733 ALA A CA 1
ATOM 5822 C C . ALA A 1 733 ? -21.721 -1.453 -11.753 1.00 97.31 733 ALA A C 1
ATOM 5824 O O . ALA A 1 733 ? -21.242 -1.997 -12.748 1.00 97.31 733 ALA A O 1
ATOM 5825 N N . ALA A 1 734 ? -21.290 -0.270 -11.300 1.00 97.81 734 ALA A N 1
ATOM 5826 C CA . ALA A 1 734 ? -20.183 0.455 -11.912 1.00 97.81 734 ALA A CA 1
ATOM 5827 C C . ALA A 1 734 ? -18.889 -0.375 -11.897 1.00 97.81 734 ALA A C 1
ATOM 5829 O O . ALA A 1 734 ? -18.189 -0.420 -12.902 1.00 97.81 734 ALA A O 1
ATOM 5830 N N . MET A 1 735 ? -18.592 -1.083 -10.800 1.00 97.44 735 MET A N 1
ATOM 5831 C CA . MET A 1 735 ? -17.430 -1.978 -10.746 1.00 97.44 735 MET A CA 1
ATOM 5832 C C . MET A 1 735 ? -17.494 -3.049 -11.842 1.00 97.44 735 MET A C 1
ATOM 5834 O O . MET A 1 735 ? -16.532 -3.218 -12.587 1.00 97.44 735 MET A O 1
ATOM 5838 N N . ASN A 1 736 ? -18.615 -3.768 -11.941 1.00 96.88 736 ASN A N 1
ATOM 5839 C CA . ASN A 1 736 ? -18.771 -4.871 -12.889 1.00 96.88 736 ASN A CA 1
ATOM 5840 C C . ASN A 1 736 ? -18.667 -4.390 -14.343 1.00 96.88 736 ASN A C 1
ATOM 5842 O O . ASN A 1 736 ? -17.980 -5.021 -15.145 1.00 96.88 736 ASN A O 1
ATOM 5846 N N . LEU A 1 737 ? -19.266 -3.236 -14.665 1.00 97.88 737 LEU A N 1
ATOM 5847 C CA . LEU A 1 737 ? -19.116 -2.596 -15.977 1.00 97.88 737 LEU A CA 1
ATOM 5848 C C . LEU A 1 737 ? -17.657 -2.211 -16.260 1.00 97.88 737 LEU A C 1
ATOM 5850 O O . LEU A 1 737 ? -17.161 -2.451 -17.359 1.00 97.88 737 LEU A O 1
ATOM 5854 N N . GLY A 1 738 ? -16.942 -1.681 -15.262 1.00 97.38 738 GLY A N 1
ATOM 5855 C CA . GLY A 1 738 ? -15.514 -1.381 -15.376 1.00 97.38 738 GLY A CA 1
ATOM 5856 C C . GLY A 1 738 ? -14.675 -2.621 -15.695 1.00 97.38 738 GLY A C 1
ATOM 5857 O O . GLY A 1 738 ? -13.856 -2.593 -16.615 1.00 97.38 738 GLY A O 1
ATOM 5858 N N . VAL A 1 739 ? -14.942 -3.740 -15.011 1.00 96.44 739 VAL A N 1
ATOM 5859 C CA . VAL A 1 739 ? -14.288 -5.030 -15.287 1.00 96.44 739 VAL A CA 1
ATOM 5860 C C . VAL A 1 739 ? -14.578 -5.491 -16.713 1.00 96.44 739 VAL A C 1
ATOM 5862 O O . VAL A 1 739 ? -13.644 -5.848 -17.433 1.00 96.44 739 VAL A O 1
ATOM 5865 N N . PHE A 1 740 ? -15.835 -5.415 -17.152 1.00 96.75 740 PHE A N 1
ATOM 5866 C CA . PHE A 1 740 ? -16.249 -5.814 -18.498 1.00 96.75 740 PHE A CA 1
ATOM 5867 C C . PHE A 1 740 ? -15.557 -5.005 -19.596 1.00 96.75 740 PHE A C 1
ATOM 5869 O O . PHE A 1 740 ? -15.062 -5.596 -20.557 1.00 96.75 740 PHE A O 1
ATOM 5876 N N . HIS A 1 741 ? -15.446 -3.684 -19.436 1.00 97.19 741 HIS A N 1
ATOM 5877 C CA . HIS A 1 741 ? -14.665 -2.858 -20.357 1.00 97.19 741 HIS A CA 1
ATOM 5878 C C . HIS A 1 741 ? -13.175 -3.208 -20.312 1.00 97.19 741 HIS A C 1
ATOM 5880 O O . HIS A 1 741 ? -12.562 -3.356 -21.364 1.00 97.19 741 HIS A O 1
ATOM 5886 N N . SER A 1 742 ? -12.587 -3.417 -19.129 1.00 94.88 742 SER A N 1
ATOM 5887 C CA . SER A 1 742 ? -11.150 -3.717 -19.010 1.00 94.88 742 SER A CA 1
ATOM 5888 C C . SER A 1 742 ? -10.746 -5.048 -19.657 1.00 94.88 742 SER A C 1
ATOM 5890 O O . SER A 1 742 ? -9.616 -5.189 -20.120 1.00 94.88 742 SER A O 1
ATOM 5892 N N . GLN A 1 743 ? -11.668 -6.016 -19.690 1.00 93.75 743 GLN A N 1
ATOM 5893 C CA . GLN A 1 743 ? -11.453 -7.360 -20.232 1.00 93.75 743 GLN A CA 1
ATOM 5894 C C . GLN A 1 743 ? -11.975 -7.523 -21.667 1.00 93.75 743 GLN A C 1
ATOM 5896 O O . GLN A 1 743 ? -11.749 -8.567 -22.271 1.00 93.75 743 GLN A O 1
ATOM 5901 N N . GLY A 1 744 ? -12.675 -6.523 -22.216 1.00 94.38 744 GLY A N 1
ATOM 5902 C CA . GLY A 1 744 ? -13.314 -6.621 -23.533 1.00 94.38 744 GLY A CA 1
ATOM 5903 C C . GLY A 1 744 ? -14.479 -7.614 -23.574 1.00 94.38 744 GLY A C 1
ATOM 5904 O O . GLY A 1 744 ? -14.720 -8.239 -24.602 1.00 94.38 744 GLY A O 1
ATOM 5905 N N . LEU A 1 745 ? -15.175 -7.794 -22.446 1.00 95.12 745 LEU A N 1
ATOM 5906 C CA . LEU A 1 745 ? -16.371 -8.641 -22.331 1.00 95.12 745 LEU A CA 1
ATOM 5907 C C . LEU A 1 745 ? -17.672 -7.857 -22.537 1.00 95.12 745 LEU A C 1
ATOM 5909 O O . LEU A 1 745 ? -18.750 -8.450 -22.589 1.00 95.12 745 LEU A O 1
ATOM 5913 N N . TYR A 1 746 ? -17.588 -6.528 -22.644 1.00 95.62 746 TYR A N 1
ATOM 5914 C CA . TYR A 1 746 ? -18.737 -5.699 -22.980 1.00 95.62 746 TYR A CA 1
ATOM 5915 C C . TYR A 1 746 ? -19.233 -6.053 -24.402 1.00 95.62 746 TYR A C 1
ATOM 5917 O O . TYR A 1 746 ? -18.445 -5.995 -25.350 1.00 95.62 746 TYR A O 1
ATOM 5925 N N . PRO A 1 747 ? -20.516 -6.420 -24.592 1.00 93.19 747 PRO A N 1
ATOM 5926 C CA . PRO A 1 747 ? -21.028 -6.884 -25.879 1.00 93.19 747 PRO A CA 1
ATOM 5927 C C . PRO A 1 747 ? -20.758 -5.909 -27.033 1.00 93.19 747 PRO A C 1
ATOM 5929 O O . PRO A 1 747 ? -21.124 -4.735 -26.986 1.00 93.19 747 PRO A O 1
ATOM 5932 N N . GLY A 1 748 ? -20.112 -6.411 -28.088 1.00 91.75 748 GLY A N 1
ATOM 5933 C CA . GLY A 1 748 ? -19.822 -5.641 -29.301 1.00 91.75 748 GLY A CA 1
ATOM 5934 C C . GLY A 1 748 ? -18.699 -4.604 -29.174 1.00 91.75 748 GLY A C 1
ATOM 5935 O O . GLY A 1 748 ? -18.512 -3.829 -30.111 1.00 91.75 748 GLY A O 1
ATOM 5936 N N . GLN A 1 749 ? -17.949 -4.577 -28.065 1.00 94.50 749 GLN A N 1
ATOM 5937 C CA . GLN A 1 749 ? -16.859 -3.621 -27.842 1.00 94.50 749 GLN A CA 1
ATOM 5938 C C . GLN A 1 749 ? -15.553 -4.332 -27.439 1.00 94.50 749 GLN A C 1
ATOM 5940 O O . GLN A 1 749 ? -15.589 -5.269 -26.643 1.00 94.50 749 GLN A O 1
ATOM 5945 N N . PRO A 1 750 ? -14.388 -3.910 -27.969 1.00 95.12 750 PRO A N 1
ATOM 5946 C CA . PRO A 1 750 ? -13.095 -4.423 -27.522 1.00 95.12 750 PRO A CA 1
ATOM 5947 C C . PRO A 1 750 ? -12.753 -3.921 -26.110 1.00 95.12 750 PRO A C 1
ATOM 5949 O O . PRO A 1 750 ? -13.443 -3.069 -25.550 1.00 95.12 750 PRO A O 1
ATOM 5952 N N . ALA A 1 751 ? -11.663 -4.437 -25.536 1.00 93.88 751 ALA A N 1
ATOM 5953 C CA . ALA A 1 751 ? -11.174 -3.962 -24.248 1.00 93.88 751 ALA A CA 1
ATOM 5954 C C . ALA A 1 751 ? -10.814 -2.466 -24.304 1.00 93.88 751 ALA A C 1
ATOM 5956 O O . ALA A 1 751 ? -10.073 -2.036 -25.187 1.00 93.88 751 ALA A O 1
ATOM 5957 N N . ASP A 1 752 ? -11.312 -1.692 -23.341 1.00 94.50 752 ASP A N 1
ATOM 5958 C CA . ASP A 1 752 ? -11.092 -0.249 -23.226 1.00 94.50 752 ASP A CA 1
ATOM 5959 C C . ASP A 1 752 ? -10.757 0.113 -21.771 1.00 94.50 752 ASP A C 1
ATOM 5961 O O . ASP A 1 752 ? -11.617 0.142 -20.884 1.00 94.50 752 ASP A O 1
ATOM 5965 N N . GLN A 1 753 ? -9.474 0.392 -21.524 1.00 92.69 753 GLN A N 1
ATOM 5966 C CA . GLN A 1 753 ? -8.966 0.742 -20.195 1.00 92.69 753 GLN A CA 1
ATOM 5967 C C . GLN A 1 753 ? -9.460 2.112 -19.713 1.00 92.69 753 GLN A C 1
ATOM 5969 O O . GLN A 1 753 ? -9.617 2.322 -18.510 1.00 92.69 753 GLN A O 1
ATOM 5974 N N . PHE A 1 754 ? -9.750 3.047 -20.619 1.00 95.56 754 PHE A N 1
ATOM 5975 C CA . PHE A 1 754 ? -10.223 4.378 -20.248 1.00 95.56 754 PHE A CA 1
ATOM 5976 C C . PHE A 1 754 ? -11.685 4.364 -19.825 1.00 95.56 754 PHE A C 1
ATOM 5978 O O . PHE A 1 754 ? -12.076 5.016 -18.852 1.00 95.56 754 PHE A O 1
ATOM 5985 N N . MET A 1 755 ? -12.509 3.598 -20.539 1.00 96.50 755 MET A N 1
ATOM 5986 C CA . MET A 1 755 ? -13.887 3.364 -20.122 1.00 96.50 755 MET A CA 1
ATOM 5987 C C . MET A 1 755 ? -13.926 2.596 -18.802 1.00 96.50 755 MET A C 1
ATOM 5989 O O . MET A 1 755 ? -14.661 3.003 -17.899 1.00 96.50 755 MET A O 1
ATOM 5993 N N . ALA A 1 756 ? -13.070 1.583 -18.629 1.00 97.06 756 ALA A N 1
ATOM 5994 C CA . ALA A 1 756 ? -12.912 0.902 -17.347 1.00 97.06 756 ALA A CA 1
ATOM 5995 C C . ALA A 1 756 ? -12.558 1.879 -16.214 1.00 97.06 756 ALA A C 1
ATOM 5997 O O . ALA A 1 756 ? -13.246 1.907 -15.194 1.00 97.06 756 ALA A O 1
ATOM 5998 N N . TYR A 1 757 ? -11.568 2.753 -16.427 1.00 97.19 757 TYR A N 1
ATOM 5999 C CA . TYR A 1 757 ? -11.182 3.810 -15.489 1.00 97.19 757 TYR A CA 1
ATOM 6000 C C . TYR A 1 757 ? -12.365 4.694 -15.068 1.00 97.19 757 TYR A C 1
ATOM 6002 O O . TYR A 1 757 ? -12.564 4.927 -13.876 1.00 97.19 757 TYR A O 1
ATOM 6010 N N . LYS A 1 758 ? -13.191 5.160 -16.016 1.00 97.81 758 LYS A N 1
ATOM 6011 C CA . LYS A 1 758 ? -14.371 5.989 -15.704 1.00 97.81 758 LYS A CA 1
ATOM 6012 C C . LYS A 1 758 ? -15.360 5.264 -14.794 1.00 97.81 758 LYS A C 1
ATOM 6014 O O . LYS A 1 758 ? -15.907 5.871 -13.872 1.00 97.81 758 LYS A O 1
ATOM 6019 N N . TYR A 1 759 ? -15.598 3.982 -15.048 1.00 98.25 759 TYR A N 1
ATOM 6020 C CA . TYR A 1 759 ? -16.497 3.170 -14.235 1.00 98.25 759 TYR A CA 1
ATOM 6021 C C . TYR A 1 759 ? -15.905 2.834 -12.862 1.00 98.25 759 TYR A C 1
ATOM 6023 O O . TYR A 1 759 ? -16.610 2.949 -11.859 1.00 98.25 759 TYR A O 1
ATOM 6031 N N . TYR A 1 760 ? -14.609 2.525 -12.776 1.00 98.19 760 TYR A N 1
ATOM 6032 C CA . TYR A 1 760 ? -13.923 2.348 -11.495 1.00 98.19 760 TYR A CA 1
ATOM 6033 C C . TYR A 1 760 ? -13.929 3.629 -10.660 1.00 98.19 760 TYR A C 1
ATOM 6035 O O . TYR A 1 760 ? -14.205 3.563 -9.465 1.00 98.19 760 TYR A O 1
ATOM 6043 N N . LEU A 1 761 ? -13.740 4.799 -11.279 1.00 97.75 761 LEU A N 1
ATOM 6044 C CA . LEU A 1 761 ? -13.848 6.090 -10.602 1.00 97.75 761 LEU A CA 1
ATOM 6045 C C . LEU A 1 761 ? -15.253 6.315 -10.026 1.00 97.75 761 LEU A C 1
ATOM 6047 O O . LEU A 1 761 ? -15.375 6.654 -8.850 1.00 97.75 761 LEU A O 1
ATOM 6051 N N . LYS A 1 762 ? -16.312 6.074 -10.815 1.00 97.56 762 LYS A N 1
ATOM 6052 C CA . LYS A 1 762 ? -17.700 6.124 -10.317 1.00 97.56 762 LYS A CA 1
ATOM 6053 C C . LYS A 1 762 ? -17.907 5.160 -9.145 1.00 97.56 762 LYS A C 1
ATOM 6055 O O . LYS A 1 762 ? -18.520 5.525 -8.147 1.00 97.56 762 LYS A O 1
ATOM 6060 N N . SER A 1 763 ? -17.409 3.931 -9.275 1.00 97.62 763 SER A N 1
ATOM 6061 C CA . SER A 1 763 ? -17.536 2.882 -8.262 1.00 97.62 763 SER A CA 1
ATOM 6062 C C . SER A 1 763 ? -16.850 3.284 -6.949 1.00 97.62 763 SER A C 1
ATOM 6064 O O . SER A 1 763 ? -17.467 3.214 -5.886 1.00 97.62 763 SER A O 1
ATOM 6066 N N . ALA A 1 764 ? -15.620 3.798 -7.026 1.00 96.56 764 ALA A N 1
ATOM 6067 C CA . ALA A 1 764 ? -14.849 4.278 -5.881 1.00 96.56 764 ALA A CA 1
ATOM 6068 C C . ALA A 1 764 ? -15.514 5.483 -5.195 1.00 96.56 764 ALA A C 1
ATOM 6070 O O . ALA A 1 764 ? -15.678 5.484 -3.979 1.00 96.56 764 ALA A O 1
ATOM 6071 N N . GLN A 1 765 ? -15.979 6.476 -5.963 1.00 95.62 765 GLN A N 1
ATOM 6072 C CA . GLN A 1 765 ? -16.693 7.650 -5.433 1.00 95.62 765 GLN A CA 1
ATOM 6073 C C . GLN A 1 765 ? -17.987 7.280 -4.692 1.00 95.62 765 GLN A C 1
ATOM 6075 O O . GLN A 1 765 ? -18.416 8.006 -3.800 1.00 95.62 765 GLN A O 1
ATOM 6080 N N . ARG A 1 766 ? -18.596 6.143 -5.044 1.00 95.62 766 ARG A N 1
ATOM 6081 C CA . ARG A 1 766 ? -19.775 5.571 -4.374 1.00 95.62 766 ARG A CA 1
ATOM 6082 C C . ARG A 1 766 ? -19.416 4.626 -3.218 1.00 95.62 766 ARG A C 1
ATOM 6084 O O . ARG A 1 766 ? -20.299 3.957 -2.692 1.00 95.62 766 ARG A O 1
ATOM 6091 N N . GLY A 1 767 ? -18.141 4.550 -2.833 1.00 92.62 767 GLY A N 1
ATOM 6092 C CA . GLY A 1 767 ? -17.664 3.780 -1.683 1.00 92.62 767 GLY A CA 1
ATOM 6093 C C . GLY A 1 767 ? -17.349 2.307 -1.958 1.00 92.62 767 GLY A C 1
ATOM 6094 O O . GLY A 1 767 ? -17.202 1.541 -1.009 1.00 92.62 767 GLY A O 1
ATOM 6095 N N . HIS A 1 768 ? -17.237 1.869 -3.219 1.00 94.81 768 HIS A N 1
ATOM 6096 C CA . HIS A 1 768 ? -16.880 0.478 -3.506 1.00 94.81 768 HIS A CA 1
ATOM 6097 C C . HIS A 1 768 ? -15.397 0.194 -3.238 1.00 94.81 768 HIS A C 1
ATOM 6099 O O . HIS A 1 768 ? -14.521 0.783 -3.878 1.00 94.81 768 HIS A O 1
ATOM 6105 N N . LEU A 1 769 ? -15.114 -0.792 -2.380 1.00 94.88 769 LEU A N 1
ATOM 6106 C CA . LEU A 1 769 ? -13.748 -1.178 -2.014 1.00 94.88 769 LEU A CA 1
ATOM 6107 C C . LEU A 1 769 ? -12.890 -1.537 -3.237 1.00 94.88 769 LEU A C 1
ATOM 6109 O O . LEU A 1 769 ? -11.845 -0.932 -3.464 1.00 94.88 769 LEU A O 1
ATOM 6113 N N . ASN A 1 770 ? -13.340 -2.494 -4.058 1.00 95.31 770 ASN A N 1
ATOM 6114 C CA . ASN A 1 770 ? -12.550 -2.936 -5.214 1.00 95.31 770 ASN A CA 1
ATOM 6115 C C . ASN A 1 770 ? -12.462 -1.860 -6.300 1.00 95.31 770 ASN A C 1
ATOM 6117 O O . ASN A 1 770 ? -11.467 -1.817 -7.011 1.00 95.31 770 ASN A O 1
ATOM 6121 N N . GLY A 1 771 ? -13.457 -0.970 -6.392 1.00 96.44 771 GLY A N 1
ATOM 6122 C CA . GLY A 1 771 ? -13.415 0.163 -7.317 1.00 96.44 771 GLY A CA 1
ATOM 6123 C C . GLY A 1 771 ? -12.259 1.099 -6.973 1.00 96.44 771 GLY A C 1
ATOM 6124 O O . GLY A 1 771 ? -11.501 1.482 -7.858 1.00 96.44 771 GLY A O 1
ATOM 6125 N N . GLY A 1 772 ? -12.067 1.387 -5.680 1.00 96.69 772 GLY A N 1
ATOM 6126 C CA . GLY A 1 772 ? -10.920 2.155 -5.186 1.00 96.69 772 GLY A CA 1
ATOM 6127 C C . GLY A 1 772 ? -9.576 1.458 -5.419 1.00 96.69 772 GLY A C 1
ATOM 6128 O O . GLY A 1 772 ? -8.605 2.116 -5.781 1.00 96.69 772 GLY A O 1
ATOM 6129 N N . ILE A 1 773 ? -9.516 0.129 -5.273 1.00 96.44 773 ILE A N 1
ATOM 6130 C CA . ILE A 1 773 ? -8.291 -0.650 -5.518 1.00 96.44 773 ILE A CA 1
ATOM 6131 C C . ILE A 1 773 ? -7.887 -0.614 -7.000 1.00 96.44 773 ILE A C 1
ATOM 6133 O O . ILE A 1 773 ? -6.727 -0.339 -7.295 1.00 96.44 773 ILE A O 1
ATOM 6137 N N . GLU A 1 774 ? -8.815 -0.868 -7.930 1.00 96.31 774 GLU A N 1
ATOM 6138 C CA . GLU A 1 774 ? -8.505 -0.799 -9.370 1.00 96.31 774 GLU A CA 1
ATOM 6139 C C . GLU A 1 774 ? -8.196 0.636 -9.812 1.00 96.31 774 GLU A C 1
ATOM 6141 O O . GLU A 1 774 ? -7.308 0.860 -10.630 1.00 96.31 774 GLU A O 1
ATOM 6146 N N . LEU A 1 775 ? -8.881 1.630 -9.238 1.00 96.81 775 LEU A N 1
ATOM 6147 C CA . LEU A 1 775 ? -8.585 3.039 -9.489 1.00 96.81 775 LEU A CA 1
ATOM 6148 C C . LEU A 1 775 ? -7.157 3.402 -9.061 1.00 96.81 775 LEU A C 1
ATOM 6150 O O . LEU A 1 775 ? -6.448 4.084 -9.800 1.00 96.81 775 LEU A O 1
ATOM 6154 N N . ALA A 1 776 ? -6.727 2.936 -7.887 1.00 96.56 776 ALA A N 1
ATOM 6155 C CA . ALA A 1 776 ? -5.373 3.152 -7.398 1.00 96.56 776 ALA A CA 1
ATOM 6156 C C . ALA A 1 776 ? -4.324 2.457 -8.276 1.00 96.56 776 ALA A C 1
ATOM 6158 O O . ALA A 1 776 ? -3.277 3.047 -8.543 1.00 96.56 776 ALA A O 1
ATOM 6159 N N . ASP A 1 777 ? -4.628 1.253 -8.770 1.00 93.50 777 ASP A N 1
ATOM 6160 C CA . ASP A 1 777 ? -3.778 0.548 -9.730 1.00 93.50 777 ASP A CA 1
ATOM 6161 C C . ASP A 1 777 ? -3.638 1.344 -11.034 1.00 93.50 777 ASP A C 1
ATOM 6163 O O . ASP A 1 777 ? -2.539 1.549 -11.537 1.00 93.50 777 ASP A O 1
ATOM 6167 N N . ILE A 1 778 ? -4.718 1.925 -11.549 1.00 94.06 778 ILE A N 1
ATOM 6168 C CA . ILE A 1 778 ? -4.629 2.789 -12.732 1.00 94.06 778 ILE A CA 1
ATOM 6169 C C . ILE A 1 778 ? -3.840 4.069 -12.429 1.00 94.06 778 ILE A C 1
ATOM 6171 O O . ILE A 1 778 ? -3.043 4.503 -13.255 1.00 94.06 778 ILE A O 1
ATOM 6175 N N . TRP A 1 779 ? -4.002 4.683 -11.256 1.00 95.31 779 TRP A N 1
ATOM 6176 C CA . TRP A 1 779 ? -3.277 5.906 -10.899 1.00 95.31 779 TRP A CA 1
ATOM 6177 C C . TRP A 1 779 ? -1.784 5.695 -10.626 1.00 95.31 779 TRP A C 1
ATOM 6179 O O . TRP A 1 779 ? -1.007 6.625 -10.857 1.00 95.31 779 TRP A O 1
ATOM 6189 N N . ILE A 1 780 ? -1.351 4.515 -10.168 1.00 93.81 780 ILE A N 1
ATOM 6190 C CA . ILE A 1 780 ? 0.080 4.242 -9.961 1.00 93.81 780 ILE A CA 1
ATOM 6191 C C . ILE A 1 780 ? 0.829 4.021 -11.285 1.00 93.81 780 ILE A C 1
ATOM 6193 O O . ILE A 1 780 ? 2.009 4.367 -11.372 1.00 93.81 780 ILE A O 1
ATOM 6197 N N . HIS A 1 781 ? 0.151 3.497 -12.309 1.00 89.25 781 HIS A N 1
ATOM 6198 C CA . HIS A 1 781 ? 0.717 3.282 -13.644 1.00 89.25 781 HIS A CA 1
ATOM 6199 C C . HIS A 1 781 ? 0.516 4.505 -14.556 1.00 89.25 781 HIS A C 1
ATOM 6201 O O . HIS A 1 781 ? 1.450 4.961 -15.213 1.00 89.25 781 HIS A O 1
ATOM 6207 N N . GLY A 1 782 ? -0.682 5.090 -14.533 1.00 91.00 782 GLY A N 1
ATOM 6208 C CA . GLY A 1 782 ? -1.172 6.030 -15.539 1.00 91.00 782 GLY A CA 1
ATOM 6209 C C . GLY A 1 782 ? -1.728 5.314 -16.776 1.00 91.00 782 GLY A C 1
ATOM 6210 O O . GLY A 1 782 ? -1.460 4.138 -17.009 1.00 91.00 782 GLY A O 1
ATOM 6211 N N . ILE A 1 783 ? -2.508 6.038 -17.579 1.00 89.38 783 ILE A N 1
ATOM 6212 C CA . ILE A 1 783 ? -2.900 5.631 -18.934 1.00 89.38 783 ILE A CA 1
ATOM 6213 C C . ILE A 1 783 ? -2.310 6.677 -19.885 1.00 89.38 783 ILE A C 1
ATOM 6215 O O . ILE A 1 783 ? -2.653 7.856 -19.731 1.00 89.38 783 ILE A O 1
ATOM 6219 N N . PRO A 1 784 ? -1.440 6.293 -20.839 1.00 85.06 784 PRO A N 1
ATOM 6220 C CA . PRO A 1 784 ? -0.820 7.231 -21.773 1.00 85.06 784 PRO A CA 1
ATOM 6221 C C . PRO A 1 784 ? -1.845 8.181 -22.407 1.00 85.06 784 PRO A C 1
ATOM 6223 O O . PRO A 1 784 ? -2.941 7.760 -22.774 1.00 85.06 784 PRO A O 1
ATOM 6226 N N . ASP A 1 785 ? -1.510 9.472 -22.467 1.00 86.56 785 ASP A N 1
ATOM 6227 C CA . ASP A 1 785 ? -2.316 10.574 -23.028 1.00 86.56 785 ASP A CA 1
ATOM 6228 C C . ASP A 1 785 ? -3.703 10.833 -22.402 1.00 86.56 785 ASP A C 1
ATOM 6230 O O . ASP A 1 785 ? -4.342 11.839 -22.713 1.00 86.56 785 ASP A O 1
ATOM 6234 N N . GLN A 1 786 ? -4.177 9.975 -21.495 1.00 92.12 786 GLN A N 1
ATOM 6235 C CA . GLN A 1 786 ? -5.545 10.019 -20.969 1.00 92.12 786 GLN A CA 1
ATOM 6236 C C . GLN A 1 786 ? -5.608 10.227 -19.455 1.00 92.12 786 GLN A C 1
ATOM 6238 O O . GLN A 1 786 ? -6.430 11.008 -18.972 1.00 92.12 786 GLN A O 1
ATOM 6243 N N . VAL A 1 787 ? -4.758 9.534 -18.690 1.00 92.88 787 VAL A N 1
ATOM 6244 C CA . VAL A 1 787 ? -4.731 9.599 -17.223 1.00 92.88 787 VAL A CA 1
ATOM 6245 C C . VAL A 1 787 ? -3.292 9.734 -16.754 1.00 92.88 787 VAL A C 1
ATOM 6247 O O . VAL A 1 787 ? -2.480 8.823 -16.896 1.00 92.88 787 VAL A O 1
ATOM 6250 N N . THR A 1 788 ? -2.973 10.872 -16.146 1.00 92.06 788 THR A N 1
ATOM 6251 C CA . THR A 1 788 ? -1.645 11.100 -15.577 1.00 92.06 788 THR A CA 1
ATOM 6252 C C . THR A 1 788 ? -1.418 10.240 -14.337 1.00 92.06 788 THR A C 1
ATOM 6254 O O . THR A 1 788 ? -2.339 9.948 -13.571 1.00 92.06 788 THR A O 1
ATOM 6257 N N . ARG A 1 789 ? -0.160 9.845 -14.121 1.00 91.94 789 ARG A N 1
ATOM 6258 C CA . ARG A 1 789 ? 0.262 9.097 -12.936 1.00 91.94 789 ARG A CA 1
ATOM 6259 C C . ARG A 1 789 ? 0.073 9.935 -11.665 1.00 91.94 789 ARG A C 1
ATOM 6261 O O . ARG A 1 789 ? 0.580 11.053 -11.571 1.00 91.94 789 ARG A O 1
ATOM 6268 N N . ARG A 1 790 ? -0.612 9.378 -10.664 1.00 95.00 790 ARG A N 1
ATOM 6269 C CA . ARG A 1 790 ? -0.986 10.032 -9.398 1.00 95.00 790 ARG A CA 1
ATOM 6270 C C . ARG A 1 790 ? -0.707 9.117 -8.191 1.00 95.00 790 ARG A C 1
ATOM 6272 O O . ARG A 1 790 ? -1.638 8.598 -7.577 1.00 95.00 790 ARG A O 1
ATOM 6279 N N . PRO A 1 791 ? 0.568 8.928 -7.793 1.00 94.50 791 PRO A N 1
ATOM 6280 C CA . PRO A 1 791 ? 0.924 7.992 -6.721 1.00 94.50 791 PRO A CA 1
ATOM 6281 C C . PRO A 1 791 ? 0.370 8.411 -5.351 1.00 94.50 791 PRO A C 1
ATOM 6283 O O . PRO A 1 791 ? 0.047 7.559 -4.534 1.00 94.50 791 PRO A O 1
ATOM 6286 N N . ALA A 1 792 ? 0.236 9.717 -5.086 1.00 93.75 792 ALA A N 1
ATOM 6287 C CA . ALA A 1 792 ? -0.301 10.209 -3.815 1.00 93.75 792 ALA A CA 1
ATOM 6288 C C . ALA A 1 792 ? -1.763 9.792 -3.619 1.00 93.75 792 ALA A C 1
ATOM 6290 O O . ALA A 1 792 ? -2.115 9.244 -2.579 1.00 93.75 792 ALA A O 1
ATOM 6291 N N . ASP A 1 793 ? -2.590 10.001 -4.644 1.00 94.81 793 ASP A N 1
ATOM 6292 C CA . ASP A 1 793 ? -4.005 9.648 -4.598 1.00 94.81 793 ASP A CA 1
ATOM 6293 C C . ASP A 1 793 ? -4.210 8.127 -4.613 1.00 94.81 793 ASP A C 1
ATOM 6295 O O . ASP A 1 793 ? -5.103 7.620 -3.936 1.00 94.81 793 ASP A O 1
ATOM 6299 N N . ALA A 1 794 ? -3.351 7.386 -5.329 1.00 96.38 794 ALA A N 1
ATOM 6300 C CA . ALA A 1 794 ? -3.352 5.926 -5.300 1.00 96.38 794 ALA A CA 1
ATOM 6301 C C . ALA A 1 794 ? -3.135 5.401 -3.873 1.00 96.38 794 ALA A C 1
ATOM 6303 O O . ALA A 1 794 ? -3.915 4.572 -3.404 1.00 96.38 794 ALA A O 1
ATOM 6304 N N . VAL A 1 795 ? -2.128 5.930 -3.162 1.00 96.06 795 VAL A N 1
ATOM 6305 C CA . VAL A 1 795 ? -1.831 5.552 -1.770 1.00 96.06 795 VAL A CA 1
ATOM 6306 C C . VAL A 1 795 ? -3.015 5.815 -0.844 1.00 96.06 795 VAL A C 1
ATOM 6308 O O . VAL A 1 795 ? -3.302 4.968 -0.007 1.00 96.06 795 VAL A O 1
ATOM 6311 N N . LEU A 1 796 ? -3.730 6.934 -0.997 1.00 94.00 796 LEU A N 1
ATOM 6312 C CA . LEU A 1 796 ? -4.896 7.235 -0.158 1.00 94.00 796 LEU A CA 1
ATOM 6313 C C . LEU A 1 796 ? -6.001 6.177 -0.305 1.00 94.00 796 LEU A C 1
ATOM 6315 O O . LEU A 1 796 ? -6.522 5.700 0.703 1.00 94.00 796 LEU A O 1
ATOM 6319 N N . TRP A 1 797 ? -6.310 5.750 -1.534 1.00 95.00 797 TRP A N 1
ATOM 6320 C CA . TRP A 1 797 ? -7.313 4.704 -1.767 1.00 95.00 797 TRP A CA 1
ATOM 6321 C C . TRP A 1 797 ? -6.886 3.339 -1.244 1.00 95.00 797 TRP A C 1
ATOM 6323 O O . TRP A 1 797 ? -7.682 2.676 -0.578 1.00 95.00 797 TRP A O 1
ATOM 6333 N N . VAL A 1 798 ? -5.648 2.904 -1.512 1.00 96.25 798 VAL A N 1
ATOM 6334 C CA . VAL A 1 798 ? -5.188 1.601 -1.000 1.00 96.25 798 VAL A CA 1
ATOM 6335 C C . VAL A 1 798 ? -5.003 1.616 0.512 1.00 96.25 798 VAL A C 1
ATOM 6337 O O . VAL A 1 798 ? -5.265 0.594 1.140 1.00 96.25 798 VAL A O 1
ATOM 6340 N N . LYS A 1 799 ? -4.639 2.760 1.111 1.00 95.06 799 LYS A N 1
ATOM 6341 C CA . LYS A 1 799 ? -4.624 2.944 2.566 1.00 95.06 799 LYS A CA 1
ATOM 6342 C C . LYS A 1 799 ? -6.029 2.732 3.122 1.00 95.06 799 LYS A C 1
ATOM 6344 O O . LYS A 1 799 ? -6.215 1.814 3.917 1.00 95.06 799 LYS A O 1
ATOM 6349 N N . TRP A 1 800 ? -7.020 3.486 2.643 1.00 93.31 800 TRP A N 1
ATOM 6350 C CA . TRP A 1 800 ? -8.413 3.326 3.073 1.00 93.31 800 TRP A CA 1
ATOM 6351 C C . TRP A 1 800 ? -8.904 1.883 2.898 1.00 93.31 800 TRP A C 1
ATOM 6353 O O . TRP A 1 800 ? -9.470 1.304 3.822 1.00 93.31 800 TRP A O 1
ATOM 6363 N N . ALA A 1 801 ? -8.622 1.259 1.750 1.00 95.50 801 ALA A N 1
ATOM 6364 C CA . ALA A 1 801 ? -9.025 -0.117 1.489 1.00 95.50 801 ALA A CA 1
ATOM 6365 C C . ALA A 1 801 ? -8.348 -1.124 2.434 1.00 95.50 801 ALA A C 1
ATOM 6367 O O . ALA A 1 801 ? -8.980 -2.076 2.887 1.00 95.50 801 ALA A O 1
ATOM 6368 N N . SER A 1 802 ? -7.072 -0.906 2.758 1.00 95.31 802 SER A N 1
ATOM 6369 C CA . SER A 1 802 ? -6.316 -1.737 3.697 1.00 95.31 802 SER A CA 1
ATOM 6370 C C . SER A 1 802 ? -6.774 -1.581 5.153 1.00 95.31 802 SER A C 1
ATOM 6372 O O . SER A 1 802 ? -6.652 -2.524 5.935 1.00 95.31 802 SER A O 1
ATOM 6374 N N . GLU A 1 803 ? -7.343 -0.428 5.516 1.00 93.62 803 GLU A N 1
ATOM 6375 C CA . GLU A 1 803 ? -7.919 -0.174 6.840 1.00 93.62 803 GLU A CA 1
ATOM 6376 C C . GLU A 1 803 ? -9.263 -0.887 7.041 1.00 93.62 803 GLU A C 1
ATOM 6378 O O . GLU A 1 803 ? -9.630 -1.146 8.180 1.00 93.62 803 GLU A O 1
ATOM 6383 N N . GLN A 1 804 ? -9.956 -1.313 5.976 1.00 91.88 804 GLN A N 1
ATOM 6384 C CA . GLN A 1 804 ? -11.196 -2.113 6.058 1.00 91.88 804 GLN A CA 1
ATOM 6385 C C . GLN A 1 804 ? -10.957 -3.601 6.385 1.00 91.88 804 GLN A C 1
ATOM 6387 O O . GLN A 1 804 ? -11.823 -4.458 6.190 1.00 91.88 804 GLN A O 1
ATOM 6392 N N . ASN A 1 805 ? -9.761 -3.936 6.863 1.00 91.81 805 ASN A N 1
ATOM 6393 C CA . ASN A 1 805 ? -9.336 -5.298 7.132 1.00 91.81 805 ASN A CA 1
ATOM 6394 C C . ASN A 1 805 ? -9.884 -5.827 8.467 1.00 91.81 805 ASN A C 1
ATOM 6396 O O . ASN A 1 805 ? -9.583 -5.296 9.536 1.00 91.81 805 ASN A O 1
ATOM 6400 N N . GLY A 1 806 ? -10.604 -6.953 8.438 1.00 89.88 806 GLY A N 1
ATOM 6401 C CA . GLY A 1 806 ? -11.235 -7.505 9.640 1.00 89.88 806 GLY A CA 1
ATOM 6402 C C . GLY A 1 806 ? -10.273 -7.946 10.759 1.00 89.88 806 GLY A C 1
ATOM 6403 O O . GLY A 1 806 ? -10.662 -8.028 11.929 1.00 89.88 806 GLY A O 1
ATOM 6404 N N . TYR A 1 807 ? -8.996 -8.193 10.449 1.00 91.38 807 TYR A N 1
ATOM 6405 C CA . TYR A 1 807 ? -7.973 -8.452 11.469 1.00 91.38 807 TYR A CA 1
ATOM 6406 C C . TYR A 1 807 ? -7.606 -7.181 12.250 1.00 91.38 807 TYR A C 1
ATOM 6408 O O . TYR A 1 807 ? -7.366 -7.259 13.456 1.00 91.38 807 TYR A O 1
ATOM 6416 N N . LEU A 1 808 ? -7.611 -6.012 11.594 1.00 94.06 808 LEU A N 1
ATOM 6417 C CA . LEU A 1 808 ? -7.492 -4.719 12.275 1.00 94.06 808 LEU A CA 1
ATOM 6418 C C . LEU A 1 808 ? -8.725 -4.474 13.154 1.00 94.06 808 LEU A C 1
ATOM 6420 O O . LEU A 1 808 ? -8.571 -4.114 14.320 1.00 94.06 808 LEU A O 1
ATOM 6424 N N . GLY A 1 809 ? -9.925 -4.774 12.645 1.00 91.94 809 GLY A N 1
ATOM 6425 C CA . GLY A 1 809 ? -11.176 -4.660 13.407 1.00 91.94 809 GLY A CA 1
ATOM 6426 C C . GLY A 1 809 ? -11.147 -5.467 14.706 1.00 91.94 809 GLY A C 1
ATOM 6427 O O . GLY A 1 809 ? -11.514 -4.967 15.766 1.00 91.94 809 GLY A O 1
ATOM 6428 N N . THR A 1 810 ? -10.572 -6.671 14.671 1.00 91.25 810 THR A N 1
ATOM 6429 C CA . THR A 1 810 ? -10.383 -7.506 15.871 1.00 91.25 810 THR A CA 1
ATOM 6430 C C . THR A 1 810 ? -9.452 -6.858 16.902 1.00 91.25 810 THR A C 1
ATOM 6432 O O . THR A 1 810 ? -9.712 -6.931 18.104 1.00 91.25 810 THR A O 1
ATOM 6435 N N . VAL A 1 811 ? -8.366 -6.208 16.468 1.00 93.62 811 VAL A N 1
ATOM 6436 C CA . VAL A 1 811 ? -7.459 -5.480 17.375 1.00 93.62 811 VAL A CA 1
ATOM 6437 C C . VAL A 1 811 ? -8.170 -4.291 18.018 1.00 93.62 811 VAL A C 1
ATOM 6439 O O . VAL A 1 811 ? -8.094 -4.135 19.236 1.00 93.62 811 VAL A O 1
ATOM 6442 N N . LEU A 1 812 ? -8.905 -3.504 17.230 1.00 94.56 812 LEU A N 1
ATOM 6443 C CA . LEU A 1 812 ? -9.669 -2.354 17.724 1.00 94.56 812 LEU A CA 1
ATOM 6444 C C . LEU A 1 812 ? -10.752 -2.785 18.721 1.00 94.56 812 LEU A C 1
ATOM 6446 O O . LEU A 1 812 ? -10.849 -2.219 19.810 1.00 94.56 812 LEU A O 1
ATOM 6450 N N . ARG A 1 813 ? -11.501 -3.847 18.400 1.00 91.50 813 ARG A N 1
ATOM 6451 C CA . ARG A 1 813 ? -12.523 -4.421 19.284 1.00 91.50 813 ARG A CA 1
ATOM 6452 C C . ARG A 1 813 ? -11.922 -4.955 20.583 1.00 91.50 813 ARG A C 1
ATOM 6454 O O . ARG A 1 813 ? -12.490 -4.740 21.650 1.00 91.50 813 ARG A O 1
ATOM 6461 N N . ASN A 1 814 ? -10.762 -5.611 20.528 1.00 91.75 814 ASN A N 1
ATOM 6462 C CA . ASN A 1 814 ? -10.058 -6.059 21.733 1.00 91.75 814 ASN A CA 1
ATOM 6463 C C . ASN A 1 814 ? -9.584 -4.885 22.604 1.00 91.75 814 ASN A C 1
ATOM 6465 O O . ASN A 1 814 ? -9.674 -4.982 23.829 1.00 91.75 814 ASN A O 1
ATOM 6469 N N . GLY A 1 815 ? -9.129 -3.785 21.993 1.00 94.50 815 GLY A N 1
ATOM 6470 C CA . GLY A 1 815 ? -8.798 -2.541 22.694 1.00 94.50 815 GLY A CA 1
ATOM 6471 C C . GLY A 1 815 ? -10.004 -1.954 23.424 1.00 94.50 815 GLY A C 1
ATOM 6472 O O . GLY A 1 815 ? -9.956 -1.736 24.634 1.00 94.50 815 GLY A O 1
ATOM 6473 N N . LEU A 1 816 ? -11.127 -1.819 22.719 1.00 92.88 816 LEU A N 1
ATOM 6474 C CA . LEU A 1 816 ? -12.376 -1.315 23.284 1.00 92.88 816 LEU A CA 1
ATOM 6475 C C . LEU A 1 816 ? -12.908 -2.205 24.421 1.00 92.88 816 LEU A C 1
ATOM 6477 O O . LEU A 1 816 ? -13.248 -1.719 25.498 1.00 92.88 816 LEU A O 1
ATOM 6481 N N . ASN A 1 817 ? -12.900 -3.526 24.229 1.00 90.81 817 ASN A N 1
ATOM 6482 C CA . ASN A 1 817 ? -13.315 -4.488 25.252 1.00 90.81 817 ASN A CA 1
ATOM 6483 C C . ASN A 1 817 ? -12.415 -4.446 26.498 1.00 90.81 817 ASN A C 1
ATOM 6485 O O . ASN A 1 817 ? -12.895 -4.667 27.610 1.00 90.81 817 ASN A O 1
ATOM 6489 N N . ALA A 1 818 ? -11.112 -4.196 26.333 1.00 92.56 818 ALA A N 1
ATOM 6490 C CA . ALA A 1 818 ? -10.202 -3.991 27.458 1.00 92.56 818 ALA A CA 1
ATOM 6491 C C . ALA A 1 818 ? -10.522 -2.682 28.198 1.00 92.56 818 ALA A C 1
ATOM 6493 O O . ALA A 1 818 ? -10.547 -2.675 29.428 1.00 92.56 818 ALA A O 1
ATOM 6494 N N . CYS A 1 819 ? -10.873 -1.620 27.463 1.00 91.62 819 CYS A N 1
ATOM 6495 C CA . CYS A 1 819 ? -11.331 -0.353 28.033 1.00 91.62 819 CYS A CA 1
ATOM 6496 C C . CYS A 1 819 ? -12.588 -0.534 28.901 1.00 91.62 819 CYS A C 1
ATOM 6498 O O . CYS A 1 819 ? -12.594 -0.106 30.052 1.00 91.62 819 CYS A O 1
ATOM 6500 N N . PHE A 1 820 ? -13.610 -1.252 28.415 1.00 89.44 820 PHE A N 1
ATOM 6501 C CA . PHE A 1 820 ? -14.824 -1.541 29.196 1.00 89.44 820 PHE A CA 1
ATOM 6502 C C . PHE A 1 820 ? -14.570 -2.391 30.448 1.00 89.44 820 PHE A C 1
ATOM 6504 O O . PHE A 1 820 ? -15.287 -2.270 31.437 1.00 89.44 820 PHE A O 1
ATOM 6511 N N . LYS A 1 821 ? -13.531 -3.234 30.439 1.00 89.88 821 LYS A N 1
ATOM 6512 C CA . LYS A 1 821 ? -13.107 -4.012 31.615 1.00 89.88 821 LYS A CA 1
ATOM 6513 C C . LYS A 1 821 ? -12.268 -3.205 32.613 1.00 89.88 821 LYS A C 1
ATOM 6515 O O . LYS A 1 821 ? -11.933 -3.737 33.668 1.00 89.88 821 LYS A O 1
ATOM 6520 N N . GLY A 1 822 ? -11.898 -1.967 32.281 1.00 89.06 822 GLY A N 1
ATOM 6521 C CA . GLY A 1 822 ? -10.976 -1.147 33.070 1.00 89.06 822 GLY A CA 1
ATOM 6522 C C . GLY A 1 822 ? -9.501 -1.551 32.941 1.00 89.06 822 GLY A C 1
ATOM 6523 O O . GLY A 1 822 ? -8.665 -1.048 33.690 1.00 89.06 822 GLY A O 1
ATOM 6524 N N . ASP A 1 823 ? -9.151 -2.437 32.001 1.00 91.19 823 ASP A N 1
ATOM 6525 C CA . ASP A 1 823 ? -7.762 -2.824 31.717 1.00 91.19 823 ASP A CA 1
ATOM 6526 C C . ASP A 1 823 ? -7.148 -1.849 30.703 1.00 91.19 823 ASP A C 1
ATOM 6528 O O . ASP A 1 823 ? -7.060 -2.102 29.494 1.00 91.19 823 ASP A O 1
ATOM 6532 N N . TRP A 1 824 ? -6.755 -0.679 31.208 1.00 90.12 824 TRP A N 1
ATOM 6533 C CA . TRP A 1 824 ? -6.238 0.403 30.375 1.00 90.12 824 TRP A CA 1
ATOM 6534 C C . TRP A 1 824 ? -4.878 0.074 29.739 1.00 90.12 824 TRP A C 1
ATOM 6536 O O . TRP A 1 824 ? -4.603 0.567 28.648 1.00 90.12 824 TRP A O 1
ATOM 6546 N N . ILE A 1 825 ? -4.043 -0.779 30.353 1.00 90.81 825 ILE A N 1
ATOM 6547 C CA . ILE A 1 825 ? -2.732 -1.166 29.796 1.00 90.81 825 ILE A CA 1
ATOM 6548 C C . ILE A 1 825 ? -2.931 -2.032 28.552 1.00 90.81 825 ILE A C 1
ATOM 6550 O O . ILE A 1 825 ? -2.296 -1.795 27.522 1.00 90.81 825 ILE A O 1
ATOM 6554 N N . MET A 1 826 ? -3.827 -3.021 28.617 1.00 92.44 826 MET A N 1
ATOM 6555 C CA . MET A 1 826 ? -4.142 -3.834 27.442 1.00 92.44 826 MET A CA 1
ATOM 6556 C C . MET A 1 826 ? -4.858 -3.022 26.365 1.00 92.44 826 MET A C 1
ATOM 6558 O O . MET A 1 826 ? -4.525 -3.170 25.188 1.00 92.44 826 MET A O 1
ATOM 6562 N N . SER A 1 827 ? -5.783 -2.138 26.756 1.00 94.81 827 SER A N 1
ATOM 6563 C CA . SER A 1 827 ? -6.420 -1.188 25.835 1.00 94.81 827 SER A CA 1
ATOM 6564 C C . SER A 1 827 ? -5.367 -0.359 25.091 1.00 94.81 827 SER A C 1
ATOM 6566 O O . SER A 1 827 ? -5.334 -0.348 23.858 1.00 94.81 827 SER A O 1
ATOM 6568 N N . LEU A 1 828 ? -4.420 0.224 25.834 1.00 93.56 828 LEU A N 1
ATOM 6569 C CA . LEU A 1 828 ? -3.310 0.998 25.292 1.00 93.56 828 LEU A CA 1
ATOM 6570 C C . LEU A 1 828 ? -2.452 0.171 24.328 1.00 93.56 828 LEU A C 1
ATOM 6572 O O . LEU A 1 828 ? -2.126 0.661 23.258 1.00 93.56 828 LEU A O 1
ATOM 6576 N N . ILE A 1 829 ? -2.107 -1.081 24.640 1.00 93.62 829 ILE A N 1
ATOM 6577 C CA . ILE A 1 829 ? -1.290 -1.932 23.752 1.00 93.62 829 ILE A CA 1
ATOM 6578 C C . ILE A 1 829 ? -1.998 -2.246 22.426 1.00 93.62 829 ILE A C 1
ATOM 6580 O O . ILE A 1 829 ? -1.363 -2.214 21.363 1.00 93.62 829 ILE A O 1
ATOM 6584 N N . TYR A 1 830 ? -3.296 -2.555 22.469 1.00 96.25 830 TYR A N 1
ATOM 6585 C CA . TYR A 1 830 ? -4.067 -2.814 21.254 1.00 96.25 830 TYR A CA 1
ATOM 6586 C C . TYR A 1 830 ? -4.181 -1.555 20.395 1.00 96.25 830 TYR A C 1
ATOM 6588 O O . TYR A 1 830 ? -3.868 -1.607 19.202 1.00 96.25 830 TYR A O 1
ATOM 6596 N N . TYR A 1 831 ? -4.531 -0.414 20.997 1.00 97.31 831 TYR A N 1
ATOM 6597 C CA . TYR A 1 831 ? -4.590 0.848 20.266 1.00 97.31 831 TYR A CA 1
ATOM 6598 C C . TYR A 1 831 ? -3.210 1.309 19.786 1.00 97.31 831 TYR A C 1
ATOM 6600 O O . TYR A 1 831 ? -3.116 1.763 18.657 1.00 97.31 831 TYR A O 1
ATOM 6608 N N . LEU A 1 832 ? -2.123 1.103 20.537 1.00 95.38 832 LEU A N 1
ATOM 6609 C CA . LEU A 1 832 ? -0.752 1.386 20.083 1.00 95.38 832 LEU A CA 1
ATOM 6610 C C . LEU A 1 832 ? -0.394 0.595 18.825 1.00 95.38 832 LEU A C 1
ATOM 6612 O O . LEU A 1 832 ? 0.209 1.141 17.904 1.00 95.38 832 LEU A O 1
ATOM 6616 N N . SER A 1 833 ? -0.784 -0.680 18.766 1.00 95.00 833 SER A N 1
ATOM 6617 C CA . SER A 1 833 ? -0.512 -1.529 17.602 1.00 95.00 833 SER A CA 1
ATOM 6618 C C . SER A 1 833 ? -1.218 -1.006 16.345 1.00 95.00 833 SER A C 1
ATOM 6620 O O . SER A 1 833 ? -0.622 -0.962 15.270 1.00 95.00 833 SER A O 1
ATOM 6622 N N . ALA A 1 834 ? -2.466 -0.550 16.482 1.00 96.31 834 ALA A N 1
ATOM 6623 C CA . ALA A 1 834 ? -3.223 0.057 15.388 1.00 96.31 834 ALA A CA 1
ATOM 6624 C C . ALA A 1 834 ? -2.756 1.492 15.056 1.00 96.31 834 ALA A C 1
ATOM 6626 O O . ALA A 1 834 ? -2.654 1.848 13.883 1.00 96.31 834 ALA A O 1
ATOM 6627 N N . ALA A 1 835 ? -2.404 2.295 16.063 1.00 95.50 835 ALA A N 1
ATOM 6628 C CA . ALA A 1 835 ? -1.971 3.684 15.917 1.00 95.50 835 ALA A CA 1
ATOM 6629 C C . ALA A 1 835 ? -0.640 3.794 15.166 1.00 95.50 835 ALA A C 1
ATOM 6631 O O . ALA A 1 835 ? -0.513 4.570 14.219 1.00 95.50 835 ALA A O 1
ATOM 6632 N N . GLU A 1 836 ? 0.334 2.958 15.537 1.00 93.00 836 GLU A N 1
ATOM 6633 C CA . GLU A 1 836 ? 1.617 2.845 14.835 1.00 93.00 836 GLU A CA 1
ATOM 6634 C C . GLU A 1 836 ? 1.459 2.246 13.427 1.00 93.00 836 GLU A C 1
ATOM 6636 O O . GLU A 1 836 ? 2.348 2.400 12.590 1.00 93.00 836 GLU A O 1
ATOM 6641 N N . SER A 1 837 ? 0.331 1.580 13.154 1.00 92.31 837 SER A N 1
ATOM 6642 C CA . SER A 1 837 ? -0.047 1.101 11.819 1.00 92.31 837 SER A CA 1
ATOM 6643 C C . SER A 1 837 ? -0.758 2.161 10.964 1.00 92.31 837 SER A C 1
ATOM 6645 O O . SER A 1 837 ? -1.060 1.883 9.809 1.00 92.31 837 SER A O 1
ATOM 6647 N N . GLY A 1 838 ? -0.991 3.367 11.496 1.00 91.25 838 GLY A N 1
ATOM 6648 C CA . GLY A 1 838 ? -1.522 4.511 10.748 1.00 91.25 838 GLY A CA 1
ATOM 6649 C C . GLY A 1 838 ? -3.024 4.763 10.860 1.00 91.25 838 GLY A C 1
ATOM 6650 O O . GLY A 1 838 ? -3.525 5.648 10.165 1.00 91.25 838 GLY A O 1
ATOM 6651 N N . PHE A 1 839 ? -3.728 4.014 11.716 1.00 94.44 839 PHE A N 1
ATOM 6652 C CA . PHE A 1 839 ? -5.173 4.150 11.894 1.00 94.44 839 PHE A CA 1
ATOM 6653 C C . PHE A 1 839 ? -5.514 5.323 12.825 1.00 94.44 839 PHE A C 1
ATOM 6655 O O . PHE A 1 839 ? -5.169 5.302 14.010 1.00 94.44 839 PHE A O 1
ATOM 6662 N N . GLU A 1 840 ? -6.218 6.328 12.302 1.00 94.00 840 GLU A N 1
ATOM 6663 C CA . GLU A 1 840 ? -6.461 7.611 12.983 1.00 94.00 840 GLU A CA 1
ATOM 6664 C C . GLU A 1 840 ? -7.180 7.464 14.329 1.00 94.00 840 GLU A C 1
ATOM 6666 O O . GLU A 1 840 ? -6.677 7.960 15.337 1.00 94.00 840 GLU A O 1
ATOM 6671 N N . ALA A 1 841 ? -8.303 6.742 14.400 1.00 94.19 841 ALA A N 1
ATOM 6672 C CA . ALA A 1 841 ? -9.051 6.648 15.657 1.00 94.19 841 ALA A CA 1
ATOM 6673 C C . ALA A 1 841 ? -8.243 5.935 16.751 1.00 94.19 841 ALA A C 1
ATOM 6675 O O . ALA A 1 841 ? -8.384 6.239 17.932 1.00 94.19 841 ALA A O 1
ATOM 6676 N N . ALA A 1 842 ? -7.332 5.031 16.376 1.00 96.56 842 ALA A N 1
ATOM 6677 C CA . ALA A 1 842 ? -6.402 4.444 17.333 1.00 96.56 842 ALA A CA 1
ATOM 6678 C C . ALA A 1 842 ? -5.340 5.450 17.794 1.00 96.56 842 ALA A C 1
ATOM 6680 O O . ALA A 1 842 ? -5.027 5.467 18.980 1.00 96.56 842 ALA A O 1
ATOM 6681 N N . GLN A 1 843 ? -4.813 6.303 16.906 1.00 96.00 843 GLN A N 1
ATOM 6682 C CA . GLN A 1 843 ? -3.900 7.390 17.289 1.00 96.00 843 GLN A CA 1
ATOM 6683 C C . GLN A 1 843 ? -4.582 8.330 18.292 1.00 96.00 843 GLN A C 1
ATOM 6685 O O . GLN A 1 843 ? -4.040 8.576 19.370 1.00 96.00 843 GLN A O 1
ATOM 6690 N N . PHE A 1 844 ? -5.816 8.746 18.002 1.00 96.81 844 PHE A N 1
ATOM 6691 C CA . PHE A 1 844 ? -6.638 9.517 18.931 1.00 96.81 844 PHE A CA 1
ATOM 6692 C C . PHE A 1 844 ? -6.795 8.805 20.286 1.00 96.81 844 PHE A C 1
ATOM 6694 O O . PHE A 1 844 ? -6.502 9.377 21.336 1.00 96.81 844 PHE A O 1
ATOM 6701 N N . ASN A 1 845 ? -7.198 7.531 20.272 1.00 97.00 845 ASN A N 1
ATOM 6702 C CA . ASN A 1 845 ? -7.454 6.760 21.490 1.00 97.00 845 ASN A CA 1
ATOM 6703 C C . ASN A 1 845 ? -6.194 6.548 22.336 1.00 97.00 845 ASN A C 1
ATOM 6705 O O . ASN A 1 845 ? -6.281 6.575 23.561 1.00 97.00 845 ASN A O 1
ATOM 6709 N N . VAL A 1 846 ? -5.019 6.371 21.723 1.00 96.81 846 VAL A N 1
ATOM 6710 C CA . VAL A 1 846 ? -3.749 6.299 22.462 1.00 96.81 846 VAL A CA 1
ATOM 6711 C C . VAL A 1 846 ? -3.467 7.617 23.179 1.00 96.81 846 VAL A C 1
ATOM 6713 O O . VAL A 1 846 ? -3.150 7.600 24.369 1.00 96.81 846 VAL A O 1
ATOM 6716 N N . ALA A 1 847 ? -3.598 8.750 22.481 1.00 96.19 847 ALA A N 1
ATOM 6717 C CA . ALA A 1 847 ? -3.379 10.067 23.074 1.00 96.19 847 ALA A CA 1
ATOM 6718 C C . ALA A 1 847 ? -4.339 10.317 24.250 1.00 96.19 847 ALA A C 1
ATOM 6720 O O . ALA A 1 847 ? -3.902 10.708 25.334 1.00 96.19 847 ALA A O 1
ATOM 6721 N N . TYR A 1 848 ? -5.618 9.989 24.061 1.00 95.62 848 TYR A N 1
ATOM 6722 C CA . TYR A 1 848 ? -6.656 10.117 25.079 1.00 95.62 848 TYR A CA 1
ATOM 6723 C C . TYR A 1 848 ? -6.416 9.201 26.292 1.00 95.62 848 TYR A C 1
ATOM 6725 O O . TYR A 1 848 ? -6.538 9.628 27.438 1.00 95.62 848 TYR A O 1
ATOM 6733 N N . LEU A 1 849 ? -5.986 7.951 26.084 1.00 94.62 849 LEU A N 1
ATOM 6734 C CA . LEU A 1 849 ? -5.648 7.037 27.183 1.00 94.62 849 LEU A CA 1
ATOM 6735 C C . LEU A 1 849 ? -4.428 7.502 27.986 1.00 94.62 849 LEU A C 1
ATOM 6737 O O . LEU A 1 849 ? -4.422 7.362 29.211 1.00 94.62 849 LEU A O 1
ATOM 6741 N N . CYS A 1 850 ? -3.404 8.044 27.321 1.00 93.00 850 CYS A N 1
ATOM 6742 C CA . CYS A 1 850 ? -2.236 8.622 27.991 1.00 93.00 850 CYS A CA 1
ATOM 6743 C C . CYS A 1 850 ? -2.626 9.787 28.901 1.00 93.00 850 CYS A C 1
ATOM 6745 O O . CYS A 1 850 ? -2.094 9.927 30.001 1.00 93.00 850 CYS A O 1
ATOM 6747 N N . GLU A 1 851 ? -3.566 10.602 28.445 1.00 92.00 851 GLU A N 1
ATOM 6748 C CA . GLU A 1 851 ? -4.073 11.740 29.186 1.00 92.00 851 GLU A CA 1
ATOM 6749 C C . GLU A 1 851 ? -4.910 11.325 30.407 1.00 92.00 851 GLU A C 1
ATOM 6751 O O . GLU A 1 851 ? -4.630 11.765 31.527 1.00 92.00 851 GLU A O 1
ATOM 6756 N N . LEU A 1 852 ? -5.888 10.430 30.212 1.00 91.81 852 LEU A N 1
ATOM 6757 C CA . LEU A 1 852 ? -6.738 9.909 31.289 1.00 91.81 852 LEU A CA 1
ATOM 6758 C C . LEU A 1 852 ? -5.920 9.260 32.413 1.00 91.81 852 LEU A C 1
ATOM 6760 O O . LEU A 1 852 ? -6.283 9.343 33.584 1.00 91.81 852 LEU A O 1
ATOM 6764 N N . ASN A 1 853 ? -4.801 8.623 32.060 1.00 88.56 853 ASN A N 1
ATOM 6765 C CA . ASN A 1 853 ? -3.933 7.909 32.995 1.00 88.56 853 ASN A CA 1
ATOM 6766 C C . ASN A 1 853 ? -2.676 8.706 33.378 1.00 88.56 853 ASN A C 1
ATOM 6768 O O . ASN A 1 853 ? -1.687 8.116 33.821 1.00 88.56 853 ASN A O 1
ATOM 6772 N N . SER A 1 854 ? -2.714 10.037 33.260 1.00 83.56 854 SER A N 1
ATOM 6773 C CA . SER A 1 854 ? -1.595 10.930 33.601 1.00 83.56 854 SER A CA 1
ATOM 6774 C C . SER A 1 854 ? -1.039 10.726 35.016 1.00 83.56 854 SER A C 1
ATOM 6776 O O . SER A 1 854 ? 0.159 10.878 35.227 1.00 83.56 854 SER A O 1
ATOM 6778 N N . GLY A 1 855 ? -1.870 10.303 35.976 1.00 81.31 855 GLY A N 1
ATOM 6779 C CA . GLY A 1 855 ? -1.432 9.990 37.342 1.00 81.31 855 GLY A CA 1
ATOM 6780 C C . GLY A 1 855 ? -0.637 8.683 37.502 1.00 81.31 855 GLY A C 1
ATOM 6781 O O . GLY A 1 855 ? 0.038 8.512 38.512 1.00 81.31 855 GLY A O 1
ATOM 6782 N N . SER A 1 856 ? -0.709 7.757 36.537 1.00 82.12 856 SER A N 1
ATOM 6783 C CA . SER A 1 856 ? -0.012 6.453 36.576 1.00 82.12 856 SER A CA 1
ATOM 6784 C C . SER A 1 856 ? 1.227 6.393 35.676 1.00 82.12 856 SER A C 1
ATOM 6786 O O . SER A 1 856 ? 1.974 5.413 35.715 1.00 82.12 856 SER A O 1
ATOM 6788 N N . LEU A 1 857 ? 1.435 7.410 34.840 1.00 82.44 857 LEU A N 1
ATOM 6789 C CA . LEU A 1 857 ? 2.527 7.498 33.876 1.00 82.44 857 LEU A CA 1
ATOM 6790 C C . LEU A 1 857 ? 3.484 8.632 34.258 1.00 82.44 857 LEU A C 1
ATOM 6792 O O . LEU A 1 857 ? 3.105 9.590 34.923 1.00 82.44 857 LEU A O 1
ATOM 6796 N N . ASP A 1 858 ? 4.735 8.533 33.810 1.00 84.12 858 ASP A N 1
ATOM 6797 C CA . ASP A 1 858 ? 5.689 9.639 33.917 1.00 84.12 858 ASP A CA 1
ATOM 6798 C C . ASP A 1 858 ? 5.155 10.856 33.131 1.00 84.12 858 ASP A C 1
ATOM 6800 O O . ASP A 1 858 ? 4.865 10.705 31.936 1.00 84.12 858 ASP A O 1
ATOM 6804 N N . PRO A 1 859 ? 5.048 12.056 33.739 1.00 85.25 859 PRO A N 1
ATOM 6805 C CA . PRO A 1 859 ? 4.597 13.264 33.052 1.00 85.25 859 PRO A CA 1
ATOM 6806 C C . PRO A 1 859 ? 5.316 13.527 31.722 1.00 85.25 859 PRO A C 1
ATOM 6808 O O . PRO A 1 859 ? 4.682 13.913 30.741 1.00 85.25 859 PRO A O 1
ATOM 6811 N N . ALA A 1 860 ? 6.623 13.249 31.637 1.00 85.44 860 ALA A N 1
ATOM 6812 C CA . ALA A 1 860 ? 7.377 13.439 30.397 1.00 85.44 860 ALA A CA 1
ATOM 6813 C C . ALA A 1 860 ? 6.946 12.466 29.282 1.00 85.44 860 ALA A C 1
ATOM 6815 O O . ALA A 1 860 ? 6.968 12.814 28.095 1.00 85.44 860 ALA A O 1
ATOM 6816 N N . LEU A 1 861 ? 6.552 11.242 29.648 1.00 86.38 861 LEU A N 1
ATOM 6817 C CA . LEU A 1 861 ? 6.024 10.249 28.715 1.00 86.38 861 LEU A CA 1
ATOM 6818 C C . LEU A 1 861 ? 4.616 10.630 28.246 1.00 86.38 861 LEU A C 1
ATOM 6820 O O . LEU A 1 861 ? 4.329 10.485 27.059 1.00 86.38 861 LEU A O 1
ATOM 6824 N N . VAL A 1 862 ? 3.772 11.147 29.145 1.00 88.56 862 VAL A N 1
ATOM 6825 C CA . VAL A 1 862 ? 2.403 11.597 28.837 1.00 88.56 862 VAL A CA 1
ATOM 6826 C C . VAL A 1 862 ? 2.429 12.717 27.805 1.00 88.56 862 VAL A C 1
ATOM 6828 O O . VAL A 1 862 ? 1.828 12.577 26.742 1.00 88.56 862 VAL A O 1
ATOM 6831 N N . THR A 1 863 ? 3.202 13.776 28.052 1.00 88.19 863 THR A N 1
ATOM 6832 C CA . THR A 1 863 ? 3.296 14.914 27.129 1.00 88.19 863 THR A CA 1
ATOM 6833 C C . THR A 1 863 ? 3.819 14.488 25.759 1.00 88.19 863 THR A C 1
ATOM 6835 O O . THR A 1 863 ? 3.269 14.878 24.731 1.00 88.19 863 THR A O 1
ATOM 6838 N N . ARG A 1 864 ? 4.835 13.613 25.718 1.00 89.38 864 ARG A N 1
ATOM 6839 C CA . ARG A 1 864 ? 5.356 13.065 24.456 1.00 89.38 864 ARG A CA 1
ATOM 6840 C C . ARG A 1 864 ? 4.331 12.190 23.733 1.00 89.38 864 ARG A C 1
ATOM 6842 O O . ARG A 1 864 ? 4.262 12.239 22.508 1.00 89.38 864 ARG A O 1
ATOM 6849 N N . CYS A 1 865 ? 3.574 11.379 24.472 1.00 92.44 865 CYS A N 1
ATOM 6850 C CA . CYS A 1 865 ? 2.509 10.547 23.922 1.00 92.44 865 CYS A CA 1
ATOM 6851 C C . CYS A 1 865 ? 1.434 11.422 23.268 1.00 92.44 865 CYS A C 1
ATOM 6853 O O . CYS A 1 865 ? 1.142 11.239 22.088 1.00 92.44 865 CYS A O 1
ATOM 6855 N N . MET A 1 866 ? 0.912 12.407 24.002 1.00 93.25 866 MET A N 1
ATOM 6856 C CA . MET A 1 866 ? -0.122 13.313 23.505 1.00 93.25 866 MET A CA 1
ATOM 6857 C C . MET A 1 866 ? 0.359 14.082 22.271 1.00 93.25 866 MET A C 1
ATOM 6859 O O . MET A 1 866 ? -0.299 14.023 21.238 1.00 93.25 866 MET A O 1
ATOM 6863 N N . LEU A 1 867 ? 1.543 14.707 22.339 1.00 91.31 867 LEU A N 1
ATOM 6864 C CA . LEU A 1 867 ? 2.133 15.425 21.204 1.00 91.31 867 LEU A CA 1
ATOM 6865 C C . LEU A 1 867 ? 2.271 14.538 19.968 1.00 91.31 867 LEU A C 1
ATOM 6867 O O . LEU A 1 867 ? 1.943 14.962 18.870 1.00 91.31 867 LEU A O 1
ATOM 6871 N N . ARG A 1 868 ? 2.773 13.308 20.121 1.00 91.38 868 ARG A N 1
ATOM 6872 C CA . ARG A 1 868 ? 2.989 12.410 18.981 1.00 91.38 868 ARG A CA 1
ATOM 6873 C C . ARG A 1 868 ? 1.668 11.996 18.345 1.00 91.38 868 ARG A C 1
ATOM 6875 O O . ARG A 1 868 ? 1.518 12.115 17.134 1.00 91.38 868 ARG A O 1
ATOM 6882 N N . TYR A 1 869 ? 0.740 11.477 19.141 1.00 95.06 869 TYR A N 1
ATOM 6883 C CA . TYR A 1 869 ? -0.433 10.802 18.597 1.00 95.06 869 TYR A CA 1
ATOM 6884 C C . TYR A 1 869 ? -1.587 11.748 18.262 1.00 95.06 869 TYR A C 1
ATOM 6886 O O . TYR A 1 869 ? -2.256 11.504 17.260 1.00 95.06 869 TYR A O 1
ATOM 6894 N N . TYR A 1 870 ? -1.783 12.853 18.994 1.00 95.62 870 TYR A N 1
ATOM 6895 C CA . TYR A 1 870 ? -2.716 13.881 18.525 1.00 95.62 870 TYR A CA 1
ATOM 6896 C C . TYR A 1 870 ? -2.194 14.551 17.251 1.00 95.62 870 TYR A C 1
ATOM 6898 O O . TYR A 1 870 ? -2.976 14.722 16.323 1.00 95.62 870 TYR A O 1
ATOM 6906 N N . ASN A 1 871 ? -0.884 14.815 17.132 1.00 93.38 871 ASN A N 1
ATOM 6907 C CA . ASN A 1 871 ? -0.313 15.354 15.891 1.00 93.38 871 ASN A CA 1
ATOM 6908 C C . ASN A 1 871 ? -0.525 14.411 14.691 1.00 93.38 871 ASN A C 1
ATOM 6910 O O . ASN A 1 871 ? -0.823 14.857 13.591 1.00 93.38 871 ASN A O 1
ATOM 6914 N N . MET A 1 872 ? -0.414 13.094 14.885 1.00 92.25 872 MET A N 1
ATOM 6915 C CA . MET A 1 872 ? -0.734 12.134 13.820 1.00 92.25 872 MET A CA 1
ATOM 6916 C C . MET A 1 872 ? -2.237 12.112 13.495 1.00 92.25 872 MET A C 1
ATOM 6918 O O . MET A 1 872 ? -2.607 12.094 12.325 1.00 92.25 872 MET A O 1
ATOM 6922 N N . SER A 1 873 ? -3.102 12.175 14.513 1.00 94.44 873 SER A N 1
ATOM 6923 C CA . SER A 1 873 ? -4.560 12.175 14.333 1.00 94.44 873 SER A CA 1
ATOM 6924 C C . SER A 1 873 ? -5.063 13.416 13.583 1.00 94.44 873 SER A C 1
ATOM 6926 O O . SER A 1 873 ? -5.960 13.287 12.750 1.00 94.44 873 SER A O 1
ATOM 6928 N N . ILE A 1 874 ? -4.462 14.597 13.794 1.00 94.06 874 ILE A N 1
ATOM 6929 C CA . ILE A 1 874 ? -4.871 15.824 13.085 1.00 94.06 874 ILE A CA 1
ATOM 6930 C C . ILE A 1 874 ? -4.504 15.823 11.591 1.00 94.06 874 ILE A C 1
ATOM 6932 O O . ILE A 1 874 ? -5.096 16.568 10.821 1.00 94.06 874 ILE A O 1
ATOM 6936 N N . GLN A 1 875 ? -3.567 14.970 11.160 1.00 89.31 875 GLN A N 1
ATOM 6937 C CA . GLN A 1 875 ? -3.168 14.841 9.748 1.00 89.31 875 GLN A CA 1
ATOM 6938 C C . GLN A 1 875 ? -4.175 14.044 8.904 1.00 89.31 875 GLN A C 1
ATOM 6940 O O . GLN A 1 875 ? -3.990 13.887 7.695 1.00 89.31 875 GLN A O 1
ATOM 6945 N N . ALA A 1 876 ? -5.218 13.491 9.523 1.00 87.00 876 ALA A N 1
ATOM 6946 C CA . ALA A 1 876 ? -6.272 12.796 8.806 1.00 87.00 876 ALA A CA 1
ATOM 6947 C C . ALA A 1 876 ? -7.122 13.754 7.959 1.00 87.00 876 ALA A C 1
ATOM 6949 O O . ALA A 1 876 ? -7.150 14.959 8.183 1.00 87.00 876 ALA A O 1
ATOM 6950 N N . GLN A 1 877 ? -7.856 13.201 6.990 1.00 81.88 877 GLN A N 1
ATOM 6951 C CA . GLN A 1 877 ? -8.726 13.994 6.115 1.00 81.88 877 GLN A CA 1
ATOM 6952 C C . GLN A 1 877 ? -9.845 14.712 6.889 1.00 81.88 877 GLN A C 1
ATOM 6954 O O . GLN A 1 877 ? -10.257 15.801 6.499 1.00 81.88 877 GLN A O 1
ATOM 6959 N N . ASP A 1 878 ? -10.321 14.109 7.981 1.00 85.19 878 ASP A N 1
ATOM 6960 C CA . ASP A 1 878 ? -11.328 14.686 8.870 1.00 85.19 878 ASP A CA 1
ATOM 6961 C C . ASP A 1 878 ? -10.896 14.538 10.343 1.00 85.19 878 ASP A C 1
ATOM 6963 O O . ASP A 1 878 ? -11.243 13.554 11.006 1.00 85.19 878 ASP A O 1
ATOM 6967 N N . PRO A 1 879 ? -10.086 15.479 10.865 1.00 91.19 879 PRO A N 1
ATOM 6968 C CA . PRO A 1 879 ? -9.549 15.380 12.218 1.00 91.19 879 PRO A CA 1
ATOM 6969 C C . PRO A 1 879 ? -10.611 15.656 13.288 1.00 91.19 879 PRO A C 1
ATOM 6971 O O . PRO A 1 879 ? -11.477 16.517 13.115 1.00 91.19 879 PRO A O 1
ATOM 6974 N N . ALA A 1 880 ? -10.538 14.962 14.425 1.00 92.25 880 ALA A N 1
ATOM 6975 C CA . ALA A 1 880 ? -11.467 15.185 15.531 1.00 92.25 880 ALA A CA 1
ATOM 6976 C C . ALA A 1 880 ? -11.302 16.602 16.125 1.00 92.25 880 ALA A C 1
ATOM 6978 O O . ALA A 1 880 ? -10.175 16.966 16.476 1.00 92.25 880 ALA A O 1
ATOM 6979 N N . PRO A 1 881 ? -12.390 17.374 16.342 1.00 93.12 881 PRO A N 1
ATOM 6980 C CA . PRO A 1 881 ? -12.306 18.703 16.960 1.00 93.12 881 PRO A CA 1
ATOM 6981 C C . PRO A 1 881 ? -11.590 18.689 18.315 1.00 93.12 881 PRO A C 1
ATOM 6983 O O . PRO A 1 881 ? -10.776 19.561 18.608 1.00 93.12 881 PRO A O 1
ATOM 6986 N N . TYR A 1 882 ? -11.813 17.633 19.104 1.00 94.06 882 TYR A N 1
ATOM 6987 C CA . TYR A 1 882 ? -11.123 17.430 20.373 1.00 94.06 882 TYR A CA 1
ATOM 6988 C C . TYR A 1 882 ? -9.598 17.344 20.205 1.00 94.06 882 TYR A C 1
ATOM 6990 O O . TYR A 1 882 ? -8.868 17.981 20.954 1.00 94.06 882 TYR A O 1
ATOM 6998 N N . ALA A 1 883 ? -9.093 16.610 19.207 1.00 95.38 883 ALA A N 1
ATOM 6999 C CA . ALA A 1 883 ? -7.649 16.495 18.976 1.00 95.38 883 ALA A CA 1
ATOM 7000 C C . ALA A 1 883 ? -7.020 17.842 18.602 1.00 95.38 883 ALA A C 1
ATOM 7002 O O . ALA A 1 883 ? -5.944 18.167 19.100 1.00 95.38 883 ALA A O 1
ATOM 7003 N N . LEU A 1 884 ? -7.713 18.638 17.778 1.00 95.69 884 LEU A N 1
ATOM 7004 C CA . LEU A 1 884 ? -7.288 19.988 17.401 1.00 95.69 884 LEU A CA 1
ATOM 7005 C C . LEU A 1 884 ? -7.166 20.887 18.634 1.00 95.69 884 LEU A C 1
ATOM 7007 O O . LEU A 1 884 ? -6.117 21.483 18.862 1.00 95.69 884 LEU A O 1
ATOM 7011 N N . ILE A 1 885 ? -8.192 20.912 19.489 1.00 95.19 885 ILE A N 1
ATOM 7012 C CA . ILE A 1 885 ? -8.166 21.683 20.741 1.00 95.19 885 ILE A CA 1
ATOM 7013 C C . ILE A 1 885 ? -6.978 21.270 21.608 1.00 95.19 885 ILE A C 1
ATOM 7015 O O . ILE A 1 885 ? -6.233 22.123 22.081 1.00 95.19 885 ILE A O 1
ATOM 7019 N N . ARG A 1 886 ? -6.743 19.965 21.764 1.00 94.06 886 ARG A N 1
ATOM 7020 C CA . ARG A 1 886 ? -5.646 19.466 22.602 1.00 94.06 886 ARG A CA 1
ATOM 7021 C C . ARG A 1 886 ? -4.268 19.727 22.031 1.00 94.06 886 ARG A C 1
ATOM 7023 O O . ARG A 1 886 ? -3.354 20.004 22.802 1.00 94.06 886 ARG A O 1
ATOM 7030 N N . MET A 1 887 ? -4.112 19.704 20.712 1.00 93.69 887 MET A N 1
ATOM 7031 C CA . MET A 1 887 ? -2.887 20.181 20.072 1.00 93.69 887 MET A CA 1
ATOM 7032 C C . MET A 1 887 ? -2.689 21.679 20.304 1.00 93.69 887 MET A C 1
ATOM 7034 O O . MET A 1 887 ? -1.586 22.084 20.661 1.00 93.69 887 MET A O 1
ATOM 7038 N N . GLY A 1 888 ? -3.750 22.484 20.202 1.00 93.06 888 GLY A N 1
ATOM 7039 C CA . GLY A 1 888 ? -3.702 23.907 20.535 1.00 93.06 888 GLY A CA 1
ATOM 7040 C C . GLY A 1 888 ? -3.277 24.167 21.984 1.00 93.06 888 GLY A C 1
ATOM 7041 O O . GLY A 1 888 ? -2.383 24.980 22.222 1.00 93.06 888 GLY A O 1
ATOM 7042 N N . ASP A 1 889 ? -3.827 23.413 22.941 1.00 92.06 889 ASP A N 1
ATOM 7043 C CA . ASP A 1 889 ? -3.460 23.511 24.359 1.00 92.06 889 ASP A CA 1
ATOM 7044 C C . ASP A 1 889 ? -1.981 23.145 24.583 1.00 92.06 889 ASP A C 1
ATOM 7046 O O . ASP A 1 889 ? -1.283 23.790 25.369 1.00 92.06 889 ASP A O 1
ATOM 7050 N N . LEU A 1 890 ? -1.481 22.122 23.877 1.00 90.88 890 LEU A N 1
ATOM 7051 C CA . LEU A 1 890 ? -0.080 21.693 23.941 1.00 90.88 890 LEU A CA 1
ATOM 7052 C C . LEU A 1 890 ? 0.879 22.717 23.318 1.00 90.88 890 LEU A C 1
ATOM 7054 O O . LEU A 1 890 ? 1.960 22.917 23.866 1.00 90.88 890 LEU A O 1
ATOM 7058 N N . PHE A 1 891 ? 0.499 23.370 22.215 1.00 90.62 891 PHE A N 1
ATOM 7059 C CA . PHE A 1 891 ? 1.282 24.449 21.598 1.00 90.62 891 PHE A CA 1
ATOM 7060 C C . PHE A 1 891 ? 1.295 25.719 22.455 1.00 90.62 891 PHE A C 1
ATOM 7062 O O . PHE A 1 891 ? 2.310 26.416 22.541 1.00 90.62 891 PHE A O 1
ATOM 7069 N N . TYR A 1 892 ? 0.181 26.014 23.127 1.00 89.12 892 TYR A N 1
ATOM 7070 C CA . TYR A 1 892 ? 0.081 27.151 24.035 1.00 89.12 892 TYR A CA 1
ATOM 7071 C C . TYR A 1 892 ? 0.819 26.913 25.366 1.00 89.12 892 TYR A C 1
ATOM 7073 O O . TYR A 1 892 ? 1.337 27.853 25.975 1.00 89.12 892 TYR A O 1
ATOM 7081 N N . GLY A 1 893 ? 0.893 25.661 25.826 1.00 82.44 893 GLY A N 1
ATOM 7082 C CA . GLY A 1 893 ? 1.569 25.269 27.060 1.00 82.44 893 GLY A CA 1
ATOM 7083 C C . GLY A 1 893 ? 3.100 25.205 26.948 1.00 82.44 893 GLY A C 1
ATOM 7084 O O . GLY A 1 893 ? 3.660 24.545 26.082 1.00 82.44 893 GLY A O 1
ATOM 7085 N N . GLU A 1 894 ? 3.820 25.796 27.910 1.00 70.81 894 GLU A N 1
ATOM 7086 C CA . GLU A 1 894 ? 5.300 25.753 27.950 1.00 70.81 894 GLU A CA 1
ATOM 7087 C C . GLU A 1 894 ? 5.874 24.358 28.265 1.00 70.81 894 GLU A C 1
ATOM 7089 O O . GLU A 1 894 ? 7.040 24.082 27.987 1.00 70.81 894 GLU A O 1
ATOM 7094 N N . GLN A 1 895 ? 5.063 23.459 28.830 1.00 67.25 895 GLN A N 1
ATOM 7095 C CA . GLN A 1 895 ? 5.495 22.140 29.310 1.00 67.25 895 GLN A CA 1
ATOM 7096 C C . GLN A 1 895 ? 5.895 21.170 28.189 1.00 67.25 895 GLN A C 1
ATOM 7098 O O . GLN A 1 895 ? 6.646 20.229 28.440 1.00 67.25 895 GLN A O 1
ATOM 7103 N N . ALA A 1 896 ? 5.384 21.368 26.972 1.00 62.44 896 ALA A N 1
ATOM 7104 C CA . ALA A 1 896 ? 5.485 20.392 25.892 1.00 62.44 896 ALA A CA 1
ATOM 7105 C C . ALA A 1 896 ? 6.683 20.637 24.964 1.00 62.44 896 ALA A C 1
ATOM 7107 O O . ALA A 1 896 ? 7.437 19.709 24.667 1.00 62.44 896 ALA A O 1
ATOM 7108 N N . LEU A 1 897 ? 6.886 21.889 24.549 1.00 65.25 897 LEU A N 1
ATOM 7109 C CA . LEU A 1 897 ? 7.921 22.284 23.583 1.00 65.25 897 LEU A CA 1
ATOM 7110 C C . LEU A 1 897 ? 9.002 23.189 24.194 1.00 65.25 897 LEU A C 1
ATOM 7112 O O . LEU A 1 897 ? 9.957 23.555 23.511 1.00 65.25 897 LEU A O 1
ATOM 7116 N N . GLY A 1 898 ? 8.860 23.579 25.467 1.00 68.81 898 GLY A N 1
ATOM 7117 C CA . GLY A 1 898 ? 9.740 24.553 26.123 1.00 68.81 898 GLY A CA 1
ATOM 7118 C C . GLY A 1 898 ? 9.592 25.987 25.594 1.00 68.81 898 GLY A C 1
ATOM 7119 O O . GLY A 1 898 ? 10.306 26.879 26.047 1.00 68.81 898 GLY A O 1
ATOM 7120 N N . ARG A 1 899 ? 8.677 26.216 24.641 1.00 76.25 899 ARG A N 1
ATOM 7121 C CA . ARG A 1 899 ? 8.316 27.515 24.065 1.00 76.25 899 ARG A CA 1
ATOM 7122 C C . ARG A 1 899 ? 6.814 27.560 23.786 1.00 76.25 899 ARG A C 1
ATOM 7124 O O . ARG A 1 899 ? 6.235 26.527 23.465 1.00 76.25 899 ARG A O 1
ATOM 7131 N N . LYS A 1 900 ? 6.215 28.748 23.890 1.00 81.56 900 LYS A N 1
ATOM 7132 C CA . LYS A 1 900 ? 4.819 28.989 23.501 1.00 81.56 900 LYS A CA 1
ATOM 7133 C C . LYS A 1 900 ? 4.734 29.250 21.999 1.00 81.56 900 LYS A C 1
ATOM 7135 O O . LYS A 1 900 ? 5.361 30.186 21.506 1.00 81.56 900 LYS A O 1
ATOM 7140 N N . GLU A 1 901 ? 3.940 28.457 21.292 1.00 87.69 901 GLU A N 1
ATOM 7141 C CA . GLU A 1 901 ? 3.661 28.605 19.860 1.00 87.69 901 GLU A CA 1
ATOM 7142 C C . GLU A 1 901 ? 2.226 29.106 19.667 1.00 87.69 901 GLU A C 1
ATOM 7144 O O . GLU A 1 901 ? 1.309 28.368 19.323 1.00 87.69 901 GLU A O 1
ATOM 7149 N N . VAL A 1 902 ? 2.016 30.399 19.927 1.00 88.25 902 VAL A N 1
ATOM 7150 C CA . VAL A 1 902 ? 0.675 31.012 19.915 1.00 88.25 902 VAL A CA 1
ATOM 7151 C C . VAL A 1 902 ? 0.030 30.973 18.525 1.00 88.25 902 VAL A C 1
ATOM 7153 O O . VAL A 1 902 ? -1.181 30.807 18.416 1.00 88.25 902 VAL A O 1
ATOM 7156 N N . SER A 1 903 ? 0.830 31.097 17.460 1.00 91.19 903 SER A N 1
ATOM 7157 C CA . SER A 1 903 ? 0.326 31.051 16.081 1.00 91.19 903 SER A CA 1
ATOM 7158 C C . SER A 1 903 ? -0.241 29.677 15.731 1.00 91.19 903 SER A C 1
ATOM 7160 O O . SER A 1 903 ? -1.355 29.597 15.222 1.00 91.19 903 SER A O 1
ATOM 7162 N N . ASP A 1 904 ? 0.495 28.608 16.041 1.00 90.56 904 ASP A N 1
ATOM 7163 C CA . ASP A 1 904 ? 0.064 27.235 15.762 1.00 90.56 904 ASP A CA 1
ATOM 7164 C C . ASP A 1 904 ? -1.120 26.847 16.658 1.00 90.56 904 ASP A C 1
ATOM 7166 O O . ASP A 1 904 ? -2.074 26.225 16.196 1.00 90.56 904 ASP A O 1
ATOM 7170 N N . ALA A 1 905 ? -1.136 27.311 17.914 1.00 93.56 905 ALA A N 1
ATOM 7171 C CA . ALA A 1 905 ? -2.288 27.146 18.797 1.00 93.56 905 ALA A CA 1
ATOM 7172 C C . ALA A 1 905 ? -3.557 27.821 18.246 1.00 93.56 905 ALA A C 1
ATOM 7174 O O . ALA A 1 905 ? -4.623 27.205 18.214 1.00 93.56 905 ALA A O 1
ATOM 7175 N N . ALA A 1 906 ? -3.446 29.071 17.781 1.00 94.19 906 ALA A N 1
ATOM 7176 C CA . ALA A 1 906 ? -4.561 29.799 17.179 1.00 94.19 906 ALA A CA 1
ATOM 7177 C C . ALA A 1 906 ? -5.078 29.107 15.909 1.00 94.19 906 ALA A C 1
ATOM 7179 O O . ALA A 1 906 ? -6.289 29.054 15.699 1.00 94.19 906 ALA A O 1
ATOM 7180 N N . GLU A 1 907 ? -4.184 28.543 15.096 1.00 94.19 907 GLU A N 1
ATOM 7181 C CA . GLU A 1 907 ? -4.553 27.792 13.896 1.00 94.19 907 GLU A CA 1
ATOM 7182 C C . GLU A 1 907 ? -5.358 26.530 14.241 1.00 94.19 907 GLU A C 1
ATOM 7184 O O . GLU A 1 907 ? -6.418 26.292 13.661 1.00 94.19 907 GLU A O 1
ATOM 7189 N N . MET A 1 908 ? -4.929 25.775 15.257 1.00 95.12 908 MET A N 1
ATOM 7190 C CA . MET A 1 908 ? -5.657 24.589 15.718 1.00 95.12 908 MET A CA 1
ATOM 7191 C C . MET A 1 908 ? -7.042 24.938 16.289 1.00 95.12 908 MET A C 1
ATOM 7193 O O . MET A 1 908 ? -8.036 24.278 15.973 1.00 95.12 908 MET A O 1
ATOM 7197 N N . TYR A 1 909 ? -7.149 25.998 17.099 1.00 95.62 909 TYR A N 1
ATOM 7198 C CA . TYR A 1 909 ? -8.445 26.436 17.632 1.00 95.62 909 TYR A CA 1
ATOM 7199 C C . TYR A 1 909 ? -9.381 26.964 16.543 1.00 95.62 909 TYR A C 1
ATOM 7201 O O . TYR A 1 909 ? -10.589 26.737 16.618 1.00 95.62 909 TYR A O 1
ATOM 7209 N N . LYS A 1 910 ? -8.836 27.625 15.516 1.00 94.31 910 LYS A N 1
ATOM 7210 C CA . LYS A 1 910 ? -9.579 28.048 14.324 1.00 94.31 910 LYS A CA 1
ATOM 7211 C C . LYS A 1 910 ? -10.161 26.850 13.584 1.00 94.31 910 LYS A C 1
ATOM 7213 O O . LYS A 1 910 ? -11.346 26.864 13.267 1.00 94.31 910 LYS A O 1
ATOM 7218 N N . GLU A 1 911 ? -9.370 25.811 13.325 1.00 94.12 911 GLU A N 1
ATOM 7219 C CA . GLU A 1 911 ? -9.877 24.607 12.655 1.00 94.12 911 GLU A CA 1
ATOM 7220 C C . GLU A 1 911 ? -11.002 23.935 13.454 1.00 94.12 911 GLU A C 1
ATOM 7222 O O . GLU A 1 911 ? -12.018 23.547 12.875 1.00 94.12 911 GLU A O 1
ATOM 7227 N N . ALA A 1 912 ? -10.882 23.866 14.784 1.00 94.69 912 ALA A N 1
ATOM 7228 C CA . ALA A 1 912 ? -11.962 23.374 15.640 1.00 94.69 912 ALA A CA 1
ATOM 7229 C C . ALA A 1 912 ? -13.215 24.272 15.562 1.00 94.69 912 ALA A C 1
ATOM 7231 O O . ALA A 1 912 ? -14.333 23.775 15.422 1.00 94.69 912 ALA A O 1
ATOM 7232 N N . ALA A 1 913 ? -13.036 25.596 15.577 1.00 92.75 913 ALA A N 1
ATOM 7233 C CA . ALA A 1 913 ? -14.120 26.571 15.464 1.00 92.75 913 ALA A CA 1
ATOM 7234 C C . ALA A 1 913 ? -14.881 26.462 14.127 1.00 92.75 913 ALA A C 1
ATOM 7236 O O . ALA A 1 913 ? -16.112 26.525 14.116 1.00 92.75 913 ALA A O 1
ATOM 7237 N N . LEU A 1 914 ? -14.172 26.233 13.013 1.00 92.00 914 LEU A N 1
ATOM 7238 C CA . LEU A 1 914 ? -14.762 26.001 11.684 1.00 92.00 914 LEU A CA 1
ATOM 7239 C C . LEU A 1 914 ? -15.574 24.699 11.608 1.00 92.00 914 LEU A C 1
ATOM 7241 O O . LEU A 1 914 ? -16.476 24.585 10.779 1.00 92.00 914 LEU A O 1
ATOM 7245 N N . LYS A 1 915 ? -15.298 23.737 12.495 1.00 90.44 915 LYS A N 1
ATOM 7246 C CA . LYS A 1 915 ? -16.087 22.507 12.667 1.00 90.44 915 LYS A CA 1
ATOM 7247 C C . LYS A 1 915 ? -17.275 22.667 13.622 1.00 90.44 915 LYS A C 1
ATOM 7249 O O . LYS A 1 915 ? -17.872 21.669 14.012 1.00 90.44 915 LYS A O 1
ATOM 7254 N N . ASN A 1 916 ? -17.642 23.905 13.962 1.00 88.94 916 ASN A N 1
ATOM 7255 C CA . ASN A 1 916 ? -18.706 24.256 14.907 1.00 88.94 916 ASN A CA 1
ATOM 7256 C C . ASN A 1 916 ? -18.462 23.764 16.343 1.00 88.94 916 ASN A C 1
ATOM 7258 O O . ASN A 1 916 ? -19.416 23.585 17.091 1.00 88.94 916 ASN A O 1
ATOM 7262 N N . GLU A 1 917 ? -17.203 23.576 16.748 1.00 91.19 917 GLU A N 1
ATOM 7263 C CA . GLU A 1 917 ? -16.872 23.220 18.128 1.00 91.19 917 GLU A CA 1
ATOM 7264 C C . GLU A 1 917 ? -16.802 24.491 19.004 1.00 91.19 917 GLU A C 1
ATOM 7266 O O . GLU A 1 917 ? -15.911 25.328 18.793 1.00 91.19 917 GLU A O 1
ATOM 7271 N N . PRO A 1 918 ? -17.687 24.668 20.008 1.00 91.56 918 PRO A N 1
ATOM 7272 C CA . PRO A 1 918 ? -17.748 25.899 20.806 1.00 91.56 918 PRO A CA 1
ATOM 7273 C C . PRO A 1 918 ? -16.444 26.190 21.559 1.00 91.56 918 PRO A C 1
ATOM 7275 O O . PRO A 1 918 ? -16.033 27.344 21.697 1.00 91.56 918 PRO A O 1
ATOM 7278 N N . GLN A 1 919 ? -15.751 25.139 22.004 1.00 91.44 919 GLN A N 1
ATOM 7279 C CA . GLN A 1 919 ? -14.488 25.263 22.729 1.00 91.44 919 GLN A CA 1
ATOM 7280 C C . GLN A 1 919 ? -13.377 25.900 21.872 1.00 91.44 919 GLN A C 1
ATOM 7282 O O . GLN A 1 919 ? -12.521 26.600 22.413 1.00 91.44 919 GLN A O 1
ATOM 7287 N N . GLY A 1 920 ? -13.404 25.732 20.542 1.00 93.25 920 GLY A N 1
ATOM 7288 C CA . GLY A 1 920 ? -12.461 26.399 19.636 1.00 93.25 920 GLY A CA 1
ATOM 7289 C C . GLY A 1 920 ? -12.613 27.922 19.669 1.00 93.25 920 GLY A C 1
ATOM 7290 O O . GLY A 1 920 ? -11.636 28.649 19.857 1.00 93.25 920 GLY A O 1
ATOM 7291 N N . TRP A 1 921 ? -13.856 28.411 19.591 1.00 92.31 921 TRP A N 1
ATOM 7292 C CA . TRP A 1 921 ? -14.175 29.838 19.720 1.00 92.31 921 TRP A CA 1
ATOM 7293 C C . TRP A 1 921 ? -13.793 30.397 21.092 1.00 92.31 921 TRP A C 1
ATOM 7295 O O . TRP A 1 921 ? -13.220 31.486 21.180 1.00 92.31 921 TRP A O 1
ATOM 7305 N N . TYR A 1 922 ? -14.066 29.638 22.157 1.00 93.62 922 TYR A N 1
ATOM 7306 C CA . TYR A 1 922 ? -13.683 30.010 23.517 1.00 93.62 922 TYR A CA 1
ATOM 7307 C C . TYR A 1 922 ? -12.166 30.167 23.660 1.00 93.62 922 TYR A C 1
ATOM 7309 O O . TYR A 1 922 ? -11.698 31.188 24.163 1.00 93.62 922 TYR A O 1
ATOM 7317 N N . ASN A 1 923 ? -11.390 29.194 23.175 1.00 94.25 923 ASN A N 1
ATOM 7318 C CA . ASN A 1 923 ? -9.935 29.215 23.283 1.00 94.25 923 ASN A CA 1
ATOM 7319 C C . ASN A 1 923 ? -9.305 30.356 22.462 1.00 94.25 923 ASN A C 1
ATOM 7321 O O . ASN A 1 923 ? -8.363 30.991 22.933 1.00 94.25 923 ASN A O 1
ATOM 7325 N N . LEU A 1 924 ? -9.853 30.694 21.287 1.00 92.75 924 LEU A N 1
ATOM 7326 C CA . LEU A 1 924 ? -9.450 31.899 20.544 1.00 92.75 924 LEU A CA 1
ATOM 7327 C C . LEU A 1 924 ? -9.731 33.184 21.335 1.00 92.75 924 LEU A C 1
ATOM 7329 O O . LEU A 1 924 ? -8.889 34.083 21.374 1.00 92.75 924 LEU A O 1
ATOM 7333 N N . GLY A 1 925 ? -10.891 33.265 21.994 1.00 91.44 925 GLY A N 1
ATOM 7334 C CA . GLY A 1 925 ? -11.228 34.370 22.893 1.00 91.44 925 GLY A CA 1
ATOM 7335 C C . GLY A 1 925 ? -10.260 34.471 24.072 1.00 91.44 925 GLY A C 1
ATOM 7336 O O . GLY A 1 925 ? -9.796 35.563 24.396 1.00 91.44 925 GLY A O 1
ATOM 7337 N N . LEU A 1 926 ? -9.878 33.332 24.654 1.00 91.81 926 LEU A N 1
ATOM 7338 C CA . LEU A 1 926 ? -8.911 33.258 25.747 1.00 91.81 926 LEU A CA 1
ATOM 7339 C C . LEU A 1 926 ? -7.525 33.777 25.331 1.00 91.81 926 LEU A C 1
ATOM 7341 O O . LEU A 1 926 ? -6.901 34.506 26.101 1.00 91.81 926 LEU A O 1
ATOM 7345 N N . LEU A 1 927 ? -7.061 33.462 24.114 1.00 91.06 927 LEU A N 1
ATOM 7346 C CA . LEU A 1 927 ? -5.809 34.015 23.579 1.00 91.06 927 LEU A CA 1
ATOM 7347 C C . LEU A 1 927 ? -5.862 35.550 23.527 1.00 91.06 927 LEU A C 1
ATOM 7349 O O . LEU A 1 927 ? -4.982 36.215 24.073 1.00 91.06 927 LEU A O 1
ATOM 7353 N N . VAL A 1 928 ? -6.932 36.114 22.955 1.00 90.06 928 VAL A N 1
ATOM 7354 C CA . VAL A 1 928 ? -7.125 37.573 22.865 1.00 90.06 928 VAL A CA 1
ATOM 7355 C C . VAL A 1 928 ? -7.227 38.211 24.253 1.00 90.06 928 VAL A C 1
ATOM 7357 O O . VAL A 1 928 ? -6.628 39.257 24.500 1.00 90.06 928 VAL A O 1
ATOM 7360 N N . GLN A 1 929 ? -7.947 37.577 25.181 1.00 89.81 929 GLN A N 1
ATOM 7361 C CA . GLN A 1 929 ? -8.101 38.050 26.557 1.00 89.81 929 GLN A CA 1
ATOM 7362 C C . GLN A 1 929 ? -6.769 38.081 27.319 1.00 89.81 929 GLN A C 1
ATOM 7364 O O . GLN A 1 929 ? -6.549 38.979 28.131 1.00 89.81 929 GLN A O 1
ATOM 7369 N N . ASN A 1 930 ? -5.870 37.139 27.031 1.00 88.62 930 ASN A N 1
ATOM 7370 C CA . ASN A 1 930 ? -4.525 37.095 27.602 1.00 88.62 930 ASN A CA 1
ATOM 7371 C C . ASN A 1 930 ? -3.554 38.094 26.942 1.00 88.62 930 ASN A C 1
ATOM 7373 O O . ASN A 1 930 ? -2.386 38.147 27.323 1.00 88.62 930 ASN A O 1
ATOM 7377 N N . GLY A 1 931 ? -4.030 38.911 25.996 1.00 86.12 931 GLY A N 1
ATOM 7378 C CA . GLY A 1 931 ? -3.248 39.941 25.314 1.00 86.12 931 GLY A CA 1
ATOM 7379 C C . GLY A 1 931 ? -2.509 39.452 24.068 1.00 86.12 931 GLY A C 1
ATOM 7380 O O . GLY A 1 931 ? -1.724 40.214 23.505 1.00 86.12 931 GLY A O 1
ATOM 7381 N N . GLU A 1 932 ? -2.758 38.220 23.620 1.00 87.12 932 GLU A N 1
ATOM 7382 C CA . GLU A 1 932 ? -2.138 37.665 22.418 1.00 87.12 932 GLU A CA 1
ATOM 7383 C C . GLU A 1 932 ? -2.851 38.156 21.148 1.00 87.12 932 GLU A C 1
ATOM 7385 O O . GLU A 1 932 ? -4.082 38.202 21.067 1.00 87.12 932 GLU A O 1
ATOM 7390 N N . SER A 1 933 ? -2.081 38.510 20.118 1.00 84.56 933 SER A N 1
ATOM 7391 C CA . SER A 1 933 ? -2.632 38.907 18.819 1.00 84.56 933 SER A CA 1
ATOM 7392 C C . SER A 1 933 ? -2.899 37.687 17.938 1.00 84.56 933 SER A C 1
ATOM 7394 O O . SER A 1 933 ? -1.979 36.912 17.670 1.00 84.56 933 SER A O 1
ATOM 7396 N N . LEU A 1 934 ? -4.122 37.551 17.422 1.00 86.94 934 LEU A N 1
ATOM 7397 C CA . LEU A 1 934 ? -4.453 36.479 16.481 1.00 86.94 934 LEU A CA 1
ATOM 7398 C C . LEU A 1 934 ? -3.799 36.712 15.104 1.00 86.94 934 LEU A C 1
ATOM 7400 O O . LEU A 1 934 ? -3.793 37.852 14.622 1.00 86.94 934 LEU A O 1
ATOM 7404 N N . PRO A 1 935 ? -3.292 35.655 14.439 1.00 89.50 935 PRO A N 1
ATOM 7405 C CA . PRO A 1 935 ? -2.743 35.757 13.091 1.00 89.50 935 PRO A CA 1
ATOM 7406 C C . PRO A 1 935 ? -3.766 36.289 12.077 1.00 89.50 935 PRO A C 1
ATOM 7408 O O . PRO A 1 935 ? -4.954 35.968 12.135 1.00 89.50 935 PRO A O 1
ATOM 7411 N N . PHE A 1 936 ? -3.294 37.047 11.084 1.00 85.81 936 PHE A N 1
ATOM 7412 C CA . PHE A 1 936 ? -4.146 37.590 10.018 1.00 85.81 936 PHE A CA 1
ATOM 7413 C C . PHE A 1 936 ? -4.901 36.493 9.245 1.00 85.81 936 PHE A C 1
ATOM 7415 O O . PHE A 1 936 ? -6.079 36.665 8.941 1.00 85.81 936 PHE A O 1
ATOM 7422 N N . GLY A 1 937 ? -4.245 35.359 8.962 1.00 87.12 937 GLY A N 1
ATOM 7423 C CA . GLY A 1 937 ? -4.865 34.219 8.272 1.00 87.12 937 GLY A CA 1
ATOM 7424 C C . GLY A 1 937 ? -6.070 33.660 9.032 1.00 87.12 937 GLY A C 1
ATOM 7425 O O . GLY A 1 937 ? -7.146 33.518 8.458 1.00 87.12 937 GLY A O 1
ATOM 7426 N N . VAL A 1 938 ? -5.926 33.483 10.350 1.00 88.19 938 VAL A N 1
ATOM 7427 C CA . VAL A 1 938 ? -7.001 33.030 11.246 1.00 88.19 938 VAL A CA 1
ATOM 7428 C C . VAL A 1 938 ? -8.200 33.981 11.199 1.00 88.19 938 VAL A C 1
ATOM 7430 O O . VAL A 1 938 ? -9.334 33.549 11.010 1.00 88.19 938 VAL A O 1
ATOM 7433 N N . LEU A 1 939 ? -7.963 35.291 11.308 1.00 87.19 939 LEU A N 1
ATOM 7434 C CA . LEU A 1 939 ? -9.035 36.292 11.244 1.00 87.19 939 LEU A CA 1
ATOM 7435 C C . LEU A 1 939 ? -9.704 36.356 9.864 1.00 87.19 939 LEU A C 1
ATOM 7437 O O . LEU A 1 939 ? -10.904 36.616 9.783 1.00 87.19 939 LEU A O 1
ATOM 7441 N N . SER A 1 940 ? -8.949 36.123 8.789 1.00 87.12 940 SER A N 1
ATOM 7442 C CA . SER A 1 940 ? -9.466 36.050 7.418 1.00 87.12 940 SER A CA 1
ATOM 7443 C C . SER A 1 940 ? -10.429 34.898 7.230 1.00 87.12 940 SER A C 1
ATOM 7445 O O . SER A 1 940 ? -11.542 35.107 6.755 1.00 87.12 940 SER A O 1
ATOM 7447 N N . GLU A 1 941 ? -10.023 33.696 7.614 1.00 88.19 941 GLU A N 1
ATOM 7448 C CA . GLU A 1 941 ? -10.830 32.494 7.412 1.00 88.19 941 GLU A CA 1
ATOM 7449 C C . GLU A 1 941 ? -12.085 32.474 8.290 1.00 88.19 941 GLU A C 1
ATOM 7451 O O . GLU A 1 941 ? -13.120 31.964 7.871 1.00 88.19 941 GLU A O 1
ATOM 7456 N N . LEU A 1 942 ? -12.037 33.111 9.465 1.00 87.19 942 LEU A N 1
ATOM 7457 C CA . LEU A 1 942 ? -13.204 33.298 10.332 1.00 87.19 942 LEU A CA 1
ATOM 7458 C C . LEU A 1 942 ? -14.092 34.489 9.918 1.00 87.19 942 LEU A C 1
ATOM 7460 O O . LEU A 1 942 ? -15.086 34.763 10.585 1.00 87.19 942 LEU A O 1
ATOM 7464 N N . ASN A 1 943 ? -13.762 35.209 8.836 1.00 85.62 943 ASN A N 1
ATOM 7465 C CA . ASN A 1 943 ? -14.445 36.432 8.381 1.00 85.62 943 ASN A CA 1
ATOM 7466 C C . ASN A 1 943 ? -14.459 37.590 9.409 1.00 85.62 943 ASN A C 1
ATOM 7468 O O . ASN A 1 943 ? -15.325 38.468 9.378 1.00 85.62 943 ASN A O 1
ATOM 7472 N N . LEU A 1 944 ? -13.459 37.651 10.291 1.00 84.06 944 LEU A N 1
ATOM 7473 C CA . LEU A 1 944 ? -13.320 38.652 11.360 1.00 84.06 944 LEU A CA 1
ATOM 7474 C C . LEU A 1 944 ? -12.280 39.743 11.049 1.00 84.06 944 LEU A C 1
ATOM 7476 O O . LEU A 1 944 ? -11.947 40.548 11.915 1.00 84.06 944 LEU A O 1
ATOM 7480 N N . LEU A 1 945 ? -11.780 39.824 9.811 1.00 78.69 945 LEU A N 1
ATOM 7481 C CA . LEU A 1 945 ? -10.774 40.822 9.400 1.00 78.69 945 LEU A CA 1
ATOM 7482 C C . LEU A 1 945 ? -11.181 42.270 9.667 1.00 78.69 945 LEU A C 1
ATOM 7484 O O . LEU A 1 945 ? -10.339 43.095 10.014 1.00 78.69 945 LEU A O 1
ATOM 7488 N N . HIS A 1 946 ? -12.469 42.579 9.523 1.00 74.75 946 HIS A N 1
ATOM 7489 C CA . HIS A 1 946 ? -13.005 43.912 9.789 1.00 74.75 946 HIS A CA 1
ATOM 7490 C C . HIS A 1 946 ? -12.807 44.344 11.252 1.00 74.75 946 HIS A C 1
ATOM 7492 O O . HIS A 1 946 ? -12.760 45.541 11.528 1.00 74.75 946 HIS A O 1
ATOM 7498 N N . LEU A 1 947 ? -12.626 43.380 12.163 1.00 72.00 947 LEU A N 1
ATOM 7499 C CA . LEU A 1 947 ? -12.398 43.612 13.586 1.00 72.00 947 LEU A CA 1
ATOM 7500 C C . LEU A 1 947 ? -10.914 43.683 13.969 1.00 72.00 947 LEU A C 1
ATOM 7502 O O . LEU A 1 947 ? -10.602 44.005 15.111 1.00 72.00 947 LEU A O 1
ATOM 7506 N N . HIS A 1 948 ? -9.991 43.426 13.033 1.00 66.56 948 HIS A N 1
ATOM 7507 C CA . HIS A 1 948 ? -8.544 43.452 13.292 1.00 66.56 948 HIS A CA 1
ATOM 7508 C C . HIS A 1 948 ? -8.024 44.856 13.651 1.00 66.56 948 HIS A C 1
ATOM 7510 O O . HIS A 1 948 ? -7.001 44.991 14.314 1.00 66.56 948 HIS A O 1
ATOM 7516 N N . VAL A 1 949 ? -8.736 45.901 13.210 1.00 61.62 949 VAL A N 1
ATOM 7517 C CA . VAL A 1 949 ? -8.382 47.318 13.422 1.00 61.62 949 VAL A CA 1
ATOM 7518 C C . VAL A 1 949 ? -9.235 47.966 14.529 1.00 61.62 949 VAL A C 1
ATOM 7520 O O . VAL A 1 949 ? -8.917 49.058 14.995 1.00 61.62 949 VAL A O 1
ATOM 7523 N N . THR A 1 950 ? -10.314 47.312 14.968 1.00 61.69 950 THR A N 1
ATOM 7524 C CA . THR A 1 950 ? -11.213 47.814 16.022 1.00 61.69 950 THR A CA 1
ATOM 7525 C C . THR A 1 950 ? -10.813 47.324 17.416 1.00 61.69 950 THR A C 1
ATOM 7527 O O . THR A 1 950 ? -10.033 46.388 17.555 1.00 61.69 950 THR A O 1
ATOM 7530 N N . ASP A 1 951 ? -11.375 47.963 18.446 1.00 71.50 951 ASP A N 1
ATOM 7531 C CA . ASP A 1 951 ? -11.187 47.669 19.873 1.00 71.50 951 ASP A CA 1
ATOM 7532 C C . ASP A 1 951 ? -11.171 46.155 20.187 1.00 71.50 951 ASP A C 1
ATOM 7534 O O . ASP A 1 951 ? -12.080 45.418 19.790 1.00 71.50 951 ASP A O 1
ATOM 7538 N N . GLN A 1 952 ? -10.157 45.693 20.933 1.00 74.31 952 GLN A N 1
ATOM 7539 C CA . GLN A 1 952 ? -10.004 44.293 21.355 1.00 74.31 952 GLN A CA 1
ATOM 7540 C C . GLN A 1 952 ? -11.256 43.759 22.072 1.00 74.31 952 GLN A C 1
ATOM 7542 O O . GLN A 1 952 ? -11.565 42.573 21.957 1.00 74.31 952 GLN A O 1
ATOM 7547 N N . GLN A 1 953 ? -12.023 44.618 22.757 1.00 79.81 953 GLN A N 1
ATOM 7548 C CA . GLN A 1 953 ? -13.298 44.229 23.375 1.00 79.81 953 GLN A CA 1
ATOM 7549 C C . GLN A 1 953 ? -14.371 43.823 22.355 1.00 79.81 953 GLN A C 1
ATOM 7551 O O . GLN A 1 953 ? -15.176 42.923 22.615 1.00 79.81 953 GLN A O 1
ATOM 7556 N N . MET A 1 954 ? -14.391 44.453 21.180 1.00 82.50 954 MET A N 1
ATOM 7557 C CA . MET A 1 954 ? -15.348 44.131 20.122 1.00 82.50 954 MET A CA 1
ATOM 7558 C C . MET A 1 954 ? -15.001 42.790 19.466 1.00 82.50 954 MET A C 1
ATOM 7560 O O . MET A 1 954 ? -15.886 41.967 19.234 1.00 82.50 954 MET A O 1
ATOM 7564 N N . LEU A 1 955 ? -13.709 42.521 19.259 1.00 84.19 955 LEU A N 1
ATOM 7565 C CA . LEU A 1 955 ? -13.239 41.221 18.781 1.00 84.19 955 LEU A CA 1
ATOM 7566 C C . LEU A 1 955 ? -13.579 40.107 19.782 1.00 84.19 955 LEU A C 1
ATOM 7568 O O . LEU A 1 955 ? -14.171 39.098 19.405 1.00 84.19 955 LEU A O 1
ATOM 7572 N N . LEU A 1 956 ? -13.271 40.319 21.065 1.00 85.62 956 LEU A N 1
ATOM 7573 C CA . LEU A 1 956 ? -13.538 39.353 22.130 1.00 85.62 956 LEU A CA 1
ATOM 7574 C C . LEU A 1 956 ? -15.037 39.041 22.270 1.00 85.62 956 LEU A C 1
ATOM 7576 O O . LEU A 1 956 ? -15.424 37.876 22.355 1.00 85.62 956 LEU A O 1
ATOM 7580 N N . SER A 1 957 ? -15.894 40.067 22.254 1.00 85.12 957 SER A N 1
ATOM 7581 C CA . SER A 1 957 ? -17.348 39.865 22.321 1.00 85.12 957 SER A CA 1
ATOM 7582 C C . SER A 1 957 ? -17.889 39.113 21.102 1.00 85.12 957 SER A C 1
ATOM 7584 O O . SER A 1 957 ? -18.753 38.255 21.264 1.00 85.12 957 SER A O 1
ATOM 7586 N N . THR A 1 958 ? -17.340 39.354 19.909 1.00 84.94 958 THR A N 1
ATOM 7587 C CA . THR A 1 958 ? -17.743 38.648 18.683 1.00 84.94 958 THR A CA 1
ATOM 7588 C C . THR A 1 958 ? -17.333 37.170 18.709 1.00 84.94 958 THR A C 1
ATOM 7590 O O . THR A 1 958 ? -18.121 36.309 18.312 1.00 84.94 958 THR A O 1
ATOM 7593 N N . LEU A 1 959 ? -16.144 36.845 19.232 1.00 86.12 959 LEU A N 1
ATOM 7594 C CA . LEU A 1 959 ? -15.695 35.455 19.407 1.00 86.12 959 LEU A CA 1
ATOM 7595 C C . LEU A 1 959 ? -16.611 34.687 20.376 1.00 86.12 959 LEU A C 1
ATOM 7597 O O . LEU A 1 959 ? -17.084 33.600 20.048 1.00 86.12 959 LEU A O 1
ATOM 7601 N N . TYR A 1 960 ? -16.949 35.277 21.527 1.00 87.25 960 TYR A N 1
ATOM 7602 C CA . TYR A 1 960 ? -17.859 34.643 22.488 1.00 87.25 960 TYR A CA 1
ATOM 7603 C C . TYR A 1 960 ? -19.326 34.601 22.021 1.00 87.25 960 TYR A C 1
ATOM 7605 O O . TYR A 1 960 ? -20.054 33.682 22.391 1.00 87.25 960 TYR A O 1
ATOM 7613 N N . GLN A 1 961 ? -19.778 35.536 21.179 1.00 85.75 961 GLN A N 1
ATOM 7614 C CA . GLN A 1 961 ? -21.086 35.433 20.515 1.00 85.75 961 GLN A CA 1
ATOM 7615 C C . GLN A 1 961 ? -21.112 34.313 19.466 1.00 85.75 961 GLN A C 1
ATOM 7617 O O . GLN A 1 961 ? -22.098 33.597 19.344 1.00 85.75 961 GLN A O 1
ATOM 7622 N N . SER A 1 962 ? -20.018 34.108 18.735 1.00 81.81 962 SER A N 1
ATOM 7623 C CA . SER A 1 962 ? -19.914 33.013 17.758 1.00 81.81 962 SER A CA 1
ATOM 7624 C C . SER A 1 962 ? -19.910 31.639 18.445 1.00 81.81 962 SER A C 1
ATOM 7626 O O . SER A 1 962 ? -20.485 30.674 17.937 1.00 81.81 962 SER A O 1
ATOM 7628 N N . MET A 1 963 ? -19.365 31.567 19.664 1.00 84.56 963 MET A N 1
ATOM 7629 C CA . MET A 1 963 ? -19.487 30.402 20.545 1.00 84.56 963 MET A CA 1
ATOM 7630 C C . MET A 1 963 ? -20.947 30.100 20.930 1.00 84.56 963 MET A C 1
ATOM 7632 O O . MET A 1 963 ? -21.348 28.942 20.948 1.00 84.56 963 MET A O 1
ATOM 7636 N N . SER A 1 964 ? -21.768 31.112 21.236 1.00 74.38 964 SER A N 1
ATOM 7637 C CA . SER A 1 964 ? -23.165 30.862 21.627 1.00 74.38 964 SER A CA 1
ATOM 7638 C C . SER A 1 964 ? -24.049 30.433 20.455 1.00 74.38 964 SER A C 1
ATOM 7640 O O . SER A 1 964 ? -25.008 29.697 20.661 1.00 74.38 964 SER A O 1
ATOM 7642 N N . ILE A 1 965 ? -23.711 30.847 19.231 1.00 72.81 965 ILE A N 1
ATOM 7643 C CA . ILE A 1 965 ? -24.408 30.444 18.000 1.00 72.81 965 ILE A CA 1
ATOM 7644 C C . ILE A 1 965 ? -24.055 29.002 17.594 1.00 72.81 965 ILE A C 1
ATOM 7646 O O . ILE A 1 965 ? -24.875 28.325 16.979 1.00 72.81 965 ILE A O 1
ATOM 7650 N N . SER A 1 966 ? -22.856 28.524 17.942 1.00 61.69 966 SER A N 1
ATOM 7651 C CA . SER A 1 966 ? -22.397 27.155 17.647 1.00 61.69 966 SER A CA 1
ATOM 7652 C C . SER A 1 966 ? -22.904 26.103 18.639 1.00 61.69 966 SER A C 1
ATOM 7654 O O . SER A 1 966 ? -22.776 24.909 18.377 1.00 61.69 966 SER A O 1
ATOM 7656 N N . LEU A 1 967 ? -23.534 26.512 19.744 1.00 55.34 967 LEU A N 1
ATOM 7657 C CA . LEU A 1 967 ? -24.254 25.589 20.615 1.00 55.34 967 LEU A CA 1
ATOM 7658 C C . LEU A 1 967 ? -25.558 25.150 19.926 1.00 55.34 967 LEU A C 1
ATOM 7660 O O . LEU A 1 967 ? -26.380 26.009 19.593 1.00 55.34 967 LEU A O 1
ATOM 7664 N N . PRO A 1 968 ? -25.804 23.841 19.733 1.00 47.41 968 PRO A N 1
ATOM 7665 C CA . PRO A 1 968 ? -27.127 23.388 19.333 1.00 47.41 968 PRO A CA 1
ATOM 7666 C C . PRO A 1 968 ? -28.121 23.806 20.425 1.00 47.41 968 PRO A C 1
ATOM 7668 O O . PRO A 1 968 ? -27.962 23.447 21.593 1.00 47.41 968 PRO A O 1
ATOM 7671 N N . PHE A 1 969 ? -29.123 24.613 20.061 1.00 37.84 969 PHE A N 1
ATOM 7672 C CA . PHE A 1 969 ? -30.260 24.853 20.947 1.00 37.84 969 PHE A CA 1
ATOM 7673 C C . PHE A 1 969 ? -30.920 23.494 21.250 1.00 37.84 969 PHE A C 1
ATOM 7675 O O . PHE A 1 969 ? -31.123 22.727 20.305 1.00 37.84 969 PHE A O 1
ATOM 7682 N N . PRO A 1 970 ? -31.200 23.180 22.528 1.00 39.06 970 PRO A N 1
ATOM 7683 C CA . PRO A 1 970 ? -31.790 21.903 22.922 1.00 39.06 970 PRO A CA 1
ATOM 7684 C C . PRO A 1 970 ? -33.193 21.680 22.353 1.00 39.06 970 PRO A C 1
ATOM 7686 O O . PRO A 1 970 ? -33.918 22.682 22.129 1.00 39.06 970 PRO A O 1
#

Radius of gyration: 37.49 Å; chains: 1; bounding box: 95×84×106 Å

Sequence (970 aa):
MMGDLPKSFYRLCLQAIISMSLTDCVSRSSTGNVAFLDAPDAPVSNCPLRVEYSCFQSSVVHVQVLVSFDTGSTSAVFHKYWTCEPGHTRTRVVTVSFPDWLVYRPDWIIRGSDWVLSCLLRGWIGLGEFTGVDRFPGASVTVPLDIHSPLSRPFKQHQLCAKWDTYLLWRVSRHDMPKCAEENEVASLLSTLYASTGERYGIIKTLQPFRNEVLEGQRIKSIYYPWFAVSLWVWLEKPCTNSLCGLLLHIDTENSYATPSMFLTDAGNIHVQVHGDAGHSSAFLSSFNVPLHQWCRISLEILGRVAQISIACMEGQQKFVNTAEHIFGNNIMLDDTHGYFVIGGGKFVHGIEGYYGPATYYRIQGLPTDQAEIHLPPIISNVNITGWFQSCENFKSELFLSPTDHSLTAKRLSDSCLDTYTELLLNHSAVNSTEQCMFFETNPYRRQVAQLTKLLSQKYGKVNASAVGRILYALVLRKISTAHSLEVVTRMMPFLLHSGCLGDNRALHLSSVLYSSGFGVKRQPYKAWLLSLLAAQKDWRLALLRLGHMHHVGDLEVTPDRDLSYAYYINIARQTSVDQKNPSPQQTFVELIRLNDEETLKAQTNENDDLFHWLKLQARSGVAEAEQAMGRMLFWGQQGVSPDIQTAIKHYERGATKLNDPVSMYDYAIVLLTGQGVPKNVQRAVTFLKKAIELGSVPAITALGWYYEQYEKDYEKAVHLWEEADAKGHPDAAMNLGVFHSQGLYPGQPADQFMAYKYYLKSAQRGHLNGGIELADIWIHGIPDQVTRRPADAVLWVKWASEQNGYLGTVLRNGLNACFKGDWIMSLIYYLSAAESGFEAAQFNVAYLCELNSGSLDPALVTRCMLRYYNMSIQAQDPAPYALIRMGDLFYGEQALGRKEVSDAAEMYKEAALKNEPQGWYNLGLLVQNGESLPFGVLSELNLLHLHVTDQQMLLSTLYQSMSISLPFP